Protein AF-0000000066667435 (afdb_homodimer)

Solvent-accessible surface area (backbone atoms only — not comparable to full-atom values): 45424 Å² total; per-residue (Å²): 124,89,50,69,45,33,56,93,35,79,38,41,65,44,63,30,67,62,35,50,52,50,30,34,50,51,42,49,50,28,46,39,47,31,32,25,76,55,35,44,41,63,62,64,32,43,56,47,47,51,54,35,55,75,74,51,80,84,57,57,66,60,32,55,62,52,9,65,81,71,71,43,47,47,63,47,44,50,53,50,50,30,52,51,19,33,76,79,35,57,75,37,24,70,54,56,68,62,40,56,30,57,63,27,41,51,50,25,18,51,33,52,38,46,41,55,37,46,54,56,28,45,53,24,45,50,49,19,41,55,32,36,50,53,52,19,61,74,23,25,78,40,55,26,60,32,67,57,87,52,27,69,37,46,37,34,19,51,9,29,56,44,33,55,38,39,53,38,42,50,56,28,44,53,49,46,47,50,37,60,74,64,42,32,43,44,37,66,15,30,90,62,48,72,34,56,46,44,46,50,42,24,42,69,43,69,31,84,46,29,81,50,51,65,68,54,50,50,53,53,48,40,46,43,30,11,60,64,68,75,38,29,58,51,97,56,47,45,74,37,56,40,57,55,56,32,51,52,28,51,38,48,33,48,32,24,47,26,53,18,52,45,17,52,50,49,48,57,32,42,12,62,78,52,41,33,37,43,67,57,85,47,94,84,54,29,60,40,96,66,37,80,84,42,74,46,55,54,58,34,49,40,26,35,55,36,37,71,45,33,52,62,37,27,50,47,35,53,61,33,42,76,32,50,74,55,64,30,84,60,30,64,64,59,34,52,63,35,51,48,48,41,50,31,36,40,25,17,28,24,48,43,42,25,56,41,37,65,37,51,40,76,35,65,68,42,26,45,55,58,44,54,70,48,40,42,56,44,28,46,49,56,46,44,64,64,31,21,85,75,58,34,60,70,53,27,52,51,52,50,48,51,33,51,51,48,14,67,74,68,69,47,41,38,48,58,46,40,43,66,32,64,86,44,34,75,76,40,51,58,66,56,45,45,55,53,32,35,56,85,73,51,37,84,60,28,62,51,42,48,58,64,58,58,69,72,100,126,91,50,68,42,33,57,94,34,80,38,41,66,43,63,30,67,62,34,51,52,51,30,34,50,50,42,48,50,28,45,38,47,30,32,24,76,54,34,43,41,64,64,65,33,42,56,48,47,53,53,34,55,73,74,52,84,86,55,58,66,60,32,54,62,52,9,67,80,72,72,42,47,47,61,47,45,50,52,50,51,30,51,50,18,33,74,79,35,57,75,36,25,70,53,54,68,63,41,57,32,55,62,26,39,51,50,25,16,50,32,54,38,47,41,56,35,46,53,54,27,45,52,24,45,50,48,19,42,54,34,35,49,52,51,17,61,75,23,26,79,40,58,28,60,33,69,55,86,51,26,69,38,47,38,33,18,51,9,29,56,43,32,55,38,39,54,38,44,52,56,27,42,53,49,46,48,49,37,60,73,63,43,33,43,44,34,68,15,30,91,61,47,71,36,57,45,44,46,52,43,24,43,68,43,69,31,84,46,29,83,49,52,63,68,54,50,49,54,53,49,40,45,42,29,11,60,65,68,75,37,29,58,50,97,57,47,44,75,38,57,41,58,55,56,32,51,52,28,50,41,48,33,49,33,24,47,29,53,20,54,45,17,52,50,49,47,59,31,41,12,62,77,52,40,33,38,43,66,57,85,44,95,83,54,30,58,40,96,67,36,80,86,43,73,46,55,54,60,35,49,40,27,35,56,36,36,71,45,32,52,62,35,28,49,47,34,53,60,32,43,75,33,50,76,55,64,30,83,58,30,64,63,57,34,53,61,36,51,48,48,40,50,32,35,40,25,16,27,24,50,42,42,26,54,42,37,64,38,52,40,78,34,66,69,42,26,44,54,59,43,55,72,49,41,41,57,43,28,45,48,56,48,43,65,64,33,21,86,75,59,35,61,68,52,27,52,50,53,50,47,51,34,50,51,49,14,67,73,69,68,48,42,37,48,58,46,41,45,67,32,63,87,43,34,76,76,41,52,58,67,56,46,44,54,54,34,36,55,84,75,53,38,84,60,29,63,50,42,47,58,64,57,56,70,73,99

Organism: Nocardia brasiliensis (strain ATCC 700358 / HUJEG-1) (NCBI:txid1133849)

pLDDT: mean 93.32, std 7.27, range [55.09, 98.81]

Structure (mmCIF, N/CA/C/O backbone):
data_AF-0000000066667435-model_v1
#
loop_
_entity.id
_entity.type
_entity.pdbx_description
1 polymer 'Putative intramolecular lyase'
#
loop_
_atom_site.group_PDB
_atom_site.id
_atom_site.type_symbol
_atom_site.label_atom_id
_atom_site.label_alt_id
_atom_site.label_comp_id
_atom_site.label_asym_id
_atom_site.label_entity_id
_atom_site.label_seq_id
_atom_site.pdbx_PDB_ins_code
_atom_site.Cartn_x
_atom_site.Cartn_y
_atom_site.Cartn_z
_atom_site.occupancy
_atom_site.B_iso_or_equiv
_atom_site.auth_seq_id
_atom_site.auth_comp_id
_atom_site.auth_asym_id
_atom_site.auth_atom_id
_atom_site.pdbx_PDB_model_num
ATOM 1 N N . MET A 1 1 ? -11.297 2.51 -15.125 1 57.19 1 MET A N 1
ATOM 2 C CA . MET A 1 1 ? -10.906 2.416 -16.531 1 57.19 1 MET A CA 1
ATOM 3 C C . MET A 1 1 ? -11.023 0.981 -17.031 1 57.19 1 MET A C 1
ATOM 5 O O . MET A 1 1 ? -10.133 0.16 -16.781 1 57.19 1 MET A O 1
ATOM 9 N N . LEU A 1 2 ? -11.977 0.636 -17.672 1 74.25 2 LEU A N 1
ATOM 10 C CA . LEU A 1 2 ? -12.328 -0.672 -18.219 1 74.25 2 LEU A CA 1
ATOM 11 C C . LEU A 1 2 ? -11.789 -1.79 -17.328 1 74.25 2 LEU A C 1
ATOM 13 O O . LEU A 1 2 ? -11.219 -2.766 -17.828 1 74.25 2 LEU A O 1
ATOM 17 N N . ALA A 1 3 ? -11.836 -1.724 -16.047 1 75.81 3 ALA A N 1
ATOM 18 C CA . ALA A 1 3 ? -11.258 -2.615 -15.047 1 75.81 3 ALA A CA 1
ATOM 19 C C . ALA A 1 3 ? -11.836 -4.02 -15.156 1 75.81 3 ALA A C 1
ATOM 21 O O . ALA A 1 3 ? -12.969 -4.27 -14.727 1 75.81 3 ALA A O 1
ATOM 22 N N . PRO A 1 4 ? -11 -4.922 -15.633 1 80.12 4 PRO A N 1
ATOM 23 C CA . PRO A 1 4 ? -11.516 -6.27 -15.891 1 80.12 4 PRO A CA 1
ATOM 24 C C . PRO A 1 4 ? -11.867 -7.02 -14.609 1 80.12 4 PRO A C 1
ATOM 26 O O . PRO A 1 4 ? -12.742 -7.891 -14.625 1 80.12 4 PRO A O 1
ATOM 29 N N . VAL A 1 5 ? -11.352 -6.66 -13.547 1 85.5 5 VAL A N 1
ATOM 30 C CA . VAL A 1 5 ? -11.578 -7.383 -12.305 1 85.5 5 VAL A CA 1
ATOM 31 C C . VAL A 1 5 ? -13.031 -7.219 -11.867 1 85.5 5 VAL A C 1
ATOM 33 O O . VAL A 1 5 ? -13.594 -8.102 -11.219 1 85.5 5 VAL A O 1
ATOM 36 N N . ARG A 1 6 ? -13.633 -6.152 -12.297 1 83.75 6 ARG A N 1
ATOM 37 C CA . ARG A 1 6 ? -14.969 -5.848 -11.781 1 83.75 6 ARG A CA 1
ATOM 38 C C . ARG A 1 6 ? -16.016 -5.938 -12.883 1 83.75 6 ARG A C 1
ATOM 40 O O . ARG A 1 6 ? -17.219 -5.953 -12.609 1 83.75 6 ARG A O 1
ATOM 47 N N . ALA A 1 7 ? -15.586 -6.047 -14.102 1 82.06 7 ALA A N 1
ATOM 48 C CA . ALA A 1 7 ? -16.5 -5.969 -15.234 1 82.06 7 ALA A CA 1
ATOM 49 C C . ALA A 1 7 ? -17.219 -7.293 -15.453 1 82.06 7 ALA A C 1
ATOM 51 O O . ALA A 1 7 ? -16.578 -8.352 -15.5 1 82.06 7 ALA A O 1
ATOM 52 N N . GLY A 1 8 ? -18.484 -7.23 -15.547 1 87.19 8 GLY A N 1
ATOM 53 C CA . GLY A 1 8 ? -19.297 -8.375 -15.93 1 87.19 8 GLY A CA 1
ATOM 54 C C . GLY A 1 8 ? -19.469 -9.383 -14.812 1 87.19 8 GLY A C 1
ATOM 55 O O . GLY A 1 8 ? -19.984 -10.484 -15.039 1 87.19 8 GLY A O 1
ATOM 56 N N . VAL A 1 9 ? -19.047 -9.047 -13.633 1 91.62 9 VAL A N 1
ATOM 57 C CA . VAL A 1 9 ? -19.188 -9.969 -12.508 1 91.62 9 VAL A CA 1
ATOM 58 C C . VAL A 1 9 ? -20.453 -9.625 -11.719 1 91.62 9 VAL A C 1
ATOM 60 O O . VAL A 1 9 ? -20.984 -8.523 -11.836 1 91.62 9 VAL A O 1
ATOM 63 N N . PRO A 1 10 ? -20.938 -10.547 -10.891 1 92.75 10 PRO A N 1
ATOM 64 C CA . PRO A 1 10 ? -22.234 -10.383 -10.227 1 92.75 10 PRO A CA 1
ATOM 65 C C . PRO A 1 10 ? -22.312 -9.117 -9.383 1 92.75 10 PRO A C 1
ATOM 67 O O . PRO A 1 10 ? -23.344 -8.445 -9.359 1 92.75 10 PRO A O 1
ATOM 70 N N . VAL A 1 11 ? -21.281 -8.742 -8.711 1 95.25 11 VAL A N 1
ATOM 71 C CA . VAL A 1 11 ? -21.328 -7.633 -7.77 1 95.25 11 VAL A CA 1
ATOM 72 C C . VAL A 1 11 ? -21.516 -6.32 -8.523 1 95.25 11 VAL A C 1
ATOM 74 O O . VAL A 1 11 ? -21.984 -5.332 -7.957 1 95.25 11 VAL A O 1
ATOM 77 N N . GLU A 1 12 ? -21.172 -6.277 -9.742 1 94.19 12 GLU A N 1
ATOM 78 C CA . GLU A 1 12 ? -21.203 -5.047 -10.531 1 94.19 12 GLU A CA 1
ATOM 79 C C . GLU A 1 12 ? -22.609 -4.434 -10.523 1 94.19 12 GLU A C 1
ATOM 81 O O . GLU A 1 12 ? -22.75 -3.229 -10.297 1 94.19 12 GLU A O 1
ATOM 86 N N . SER A 1 13 ? -23.609 -5.277 -10.719 1 94.5 13 SER A N 1
ATOM 87 C CA . SER A 1 13 ? -24.969 -4.777 -10.789 1 94.5 13 SER A CA 1
ATOM 88 C C . SER A 1 13 ? -25.5 -4.406 -9.398 1 94.5 13 SER A C 1
ATOM 90 O O . SER A 1 13 ? -26.406 -3.58 -9.273 1 94.5 13 SER A O 1
ATOM 92 N N . VAL A 1 14 ? -24.859 -4.941 -8.391 1 96.06 14 VAL A N 1
ATOM 93 C CA . VAL A 1 14 ? -25.344 -4.766 -7.023 1 96.06 14 VAL A CA 1
ATOM 94 C C . VAL A 1 14 ? -24.812 -3.445 -6.461 1 96.06 14 VAL A C 1
ATOM 96 O O . VAL A 1 14 ? -25.406 -2.887 -5.527 1 96.06 14 VAL A O 1
ATOM 99 N N . VAL A 1 15 ? -23.75 -2.934 -7.082 1 96.19 15 VAL A N 1
ATOM 100 C CA . VAL A 1 15 ? -23.172 -1.721 -6.508 1 96.19 15 VAL A CA 1
ATOM 101 C C . VAL A 1 15 ? -23.141 -0.616 -7.562 1 96.19 15 VAL A C 1
ATOM 103 O O . VAL A 1 15 ? -22.344 0.319 -7.465 1 96.19 15 VAL A O 1
ATOM 106 N N . SER A 1 16 ? -23.953 -0.719 -8.586 1 94.88 16 SER A N 1
ATOM 107 C CA . SER A 1 16 ? -24.031 0.309 -9.617 1 94.88 16 SER A CA 1
ATOM 108 C C . SER A 1 16 ? -24.75 1.556 -9.094 1 94.88 16 SER A C 1
ATOM 110 O O . SER A 1 16 ? -25.297 1.545 -8 1 94.88 16 SER A O 1
ATOM 112 N N . ASP A 1 17 ? -24.703 2.625 -9.875 1 94.5 17 ASP A N 1
ATOM 113 C CA . ASP A 1 17 ? -25.438 3.832 -9.523 1 94.5 17 ASP A CA 1
ATOM 114 C C . ASP A 1 17 ? -26.938 3.549 -9.43 1 94.5 17 ASP A C 1
ATOM 116 O O . ASP A 1 17 ? -27.609 4.023 -8.508 1 94.5 17 ASP A O 1
ATOM 120 N N . ASP A 1 18 ? -27.391 2.775 -10.344 1 94.75 18 ASP A N 1
ATOM 121 C CA . ASP A 1 18 ? -28.812 2.404 -10.328 1 94.75 18 ASP A CA 1
ATOM 122 C C . ASP A 1 18 ? -29.141 1.588 -9.078 1 94.75 18 ASP A C 1
ATOM 124 O O . ASP A 1 18 ? -30.219 1.743 -8.508 1 94.75 18 ASP A O 1
ATOM 128 N N . ALA A 1 19 ? -28.203 0.759 -8.711 1 95.69 19 ALA A N 1
ATOM 129 C CA . ALA A 1 19 ? -28.422 -0.051 -7.516 1 95.69 19 ALA A CA 1
ATOM 130 C C . ALA A 1 19 ? -28.562 0.827 -6.273 1 95.69 19 ALA A C 1
ATOM 132 O O . ALA A 1 19 ? -29.375 0.553 -5.398 1 95.69 19 ALA A O 1
ATOM 133 N N . TRP A 1 20 ? -27.781 1.853 -6.191 1 96 20 TRP A N 1
ATOM 134 C CA . TRP A 1 20 ? -27.875 2.76 -5.055 1 96 20 TRP A CA 1
ATOM 135 C C . TRP A 1 20 ? -29.188 3.533 -5.074 1 96 20 TRP A C 1
ATOM 137 O O . TRP A 1 20 ? -29.797 3.764 -4.027 1 96 20 TRP A O 1
ATOM 147 N N . LEU A 1 21 ? -29.656 3.922 -6.25 1 96 21 LEU A N 1
ATOM 148 C CA . LEU A 1 21 ? -30.938 4.605 -6.375 1 96 21 LEU A CA 1
ATOM 149 C C . LEU A 1 21 ? -32.094 3.689 -5.953 1 96 21 LEU A C 1
ATOM 151 O O . LEU A 1 21 ? -33 4.109 -5.223 1 96 21 LEU A O 1
ATOM 155 N N . GLU A 1 22 ? -32 2.494 -6.434 1 95.94 22 GLU A N 1
ATOM 156 C CA . GLU A 1 22 ? -33 1.513 -6.051 1 95.94 22 GLU A CA 1
ATOM 157 C C . GLU A 1 22 ? -33 1.278 -4.543 1 95.94 22 GLU A C 1
ATOM 159 O O . GLU A 1 22 ? -34.062 1.141 -3.93 1 95.94 22 GLU A O 1
ATOM 164 N N . ALA A 1 23 ? -31.812 1.237 -3.98 1 97.56 23 ALA 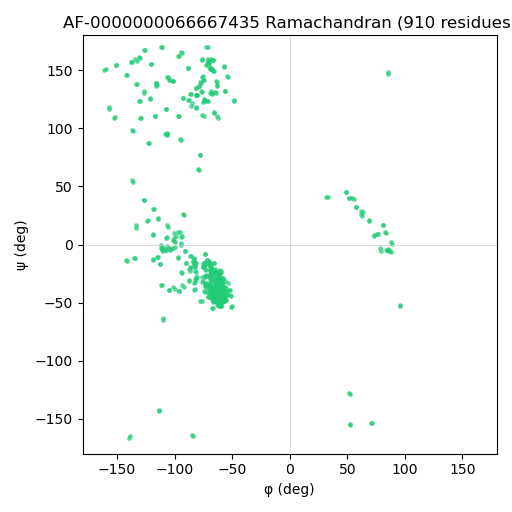A N 1
ATOM 165 C CA . ALA A 1 23 ? -31.703 1.064 -2.533 1 97.56 23 ALA A CA 1
ATOM 166 C C . ALA A 1 23 ? -32.312 2.254 -1.794 1 97.56 23 ALA A C 1
ATOM 168 O O . ALA A 1 23 ? -33 2.08 -0.793 1 97.56 23 ALA A O 1
ATOM 169 N N . MET A 1 24 ? -32.094 3.416 -2.248 1 97.44 24 MET A N 1
ATOM 170 C CA . MET A 1 24 ? -32.688 4.598 -1.619 1 97.44 24 MET A CA 1
ATOM 171 C C . MET A 1 24 ? -34.219 4.559 -1.706 1 97.44 24 MET A C 1
ATOM 173 O O . MET A 1 24 ? -34.906 4.941 -0.758 1 97.44 24 MET A O 1
ATOM 177 N N . LEU A 1 25 ? -34.719 4.117 -2.828 1 96.69 25 LEU A N 1
ATOM 178 C CA . LEU A 1 25 ? -36.156 3.965 -2.986 1 96.69 25 LEU A CA 1
ATOM 179 C C . LEU A 1 25 ? -36.719 2.941 -1.999 1 96.69 25 LEU A C 1
ATOM 181 O O . LEU A 1 25 ? -37.75 3.184 -1.354 1 96.69 25 LEU A O 1
ATOM 185 N N . GLU A 1 26 ? -36.031 1.855 -1.93 1 97.12 26 GLU A N 1
ATOM 186 C CA . GLU A 1 26 ? -36.438 0.812 -0.994 1 97.12 26 GLU A CA 1
ATOM 187 C C . GLU A 1 26 ? -36.406 1.325 0.443 1 97.12 26 GLU A C 1
ATOM 189 O O . GLU A 1 26 ? -37.312 0.986 1.233 1 97.12 26 GLU A O 1
ATOM 194 N N . VAL A 1 27 ? -35.438 2.104 0.765 1 98 27 VAL A N 1
ATOM 195 C CA . VAL A 1 27 ? -35.312 2.67 2.104 1 98 27 VAL A CA 1
ATOM 196 C C . VAL A 1 27 ? -36.469 3.621 2.379 1 98 27 VAL A C 1
ATOM 198 O O . VAL A 1 27 ? -37.094 3.555 3.439 1 98 27 VAL A O 1
ATOM 201 N N . GLU A 1 28 ? -36.812 4.473 1.419 1 97.69 28 GLU A N 1
ATOM 202 C CA . GLU A 1 28 ? -37.938 5.398 1.561 1 97.69 28 GLU A CA 1
ATOM 203 C C . GLU A 1 28 ? -39.25 4.645 1.756 1 97.69 28 GLU A C 1
ATOM 205 O O . GLU A 1 28 ? -40.062 5.008 2.613 1 97.69 28 GLU A O 1
ATOM 210 N N . LEU A 1 29 ? -39.406 3.65 1.01 1 97.25 29 LEU A N 1
ATOM 211 C CA . LEU A 1 29 ? -40.625 2.861 1.104 1 97.25 29 LEU A CA 1
ATOM 212 C C . LEU A 1 29 ? -40.719 2.123 2.436 1 97.25 29 LEU A C 1
ATOM 214 O O . LEU A 1 29 ? -41.781 2.064 3.064 1 97.25 29 LEU A O 1
ATOM 218 N N . ALA A 1 30 ? -39.562 1.578 2.816 1 98.19 30 ALA A N 1
ATOM 219 C CA . ALA A 1 30 ? -39.5 0.883 4.098 1 98.19 30 ALA A CA 1
ATOM 220 C C . ALA A 1 30 ? -39.812 1.83 5.254 1 98.19 30 ALA A C 1
ATOM 222 O O . ALA A 1 30 ? -40.531 1.456 6.199 1 98.19 30 ALA A O 1
ATOM 223 N N . LEU A 1 31 ? -39.281 3.012 5.156 1 98 31 LEU A N 1
ATOM 224 C CA . LEU A 1 31 ? -39.562 4.016 6.176 1 98 31 LEU A CA 1
ATOM 225 C C . LEU A 1 31 ? -41.062 4.34 6.223 1 98 31 LEU A C 1
ATOM 227 O O . LEU A 1 31 ? -41.656 4.363 7.297 1 98 31 LEU A O 1
ATOM 231 N N . ALA A 1 32 ? -41.688 4.539 5.086 1 97.62 32 ALA A N 1
ATOM 232 C CA . ALA A 1 32 ? -43.094 4.828 5.004 1 97.62 32 ALA A CA 1
ATOM 233 C C . ALA A 1 32 ? -43.938 3.688 5.59 1 97.62 32 ALA A C 1
ATOM 235 O O . ALA A 1 32 ? -44.875 3.92 6.344 1 97.62 32 ALA A O 1
ATOM 236 N N . ARG A 1 33 ? -43.562 2.477 5.273 1 98.06 33 ARG A N 1
ATOM 237 C CA . ARG A 1 33 ? -44.281 1.314 5.785 1 98.06 33 ARG A CA 1
ATOM 238 C C . ARG A 1 33 ? -44.156 1.223 7.305 1 98.06 33 ARG A C 1
ATOM 240 O O . ARG A 1 33 ? -45.156 0.966 7.996 1 98.06 33 ARG A O 1
ATOM 247 N N . ALA A 1 34 ? -42.969 1.408 7.785 1 97.88 34 ALA A N 1
ATOM 248 C CA . ALA A 1 34 ? -42.75 1.383 9.227 1 97.88 34 ALA A CA 1
ATOM 249 C C . ALA A 1 34 ? -43.562 2.471 9.922 1 97.88 34 ALA A C 1
ATOM 251 O O . ALA A 1 34 ? -44.188 2.217 10.953 1 97.88 34 ALA A O 1
ATOM 252 N N . GLN A 1 35 ? -43.594 3.629 9.328 1 97.81 35 GLN A N 1
ATOM 253 C CA . GLN A 1 35 ? -44.312 4.746 9.898 1 97.81 35 GLN A CA 1
ATOM 254 C C . GLN A 1 35 ? -45.812 4.484 9.852 1 97.81 35 GLN A C 1
ATOM 256 O O . GLN A 1 35 ? -46.562 4.812 10.797 1 97.81 35 GLN A O 1
ATOM 261 N N . ALA A 1 36 ? -46.281 3.914 8.828 1 97.25 36 ALA A N 1
ATOM 262 C CA . ALA A 1 36 ? -47.688 3.59 8.719 1 97.25 36 ALA A CA 1
ATOM 263 C C . ALA A 1 36 ? -48.094 2.551 9.758 1 97.25 36 ALA A C 1
ATOM 265 O O . ALA A 1 36 ? -49.156 2.68 10.398 1 97.25 36 ALA A O 1
ATOM 266 N N . ARG A 1 37 ? -47.312 1.563 9.938 1 96.31 37 ARG A N 1
ATOM 267 C CA . ARG A 1 37 ? -47.562 0.519 10.922 1 96.31 37 ARG A CA 1
ATOM 268 C C . ARG A 1 37 ? -47.656 1.099 12.328 1 96.31 37 ARG A C 1
ATOM 270 O O . ARG A 1 37 ? -48.438 0.608 13.156 1 96.31 37 ARG A O 1
ATOM 277 N N . LEU A 1 38 ? -46.906 2.131 12.531 1 96.56 38 LEU A N 1
ATOM 278 C CA . LEU A 1 38 ? -46.844 2.738 13.859 1 96.56 38 LEU A CA 1
ATOM 279 C C . LEU A 1 38 ? -47.844 3.889 13.969 1 96.56 38 LEU A C 1
ATOM 281 O O . LEU A 1 38 ? -47.906 4.578 14.984 1 96.56 38 LEU A O 1
ATOM 285 N N . GLY A 1 39 ? -48.562 4.137 12.883 1 95.25 39 GLY A N 1
ATOM 286 C CA . GLY A 1 39 ? -49.594 5.141 12.891 1 95.25 39 GLY A CA 1
ATOM 287 C C . GLY A 1 39 ? -49.094 6.555 12.711 1 95.25 39 GLY A C 1
ATOM 288 O O . GLY A 1 39 ? -49.75 7.523 13.07 1 95.25 39 GLY A O 1
ATOM 289 N N . LEU A 1 40 ? -47.875 6.723 12.234 1 95.75 40 LEU A N 1
ATOM 290 C CA . LEU A 1 40 ? -47.281 8.047 12.055 1 95.75 40 LEU A CA 1
ATOM 291 C C . LEU A 1 40 ? -47.75 8.68 10.758 1 95.75 40 LEU A C 1
ATOM 293 O O . LEU A 1 40 ? -47.781 9.906 10.633 1 95.75 40 LEU A O 1
ATOM 297 N N . ILE A 1 41 ? -48.062 7.852 9.75 1 95.75 41 ILE A N 1
ATOM 298 C CA . ILE A 1 41 ? -48.625 8.328 8.5 1 95.75 41 ILE A CA 1
ATOM 299 C C . ILE A 1 41 ? -49.812 7.422 8.109 1 95.75 41 ILE A C 1
ATOM 301 O O . ILE A 1 41 ? -49.938 6.297 8.594 1 95.75 41 ILE A O 1
ATOM 305 N N . PRO A 1 42 ? -50.719 7.957 7.223 1 94.62 42 PRO A N 1
ATOM 306 C CA . PRO A 1 42 ? -51.844 7.121 6.773 1 94.62 42 PRO A CA 1
ATOM 307 C C . PRO A 1 42 ? -51.375 5.91 5.965 1 94.62 42 PRO A C 1
ATOM 309 O O . PRO A 1 42 ? -50.438 6.016 5.168 1 94.62 42 PRO A O 1
ATOM 312 N N . VAL A 1 43 ? -52.062 4.793 6.219 1 95.12 43 VAL A N 1
ATOM 313 C CA . VAL A 1 43 ? -51.719 3.555 5.516 1 95.12 43 VAL A CA 1
ATOM 314 C C . VAL A 1 43 ? -51.875 3.764 4.008 1 95.12 43 VAL A C 1
ATOM 316 O O . VAL A 1 43 ? -51.094 3.24 3.223 1 95.12 43 VAL A O 1
ATOM 319 N N . ASP A 1 44 ? -52.781 4.543 3.623 1 94.88 44 ASP A N 1
ATOM 320 C CA . ASP A 1 44 ? -53.062 4.797 2.213 1 94.88 44 ASP A CA 1
ATOM 321 C C . ASP A 1 44 ? -51.875 5.508 1.539 1 94.88 44 ASP A C 1
ATOM 323 O O . ASP A 1 44 ? -51.656 5.336 0.342 1 94.88 44 ASP A O 1
ATOM 327 N N . ALA A 1 45 ? -51.219 6.289 2.275 1 95.31 45 ALA A N 1
ATOM 328 C CA . ALA A 1 45 ? -50.031 6.996 1.739 1 95.31 45 ALA A CA 1
ATOM 329 C C . ALA A 1 45 ? -49 6.012 1.234 1 95.31 45 ALA A C 1
ATOM 331 O O . ALA A 1 45 ? -48.375 6.242 0.196 1 95.31 45 ALA A O 1
ATOM 332 N N . VAL A 1 46 ? -48.844 4.898 1.89 1 96.38 46 VAL A N 1
ATOM 333 C CA . VAL A 1 46 ? -47.875 3.879 1.519 1 96.38 46 VAL A CA 1
ATOM 334 C C . VAL A 1 46 ? -48.219 3.311 0.144 1 96.38 46 VAL A C 1
ATOM 336 O O . VAL A 1 46 ? -47.344 3.141 -0.704 1 96.38 46 VAL A O 1
ATOM 339 N N . GLY A 1 47 ? -49.438 2.994 -0.025 1 95.94 47 GLY A N 1
ATOM 340 C CA . GLY A 1 47 ? -49.906 2.477 -1.308 1 95.94 47 GLY A CA 1
ATOM 341 C C . GLY A 1 47 ? -49.625 3.424 -2.461 1 95.94 47 GLY A C 1
ATOM 342 O O . GLY A 1 47 ? -49.188 3 -3.527 1 95.94 47 GLY A O 1
ATOM 343 N N . GLN A 1 48 ? -49.875 4.676 -2.223 1 94.62 48 GLN A N 1
ATOM 344 C CA . GLN A 1 48 ? -49.688 5.688 -3.256 1 94.62 48 GLN A CA 1
ATOM 345 C C . GLN A 1 48 ? -48.219 5.848 -3.596 1 94.62 48 GLN A C 1
ATOM 347 O O . GLN A 1 48 ? -47.844 5.949 -4.77 1 94.62 48 GLN A O 1
ATOM 352 N N . ILE A 1 49 ? -47.375 5.906 -2.578 1 95.06 49 ILE A N 1
ATOM 353 C CA . ILE A 1 49 ? -45.938 6.031 -2.781 1 95.06 49 ILE A CA 1
ATOM 354 C C . ILE A 1 49 ? -45.406 4.82 -3.551 1 95.06 49 ILE A C 1
ATOM 356 O O . ILE A 1 49 ? -44.656 4.965 -4.508 1 95.06 49 ILE A O 1
ATOM 360 N N . THR A 1 50 ? -45.906 3.641 -3.188 1 95.25 50 THR A N 1
ATOM 361 C CA . THR A 1 50 ? -45.5 2.398 -3.836 1 95.25 50 THR A CA 1
ATOM 362 C C . THR A 1 50 ? -45.875 2.404 -5.309 1 95.25 50 THR A C 1
ATOM 364 O O . THR A 1 50 ? -45.094 2.033 -6.176 1 95.25 50 THR A O 1
ATOM 367 N N . ALA A 1 51 ? -47 2.838 -5.578 1 92.88 51 ALA A N 1
ATOM 368 C CA . ALA A 1 51 ? -47.531 2.883 -6.945 1 92.88 51 ALA A CA 1
ATOM 369 C C . ALA A 1 51 ? -46.688 3.84 -7.805 1 92.88 51 ALA A C 1
ATOM 371 O O . ALA A 1 51 ? -46.375 3.535 -8.953 1 92.88 51 ALA A O 1
ATOM 372 N N . ALA A 1 52 ? -46.406 4.949 -7.234 1 88.44 52 ALA A N 1
ATOM 373 C CA . ALA A 1 52 ? -45.656 5.965 -7.957 1 88.44 52 ALA A CA 1
ATOM 374 C C . ALA A 1 52 ? -44.25 5.461 -8.289 1 88.44 52 ALA A C 1
ATOM 376 O O . ALA A 1 52 ? -43.75 5.672 -9.398 1 88.44 52 ALA A O 1
ATOM 377 N N . VAL A 1 53 ? -43.594 4.75 -7.418 1 87.69 53 VAL A N 1
ATOM 378 C CA . VAL A 1 53 ? -42.25 4.219 -7.574 1 87.69 53 VAL A CA 1
ATOM 379 C C . VAL A 1 53 ? -42.25 3.135 -8.648 1 87.69 53 VAL A C 1
ATOM 381 O O . VAL A 1 53 ? -41.281 3.021 -9.422 1 87.69 53 VAL A O 1
ATOM 384 N N . GLY A 1 54 ? -43.25 2.395 -8.742 1 86.81 54 GLY A N 1
ATOM 385 C CA . GLY A 1 54 ? -43.344 1.298 -9.695 1 86.81 54 GLY A CA 1
ATOM 386 C C . GLY A 1 54 ? -43.469 1.764 -11.133 1 86.81 54 GLY A C 1
ATOM 387 O O . GLY A 1 54 ? -43.156 1.01 -12.062 1 86.81 54 GLY A O 1
ATOM 388 N N . THR A 1 55 ? -43.812 2.971 -11.312 1 84.81 55 THR A N 1
ATOM 389 C CA . THR A 1 55 ? -44.094 3.438 -12.664 1 84.81 55 THR A CA 1
ATOM 390 C C . THR A 1 55 ? -43.031 4.426 -13.133 1 84.81 55 THR A C 1
ATOM 392 O O . THR A 1 55 ? -43.094 4.918 -14.258 1 84.81 55 THR A O 1
ATOM 395 N N . HIS A 1 56 ? -42.188 4.711 -12.234 1 87.69 56 HIS A N 1
ATOM 396 C CA . HIS A 1 56 ? -41.188 5.734 -12.578 1 87.69 56 HIS A CA 1
ATOM 397 C C . HIS A 1 56 ? -39.781 5.156 -12.586 1 87.69 56 HIS A C 1
ATOM 399 O O . HIS A 1 56 ? -39.438 4.352 -11.719 1 87.69 56 HIS A O 1
ATOM 405 N N . ARG A 1 57 ? -39.125 5.613 -13.648 1 89.81 57 ARG A N 1
ATOM 406 C CA . ARG A 1 57 ? -37.688 5.25 -13.711 1 89.81 57 ARG A CA 1
ATOM 407 C C . ARG A 1 57 ? -36.812 6.453 -13.414 1 89.81 57 ARG A C 1
ATOM 409 O O . ARG A 1 57 ? -36.844 7.441 -14.148 1 89.81 57 ARG A O 1
ATOM 416 N N . PHE A 1 58 ? -36.062 6.371 -12.352 1 93.62 58 PHE A N 1
ATOM 417 C CA . PHE A 1 58 ? -35.156 7.438 -11.977 1 93.62 58 PHE A CA 1
ATOM 418 C C . PHE A 1 58 ? -33.906 7.398 -12.844 1 93.62 58 PHE A C 1
ATOM 420 O O . PHE A 1 58 ? -33.375 6.32 -13.148 1 93.62 58 PHE A O 1
ATOM 427 N N . ASP A 1 59 ? -33.406 8.578 -13.266 1 94.31 59 ASP A N 1
ATOM 428 C CA . ASP A 1 59 ? -32.188 8.727 -14.047 1 94.31 59 ASP A CA 1
ATOM 429 C C . ASP A 1 59 ? -31 9.047 -13.156 1 94.31 59 ASP A C 1
ATOM 431 O O . ASP A 1 59 ? -30.859 10.172 -12.672 1 94.31 59 ASP A O 1
ATOM 435 N N . ALA A 1 60 ? -30.109 8.062 -13.062 1 94.44 60 ALA A N 1
ATOM 436 C CA . ALA A 1 60 ? -28.984 8.18 -12.148 1 94.44 60 ALA A CA 1
ATOM 437 C C . ALA A 1 60 ? -28.094 9.359 -12.539 1 94.44 60 ALA A C 1
ATOM 439 O O . ALA A 1 60 ? -27.609 10.086 -11.672 1 94.44 60 ALA A O 1
ATOM 440 N N . ARG A 1 61 ? -27.859 9.617 -13.773 1 93.62 61 ARG A N 1
ATOM 441 C CA . ARG A 1 61 ? -27.016 10.703 -14.25 1 93.62 61 ARG A CA 1
ATOM 442 C C . ARG A 1 61 ? -27.625 12.062 -13.93 1 93.62 61 ARG A C 1
ATOM 444 O O . ARG A 1 61 ? -26.922 12.984 -13.508 1 93.62 61 ARG A O 1
ATOM 451 N N . ALA A 1 62 ? -28.922 12.164 -14.141 1 94.25 62 ALA A N 1
ATOM 452 C CA . ALA A 1 62 ? -29.609 13.414 -13.836 1 94.25 62 ALA A CA 1
ATOM 453 C C . ALA A 1 62 ? -29.531 13.727 -12.344 1 94.25 62 ALA A C 1
ATOM 455 O O . ALA A 1 62 ? -29.281 14.867 -11.953 1 94.25 62 ALA A O 1
ATOM 456 N N . ILE A 1 63 ? -29.719 12.719 -11.594 1 95.31 63 ILE A N 1
ATOM 457 C CA . ILE A 1 63 ? -29.672 12.891 -10.141 1 95.31 63 ILE A CA 1
ATOM 458 C C . ILE A 1 63 ? -28.25 13.258 -9.711 1 95.31 63 ILE A C 1
ATOM 460 O O . ILE A 1 63 ? -28.062 14.156 -8.883 1 95.31 63 ILE A O 1
ATOM 464 N N . ALA A 1 64 ? -27.266 12.656 -10.281 1 94.44 64 ALA A N 1
ATOM 465 C CA . ALA A 1 64 ? -25.875 12.953 -9.961 1 94.44 64 ALA A CA 1
ATOM 466 C C . ALA A 1 64 ? -25.516 14.391 -10.32 1 94.44 64 ALA A C 1
ATOM 468 O O . ALA A 1 64 ? -24.859 15.086 -9.539 1 94.44 64 ALA A O 1
ATOM 469 N N . THR A 1 65 ? -25.984 14.797 -11.484 1 95.12 65 THR A N 1
ATOM 470 C CA . THR A 1 65 ? -25.719 16.156 -11.93 1 95.12 65 THR A CA 1
ATOM 471 C C . THR A 1 65 ? -26.375 17.172 -10.992 1 95.12 65 THR A C 1
ATOM 473 O O . THR A 1 65 ? -25.75 18.141 -10.57 1 95.12 65 THR A O 1
ATOM 476 N N . ALA A 1 66 ? -27.594 16.875 -10.594 1 93.69 66 ALA A N 1
ATOM 477 C CA . ALA A 1 66 ? -28.344 17.766 -9.703 1 93.69 66 ALA A CA 1
ATOM 478 C C . ALA A 1 66 ? -27.734 17.766 -8.305 1 93.69 66 ALA A C 1
ATOM 480 O O . ALA A 1 66 ? -27.844 18.766 -7.582 1 93.69 66 ALA A O 1
ATOM 481 N N . ALA A 1 67 ? -27.094 16.719 -7.957 1 93.31 67 ALA A N 1
ATOM 482 C CA . ALA A 1 67 ? -26.547 16.531 -6.617 1 93.31 67 ALA A CA 1
ATOM 483 C C . ALA A 1 67 ? -25.438 17.531 -6.332 1 93.31 67 ALA A C 1
ATOM 485 O O . ALA A 1 67 ? -25.109 17.797 -5.176 1 93.31 67 ALA A O 1
ATOM 486 N N . ARG A 1 68 ? -24.875 18.203 -7.367 1 92.94 68 ARG A N 1
ATOM 487 C CA . ARG A 1 68 ? -23.812 19.203 -7.199 1 92.94 68 ARG A CA 1
ATOM 488 C C . ARG A 1 68 ? -24.312 20.391 -6.391 1 92.94 68 ARG A C 1
ATOM 490 O O . ARG A 1 68 ? -23.547 21.016 -5.656 1 92.94 68 ARG A O 1
ATOM 497 N N . GLY A 1 69 ? -25.625 20.672 -6.469 1 92.06 69 GLY A N 1
ATOM 498 C CA . GLY A 1 69 ? -26.203 21.797 -5.754 1 92.06 69 GLY A CA 1
ATOM 499 C C . GLY A 1 69 ? -26.234 21.594 -4.25 1 92.06 69 GLY A C 1
ATOM 500 O O . GLY A 1 69 ? -25.984 22.531 -3.49 1 92.06 69 GLY A O 1
ATOM 501 N N . ALA A 1 70 ? -26.469 20.375 -3.82 1 91.69 70 ALA A N 1
ATOM 502 C CA . ALA A 1 70 ? -26.594 20.078 -2.398 1 91.69 70 ALA A CA 1
ATOM 503 C C . ALA A 1 70 ? -25.438 19.234 -1.897 1 91.69 70 ALA A C 1
ATOM 505 O O . ALA A 1 70 ? -25.328 18.938 -0.703 1 91.69 70 ALA A O 1
ATOM 506 N N . ALA A 1 71 ? -24.578 18.859 -2.73 1 91.19 71 ALA A N 1
ATOM 507 C CA . ALA A 1 71 ? -23.438 18 -2.461 1 91.19 71 ALA A CA 1
ATOM 508 C C . ALA A 1 71 ? -23.891 16.625 -1.98 1 91.19 71 ALA A C 1
ATOM 510 O O . ALA A 1 71 ? -23.219 15.992 -1.156 1 91.19 71 ALA A O 1
ATOM 511 N N . ASN A 1 72 ? -24.984 16.094 -2.25 1 91.56 72 ASN A N 1
ATOM 512 C CA . ASN A 1 72 ? -25.469 14.734 -2.016 1 91.56 72 ASN A CA 1
ATOM 513 C C . ASN A 1 72 ? -26.672 14.398 -2.906 1 91.56 72 ASN A C 1
ATOM 515 O O . ASN A 1 72 ? -27.469 15.281 -3.232 1 91.56 72 ASN A O 1
ATOM 519 N N . PRO A 1 73 ? -26.891 13.273 -3.268 1 94.62 73 PRO A N 1
ATOM 520 C CA . PRO A 1 73 ? -27.891 12.898 -4.266 1 94.62 73 PRO A CA 1
ATOM 521 C C . PRO A 1 73 ? -29.281 12.766 -3.674 1 94.62 73 PRO A C 1
ATOM 523 O O . PRO A 1 73 ? -30.266 12.719 -4.414 1 94.62 73 PRO A O 1
ATOM 526 N N . VAL A 1 74 ? -29.422 12.758 -2.396 1 96.12 74 VAL A N 1
ATOM 527 C CA . VAL A 1 74 ? -30.688 12.422 -1.77 1 96.12 74 VAL A CA 1
ATOM 528 C C . VAL A 1 74 ? -31.672 13.578 -1.938 1 96.12 74 VAL A C 1
ATOM 530 O O . VAL A 1 74 ? -32.875 13.359 -2.131 1 96.12 74 VAL A O 1
ATOM 533 N N . VAL A 1 75 ? -31.156 14.812 -1.901 1 95.44 75 VAL A N 1
ATOM 534 C CA . VAL A 1 75 ? -32 15.984 -2.01 1 95.44 75 VAL A CA 1
ATOM 535 C C . VAL A 1 75 ? -3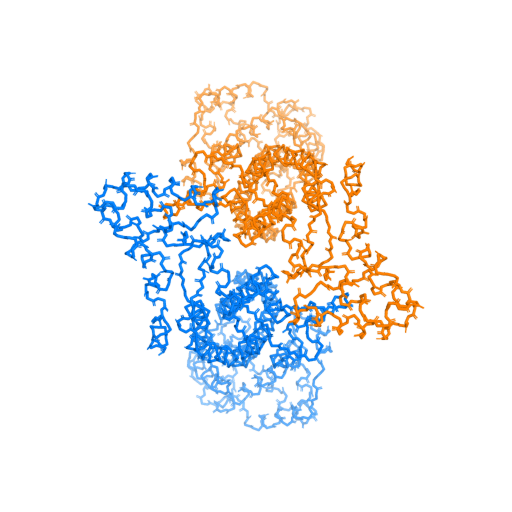2.75 15.969 -3.348 1 95.44 75 VAL A C 1
ATOM 537 O O . VAL A 1 75 ? -33.969 16.062 -3.387 1 95.44 75 VAL A O 1
ATOM 540 N N . SER A 1 76 ? -32 15.82 -4.395 1 95 76 SER A N 1
ATOM 541 C CA . SER A 1 76 ? -32.625 15.773 -5.723 1 95 76 SER A CA 1
ATOM 542 C C . SER A 1 76 ? -33.5 14.539 -5.891 1 95 76 SER A C 1
ATOM 544 O O . SER A 1 76 ? -34.531 14.602 -6.531 1 95 76 SER A O 1
ATOM 546 N N . PHE A 1 77 ? -33.125 13.477 -5.355 1 96 77 PHE A N 1
ATOM 547 C CA . PHE A 1 77 ? -33.844 12.219 -5.422 1 96 77 PHE A CA 1
ATOM 548 C C . PHE A 1 77 ? -35.219 12.359 -4.742 1 96 77 PHE A C 1
ATOM 550 O O . PHE A 1 77 ? -36.25 12.016 -5.328 1 96 77 PHE A O 1
ATOM 557 N N . VAL A 1 78 ? -35.219 12.844 -3.543 1 96.25 78 VAL A N 1
ATOM 558 C CA . VAL A 1 78 ? -36.438 12.984 -2.762 1 96.25 78 VAL A CA 1
ATOM 559 C C . VAL A 1 78 ? -37.375 13.969 -3.449 1 96.25 78 VAL A C 1
ATOM 561 O O . VAL A 1 78 ? -38.594 13.734 -3.508 1 96.25 78 VAL A O 1
ATOM 564 N N . GLN A 1 79 ? -36.812 15.047 -3.951 1 95.5 79 GLN A N 1
ATOM 565 C CA . GLN A 1 79 ? -37.625 16.016 -4.68 1 95.5 79 GLN A CA 1
ATOM 566 C C . GLN A 1 79 ? -38.344 15.367 -5.871 1 95.5 79 GLN A C 1
ATOM 568 O O . GLN A 1 79 ? -39.531 15.594 -6.105 1 95.5 79 GLN A O 1
ATOM 573 N N . GLN A 1 80 ? -37.594 14.609 -6.543 1 95 80 GLN A N 1
ATOM 574 C CA . GLN A 1 80 ? -38.188 13.914 -7.691 1 95 80 GLN A CA 1
ATOM 575 C C . GLN A 1 80 ? -39.219 12.898 -7.254 1 95 80 GLN A C 1
ATOM 577 O O . GLN A 1 80 ? -40.281 12.789 -7.879 1 95 80 GLN A O 1
ATOM 582 N N . LEU A 1 81 ? -38.938 12.148 -6.215 1 96 81 LEU A N 1
ATOM 583 C CA . LEU A 1 81 ? -39.875 11.172 -5.688 1 96 81 LEU A CA 1
ATOM 584 C C . LEU A 1 81 ? -41.188 11.859 -5.262 1 96 81 LEU A C 1
ATOM 586 O O . LEU A 1 81 ? -42.281 11.383 -5.586 1 96 81 LEU A O 1
ATOM 590 N N . GLN A 1 82 ? -41.031 12.969 -4.566 1 96.75 82 GLN A N 1
ATOM 591 C CA . GLN A 1 82 ? -42.219 13.734 -4.152 1 96.75 82 GLN A CA 1
ATOM 592 C C . GLN A 1 82 ? -43.031 14.18 -5.359 1 96.75 82 GLN A C 1
ATOM 594 O O . GLN A 1 82 ? -44.25 14.094 -5.344 1 96.75 82 GLN A O 1
ATOM 599 N N . ARG A 1 83 ? -42.344 14.625 -6.352 1 95.25 83 ARG A N 1
ATOM 600 C CA . ARG A 1 83 ? -43 15.078 -7.562 1 95.25 83 ARG A CA 1
ATOM 601 C C . ARG A 1 83 ? -43.781 13.938 -8.219 1 95.25 83 ARG A C 1
ATOM 603 O O . ARG A 1 83 ? -44.938 14.109 -8.609 1 95.25 83 ARG A O 1
ATOM 610 N N . VAL A 1 84 ? -43.156 12.852 -8.297 1 95.06 84 VAL A N 1
ATOM 611 C CA . VAL A 1 84 ? -43.781 11.695 -8.953 1 95.06 84 VAL A CA 1
ATOM 612 C C . VAL A 1 84 ? -45 11.227 -8.164 1 95.06 84 VAL A C 1
ATOM 614 O O . VAL A 1 84 ? -46.031 10.906 -8.75 1 95.06 84 VAL A O 1
ATOM 617 N N . VAL A 1 85 ? -44.906 11.18 -6.863 1 96.25 85 VAL A N 1
ATOM 618 C CA . VAL A 1 85 ? -46.031 10.781 -6.016 1 96.25 85 VAL A CA 1
ATOM 619 C C . VAL A 1 85 ? -47.156 11.812 -6.121 1 96.25 85 VAL A C 1
ATOM 621 O O . VAL A 1 85 ? -48.312 11.445 -6.188 1 96.25 85 VAL A O 1
ATOM 624 N N . ALA A 1 86 ? -46.781 13.055 -6.148 1 95.75 86 ALA A N 1
ATOM 625 C CA . ALA A 1 86 ? -47.75 14.133 -6.207 1 95.75 86 ALA A CA 1
ATOM 626 C C . ALA A 1 86 ? -48.562 14.062 -7.488 1 95.75 86 ALA A C 1
ATOM 628 O O . ALA A 1 86 ? -49.719 14.492 -7.52 1 95.75 86 ALA A O 1
ATOM 629 N N . GLU A 1 87 ? -48 13.555 -8.539 1 93.56 87 GLU A N 1
ATOM 630 C CA . GLU A 1 87 ? -48.688 13.406 -9.812 1 93.56 87 GLU A CA 1
ATOM 631 C C . GLU A 1 87 ? -49.906 12.484 -9.672 1 93.56 87 GLU A C 1
ATOM 633 O O . GLU A 1 87 ? -50.906 12.625 -10.391 1 93.56 87 GLU A O 1
ATOM 638 N N . THR A 1 88 ? -49.875 11.609 -8.766 1 90.75 88 THR A N 1
ATOM 639 C CA . THR A 1 88 ? -50.969 10.664 -8.562 1 90.75 88 THR A CA 1
ATOM 640 C C . THR A 1 88 ? -51.781 11.039 -7.336 1 90.75 88 THR A C 1
ATOM 642 O O . THR A 1 88 ? -53 10.914 -7.348 1 90.75 88 THR A O 1
ATOM 645 N N . ASP A 1 89 ? -51.062 11.492 -6.281 1 94.62 89 ASP A N 1
ATOM 646 C CA . ASP A 1 89 ? -51.719 11.852 -5.023 1 94.62 89 ASP A CA 1
ATOM 647 C C . ASP A 1 89 ? -50.906 12.922 -4.277 1 94.62 89 ASP A C 1
ATOM 649 O O . ASP A 1 89 ? -49.938 12.602 -3.602 1 94.62 89 ASP A O 1
ATOM 653 N N . SER A 1 90 ? -51.406 14.07 -4.242 1 95 90 SER A N 1
ATOM 654 C CA . SER A 1 90 ? -50.688 15.195 -3.645 1 95 90 SER A CA 1
ATOM 655 C C . SER A 1 90 ? -50.594 15.039 -2.131 1 95 90 SER A C 1
ATOM 657 O O . SER A 1 90 ? -49.594 15.422 -1.526 1 95 90 SER A O 1
ATOM 659 N N . ALA A 1 91 ? -51.594 14.547 -1.501 1 94.75 91 ALA A N 1
ATOM 660 C CA . ALA A 1 91 ? -51.594 14.359 -0.053 1 94.75 91 ALA A CA 1
ATOM 661 C C . ALA A 1 91 ? -50.531 13.328 0.361 1 94.75 91 ALA A C 1
ATOM 663 O O . ALA A 1 91 ? -49.844 13.508 1.363 1 94.75 91 ALA A O 1
ATOM 664 N N . ALA A 1 92 ? -50.438 12.266 -0.403 1 95.56 92 ALA A N 1
ATOM 665 C CA . ALA A 1 92 ? -49.469 11.227 -0.121 1 95.56 92 ALA A CA 1
ATOM 666 C C . ALA A 1 92 ? -48.031 11.758 -0.263 1 95.56 92 ALA A C 1
ATOM 668 O O . ALA A 1 92 ? -47.125 11.32 0.453 1 95.56 92 ALA A O 1
ATOM 669 N N . ALA A 1 93 ? -47.781 12.695 -1.171 1 96.69 93 ALA A N 1
ATOM 670 C CA . ALA A 1 93 ? -46.469 13.289 -1.419 1 96.69 93 ALA A CA 1
ATOM 671 C C . ALA A 1 93 ? -45.938 13.977 -0.167 1 96.69 93 ALA A C 1
ATOM 673 O O . ALA A 1 93 ? -44.719 14.008 0.056 1 96.69 93 ALA A O 1
ATOM 674 N N . ASP A 1 94 ? -46.844 14.469 0.674 1 95.12 94 ASP A N 1
ATOM 675 C CA . ASP A 1 94 ? -46.469 15.172 1.897 1 95.12 94 ASP A CA 1
ATOM 676 C C . ASP A 1 94 ? -45.844 14.211 2.902 1 95.12 94 ASP A C 1
ATOM 678 O O . ASP A 1 94 ? -45.156 14.633 3.846 1 95.12 94 ASP A O 1
ATOM 682 N N . HIS A 1 95 ? -46.062 12.906 2.701 1 95.56 95 HIS A N 1
ATOM 683 C CA . HIS A 1 95 ? -45.594 11.914 3.658 1 95.56 95 HIS A CA 1
ATOM 684 C C . HIS A 1 95 ? -44.312 11.25 3.162 1 95.56 95 HIS A C 1
ATOM 686 O O . HIS A 1 95 ? -43.719 10.43 3.867 1 95.56 95 HIS A O 1
ATOM 692 N N . VAL A 1 96 ? -43.875 11.617 1.939 1 96.38 96 VAL A N 1
ATOM 693 C CA . VAL A 1 96 ? -42.594 11.133 1.431 1 96.38 96 VAL A CA 1
ATOM 694 C C . VAL A 1 96 ? -41.438 11.734 2.25 1 96.38 96 VAL A C 1
ATOM 696 O O . VAL A 1 96 ? -41.406 12.945 2.484 1 96.38 96 VAL A O 1
ATOM 699 N N . HIS A 1 97 ? -40.469 10.828 2.717 1 97.06 97 HIS A N 1
ATOM 700 C CA . HIS A 1 97 ? -39.281 11.32 3.412 1 97.06 97 HIS A CA 1
ATOM 701 C C . HIS A 1 97 ? -39.656 12.016 4.719 1 97.06 97 HIS A C 1
ATOM 703 O O . HIS A 1 97 ? -38.938 12.906 5.176 1 97.06 97 HIS A O 1
ATOM 709 N N . TRP A 1 98 ? -40.812 11.57 5.285 1 95.69 98 TRP A N 1
ATOM 710 C CA . TRP A 1 98 ? -41.406 12.25 6.426 1 95.69 98 TRP A CA 1
ATOM 711 C C . TRP A 1 98 ? -40.5 12.148 7.652 1 95.69 98 TRP A C 1
ATOM 713 O O . TRP A 1 98 ? -40.281 11.055 8.18 1 95.69 98 TRP A O 1
ATOM 723 N N . GLY A 1 99 ? -39.969 13.258 8.07 1 95.81 99 GLY A N 1
ATOM 724 C CA . GLY A 1 99 ? -39.156 13.359 9.258 1 95.81 99 GLY A CA 1
ATOM 725 C C . GLY A 1 99 ? -37.688 13.031 9 1 95.81 99 GLY A C 1
ATOM 726 O O . GLY A 1 99 ? -36.844 13.195 9.883 1 95.81 99 GLY A O 1
ATOM 727 N N . SER A 1 100 ? -37.375 12.625 7.84 1 96.44 100 SER A N 1
ATOM 728 C CA . SER A 1 100 ? -36.062 12.062 7.551 1 96.44 100 SER A CA 1
ATOM 729 C C . SER A 1 100 ? -35.094 13.133 7.023 1 96.44 100 SER A C 1
ATOM 731 O O . SER A 1 100 ? -35.5 14.281 6.828 1 96.44 100 SER A O 1
ATOM 733 N N . THR A 1 101 ? -33.844 12.844 7.008 1 96.06 101 THR A N 1
ATOM 734 C CA . THR A 1 101 ? -32.812 13.648 6.383 1 96.06 101 THR A CA 1
ATOM 735 C C . THR A 1 101 ? -32 12.812 5.387 1 96.06 101 THR A C 1
ATOM 737 O O . THR A 1 101 ? -32.156 11.586 5.34 1 96.06 101 THR A O 1
ATOM 740 N N . SER A 1 102 ? -31.203 13.523 4.574 1 96 102 SER A N 1
ATOM 741 C CA . SER A 1 102 ? -30.453 12.883 3.494 1 96 102 SER A CA 1
ATOM 742 C C . SER A 1 102 ? -29.594 11.742 4.02 1 96 102 SER A C 1
ATOM 744 O O . SER A 1 102 ? -29.531 10.672 3.416 1 96 102 SER A O 1
ATOM 746 N N . GLN A 1 103 ? -28.953 11.922 5.105 1 95.25 103 GLN A N 1
ATOM 747 C CA . GLN A 1 103 ? -28 10.93 5.598 1 95.25 103 GLN A CA 1
ATOM 748 C C . GLN A 1 103 ? -28.719 9.703 6.152 1 95.25 103 GLN A C 1
ATOM 750 O O . GLN A 1 103 ? -28.172 8.602 6.156 1 95.25 103 GLN A O 1
ATOM 755 N N . ASP A 1 104 ? -30 9.836 6.656 1 97.88 104 ASP A N 1
ATOM 756 C CA . ASP A 1 104 ? -30.812 8.688 7.051 1 97.88 104 ASP A CA 1
ATOM 757 C C . ASP A 1 104 ? -31.016 7.734 5.875 1 97.88 104 ASP A C 1
ATOM 759 O O . ASP A 1 104 ? -30.844 6.523 6.016 1 97.88 104 ASP A O 1
ATOM 763 N N . ILE A 1 105 ? -31.312 8.328 4.816 1 97.94 105 ILE A N 1
ATOM 764 C CA . ILE A 1 105 ? -31.656 7.551 3.629 1 97.94 105 ILE A CA 1
ATOM 765 C C . ILE A 1 105 ? -30.391 6.973 3 1 97.94 105 ILE A C 1
ATOM 767 O O . ILE A 1 105 ? -30.312 5.773 2.727 1 97.94 105 ILE A O 1
ATOM 771 N N . PHE A 1 106 ? -29.375 7.781 2.811 1 97.69 106 PHE A N 1
ATOM 772 C CA . PHE A 1 106 ? -28.203 7.367 2.057 1 97.69 106 PHE A CA 1
ATOM 773 C C . PHE A 1 106 ? -27.391 6.352 2.844 1 97.69 106 PHE A C 1
ATOM 775 O O . PHE A 1 106 ? -26.906 5.359 2.283 1 97.69 106 PHE A O 1
ATOM 782 N N . ASP A 1 107 ? -27.172 6.594 4.121 1 97.88 107 ASP A N 1
ATOM 783 C CA . ASP A 1 107 ? -26.422 5.645 4.945 1 97.88 107 ASP A CA 1
ATOM 784 C C . ASP A 1 107 ? -27.141 4.297 5.008 1 97.88 107 ASP A C 1
ATOM 786 O O . ASP A 1 107 ? -26.5 3.248 4.887 1 97.88 107 ASP A O 1
ATOM 790 N N . THR A 1 108 ? -28.422 4.328 5.215 1 98.5 108 THR A N 1
ATOM 791 C CA . THR A 1 108 ? -29.172 3.082 5.25 1 98.5 108 THR A CA 1
ATOM 792 C C . THR A 1 108 ? -29.125 2.373 3.9 1 98.5 108 THR A C 1
ATOM 794 O O . THR A 1 108 ? -28.938 1.154 3.84 1 98.5 108 THR A O 1
ATOM 797 N N . ALA A 1 109 ? -29.266 3.127 2.844 1 98.38 109 ALA A N 1
ATOM 798 C CA . ALA A 1 109 ? -29.156 2.553 1.506 1 98.38 109 ALA A CA 1
ATOM 799 C C . ALA A 1 109 ? -27.781 1.911 1.302 1 98.38 109 ALA A C 1
ATOM 801 O O . ALA A 1 109 ? -27.672 0.842 0.697 1 98.38 109 ALA A O 1
ATOM 802 N N . SER A 1 110 ? -26.734 2.549 1.773 1 98.25 110 SER A N 1
ATOM 803 C CA . SER A 1 110 ? -25.391 2.006 1.67 1 98.25 110 SER A CA 1
ATOM 804 C C . SER A 1 110 ? -25.281 0.668 2.393 1 98.25 110 SER A C 1
ATOM 806 O O . SER A 1 110 ? -24.625 -0.254 1.904 1 98.25 110 SER A O 1
ATOM 808 N N . MET A 1 111 ? -25.906 0.566 3.574 1 98.56 111 MET A N 1
ATOM 809 C CA . MET A 1 111 ? -25.922 -0.694 4.309 1 98.56 111 MET A CA 1
ATOM 810 C C . MET A 1 111 ? -26.656 -1.775 3.529 1 98.56 111 MET A C 1
ATOM 812 O O . MET A 1 111 ? -26.234 -2.936 3.52 1 98.56 111 MET A O 1
ATOM 816 N N . LEU A 1 112 ? -27.734 -1.38 2.889 1 98.31 112 LEU A N 1
ATOM 817 C CA . LEU A 1 112 ? -28.5 -2.326 2.096 1 98.31 112 LEU A CA 1
ATOM 818 C C . LEU A 1 112 ? -27.688 -2.842 0.914 1 98.31 112 LEU A C 1
ATOM 820 O O . LEU A 1 112 ? -27.641 -4.047 0.669 1 98.31 112 LEU A O 1
ATOM 824 N N . VAL A 1 113 ? -27.062 -1.913 0.188 1 98.38 113 VAL A N 1
ATOM 825 C CA . VAL A 1 113 ? -26.203 -2.271 -0.941 1 98.38 113 VAL A CA 1
ATOM 826 C C . VAL A 1 113 ? -25.062 -3.158 -0.461 1 98.38 113 VAL A C 1
ATOM 828 O O . VAL A 1 113 ? -24.75 -4.172 -1.089 1 98.38 113 VAL A O 1
ATOM 831 N N . ALA A 1 114 ? -24.453 -2.799 0.663 1 98.69 114 ALA A N 1
ATOM 832 C CA . ALA A 1 114 ? -23.359 -3.59 1.231 1 98.69 114 ALA A CA 1
ATOM 833 C C . ALA A 1 114 ? -23.828 -4.996 1.583 1 98.69 114 ALA A C 1
ATOM 835 O O . ALA A 1 114 ? -23.125 -5.977 1.347 1 98.69 114 ALA A O 1
ATOM 836 N N . ALA A 1 115 ? -25 -5.078 2.154 1 98.62 115 ALA A N 1
ATOM 837 C CA . ALA A 1 115 ? -25.562 -6.383 2.512 1 98.62 115 ALA A CA 1
ATOM 838 C C . ALA A 1 115 ? -25.656 -7.289 1.289 1 98.62 115 ALA A C 1
ATOM 840 O O . ALA A 1 115 ? -25.266 -8.453 1.337 1 98.62 115 ALA A O 1
ATOM 841 N N . ARG A 1 116 ? -26.188 -6.781 0.25 1 98.38 116 ARG A N 1
ATOM 842 C CA . ARG A 1 116 ? -26.344 -7.539 -0.985 1 98.38 116 ARG A CA 1
ATOM 843 C C . ARG A 1 116 ? -25 -7.926 -1.573 1 98.38 116 ARG A C 1
ATOM 845 O O . ARG A 1 116 ? -24.797 -9.07 -1.994 1 98.38 116 ARG A O 1
ATOM 852 N N . ALA A 1 117 ? -24.094 -6.977 -1.594 1 98.5 117 ALA A N 1
ATOM 853 C CA . ALA A 1 117 ? -22.766 -7.234 -2.133 1 98.5 117 ALA A CA 1
ATOM 854 C C . ALA A 1 117 ? -22.031 -8.297 -1.314 1 98.5 117 ALA A C 1
ATOM 856 O O . ALA A 1 117 ? -21.406 -9.203 -1.874 1 98.5 117 ALA A O 1
ATOM 857 N N . LEU A 1 118 ? -22.125 -8.141 0.041 1 98.75 118 LEU A N 1
ATOM 858 C CA . LEU A 1 118 ? -21.453 -9.094 0.917 1 98.75 118 LEU A CA 1
ATOM 859 C C . LEU A 1 118 ? -22 -10.5 0.72 1 98.75 118 LEU A C 1
ATOM 861 O O . LEU A 1 118 ? -21.266 -11.477 0.801 1 98.75 118 LEU A O 1
ATOM 865 N N . THR A 1 119 ? -23.297 -10.594 0.498 1 98.44 119 THR A N 1
ATOM 866 C CA . THR A 1 119 ? -23.891 -11.898 0.235 1 98.44 119 THR A CA 1
ATOM 867 C C . THR A 1 119 ? -23.234 -12.562 -0.973 1 98.44 119 THR A C 1
ATOM 869 O O . THR A 1 119 ? -22.844 -13.727 -0.912 1 98.44 119 THR A O 1
ATOM 872 N N . ALA A 1 120 ? -23.078 -11.828 -2.023 1 98 120 ALA A N 1
ATOM 873 C CA . ALA A 1 120 ? -22.453 -12.344 -3.236 1 98 120 ALA A CA 1
ATOM 874 C C . ALA A 1 120 ? -20.984 -12.688 -2.992 1 98 120 ALA A C 1
ATOM 876 O O . ALA A 1 120 ? -20.5 -13.734 -3.438 1 98 120 ALA A O 1
ATOM 877 N N . ILE A 1 121 ? -20.281 -11.852 -2.305 1 98.69 121 ILE A N 1
ATOM 878 C CA . ILE A 1 121 ? -18.859 -12.031 -2.031 1 98.69 121 ILE A CA 1
ATOM 879 C C . ILE A 1 121 ? -18.656 -13.289 -1.188 1 98.69 121 ILE A C 1
ATOM 881 O O . ILE A 1 121 ? -17.797 -14.109 -1.497 1 98.69 121 ILE A O 1
ATOM 885 N N . ILE A 1 122 ? -19.438 -13.422 -0.085 1 98.75 122 ILE A N 1
ATOM 886 C CA . ILE A 1 122 ? -19.328 -14.562 0.822 1 98.75 122 ILE A CA 1
ATOM 887 C C . ILE A 1 122 ? -19.562 -15.859 0.053 1 98.75 122 ILE A C 1
ATOM 889 O O . ILE A 1 122 ? -18.812 -16.828 0.214 1 98.75 122 ILE A O 1
ATOM 893 N N . ALA A 1 123 ? -20.547 -15.875 -0.803 1 98.5 123 ALA A N 1
ATOM 894 C CA . ALA A 1 123 ? -20.844 -17.062 -1.593 1 98.5 123 ALA A CA 1
ATOM 895 C C . ALA A 1 123 ? -19.641 -17.469 -2.455 1 98.5 123 ALA A C 1
ATOM 897 O O . ALA A 1 123 ? -19.281 -18.641 -2.514 1 98.5 123 ALA A O 1
ATOM 898 N N . ASP A 1 124 ? -19.062 -16.516 -3.08 1 98.62 124 ASP A N 1
ATOM 899 C CA . ASP A 1 124 ? -17.922 -16.781 -3.949 1 98.62 124 ASP A CA 1
ATOM 900 C C . ASP A 1 124 ? -16.719 -17.25 -3.139 1 98.62 124 ASP A C 1
ATOM 902 O O . ASP A 1 124 ? -15.984 -18.141 -3.561 1 98.62 124 ASP A O 1
ATOM 906 N N . VAL A 1 125 ? -16.453 -16.625 -1.989 1 98.75 125 VAL A N 1
ATOM 907 C CA . VAL A 1 125 ? -15.352 -17.031 -1.13 1 98.75 125 VAL A CA 1
ATOM 908 C C . VAL A 1 125 ? -15.555 -18.453 -0.649 1 98.75 125 VAL A C 1
ATOM 910 O O . VAL A 1 125 ? -14.617 -19.266 -0.663 1 98.75 125 VAL A O 1
ATOM 913 N N . GLU A 1 126 ? -16.75 -18.781 -0.294 1 98.25 126 GLU A N 1
ATOM 914 C CA . GLU A 1 126 ? -17.062 -20.141 0.168 1 98.25 126 GLU A CA 1
ATOM 915 C C . GLU A 1 126 ? -16.922 -21.156 -0.962 1 98.25 126 GLU A C 1
ATOM 917 O O . GLU A 1 126 ? -16.438 -22.266 -0.747 1 98.25 126 GLU A O 1
ATOM 922 N N . ALA A 1 127 ? -17.328 -20.781 -2.127 1 98.62 127 ALA A N 1
ATOM 923 C CA . ALA A 1 127 ? -17.125 -21.656 -3.283 1 98.62 127 ALA A CA 1
ATOM 924 C C . ALA A 1 127 ? -15.648 -21.922 -3.531 1 98.62 127 ALA A C 1
ATOM 926 O O . ALA A 1 127 ? -15.258 -23.031 -3.867 1 98.62 127 ALA A O 1
ATOM 927 N N . SER A 1 128 ? -14.867 -20.891 -3.418 1 98.75 128 SER A N 1
ATOM 928 C CA . SER A 1 128 ? -13.422 -21.047 -3.541 1 98.75 128 SER A CA 1
ATOM 929 C C . SER A 1 128 ? -12.891 -22.031 -2.508 1 98.75 128 SER A C 1
ATOM 931 O O . SER A 1 128 ? -12.086 -22.922 -2.838 1 98.75 128 SER A O 1
ATOM 933 N N . VAL A 1 129 ? -13.344 -21.859 -1.241 1 98.31 129 VAL A N 1
ATOM 934 C CA . VAL A 1 129 ? -12.906 -22.734 -0.157 1 98.31 129 VAL A CA 1
ATOM 935 C C . VAL A 1 129 ? -13.25 -24.188 -0.49 1 98.31 129 VAL A C 1
ATOM 937 O O . VAL A 1 129 ? -12.422 -25.078 -0.335 1 98.31 129 VAL A O 1
ATOM 940 N N . ASP A 1 130 ? -14.422 -24.453 -1.003 1 98.25 130 ASP A N 1
ATOM 941 C CA . ASP A 1 130 ? -14.859 -25.797 -1.339 1 98.25 130 ASP A CA 1
ATOM 942 C C . ASP A 1 130 ? -13.977 -26.406 -2.428 1 98.25 130 ASP A C 1
ATOM 944 O O . ASP A 1 130 ? -13.531 -27.547 -2.307 1 98.25 130 ASP A O 1
ATOM 948 N N . SER A 1 131 ? -13.742 -25.672 -3.457 1 98.62 131 SER A N 1
ATOM 949 C CA . SER A 1 131 ? -12.898 -26.141 -4.555 1 98.62 131 SER A CA 1
ATOM 950 C C . SER A 1 131 ? -11.477 -26.406 -4.082 1 98.62 131 SER A C 1
ATOM 952 O O . SER A 1 131 ? -10.883 -27.438 -4.426 1 98.62 131 SER A O 1
ATOM 954 N N . LEU A 1 132 ? -10.945 -25.516 -3.287 1 98.69 132 LEU A N 1
ATOM 955 C CA . LEU A 1 132 ? -9.578 -25.641 -2.801 1 98.69 132 LEU A CA 1
ATOM 956 C C . LEU A 1 132 ? -9.453 -26.812 -1.828 1 98.69 132 LEU A C 1
ATOM 958 O O . LEU A 1 132 ? -8.414 -27.469 -1.774 1 98.69 132 LEU A O 1
ATOM 962 N N . ALA A 1 133 ? -10.508 -27.031 -1.047 1 98 133 ALA A N 1
ATOM 963 C CA . ALA A 1 133 ? -10.5 -28.172 -0.146 1 98 133 ALA A CA 1
ATOM 964 C C . ALA A 1 133 ? -10.383 -29.484 -0.925 1 98 133 ALA A C 1
ATOM 966 O O . ALA A 1 133 ? -9.633 -30.391 -0.526 1 98 133 ALA A O 1
ATOM 967 N N . ARG A 1 134 ? -11.055 -29.609 -2.01 1 98.31 134 ARG A N 1
ATOM 968 C CA . ARG A 1 134 ? -10.938 -30.797 -2.859 1 98.31 134 ARG A CA 1
ATOM 969 C C . ARG A 1 134 ? -9.523 -30.922 -3.426 1 98.31 134 ARG A C 1
ATOM 971 O O . ARG A 1 134 ? -8.953 -32 -3.428 1 98.31 134 ARG A O 1
ATOM 978 N N . LEU A 1 135 ? -9.008 -29.812 -3.863 1 98.5 135 LEU A N 1
ATOM 979 C CA . LEU A 1 135 ? -7.656 -29.812 -4.414 1 98.5 135 LEU A CA 1
ATOM 980 C C . LEU A 1 135 ? -6.637 -30.203 -3.354 1 98.5 135 LEU A C 1
ATOM 982 O O . LEU A 1 135 ? -5.738 -31.016 -3.623 1 98.5 135 LEU A O 1
ATOM 986 N N . ALA A 1 136 ? -6.77 -29.609 -2.158 1 98.38 136 ALA A N 1
ATOM 987 C CA . ALA A 1 136 ? -5.867 -29.938 -1.056 1 98.38 136 ALA A CA 1
ATOM 988 C C . ALA A 1 136 ? -5.934 -31.422 -0.704 1 98.38 136 ALA A C 1
ATOM 990 O O . ALA A 1 136 ? -4.906 -32.062 -0.463 1 98.38 136 ALA A O 1
ATOM 991 N N . ASP A 1 137 ? -7.113 -31.938 -0.682 1 97.88 137 ASP A N 1
ATOM 992 C CA . ASP A 1 137 ? -7.305 -33.344 -0.359 1 97.88 137 ASP A CA 1
ATOM 993 C C . ASP A 1 137 ? -6.66 -34.25 -1.414 1 97.88 137 ASP A C 1
ATOM 995 O O . ASP A 1 137 ? -5.992 -35.219 -1.079 1 97.88 137 ASP A O 1
ATOM 999 N N . GLN A 1 138 ? -6.805 -33.906 -2.605 1 98.12 138 GLN A N 1
ATOM 1000 C CA . GLN A 1 138 ? -6.227 -34.625 -3.719 1 98.12 138 GLN A CA 1
ATOM 1001 C C . GLN A 1 138 ? -4.703 -34.688 -3.623 1 98.12 138 GLN A C 1
ATOM 1003 O O . GLN A 1 138 ? -4.074 -35.656 -4.016 1 98.12 138 GLN A O 1
ATOM 1008 N N . HIS A 1 139 ? -4.109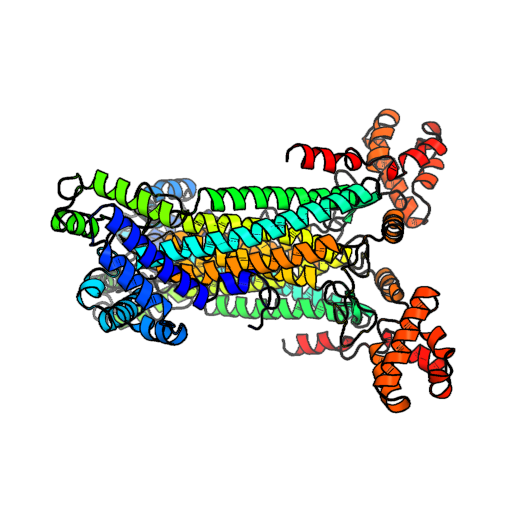 -33.688 -3.066 1 98.31 139 HIS A N 1
ATOM 1009 C CA . HIS A 1 139 ? -2.658 -33.562 -3.072 1 98.31 139 HIS A CA 1
ATOM 1010 C C . HIS A 1 139 ? -2.098 -33.562 -1.654 1 98.31 139 HIS A C 1
ATOM 1012 O O . HIS A 1 139 ? -1.097 -32.906 -1.373 1 98.31 139 HIS A O 1
ATOM 1018 N N . ARG A 1 140 ? -2.744 -34.219 -0.804 1 96.75 140 ARG A N 1
ATOM 1019 C CA . ARG A 1 140 ? -2.359 -34.312 0.602 1 96.75 140 ARG A CA 1
ATOM 1020 C C . ARG A 1 140 ? -0.918 -34.781 0.75 1 96.75 140 ARG A C 1
ATOM 1022 O O . ARG A 1 140 ? -0.201 -34.344 1.647 1 96.75 140 ARG A O 1
ATOM 1029 N N . ASP A 1 141 ? -0.526 -35.625 -0.197 1 96.69 141 ASP A N 1
ATOM 1030 C CA . ASP A 1 141 ? 0.773 -36.281 -0.043 1 96.69 141 ASP A CA 1
ATOM 1031 C C . ASP A 1 141 ? 1.709 -35.906 -1.192 1 96.69 141 ASP A C 1
ATOM 1033 O O . ASP A 1 141 ? 2.768 -36.531 -1.355 1 96.69 141 ASP A O 1
ATOM 1037 N N . THR A 1 142 ? 1.3 -34.969 -2.006 1 98.19 142 THR A N 1
ATOM 1038 C CA . THR A 1 142 ? 2.174 -34.5 -3.084 1 98.19 142 THR A CA 1
ATOM 1039 C C . THR A 1 142 ? 3.281 -33.625 -2.541 1 98.19 142 THR A C 1
ATOM 1041 O O . THR A 1 142 ? 3.027 -32.469 -2.148 1 98.19 142 THR A O 1
ATOM 1044 N N . VAL A 1 143 ? 4.508 -34.094 -2.564 1 97.44 143 VAL A N 1
ATOM 1045 C CA . VAL A 1 143 ? 5.625 -33.438 -1.911 1 97.44 143 VAL A CA 1
ATOM 1046 C C . VAL A 1 143 ? 6.148 -32.312 -2.809 1 97.44 143 VAL A C 1
ATOM 1048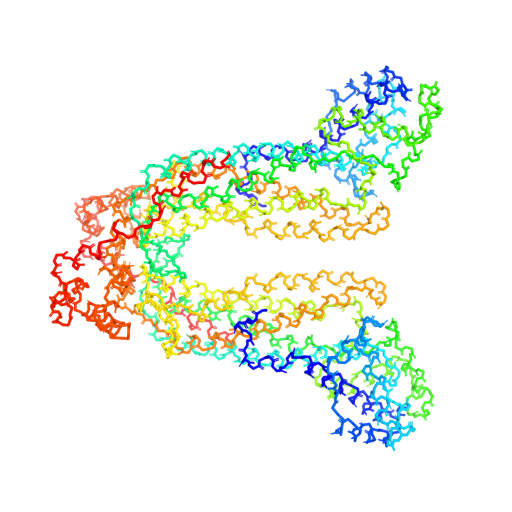 O O . VAL A 1 143 ? 6.34 -32.5 -4.012 1 97.44 143 VAL A O 1
ATOM 1051 N N . ILE A 1 144 ? 6.27 -31.141 -2.217 1 97.19 144 ILE A N 1
ATOM 1052 C CA . ILE A 1 144 ? 6.902 -30 -2.887 1 97.19 144 ILE A CA 1
ATOM 1053 C C . ILE A 1 144 ? 7.938 -29.375 -1.963 1 97.19 144 ILE A C 1
ATOM 1055 O O . ILE A 1 144 ? 7.98 -29.672 -0.768 1 97.19 144 ILE A O 1
ATOM 1059 N N . ALA A 1 145 ? 8.844 -28.594 -2.562 1 94.62 145 ALA A N 1
ATOM 1060 C CA . ALA A 1 145 ? 9.742 -27.781 -1.759 1 94.62 145 ALA A CA 1
ATOM 1061 C C . ALA A 1 145 ? 9.008 -26.578 -1.174 1 94.62 145 ALA A C 1
ATOM 1063 O O . ALA A 1 145 ? 8.312 -25.844 -1.895 1 94.62 145 ALA A O 1
ATOM 1064 N N . ALA A 1 146 ? 9.047 -26.406 0.146 1 94.5 146 ALA A N 1
ATOM 1065 C CA . ALA A 1 146 ? 8.641 -25.125 0.699 1 94.5 146 ALA A CA 1
ATOM 1066 C C . ALA A 1 146 ? 9.617 -24.016 0.289 1 94.5 146 ALA A C 1
ATOM 1068 O O . ALA A 1 146 ? 10.734 -24.297 -0.156 1 94.5 146 ALA A O 1
ATOM 1069 N N . ARG A 1 147 ? 9.172 -22.797 0.334 1 93.81 147 ARG A N 1
ATOM 1070 C CA . ARG A 1 147 ? 10.023 -21.656 -0.009 1 93.81 147 ARG A CA 1
ATOM 1071 C C . ARG A 1 147 ? 9.961 -20.578 1.069 1 93.81 147 ARG A C 1
ATOM 1073 O O . ARG A 1 147 ? 8.875 -20.141 1.445 1 93.81 147 ARG A O 1
ATOM 1080 N N . THR A 1 148 ? 11.086 -20.234 1.592 1 91.81 148 THR A N 1
ATOM 1081 C CA . THR A 1 148 ? 11.242 -19.109 2.51 1 91.81 148 THR A CA 1
ATOM 1082 C C . THR A 1 148 ? 12.242 -18.094 1.958 1 91.81 148 THR A C 1
ATOM 1084 O O . THR A 1 148 ? 13.336 -18.469 1.533 1 91.81 148 THR A O 1
ATOM 1087 N N . LEU A 1 149 ? 11.812 -16.859 1.856 1 90.25 149 LEU A N 1
ATOM 1088 C CA . LEU A 1 149 ? 12.594 -15.766 1.294 1 90.25 149 LEU A CA 1
ATOM 1089 C C . LEU A 1 149 ? 13.023 -16.094 -0.132 1 90.25 149 LEU A C 1
ATOM 1091 O O . LEU A 1 149 ? 14.141 -15.742 -0.537 1 90.25 149 LEU A O 1
ATOM 1095 N N . GLY A 1 150 ? 12.156 -16.859 -0.84 1 89 150 GLY A N 1
ATOM 1096 C CA . GLY A 1 150 ? 12.398 -17.188 -2.236 1 89 150 GLY A CA 1
ATOM 1097 C C . GLY A 1 150 ? 13.281 -18.406 -2.424 1 89 150 GLY A C 1
ATOM 1098 O O . GLY A 1 150 ? 13.445 -18.891 -3.545 1 89 150 GLY A O 1
ATOM 1099 N N . MET A 1 151 ? 13.797 -18.938 -1.338 1 90.12 151 MET A N 1
ATOM 1100 C CA . MET A 1 151 ? 14.719 -20.062 -1.397 1 90.12 151 MET A CA 1
ATOM 1101 C C . MET A 1 151 ? 14.031 -21.359 -0.965 1 90.12 151 MET A C 1
ATOM 1103 O O . MET A 1 151 ? 13.172 -21.344 -0.084 1 90.12 151 MET A O 1
ATOM 1107 N N . HIS A 1 152 ? 14.422 -22.469 -1.636 1 91.31 152 HIS A N 1
ATOM 1108 C CA . HIS A 1 152 ? 13.938 -23.75 -1.165 1 91.31 152 HIS A CA 1
ATOM 1109 C C . HIS A 1 152 ? 14.289 -23.969 0.302 1 91.31 152 HIS A C 1
ATOM 1111 O O . HIS A 1 152 ? 15.406 -23.672 0.729 1 91.31 152 HIS A O 1
ATOM 1117 N N . ALA A 1 153 ? 13.289 -24.375 1.036 1 91.31 153 ALA A N 1
ATOM 1118 C CA . ALA A 1 153 ? 13.461 -24.75 2.439 1 91.31 153 ALA A CA 1
ATOM 1119 C C . ALA A 1 153 ? 13.211 -26.234 2.652 1 91.31 153 ALA A C 1
ATOM 1121 O O . ALA A 1 153 ? 13.688 -27.062 1.873 1 91.31 153 ALA A O 1
ATOM 1122 N N . VAL A 1 154 ? 12.617 -26.609 3.715 1 92 154 VAL A N 1
ATOM 1123 C CA . VAL A 1 154 ? 12.297 -28.016 3.971 1 92 154 VAL A CA 1
ATOM 1124 C C . VAL A 1 154 ? 11.094 -28.422 3.127 1 92 154 VAL A C 1
ATOM 1126 O O . VAL A 1 154 ? 10.352 -27.578 2.635 1 92 154 VAL A O 1
ATOM 1129 N N . PRO A 1 155 ? 10.969 -29.766 2.93 1 95 155 PRO A N 1
ATOM 1130 C CA . PRO A 1 155 ? 9.828 -30.219 2.131 1 95 155 PRO A CA 1
ATOM 1131 C C . PRO A 1 155 ? 8.492 -30 2.834 1 95 155 PRO A C 1
ATOM 1133 O O . PRO A 1 155 ? 8.445 -29.906 4.062 1 95 155 PRO A O 1
ATOM 1136 N N . THR A 1 156 ? 7.48 -29.812 2.066 1 97.19 156 THR A N 1
ATOM 1137 C CA . THR A 1 156 ? 6.074 -29.797 2.451 1 97.19 156 THR A CA 1
ATOM 1138 C C . THR A 1 156 ? 5.223 -30.516 1.412 1 97.19 156 THR A C 1
ATOM 1140 O O . THR A 1 156 ? 5.723 -31.375 0.669 1 97.19 156 THR A O 1
ATOM 1143 N N . THR A 1 157 ? 3.908 -30.359 1.456 1 98.12 157 THR A N 1
ATOM 1144 C CA . THR A 1 157 ? 3.055 -30.906 0.413 1 98.12 157 THR A CA 1
ATOM 1145 C C . THR A 1 157 ? 2.26 -29.812 -0.281 1 98.12 157 THR A C 1
ATOM 1147 O O . THR A 1 157 ? 2.051 -28.734 0.288 1 98.12 157 THR A O 1
ATOM 1150 N N . PHE A 1 158 ? 1.867 -30.078 -1.509 1 98.56 158 PHE A N 1
ATOM 1151 C CA . PHE A 1 158 ? 1.011 -29.125 -2.199 1 98.56 158 PHE A CA 1
ATOM 1152 C C . PHE A 1 158 ? -0.318 -28.953 -1.471 1 98.56 158 PHE A C 1
ATOM 1154 O O . PHE A 1 158 ? -0.856 -27.859 -1.39 1 98.56 158 PHE A O 1
ATOM 1161 N N . GLY A 1 159 ? -0.786 -30.047 -0.936 1 98.44 159 GLY A N 1
ATOM 1162 C CA . GLY A 1 159 ? -1.996 -29.969 -0.133 1 98.44 159 GLY A CA 1
ATOM 1163 C C . GLY A 1 159 ? -1.871 -29.016 1.036 1 98.44 159 GLY A C 1
ATOM 1164 O O . GLY A 1 159 ? -2.807 -28.266 1.338 1 98.44 159 GLY A O 1
ATOM 1165 N N . ALA A 1 160 ? -0.753 -29.016 1.729 1 98.25 160 ALA A N 1
ATOM 1166 C CA . ALA A 1 160 ? -0.515 -28.109 2.852 1 98.25 160 ALA A CA 1
ATOM 1167 C C . ALA A 1 160 ? -0.492 -26.656 2.389 1 98.25 160 ALA A C 1
ATOM 1169 O O . ALA A 1 160 ? -1 -25.781 3.08 1 98.25 160 ALA A O 1
ATOM 1170 N N . ARG A 1 161 ? 0.146 -26.438 1.299 1 98.06 161 ARG A N 1
ATOM 1171 C CA . ARG A 1 161 ? 0.145 -25.094 0.75 1 98.06 161 ARG A CA 1
ATOM 1172 C C . ARG A 1 161 ? -1.277 -24.609 0.47 1 98.06 161 ARG A C 1
ATOM 1174 O O . ARG A 1 161 ? -1.65 -23.5 0.847 1 98.06 161 ARG A O 1
ATOM 1181 N N . VAL A 1 162 ? -2.039 -25.406 -0.201 1 98.62 162 VAL A N 1
ATOM 1182 C CA . VAL A 1 162 ? -3.424 -25.062 -0.509 1 98.62 162 VAL A CA 1
ATOM 1183 C C . VAL A 1 162 ? -4.195 -24.812 0.785 1 98.62 162 VAL A C 1
ATOM 1185 O O . VAL A 1 162 ? -5.039 -23.922 0.848 1 98.62 162 VAL A O 1
ATOM 1188 N N . THR A 1 163 ? -3.889 -25.562 1.784 1 98.12 163 THR A N 1
ATOM 1189 C CA . THR A 1 163 ? -4.555 -25.422 3.074 1 98.12 163 THR A CA 1
ATOM 1190 C C . THR A 1 163 ? -4.309 -24.047 3.664 1 98.12 163 THR A C 1
ATOM 1192 O O . THR A 1 163 ? -5.191 -23.469 4.309 1 98.12 163 THR A O 1
ATOM 1195 N N . THR A 1 164 ? -3.121 -23.516 3.467 1 97.56 164 THR A N 1
ATOM 1196 C CA . THR A 1 164 ? -2.838 -22.172 3.955 1 97.56 164 THR A CA 1
ATOM 1197 C C . THR A 1 164 ? -3.756 -21.141 3.289 1 97.56 164 THR A C 1
ATOM 1199 O O . THR A 1 164 ? -4.191 -20.188 3.928 1 97.56 164 THR A O 1
ATOM 1202 N N . TRP A 1 165 ? -4.051 -21.328 1.949 1 98.38 165 TRP A N 1
ATOM 1203 C CA . TRP A 1 165 ? -5.008 -20.469 1.267 1 98.38 165 TRP A CA 1
ATOM 1204 C C . TRP A 1 165 ? -6.391 -20.578 1.896 1 98.38 165 TRP A C 1
ATOM 1206 O O . TRP A 1 165 ? -7.051 -19.562 2.152 1 98.38 165 TRP A O 1
ATOM 1216 N N . ILE A 1 166 ? -6.781 -21.781 2.186 1 98.31 166 ILE A N 1
ATOM 1217 C CA . ILE A 1 166 ? -8.086 -22.062 2.775 1 98.31 166 ILE A CA 1
ATOM 1218 C C . ILE A 1 166 ? -8.203 -21.375 4.129 1 98.31 166 ILE A C 1
ATOM 1220 O O . ILE A 1 166 ? -9.219 -20.734 4.426 1 98.31 166 ILE A O 1
ATOM 1224 N N . GLN A 1 167 ? -7.195 -21.469 4.941 1 96.94 167 GLN A N 1
ATOM 1225 C CA . GLN A 1 167 ? -7.199 -20.844 6.266 1 96.94 167 GLN A CA 1
ATOM 1226 C C . GLN A 1 167 ? -7.492 -19.359 6.176 1 96.94 167 GLN A C 1
ATOM 1228 O O . GLN A 1 167 ? -8.312 -18.828 6.93 1 96.94 167 GLN A O 1
ATOM 1233 N N . GLY A 1 168 ? -6.77 -18.703 5.25 1 97.75 168 GLY A N 1
ATOM 1234 C CA . GLY A 1 168 ? -7.004 -17.281 5.062 1 97.75 168 GLY A CA 1
ATOM 1235 C C . GLY A 1 168 ? -8.406 -16.969 4.594 1 97.75 168 GLY A C 1
ATOM 1236 O O . GLY A 1 168 ? -9.039 -16.031 5.09 1 97.75 168 GLY A O 1
ATOM 1237 N N . LEU A 1 169 ? -8.898 -17.719 3.654 1 98.44 169 LEU A N 1
ATOM 1238 C CA . LEU A 1 169 ? -10.219 -17.484 3.084 1 98.44 169 LEU A CA 1
ATOM 1239 C C . LEU A 1 169 ? -11.312 -17.766 4.105 1 98.44 169 LEU A C 1
ATOM 1241 O O . LEU A 1 169 ? -12.328 -17.062 4.148 1 98.44 169 LEU A O 1
ATOM 1245 N N . LEU A 1 170 ? -11.125 -18.797 4.902 1 97.75 170 LEU A N 1
ATOM 1246 C CA . LEU A 1 170 ? -12.094 -19.094 5.957 1 97.75 170 LEU A CA 1
ATOM 1247 C C . LEU A 1 170 ? -12.156 -17.953 6.969 1 97.75 170 LEU A C 1
ATOM 1249 O O . LEU A 1 170 ? -13.25 -17.531 7.371 1 97.75 170 LEU A O 1
ATOM 1253 N N . ALA A 1 171 ? -11.023 -17.5 7.391 1 96.56 171 ALA A N 1
ATOM 1254 C CA . ALA A 1 171 ? -10.977 -16.375 8.328 1 96.56 171 ALA A CA 1
ATOM 1255 C C . ALA A 1 171 ? -11.68 -15.148 7.742 1 96.56 171 ALA A C 1
ATOM 1257 O O . ALA A 1 171 ? -12.398 -14.445 8.453 1 96.56 171 ALA A O 1
ATOM 1258 N N . ALA A 1 172 ? -11.422 -14.898 6.465 1 97.81 172 ALA A N 1
ATOM 1259 C CA . ALA A 1 172 ? -12.078 -13.773 5.789 1 97.81 172 ALA A CA 1
ATOM 1260 C C . ALA A 1 172 ? -13.586 -13.969 5.742 1 97.81 172 ALA A C 1
ATOM 1262 O O . ALA A 1 172 ? -14.344 -13.039 6.039 1 97.81 172 ALA A O 1
ATOM 1263 N N . ALA A 1 173 ? -14.023 -15.125 5.367 1 97.94 173 ALA A N 1
ATOM 1264 C CA . ALA A 1 173 ? -15.453 -15.422 5.273 1 97.94 173 ALA A CA 1
ATOM 1265 C C . ALA A 1 173 ? -16.156 -15.203 6.613 1 97.94 173 ALA A C 1
ATOM 1267 O O . ALA A 1 173 ? -17.234 -14.633 6.664 1 97.94 173 ALA A O 1
ATOM 1268 N N . ASP A 1 174 ? -15.523 -15.648 7.629 1 97.38 174 ASP A N 1
ATOM 1269 C CA . ASP A 1 174 ? -16.094 -15.492 8.969 1 97.38 174 ASP A CA 1
ATOM 1270 C C . ASP A 1 174 ? -16.312 -14.023 9.305 1 97.38 174 ASP A C 1
ATOM 1272 O O . ASP A 1 174 ? -17.375 -13.656 9.812 1 97.38 174 ASP A O 1
ATOM 1276 N N . ARG A 1 175 ? -15.391 -13.227 9.023 1 97.56 175 ARG A N 1
ATOM 1277 C CA . ARG A 1 175 ? -15.484 -11.797 9.312 1 97.56 175 ARG A CA 1
ATOM 1278 C C . ARG A 1 175 ? -16.531 -11.125 8.445 1 97.56 175 ARG A C 1
ATOM 1280 O O . ARG A 1 175 ? -17.297 -10.289 8.922 1 97.56 175 ARG A O 1
ATOM 1287 N N . LEU A 1 176 ? -16.531 -11.5 7.164 1 98.62 176 LEU A N 1
ATOM 1288 C CA . LEU A 1 176 ? -17.547 -10.969 6.258 1 98.62 176 LEU A CA 1
ATOM 1289 C C . LEU A 1 176 ? -18.953 -11.32 6.738 1 98.62 176 LEU A C 1
ATOM 1291 O O . LEU A 1 176 ? -19.844 -10.469 6.754 1 98.62 176 LEU A O 1
ATOM 1295 N N . ARG A 1 177 ? -19.141 -12.539 7.152 1 98.19 177 ARG A N 1
ATOM 1296 C CA . ARG A 1 177 ? -20.453 -13 7.617 1 98.19 177 ARG A CA 1
ATOM 1297 C C . ARG A 1 177 ? -20.891 -12.234 8.859 1 98.19 177 ARG A C 1
ATOM 1299 O O . ARG A 1 177 ? -22.047 -11.836 8.977 1 98.19 177 ARG A O 1
ATOM 1306 N N . ARG A 1 178 ? -19.984 -12.047 9.773 1 97.44 178 ARG A N 1
ATOM 1307 C CA . ARG A 1 178 ? -20.328 -11.336 11 1 97.44 178 ARG A CA 1
ATOM 1308 C C . ARG A 1 178 ? -20.812 -9.922 10.695 1 97.44 178 ARG A C 1
ATOM 1310 O O . ARG A 1 178 ? -21.797 -9.469 11.273 1 97.44 178 ARG A O 1
ATOM 1317 N N . VAL A 1 179 ? -20.094 -9.266 9.797 1 98.31 179 VAL A N 1
ATOM 1318 C CA . VAL A 1 179 ? -20.5 -7.914 9.43 1 98.31 179 VAL A CA 1
ATOM 1319 C C . VAL A 1 179 ? -21.828 -7.957 8.695 1 98.31 179 VAL A C 1
ATOM 1321 O O . VAL A 1 179 ? -22.719 -7.148 8.961 1 98.31 179 VAL A O 1
ATOM 1324 N N . ARG A 1 180 ? -22.016 -8.898 7.785 1 98.19 180 ARG A N 1
ATOM 1325 C CA . ARG A 1 180 ? -23.266 -9.031 7.027 1 98.19 180 ARG A CA 1
ATOM 1326 C C . ARG A 1 180 ? -24.453 -9.281 7.957 1 98.19 180 ARG A C 1
ATOM 1328 O O . ARG A 1 180 ? -25.531 -8.719 7.762 1 98.19 180 ARG A O 1
ATOM 1335 N N . GLU A 1 181 ? -24.25 -10.055 9.008 1 97 181 GLU A N 1
ATOM 1336 C CA . GLU A 1 181 ? -25.344 -10.492 9.859 1 97 181 GLU A CA 1
ATOM 1337 C C . GLU A 1 181 ? -25.641 -9.477 10.961 1 97 181 GLU A C 1
ATOM 1339 O O . GLU A 1 181 ? -26.797 -9.273 11.336 1 97 181 GLU A O 1
ATOM 1344 N N . HIS A 1 182 ? -24.578 -8.773 11.383 1 94.75 182 HIS A N 1
ATOM 1345 C CA . HIS A 1 182 ? -24.797 -8 12.602 1 94.75 182 HIS A CA 1
ATOM 1346 C C . HIS A 1 182 ? -24.234 -6.586 12.469 1 94.75 182 HIS A C 1
ATOM 1348 O O . HIS A 1 182 ? -24.5 -5.727 13.312 1 94.75 182 HIS A O 1
ATOM 1354 N N . GLY A 1 183 ? -23.469 -6.359 11.445 1 96.19 183 GLY A N 1
ATOM 1355 C CA . GLY A 1 183 ? -22.688 -5.137 11.438 1 96.19 183 GLY A CA 1
ATOM 1356 C C . GLY A 1 183 ? -23.219 -4.094 10.477 1 96.19 183 GLY A C 1
ATOM 1357 O O . GLY A 1 183 ? -22.5 -3.174 10.078 1 96.19 183 GLY A O 1
ATOM 1358 N N . LEU A 1 184 ? -24.484 -4.215 10 1 98.5 184 LEU A N 1
ATOM 1359 C CA . LEU A 1 184 ? -25.047 -3.281 9.031 1 98.5 184 LEU A CA 1
ATOM 1360 C C . LEU A 1 184 ? -26.328 -2.643 9.578 1 98.5 184 LEU A C 1
ATOM 1362 O O . LEU A 1 184 ? -27.422 -3.094 9.266 1 98.5 184 LEU A O 1
ATOM 1366 N N . PRO A 1 185 ? -26.203 -1.547 10.305 1 98.5 185 PRO A N 1
ATOM 1367 C CA . PRO A 1 185 ? -27.359 -0.935 10.961 1 98.5 185 PRO A CA 1
ATOM 1368 C C . PRO A 1 185 ? -28.078 0.073 10.07 1 98.5 185 PRO A C 1
ATOM 1370 O O . PRO A 1 185 ? -27.453 0.71 9.219 1 98.5 185 PRO A O 1
ATOM 1373 N N . VAL A 1 186 ? -29.391 0.212 10.328 1 98.62 186 VAL A N 1
ATOM 1374 C CA . VAL A 1 186 ? -30.109 1.332 9.75 1 98.62 186 VAL A CA 1
ATOM 1375 C C . VAL A 1 186 ? -29.672 2.637 10.406 1 98.62 186 VAL A C 1
ATOM 1377 O O . VAL A 1 186 ? -29.109 2.627 11.508 1 98.62 186 VAL A O 1
ATOM 1380 N N . GLN A 1 187 ? -29.828 3.756 9.734 1 98.12 187 GLN A N 1
ATOM 1381 C CA . GLN A 1 187 ? -29.547 5.105 10.227 1 98.12 187 GLN A CA 1
ATOM 1382 C C . GLN A 1 187 ? -30.828 5.941 10.266 1 98.12 187 GLN A C 1
ATOM 1384 O O . GLN A 1 187 ? -31.453 6.172 9.227 1 98.12 187 GLN A O 1
ATOM 1389 N N . LEU A 1 188 ? -31.312 6.254 11.383 1 97.38 188 LEU A N 1
ATOM 1390 C CA . LEU A 1 188 ? -32.375 7.227 11.617 1 97.38 188 LEU A CA 1
ATOM 1391 C C . LEU A 1 188 ? -31.969 8.219 12.695 1 97.38 188 LEU A C 1
ATOM 1393 O O . LEU A 1 188 ? -31.844 7.852 13.867 1 97.38 188 LEU A O 1
ATOM 1397 N N . GLY A 1 189 ? -31.719 9.453 12.273 1 96 189 GLY A N 1
ATOM 1398 C CA . GLY A 1 189 ? -31.297 10.43 13.258 1 96 189 GLY A CA 1
ATOM 1399 C C . GLY A 1 189 ? -31.875 11.805 13.031 1 96 189 GLY A C 1
ATOM 1400 O O . GLY A 1 189 ? -31.922 12.633 13.945 1 96 189 GLY A O 1
ATOM 1401 N N . GLY A 1 190 ? -32.438 12.008 11.828 1 95.69 190 GLY A N 1
ATOM 1402 C CA . GLY A 1 190 ? -32.844 13.359 11.469 1 95.69 190 GLY A CA 1
ATOM 1403 C C . GLY A 1 190 ? -31.672 14.289 11.188 1 95.69 190 GLY A C 1
ATOM 1404 O O . GLY A 1 190 ? -30.594 13.836 10.781 1 95.69 190 GLY A O 1
ATOM 1405 N N . ALA A 1 191 ? -31.875 15.586 11.391 1 93.19 191 ALA A N 1
ATOM 1406 C CA . ALA A 1 191 ? -30.969 16.609 10.891 1 93.19 191 ALA A CA 1
ATOM 1407 C C . ALA A 1 191 ? -29.641 16.578 11.641 1 93.19 191 ALA A C 1
ATOM 1409 O O . ALA A 1 191 ? -28.578 16.875 11.07 1 93.19 191 ALA A O 1
ATOM 1410 N N . ALA A 1 192 ? -29.75 16.281 12.961 1 94.38 192 ALA A N 1
ATOM 1411 C CA . ALA A 1 192 ? -28.547 16.406 13.773 1 94.38 192 ALA A CA 1
ATOM 1412 C C . ALA A 1 192 ? -28.344 15.195 14.664 1 94.38 192 ALA A C 1
ATOM 1414 O O . ALA A 1 192 ? -27.625 15.266 15.672 1 94.38 192 ALA A O 1
ATOM 1415 N N . GLY A 1 193 ? -29.031 14.125 14.352 1 94.56 193 GLY A N 1
ATOM 1416 C CA . GLY A 1 193 ? -28.844 12.906 15.117 1 94.56 193 GLY A CA 1
ATOM 1417 C C . GLY A 1 193 ? -29.656 12.875 16.391 1 94.56 193 GLY A C 1
ATOM 1418 O O . GLY A 1 193 ? -29.484 11.977 17.234 1 94.56 193 GLY A O 1
ATOM 1419 N N . THR A 1 194 ? -30.578 13.844 16.531 1 96.31 194 THR A N 1
ATOM 1420 C CA . THR A 1 194 ? -31.359 13.93 17.766 1 96.31 194 THR A CA 1
ATOM 1421 C C . THR A 1 194 ? -32.719 13.25 17.578 1 96.31 194 THR A C 1
ATOM 1423 O O . THR A 1 194 ? -33.469 13.062 18.547 1 96.31 194 THR A O 1
ATOM 1426 N N . PHE A 1 195 ? -33.062 12.938 16.422 1 97 195 PHE A N 1
ATOM 1427 C CA . PHE A 1 195 ? -34.312 12.258 16.109 1 97 195 PHE A CA 1
ATOM 1428 C C . PHE A 1 195 ? -35.5 13.172 16.359 1 97 195 PHE A C 1
ATOM 1430 O O . PHE A 1 195 ? -36.656 12.711 16.438 1 97 195 PHE A O 1
ATOM 1437 N N . ALA A 1 196 ? -35.25 14.508 16.375 1 97.38 196 ALA A N 1
ATOM 1438 C CA . ALA A 1 196 ? -36.281 15.492 16.766 1 97.38 196 ALA A CA 1
ATOM 1439 C C . ALA A 1 196 ? -37.438 15.523 15.766 1 97.38 196 ALA A C 1
ATOM 1441 O O . ALA A 1 196 ? -38.594 15.578 16.156 1 97.38 196 ALA A O 1
ATOM 1442 N N . SER A 1 197 ? -37.094 15.492 14.539 1 97.19 197 SER A N 1
ATOM 1443 C CA . SER A 1 197 ? -38.125 15.586 13.508 1 97.19 197 SER A CA 1
ATOM 1444 C C . SER A 1 197 ? -39.062 14.391 13.562 1 97.19 197 SER A C 1
ATOM 1446 O O . SER A 1 197 ? -40.281 14.547 13.438 1 97.19 197 SER A O 1
ATOM 1448 N N . TYR A 1 198 ? -38.562 13.234 13.805 1 96.94 198 TYR A N 1
ATOM 1449 C CA . TYR A 1 198 ? -39.406 12.031 13.898 1 96.94 198 TYR A CA 1
ATOM 1450 C C . TYR A 1 198 ? -40.312 12.086 15.125 1 96.94 198 TYR A C 1
ATOM 1452 O O . TYR A 1 198 ? -41.469 11.656 15.062 1 96.94 198 TYR A O 1
ATOM 1460 N N . VAL A 1 199 ? -39.781 12.547 16.188 1 97.44 199 VAL A N 1
ATOM 1461 C CA . VAL A 1 199 ? -40.562 12.703 17.406 1 97.44 199 VAL A CA 1
ATOM 1462 C C . VAL A 1 199 ? -41.75 13.648 17.141 1 97.44 199 VAL A C 1
ATOM 1464 O O . VAL A 1 199 ? -42.875 13.359 17.516 1 97.44 199 VAL A O 1
ATOM 1467 N N . GLU A 1 200 ? -41.406 14.734 16.484 1 97.38 200 GLU A N 1
ATOM 1468 C CA . GLU A 1 200 ? -42.469 15.711 16.172 1 97.38 200 GLU A CA 1
ATOM 1469 C C . GLU A 1 200 ? -43.5 15.117 15.234 1 97.38 200 GLU A C 1
ATOM 1471 O O . GLU A 1 200 ? -44.688 15.383 15.383 1 97.38 200 GLU A O 1
ATOM 1476 N N . CYS A 1 201 ? -43.062 14.352 14.266 1 96.06 201 CYS A N 1
ATOM 1477 C CA . CYS A 1 201 ? -43.969 13.672 13.359 1 96.06 201 CYS A CA 1
ATOM 1478 C C . CYS A 1 201 ? -44.906 12.742 14.125 1 96.06 201 CYS A C 1
ATOM 1480 O O . CYS A 1 201 ? -46.125 12.688 13.852 1 96.06 201 CYS A O 1
ATOM 1482 N N . ALA A 1 202 ? -44.406 12.07 15.094 1 96.25 202 ALA A N 1
ATOM 1483 C CA . ALA A 1 202 ? -45.188 11.156 15.906 1 96.25 202 ALA A CA 1
ATOM 1484 C C . ALA A 1 202 ? -46.219 11.922 16.719 1 96.25 202 ALA A C 1
ATOM 1486 O O . ALA A 1 202 ? -47.406 11.523 16.797 1 96.25 202 ALA A O 1
ATOM 1487 N N . ARG A 1 203 ? -45.844 13.008 17.234 1 96.06 203 ARG A N 1
ATOM 1488 C CA . ARG A 1 203 ? -46.75 13.812 18.047 1 96.06 203 ARG A CA 1
ATOM 1489 C C . ARG A 1 203 ? -47.906 14.383 17.234 1 96.06 203 ARG A C 1
ATOM 1491 O O . ARG A 1 203 ? -49.031 14.438 17.703 1 96.06 203 ARG A O 1
ATOM 1498 N N . ARG A 1 204 ? -47.531 14.719 16.109 1 94.06 204 ARG A N 1
ATOM 1499 C CA . ARG A 1 204 ? -48.5 15.344 15.219 1 94.06 204 ARG A CA 1
ATOM 1500 C C . ARG A 1 204 ? -49.5 14.312 14.672 1 94.06 204 ARG A C 1
ATOM 1502 O O . ARG A 1 204 ? -50.625 14.656 14.281 1 94.06 204 ARG A O 1
ATOM 1509 N N . SER A 1 205 ? -49.125 13.117 14.562 1 91.81 205 SER A N 1
ATOM 1510 C CA . SER A 1 205 ? -49.938 12.07 13.93 1 91.81 205 SER A CA 1
ATOM 1511 C C . SER A 1 205 ? -51.188 11.773 14.734 1 91.81 205 SER A C 1
ATOM 1513 O O . SER A 1 205 ? -52.188 11.297 14.18 1 91.81 205 SER A O 1
ATOM 1515 N N . GLY A 1 206 ? -51.188 11.953 16.016 1 87.62 206 GLY A N 1
ATOM 1516 C CA . GLY A 1 206 ? -52.312 11.633 16.875 1 87.62 206 GLY A CA 1
ATOM 1517 C C . GLY A 1 206 ? -52.5 10.141 17.078 1 87.62 206 GLY A C 1
ATOM 1518 O O . GLY A 1 206 ? -53.531 9.703 17.625 1 87.62 206 GLY A O 1
ATOM 1519 N N . GLY A 1 207 ? -51.562 9.422 16.594 1 87.88 207 GLY A N 1
ATOM 1520 C CA . GLY A 1 207 ? -51.656 7.977 16.703 1 87.88 207 GLY A CA 1
ATOM 1521 C C . GLY A 1 207 ? -51.125 7.449 18.031 1 87.88 207 GLY A C 1
ATOM 1522 O O . GLY A 1 207 ? -51.062 8.195 19.016 1 87.88 207 GLY A O 1
ATOM 1523 N N . ALA A 1 208 ? -50.875 6.199 18.109 1 88.19 208 ALA A N 1
ATOM 1524 C CA . ALA A 1 208 ? -50.562 5.48 19.344 1 88.19 208 ALA A CA 1
ATOM 1525 C C . ALA A 1 208 ? -49.25 5.996 19.969 1 88.19 208 ALA A C 1
ATOM 1527 O O . ALA A 1 208 ? -49.062 5.93 21.188 1 88.19 208 ALA A O 1
ATOM 1528 N N . LEU A 1 209 ? -48.406 6.586 19.094 1 93.62 209 LEU A N 1
ATOM 1529 C CA . LEU A 1 209 ? -47.094 7.004 19.594 1 93.62 209 LEU A CA 1
ATOM 1530 C C . LEU A 1 209 ? -47.062 8.5 19.891 1 93.62 209 LEU A C 1
ATOM 1532 O O . LEU A 1 209 ? -46.031 9.055 20.266 1 93.62 209 LEU A O 1
ATOM 1536 N N . ALA A 1 210 ? -48.125 9.086 19.734 1 94.25 210 ALA A N 1
ATOM 1537 C CA . ALA A 1 210 ? -48.219 10.539 19.891 1 94.25 210 ALA A CA 1
ATOM 1538 C C . ALA A 1 210 ? -47.75 10.961 21.281 1 94.25 210 ALA A C 1
ATOM 1540 O O . ALA A 1 210 ? -47.156 12.023 21.453 1 94.25 210 ALA A O 1
ATOM 1541 N N . ASP A 1 211 ? -48.062 10.117 22.312 1 95.06 211 ASP A N 1
ATOM 1542 C CA . ASP A 1 211 ? -47.75 10.484 23.688 1 95.06 211 ASP A CA 1
ATOM 1543 C C . ASP A 1 211 ? -46.562 9.664 24.219 1 95.06 211 ASP A C 1
ATOM 1545 O O . ASP A 1 211 ? -46.25 9.711 25.406 1 95.06 211 ASP A O 1
ATOM 1549 N N . ALA A 1 212 ? -46 8.93 23.344 1 96.25 212 ALA A N 1
ATOM 1550 C CA . ALA A 1 212 ? -44.875 8.102 23.75 1 96.25 212 ALA A CA 1
ATOM 1551 C C . ALA A 1 212 ? -43.625 8.961 24 1 96.25 212 ALA A C 1
ATOM 1553 O O . ALA A 1 212 ? -43.531 10.078 23.484 1 96.25 212 ALA A O 1
ATOM 1554 N N . SER A 1 213 ? -42.719 8.477 24.828 1 97.44 213 SER A N 1
ATOM 1555 C CA . SER A 1 213 ? -41.469 9.188 25.031 1 97.44 213 SER A CA 1
ATOM 1556 C C . SER A 1 213 ? -40.594 9.164 23.781 1 97.44 213 SER A C 1
ATOM 1558 O O . SER A 1 213 ? -40.688 8.242 22.953 1 97.44 213 SER A O 1
ATOM 1560 N N . PRO A 1 214 ? -39.781 10.141 23.609 1 96.81 214 PRO A N 1
ATOM 1561 C CA . PRO A 1 214 ? -38.875 10.148 22.453 1 96.81 214 PRO A CA 1
ATOM 1562 C C . PRO A 1 214 ? -38.062 8.859 22.328 1 96.81 214 PRO A C 1
A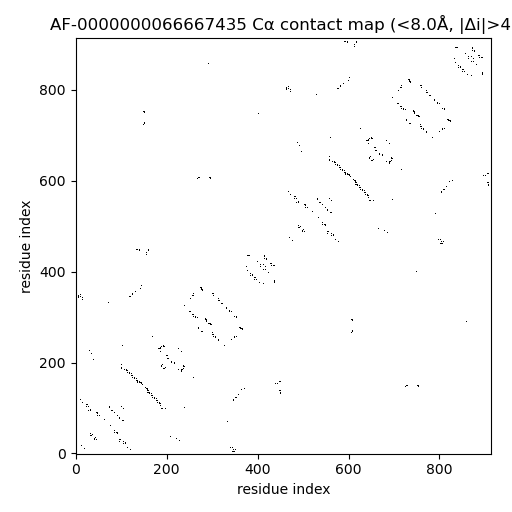TOM 1564 O O . PRO A 1 214 ? -37.875 8.352 21.219 1 96.81 214 PRO A O 1
ATOM 1567 N N . ALA A 1 215 ? -37.625 8.328 23.453 1 96.81 215 ALA A N 1
ATOM 1568 C CA . ALA A 1 215 ? -36.844 7.09 23.438 1 96.81 215 ALA A CA 1
ATOM 1569 C C . ALA A 1 215 ? -37.688 5.926 22.922 1 96.81 215 ALA A C 1
ATOM 1571 O O . ALA A 1 215 ? -37.188 5.09 22.156 1 96.81 215 ALA A O 1
ATOM 1572 N N . GLN A 1 216 ? -38.875 5.883 23.312 1 97.12 216 GLN A N 1
ATOM 1573 C CA . GLN A 1 216 ? -39.781 4.836 22.844 1 97.12 216 GLN A CA 1
ATOM 1574 C C . GLN A 1 216 ? -40.062 4.977 21.344 1 97.12 216 GLN A C 1
ATOM 1576 O O . GLN A 1 216 ? -40.125 3.98 20.625 1 97.12 216 GLN A O 1
ATOM 1581 N N . ILE A 1 217 ? -40.312 6.188 20.938 1 97.44 217 ILE A N 1
ATOM 1582 C CA . ILE A 1 217 ? -40.562 6.441 19.516 1 97.44 217 ILE A CA 1
ATOM 1583 C C . ILE A 1 217 ? -39.375 5.988 18.688 1 97.44 217 ILE A C 1
ATOM 1585 O O . ILE A 1 217 ? -39.531 5.305 17.672 1 97.44 217 ILE A O 1
ATOM 1589 N N . TYR A 1 218 ? -38.156 6.328 19.156 1 97.62 218 TYR A N 1
ATOM 1590 C CA . TYR A 1 218 ? -36.938 5.938 18.469 1 97.62 218 TYR A CA 1
ATOM 1591 C C . TYR A 1 218 ? -36.812 4.422 18.359 1 97.62 218 TYR A C 1
ATOM 1593 O O . TYR A 1 218 ? -36.594 3.879 17.281 1 97.62 218 TYR A O 1
ATOM 1601 N N . THR A 1 219 ? -36.938 3.762 19.5 1 97.69 219 THR A N 1
ATOM 1602 C CA . THR A 1 219 ? -36.781 2.312 19.562 1 97.69 219 THR A CA 1
ATOM 1603 C C . THR A 1 219 ? -37.781 1.62 18.641 1 97.69 219 THR A C 1
ATOM 1605 O O . THR A 1 219 ? -37.406 0.779 17.828 1 97.69 219 THR A O 1
ATOM 1608 N N . ARG A 1 220 ? -39 1.986 18.719 1 97.5 220 ARG A N 1
ATOM 1609 C CA . ARG A 1 220 ? -40.062 1.332 17.969 1 97.5 220 ARG A CA 1
ATOM 1610 C C . ARG A 1 220 ? -39.906 1.581 16.469 1 97.5 220 ARG A C 1
ATOM 1612 O O . ARG A 1 220 ? -40 0.654 15.664 1 97.5 220 ARG A O 1
ATOM 1619 N N . LEU A 1 221 ? -39.688 2.844 16.094 1 97.94 221 LEU A N 1
ATOM 1620 C CA . LEU A 1 221 ? -39.562 3.158 14.68 1 97.94 221 LEU A CA 1
ATOM 1621 C C . LEU A 1 221 ? -38.312 2.498 14.094 1 97.94 221 LEU A C 1
ATOM 1623 O O . LEU A 1 221 ? -38.344 1.941 13 1 97.94 221 LEU A O 1
ATOM 1627 N N . THR A 1 222 ? -37.188 2.551 14.836 1 98.12 222 THR A N 1
ATOM 1628 C CA . THR A 1 222 ? -35.938 1.975 14.352 1 98.12 222 THR A CA 1
ATOM 1629 C C . THR A 1 222 ? -36.062 0.462 14.195 1 98.12 222 THR A C 1
ATOM 1631 O O . THR A 1 222 ? -35.594 -0.105 13.211 1 98.12 222 THR A O 1
ATOM 1634 N N . GLU A 1 223 ? -36.719 -0.18 15.117 1 98.06 223 GLU A N 1
ATOM 1635 C CA . GLU A 1 223 ? -36.906 -1.625 15.055 1 98.06 223 GLU A CA 1
ATOM 1636 C C . GLU A 1 223 ? -37.781 -2.01 13.852 1 98.06 223 GLU A C 1
ATOM 1638 O O . GLU A 1 223 ? -37.438 -2.932 13.102 1 98.06 223 GLU A O 1
ATOM 1643 N N . GLU A 1 224 ? -38.906 -1.318 13.68 1 97.94 224 GLU A N 1
ATOM 1644 C CA . GLU A 1 224 ? -39.781 -1.596 12.555 1 97.94 224 GLU A CA 1
ATOM 1645 C C . GLU A 1 224 ? -39.062 -1.333 11.227 1 97.94 224 GLU A C 1
ATOM 1647 O O . GLU A 1 224 ? -39.219 -2.117 10.281 1 97.94 224 GLU A O 1
ATOM 1652 N N . PHE A 1 225 ? -38.375 -0.224 11.172 1 98.25 225 PHE A N 1
ATOM 1653 C CA . PHE A 1 225 ? -37.656 0.188 9.977 1 98.25 225 PHE A CA 1
ATOM 1654 C C . PHE A 1 225 ? -36.562 -0.83 9.625 1 98.25 225 PHE A C 1
ATOM 1656 O O . PHE A 1 225 ? -36.469 -1.256 8.477 1 98.25 225 PHE A O 1
ATOM 1663 N N . ALA A 1 226 ? -35.812 -1.236 10.633 1 98.69 226 ALA A N 1
ATOM 1664 C CA . ALA A 1 226 ? -34.75 -2.242 10.453 1 98.69 226 ALA A CA 1
ATOM 1665 C C . ALA A 1 226 ? -35.344 -3.568 9.977 1 98.69 226 ALA A C 1
ATOM 1667 O O . ALA A 1 226 ? -34.812 -4.219 9.086 1 98.69 226 ALA A O 1
ATOM 1668 N N . ALA A 1 227 ? -36.438 -3.973 10.539 1 98.12 227 ALA A N 1
ATOM 1669 C CA . ALA A 1 227 ? -37.125 -5.215 10.164 1 98.12 227 ALA A CA 1
ATOM 1670 C C . ALA A 1 227 ? -37.562 -5.184 8.703 1 98.12 227 ALA A C 1
ATOM 1672 O O . ALA A 1 227 ? -37.438 -6.18 7.984 1 98.12 227 ALA A O 1
ATOM 1673 N N . GLU A 1 228 ? -38.094 -4.004 8.305 1 97.88 228 GLU A N 1
ATOM 1674 C CA . GLU A 1 228 ? -38.531 -3.834 6.93 1 97.88 228 GLU A CA 1
ATOM 1675 C C . GLU A 1 228 ? -37.375 -4.09 5.945 1 97.88 228 GLU A C 1
ATOM 1677 O O . GLU A 1 228 ? -37.625 -4.559 4.832 1 97.88 228 GLU A O 1
ATOM 1682 N N . LEU A 1 229 ? -36.156 -3.82 6.375 1 98.38 229 LEU A N 1
ATOM 1683 C CA . LEU A 1 229 ? -35 -3.834 5.457 1 98.38 229 LEU A CA 1
ATOM 1684 C C . LEU A 1 229 ? -34.094 -5.023 5.742 1 98.38 229 LEU A C 1
ATOM 1686 O O . LEU A 1 229 ? -33.094 -5.234 5.035 1 98.38 229 LEU A O 1
ATOM 1690 N N . SER A 1 230 ? -34.375 -5.816 6.773 1 97.81 230 SER A N 1
ATOM 1691 C CA . SER A 1 230 ? -33.531 -6.91 7.227 1 97.81 230 SER A CA 1
ATOM 1692 C C . SER A 1 230 ? -32.125 -6.418 7.543 1 97.81 230 SER A C 1
ATOM 1694 O O . SER A 1 230 ? -31.141 -7.035 7.129 1 97.81 230 SER A O 1
ATOM 1696 N N . LEU A 1 231 ? -32.031 -5.242 8.133 1 98.56 231 LEU A N 1
ATOM 1697 C CA . LEU A 1 231 ? -30.812 -4.672 8.672 1 98.56 231 LEU A CA 1
ATOM 1698 C C . LEU A 1 231 ? -30.859 -4.602 10.195 1 98.56 231 LEU A C 1
ATOM 1700 O O . LEU A 1 231 ? -31.891 -4.906 10.797 1 98.56 231 LEU A O 1
ATOM 1704 N N . ALA A 1 232 ? -29.75 -4.293 10.836 1 97.75 232 ALA A N 1
ATOM 1705 C CA . ALA A 1 232 ? -29.703 -4.211 12.289 1 97.75 232 ALA A CA 1
ATOM 1706 C C . ALA A 1 232 ? -30.234 -2.871 12.789 1 97.75 232 ALA A C 1
ATOM 1708 O O . ALA A 1 232 ? -29.969 -1.828 12.18 1 97.75 232 ALA A O 1
ATOM 1709 N N . PRO A 1 233 ? -31.094 -2.947 13.836 1 97.44 233 PRO A N 1
ATOM 1710 C CA . PRO A 1 233 ? -31.406 -1.663 14.469 1 97.44 233 PRO A CA 1
ATOM 1711 C C . PRO A 1 233 ? -30.203 -1.032 15.148 1 97.44 233 PRO A C 1
ATOM 1713 O O . PRO A 1 233 ? -29.266 -1.738 15.523 1 97.44 233 PRO A O 1
ATOM 1716 N N . SER A 1 234 ? -30.141 0.225 15.195 1 95 234 SER A N 1
ATOM 1717 C CA . SER A 1 234 ? -29.062 0.923 15.891 1 95 234 SER A CA 1
ATOM 1718 C C . SER A 1 234 ? -29.547 1.488 17.219 1 95 234 SER A C 1
ATOM 1720 O O . SER A 1 234 ? -30.656 1.994 17.328 1 95 234 SER A O 1
ATOM 1722 N N . ALA A 1 235 ? -28.719 1.414 18.203 1 93.06 235 ALA A N 1
ATOM 1723 C CA . ALA A 1 235 ? -29.062 1.915 19.531 1 93.06 235 ALA A CA 1
ATOM 1724 C C . ALA A 1 235 ? -29.141 3.439 19.547 1 93.06 235 ALA A C 1
ATOM 1726 O O . ALA A 1 235 ? -29.844 4.027 20.375 1 93.06 235 ALA A O 1
ATOM 1727 N N . ALA A 1 236 ? -28.422 4.004 18.703 1 95.81 236 ALA A N 1
ATOM 1728 C CA . ALA A 1 236 ? -28.391 5.457 18.531 1 95.81 236 ALA A CA 1
ATOM 1729 C C . ALA A 1 236 ? -28.047 5.828 17.094 1 95.81 236 ALA A C 1
ATOM 1731 O O . ALA A 1 236 ? -27.484 5.016 16.359 1 95.81 236 ALA A O 1
ATOM 1732 N N . PRO A 1 237 ? -28.516 7.027 16.719 1 95.56 237 PRO A N 1
ATOM 1733 C CA . PRO A 1 237 ? -28.078 7.48 15.398 1 95.56 237 PRO A CA 1
ATOM 1734 C C . PRO A 1 237 ? -26.547 7.477 15.258 1 95.56 237 PRO A C 1
ATOM 1736 O O . PRO A 1 237 ? -25.844 7.777 16.219 1 95.56 237 PRO A O 1
ATOM 1739 N N . TRP A 1 238 ? -26.062 7.156 14.078 1 95.88 238 TRP A N 1
ATOM 1740 C CA . TRP A 1 238 ? -24.609 6.992 13.93 1 95.88 238 TRP A CA 1
ATOM 1741 C C . TRP A 1 238 ? -24.078 7.863 12.797 1 95.88 238 TRP A C 1
ATOM 1743 O O . TRP A 1 238 ? -23.141 7.484 12.102 1 95.88 238 TRP A O 1
ATOM 1753 N N . HIS A 1 239 ? -24.609 9.086 12.648 1 92.69 239 HIS A N 1
ATOM 1754 C CA . HIS A 1 239 ? -24.234 10.039 11.617 1 92.69 239 HIS A CA 1
ATOM 1755 C C . HIS A 1 239 ? -22.719 10.227 11.555 1 92.69 239 HIS A C 1
ATOM 1757 O O . HIS A 1 239 ? -22.125 10.156 10.477 1 92.69 239 HIS A O 1
ATOM 1763 N N . SER A 1 240 ? -22.156 10.547 12.742 1 93 240 SER A N 1
ATOM 1764 C CA . SER A 1 240 ? -20.75 10.922 12.781 1 93 240 SER A CA 1
ATOM 1765 C C . SER A 1 240 ? -19.891 9.828 13.414 1 93 240 SER A C 1
ATOM 1767 O O . SER A 1 240 ? -18.672 9.953 13.508 1 93 240 SER A O 1
ATOM 1769 N N . VAL A 1 241 ? -20.547 8.75 13.914 1 93.94 241 VAL A N 1
ATOM 1770 C CA . VAL A 1 241 ? -19.875 7.543 14.398 1 93.94 241 VAL A CA 1
ATOM 1771 C C . VAL A 1 241 ? -19.828 6.5 13.281 1 93.94 241 VAL A C 1
ATOM 1773 O O . VAL A 1 241 ? -20.719 5.668 13.156 1 93.94 241 VAL A O 1
ATOM 1776 N N . ARG A 1 242 ? -18.797 6.555 12.555 1 96.31 242 ARG A N 1
ATOM 1777 C CA . ARG A 1 242 ? -18.781 5.887 11.258 1 96.31 242 ARG A CA 1
ATOM 1778 C C . ARG A 1 242 ? -18.219 4.469 11.383 1 96.31 242 ARG A C 1
ATOM 1780 O O . ARG A 1 242 ? -17.688 3.924 10.414 1 96.31 242 ARG A O 1
ATOM 1787 N N . THR A 1 243 ? -18.359 3.883 12.57 1 95.5 243 THR A N 1
ATOM 1788 C CA . THR A 1 243 ? -17.844 2.549 12.852 1 95.5 243 THR A CA 1
ATOM 1789 C C . THR A 1 243 ? -18.391 1.531 11.859 1 95.5 243 THR A C 1
ATOM 1791 O O . THR A 1 243 ? -17.656 0.668 11.375 1 95.5 243 THR A O 1
ATOM 1794 N N . PRO A 1 244 ? -19.703 1.568 11.438 1 96.94 244 PRO A N 1
ATOM 1795 C CA . PRO A 1 244 ? -20.203 0.598 10.461 1 96.94 244 PRO A CA 1
ATOM 1796 C C . PRO A 1 244 ? -19.438 0.654 9.133 1 96.94 244 PRO A C 1
ATOM 1798 O O . PRO A 1 244 ? -19.156 -0.387 8.531 1 96.94 244 PRO A O 1
ATOM 1801 N N . ILE A 1 245 ? -19.125 1.848 8.703 1 97.88 245 ILE A N 1
ATOM 1802 C CA . ILE A 1 245 ? -18.391 2.033 7.465 1 97.88 245 ILE A CA 1
ATOM 1803 C C . ILE A 1 245 ? -16.953 1.526 7.637 1 97.88 245 ILE A C 1
ATOM 1805 O O . ILE A 1 245 ? -16.422 0.842 6.762 1 97.88 245 ILE A O 1
ATOM 1809 N N . ALA A 1 246 ? -16.359 1.841 8.773 1 97.19 246 ALA A N 1
ATOM 1810 C CA . ALA A 1 246 ? -15 1.381 9.078 1 97.19 246 ALA A CA 1
ATOM 1811 C C . ALA A 1 246 ? -14.938 -0.143 9.133 1 97.19 246 ALA A C 1
ATOM 1813 O O . ALA A 1 246 ? -13.984 -0.751 8.648 1 97.19 246 ALA A O 1
ATOM 1814 N N . ASP A 1 247 ? -15.969 -0.759 9.75 1 97.44 247 ASP A N 1
ATOM 1815 C CA . ASP A 1 247 ? -16.047 -2.215 9.82 1 97.44 247 ASP A CA 1
ATOM 1816 C C . ASP A 1 247 ? -16.078 -2.828 8.422 1 97.44 247 ASP A C 1
ATOM 1818 O O . ASP A 1 247 ? -15.406 -3.822 8.156 1 97.44 247 ASP A O 1
ATOM 1822 N N . LEU A 1 248 ? -16.891 -2.225 7.559 1 98.31 248 LEU A N 1
ATOM 1823 C CA . LEU A 1 248 ? -16.953 -2.68 6.176 1 98.31 248 LEU A CA 1
ATOM 1824 C C . LEU A 1 248 ? -15.578 -2.57 5.512 1 98.31 248 LEU A C 1
ATOM 1826 O O . LEU A 1 248 ? -15.117 -3.516 4.871 1 98.31 248 LEU A O 1
ATOM 1830 N N . GLY A 1 249 ? -14.914 -1.432 5.664 1 98.38 249 GLY A N 1
ATOM 1831 C CA . GLY A 1 249 ? -13.578 -1.258 5.109 1 98.38 249 GLY A CA 1
ATOM 1832 C C . GLY A 1 249 ? -12.594 -2.299 5.594 1 98.38 249 GLY A C 1
ATOM 1833 O O . GLY A 1 249 ? -11.82 -2.852 4.805 1 98.38 249 GLY A O 1
ATOM 1834 N N . ALA A 1 250 ? -12.633 -2.611 6.867 1 97.94 250 ALA A N 1
ATOM 1835 C CA . ALA A 1 250 ? -11.695 -3.543 7.492 1 97.94 250 ALA A CA 1
ATOM 1836 C C . ALA A 1 250 ? -11.883 -4.957 6.953 1 97.94 250 ALA A C 1
ATOM 1838 O O . ALA A 1 250 ? -10.914 -5.613 6.566 1 97.94 250 ALA A O 1
ATOM 1839 N N . VAL A 1 251 ? -13.094 -5.434 6.902 1 98.44 251 VAL A N 1
ATOM 1840 C CA . VAL A 1 251 ? -13.328 -6.816 6.508 1 98.44 251 VAL A CA 1
ATOM 1841 C C . VAL A 1 251 ? -13.078 -6.977 5.012 1 98.44 251 VAL A C 1
ATOM 1843 O O . VAL A 1 251 ? -12.602 -8.023 4.562 1 98.44 251 VAL A O 1
ATOM 1846 N N . LEU A 1 252 ? -13.406 -5.926 4.219 1 98.75 252 LEU A N 1
ATOM 1847 C CA . LEU A 1 252 ? -13.133 -5.984 2.785 1 98.75 252 LEU A CA 1
ATOM 1848 C C . LEU A 1 252 ? -11.633 -5.984 2.516 1 98.75 252 LEU A C 1
ATOM 1850 O O . LEU A 1 252 ? -11.156 -6.711 1.642 1 98.75 252 LEU A O 1
ATOM 1854 N N . ALA A 1 253 ? -10.883 -5.191 3.258 1 98.56 253 ALA A N 1
ATOM 1855 C CA . ALA A 1 253 ? -9.43 -5.18 3.121 1 98.56 253 ALA A CA 1
ATOM 1856 C C . ALA A 1 253 ? -8.836 -6.535 3.496 1 98.56 253 ALA A C 1
ATOM 1858 O O . ALA A 1 253 ? -7.961 -7.051 2.793 1 98.56 253 ALA A O 1
ATOM 1859 N N . THR A 1 254 ? -9.305 -7.113 4.578 1 98.38 254 THR A N 1
ATOM 1860 C CA . THR A 1 254 ? -8.82 -8.422 5.02 1 98.38 254 THR A CA 1
ATOM 1861 C C . THR A 1 254 ? -9.125 -9.484 3.971 1 98.38 254 THR A C 1
ATOM 1863 O O . THR A 1 254 ? -8.258 -10.297 3.633 1 98.38 254 THR A O 1
ATOM 1866 N N . ALA A 1 255 ? -10.359 -9.438 3.469 1 98.81 255 ALA A N 1
ATOM 1867 C CA . ALA A 1 255 ? -10.734 -10.391 2.426 1 98.81 255 ALA A CA 1
ATOM 1868 C C . ALA A 1 255 ? -9.859 -10.227 1.189 1 98.81 255 ALA A C 1
ATOM 1870 O O . ALA A 1 255 ? -9.422 -11.211 0.592 1 98.81 255 ALA A O 1
ATOM 1871 N N . SER A 1 256 ? -9.633 -8.977 0.836 1 98.69 256 SER A N 1
ATOM 1872 C CA . SER A 1 256 ? -8.758 -8.711 -0.301 1 98.69 256 SER A CA 1
ATOM 1873 C C . SER A 1 256 ? -7.367 -9.289 -0.079 1 98.69 256 SER A C 1
ATOM 1875 O O . SER A 1 256 ? -6.75 -9.812 -1.011 1 98.69 256 SER A O 1
ATOM 1877 N N . GLY A 1 257 ? -6.848 -9.242 1.12 1 98.44 257 GLY A N 1
ATOM 1878 C CA . GLY A 1 257 ? -5.559 -9.82 1.461 1 98.44 257 GLY A CA 1
ATOM 1879 C C . GLY A 1 257 ? -5.531 -11.328 1.344 1 98.44 257 GLY A C 1
ATOM 1880 O O . GLY A 1 257 ? -4.586 -11.898 0.795 1 98.44 257 GLY A O 1
ATOM 1881 N N . ALA A 1 258 ? -6.559 -11.961 1.864 1 98.62 258 ALA A N 1
ATOM 1882 C CA . ALA A 1 258 ? -6.648 -13.414 1.779 1 98.62 258 ALA A CA 1
ATOM 1883 C C . ALA A 1 258 ? -6.711 -13.875 0.326 1 98.62 258 ALA A C 1
ATOM 1885 O O . ALA A 1 258 ? -6.012 -14.812 -0.064 1 98.62 258 ALA A O 1
ATOM 1886 N N . LEU A 1 259 ? -7.582 -13.227 -0.461 1 98.81 259 LEU A N 1
ATOM 1887 C CA . LEU A 1 259 ? -7.664 -13.523 -1.887 1 98.81 259 LEU A CA 1
ATOM 1888 C C . LEU A 1 259 ? -6.328 -13.258 -2.576 1 98.81 259 LEU A C 1
ATOM 1890 O O . LEU A 1 259 ? -5.887 -14.047 -3.412 1 98.81 259 LEU A O 1
ATOM 1894 N N . GLY A 1 260 ? -5.711 -12.203 -2.201 1 98.56 260 GLY A N 1
ATOM 1895 C CA . GLY A 1 260 ? -4.422 -11.828 -2.756 1 98.56 260 GLY A CA 1
ATOM 1896 C C . GLY A 1 260 ? -3.326 -12.836 -2.455 1 98.56 260 GLY A C 1
ATOM 1897 O O . GLY A 1 260 ? -2.475 -13.109 -3.303 1 98.56 260 GLY A O 1
ATOM 1898 N N . LYS A 1 261 ? -3.291 -13.359 -1.273 1 98.25 261 LYS A N 1
ATOM 1899 C CA . LYS A 1 261 ? -2.316 -14.383 -0.898 1 98.25 261 LYS A CA 1
ATOM 1900 C C . LYS A 1 261 ? -2.438 -15.617 -1.791 1 98.25 261 LYS A C 1
ATOM 1902 O O . LYS A 1 261 ? -1.432 -16.141 -2.264 1 98.25 261 LYS A O 1
ATOM 1907 N N . PHE A 1 262 ? -3.662 -16.062 -2.035 1 98.5 262 PHE A N 1
ATOM 1908 C CA . PHE A 1 262 ? -3.934 -17.141 -2.973 1 98.5 262 PHE A CA 1
ATOM 1909 C C . PHE A 1 262 ? -3.377 -16.812 -4.355 1 98.5 262 PHE A C 1
ATOM 1911 O O . PHE A 1 262 ? -2.621 -17.609 -4.926 1 98.5 262 PHE A O 1
ATOM 1918 N N . ALA A 1 263 ? -3.609 -15.617 -4.832 1 98.19 263 ALA A N 1
ATOM 1919 C CA . ALA A 1 263 ? -3.213 -15.195 -6.172 1 98.19 263 ALA A CA 1
ATOM 1920 C C . ALA A 1 263 ? -1.695 -15.094 -6.289 1 98.19 263 ALA A C 1
ATOM 1922 O O . ALA A 1 263 ? -1.111 -15.531 -7.281 1 98.19 263 ALA A O 1
ATOM 1923 N N . VAL A 1 264 ? -1.001 -14.547 -5.281 1 97.5 264 VAL A N 1
ATOM 1924 C CA . VAL A 1 264 ? 0.438 -14.32 -5.352 1 97.5 264 VAL A CA 1
ATOM 1925 C C . VAL A 1 264 ? 1.174 -15.656 -5.379 1 97.5 264 VAL A C 1
ATOM 1927 O O . VAL A 1 264 ? 2.186 -15.805 -6.066 1 97.5 264 VAL A O 1
ATOM 1930 N N . ASP A 1 265 ? 0.684 -16.609 -4.668 1 97.88 265 ASP A N 1
ATOM 1931 C CA . ASP A 1 265 ? 1.295 -17.938 -4.707 1 97.88 265 ASP A CA 1
ATOM 1932 C C . ASP A 1 265 ? 1.104 -18.594 -6.074 1 97.88 265 ASP A C 1
ATOM 1934 O O . ASP A 1 265 ? 2.027 -19.219 -6.602 1 97.88 265 ASP A O 1
ATOM 1938 N N . VAL A 1 266 ? -0.092 -18.438 -6.609 1 97.81 266 VAL A N 1
ATOM 1939 C CA . VAL A 1 266 ? -0.35 -19 -7.934 1 97.81 266 VAL A CA 1
ATOM 1940 C C . VAL A 1 266 ? 0.565 -18.344 -8.961 1 97.81 266 VAL A C 1
ATOM 1942 O O . VAL A 1 266 ? 1.154 -19.016 -9.805 1 97.81 266 VAL A O 1
ATOM 1945 N N . LEU A 1 267 ? 0.705 -17.031 -8.883 1 96.94 267 LEU A N 1
ATOM 1946 C CA . LEU A 1 267 ? 1.589 -16.312 -9.789 1 96.94 267 LEU A CA 1
ATOM 1947 C C . LEU A 1 267 ? 3.021 -16.812 -9.672 1 96.94 267 LEU A C 1
ATOM 1949 O O . LEU A 1 267 ? 3.697 -17.031 -10.688 1 96.94 267 LEU A O 1
ATOM 1953 N N . SER A 1 268 ? 3.449 -17.031 -8.453 1 96.25 268 SER A N 1
ATOM 1954 C CA . SER A 1 268 ? 4.805 -17.516 -8.203 1 96.25 268 SER A CA 1
ATOM 1955 C C . SER A 1 268 ? 5 -18.922 -8.734 1 96.25 268 SER A C 1
ATOM 1957 O O . SER A 1 268 ? 6.012 -19.219 -9.375 1 96.25 268 SER A O 1
ATOM 1959 N N . GLN A 1 269 ? 4.016 -19.766 -8.547 1 96.81 269 GLN A N 1
ATOM 1960 C CA . GLN A 1 269 ? 4.133 -21.172 -8.898 1 96.81 269 GLN A CA 1
ATOM 1961 C C . GLN A 1 269 ? 3.879 -21.391 -10.383 1 96.81 269 GLN A C 1
ATOM 1963 O O . GLN A 1 269 ? 4.191 -22.469 -10.914 1 96.81 269 GLN A O 1
ATOM 1968 N N . ALA A 1 270 ? 3.299 -20.406 -11.047 1 95.06 270 ALA A N 1
ATOM 1969 C CA . ALA A 1 270 ? 3 -20.516 -12.469 1 95.06 270 ALA A CA 1
ATOM 1970 C C . ALA A 1 270 ? 4.16 -20 -13.32 1 95.06 270 ALA A C 1
ATOM 1972 O O . ALA A 1 270 ? 4.133 -20.109 -14.547 1 95.06 270 ALA A O 1
ATOM 1973 N N . ARG A 1 271 ? 5.203 -19.422 -12.672 1 94.19 271 ARG A N 1
ATOM 1974 C CA . ARG A 1 271 ? 6.355 -18.906 -13.406 1 94.19 271 ARG A CA 1
ATOM 1975 C C . ARG A 1 271 ? 7 -20 -14.258 1 94.19 271 ARG A C 1
ATOM 1977 O O . ARG A 1 271 ? 6.992 -21.172 -13.875 1 94.19 271 ARG A O 1
ATOM 1984 N N . THR A 1 272 ? 7.652 -19.578 -15.328 1 91.12 272 THR A N 1
ATOM 1985 C CA . THR A 1 272 ? 8.234 -20.516 -16.281 1 91.12 272 THR A CA 1
ATOM 1986 C C . THR A 1 272 ? 9.219 -21.453 -15.602 1 91.12 272 THR A C 1
ATOM 1988 O O . THR A 1 272 ? 9.211 -22.672 -15.844 1 91.12 272 THR A O 1
ATOM 1991 N N . GLU A 1 273 ? 10.023 -20.875 -14.656 1 92.94 273 GLU A N 1
ATOM 1992 C CA . GLU A 1 273 ? 11.055 -21.672 -14.008 1 92.94 273 GLU A CA 1
ATOM 1993 C C . GLU A 1 273 ? 10.453 -22.656 -13.016 1 92.94 273 GLU A C 1
ATOM 1995 O O . GLU A 1 273 ? 11.117 -23.625 -12.602 1 92.94 273 GLU A O 1
ATOM 2000 N N . VAL A 1 274 ? 9.195 -22.438 -12.594 1 94 274 VAL A N 1
ATOM 2001 C CA . VAL A 1 274 ? 8.547 -23.234 -11.562 1 94 274 VAL A CA 1
ATOM 2002 C C . VAL A 1 274 ? 7.445 -24.094 -12.188 1 94 274 VAL A C 1
ATOM 2004 O O . VAL A 1 274 ? 7.574 -25.312 -12.281 1 94 274 VAL A O 1
ATOM 2007 N N . MET A 1 275 ? 6.445 -23.578 -12.742 1 93.31 275 MET A N 1
ATOM 2008 C CA . MET A 1 275 ? 5.355 -24.188 -13.492 1 93.31 275 MET A CA 1
ATOM 2009 C C . MET A 1 275 ? 4.773 -25.375 -12.742 1 93.31 275 MET A C 1
ATOM 2011 O O . MET A 1 275 ? 4.59 -26.453 -13.32 1 93.31 275 MET A O 1
ATOM 2015 N N . GLU A 1 276 ? 4.555 -25.188 -11.477 1 96.81 276 GLU A N 1
ATOM 2016 C CA . GLU A 1 276 ? 3.961 -26.219 -10.633 1 96.81 276 GLU A CA 1
ATOM 2017 C C . GLU A 1 276 ? 2.439 -26.234 -10.758 1 96.81 276 GLU A C 1
ATOM 2019 O O . GLU A 1 276 ? 1.791 -27.234 -10.445 1 96.81 276 GLU A O 1
ATOM 2024 N N . VAL A 1 277 ? 1.882 -25.094 -11.18 1 96.69 277 VAL A N 1
ATOM 2025 C CA . VAL A 1 277 ? 0.432 -25 -11.312 1 96.69 277 VAL A CA 1
ATOM 2026 C C . VAL A 1 277 ? 0.081 -24.266 -12.617 1 96.69 277 VAL A C 1
ATOM 2028 O O . VAL A 1 277 ? 0.905 -23.547 -13.172 1 96.69 277 VAL A O 1
ATOM 2031 N N . TYR A 1 278 ? -1.175 -24.547 -13.07 1 93.88 278 TYR A N 1
ATOM 2032 C CA . TYR A 1 278 ? -1.738 -23.906 -14.258 1 93.88 278 TYR A CA 1
ATOM 2033 C C . TYR A 1 278 ? -3.16 -23.422 -13.992 1 93.88 278 TYR A C 1
ATOM 2035 O O . TYR A 1 278 ? -3.941 -24.109 -13.328 1 93.88 278 TYR A O 1
ATOM 2043 N N . GLU A 1 279 ? -3.396 -22.234 -14.492 1 93.81 279 GLU A N 1
ATOM 2044 C CA . GLU A 1 279 ? -4.789 -21.781 -14.492 1 93.81 279 GLU A CA 1
ATOM 2045 C C . GLU A 1 279 ? -5.621 -22.578 -15.5 1 93.81 279 GLU A C 1
ATOM 2047 O O . GLU A 1 279 ? -5.074 -23.188 -16.422 1 93.81 279 GLU A O 1
ATOM 2052 N N . PRO A 1 280 ? -6.914 -22.594 -15.281 1 89.12 280 PRO A N 1
ATOM 2053 C CA . PRO A 1 280 ? -7.754 -23.312 -16.25 1 89.12 280 PRO A CA 1
ATOM 2054 C C . PRO A 1 280 ? -7.691 -22.703 -17.641 1 89.12 280 PRO A C 1
ATOM 2056 O O . PRO A 1 280 ? -7.621 -21.484 -17.781 1 89.12 280 PRO A O 1
ATOM 2059 N N . ALA A 1 281 ? -7.578 -23.625 -18.641 1 80.25 281 ALA A N 1
ATOM 2060 C CA . ALA A 1 281 ? -7.5 -23.188 -20.031 1 80.25 281 ALA A CA 1
ATOM 2061 C C . ALA A 1 281 ? -8.875 -22.766 -20.547 1 80.25 281 ALA A C 1
ATOM 2063 O O . ALA A 1 281 ? -9.898 -23.297 -20.125 1 80.25 281 ALA A O 1
ATOM 2064 N N . ALA A 1 282 ? -8.977 -21.75 -21.094 1 72.19 282 ALA A N 1
ATOM 2065 C CA . ALA A 1 282 ? -10.164 -21.328 -21.844 1 72.19 282 ALA A CA 1
ATOM 2066 C C . ALA A 1 282 ? -9.773 -20.578 -23.109 1 72.19 282 ALA A C 1
ATOM 2068 O O . ALA A 1 282 ? -8.672 -20.016 -23.203 1 72.19 282 ALA A O 1
ATOM 2069 N N . VAL A 1 283 ? -10.633 -20.797 -24.156 1 68.75 283 VAL A N 1
ATOM 2070 C CA . VAL A 1 283 ? -10.383 -20.094 -25.406 1 68.75 283 VAL A CA 1
ATOM 2071 C C . VAL A 1 283 ? -10.141 -18.609 -25.125 1 68.75 283 VAL A C 1
ATOM 2073 O O . VAL A 1 283 ? -10.906 -17.969 -24.406 1 68.75 283 VAL A O 1
ATOM 2076 N N . GLY A 1 284 ? -9 -18.141 -25.578 1 64.25 284 GLY A N 1
ATOM 2077 C CA . GLY A 1 284 ? -8.711 -16.719 -25.484 1 64.25 284 GLY A CA 1
ATOM 2078 C C . GLY A 1 284 ? -8.07 -16.328 -24.156 1 64.25 284 GLY A C 1
ATOM 2079 O O . GLY A 1 284 ? -7.637 -15.188 -23.984 1 64.25 284 GLY A O 1
ATOM 2080 N N . ARG A 1 285 ? -8 -17.266 -23.312 1 69.19 285 ARG A N 1
ATOM 2081 C CA . ARG A 1 285 ? -7.516 -16.891 -21.984 1 69.19 285 ARG A CA 1
ATOM 2082 C C . ARG A 1 285 ? -6.008 -17.094 -21.875 1 69.19 285 ARG A C 1
ATOM 2084 O O . ARG A 1 285 ? -5.504 -18.188 -22.125 1 69.19 285 ARG A O 1
ATOM 2091 N N . GLY A 1 286 ? -5.379 -16.094 -21.5 1 69.25 286 GLY A N 1
ATOM 2092 C CA . GLY A 1 286 ? -3.961 -16.141 -21.188 1 69.25 286 GLY A CA 1
ATOM 2093 C C . GLY A 1 286 ? -3.074 -16.141 -22.422 1 69.25 286 GLY A C 1
ATOM 2094 O O . GLY A 1 286 ? -1.861 -16.328 -22.312 1 69.25 286 GLY A O 1
ATOM 2095 N N . GLU A 1 287 ? -3.725 -16.156 -23.562 1 67.62 287 GLU A N 1
ATOM 2096 C CA . GLU A 1 287 ? -2.926 -16.188 -24.781 1 67.62 287 GLU A CA 1
ATOM 2097 C C . GLU A 1 287 ? -2.188 -14.867 -24.984 1 67.62 287 GLU A C 1
ATOM 2099 O O . GLU A 1 287 ? -2.719 -13.797 -24.688 1 67.62 287 GLU A O 1
ATOM 2104 N N . SER A 1 288 ? -0.871 -15.047 -25.234 1 67.06 288 SER A N 1
ATOM 2105 C CA . SER A 1 288 ? -0.085 -13.867 -25.594 1 67.06 288 SER A CA 1
ATOM 2106 C C . SER A 1 288 ? -0.295 -13.492 -27.062 1 67.06 288 SER A C 1
ATOM 2108 O O . SER A 1 288 ? -0.449 -14.367 -27.906 1 67.06 288 SER A O 1
ATOM 2110 N N . SER A 1 289 ? -0.454 -12.242 -27.297 1 58.56 289 SER A N 1
ATOM 2111 C CA . SER A 1 289 ? -0.569 -11.758 -28.672 1 58.56 289 SER A CA 1
ATOM 2112 C C . SER A 1 289 ? 0.693 -12.055 -29.469 1 58.56 289 SER A C 1
ATOM 2114 O O . SER A 1 289 ? 0.625 -12.312 -30.672 1 58.56 289 SER A O 1
ATOM 2116 N N . ALA A 1 290 ? 1.839 -12.203 -28.688 1 56.06 290 ALA A N 1
ATOM 2117 C CA . ALA A 1 290 ? 3.121 -12.273 -29.391 1 56.06 290 ALA A CA 1
ATOM 2118 C C . ALA A 1 290 ? 3.746 -13.656 -29.25 1 56.06 290 ALA A C 1
ATOM 2120 O O . ALA A 1 290 ? 4.613 -14.039 -30.047 1 56.06 290 ALA A O 1
ATOM 2121 N N . MET A 1 291 ? 3.203 -14.391 -28.25 1 64.5 291 MET A N 1
ATOM 2122 C CA . MET A 1 291 ? 3.885 -15.648 -27.953 1 64.5 291 MET A CA 1
ATOM 2123 C C . MET A 1 291 ? 2.879 -16.781 -27.75 1 64.5 291 MET A C 1
ATOM 2125 O O . MET A 1 291 ? 2.387 -16.984 -26.641 1 64.5 291 MET A O 1
ATOM 2129 N N . PRO A 1 292 ? 2.65 -17.547 -28.734 1 57.59 292 PRO A N 1
ATOM 2130 C CA . PRO A 1 292 ? 1.585 -18.547 -28.688 1 57.59 292 PRO A CA 1
ATOM 2131 C C . PRO A 1 292 ? 1.776 -19.562 -27.562 1 57.59 292 PRO A C 1
ATOM 2133 O O . PRO A 1 292 ? 0.807 -20.172 -27.109 1 57.59 292 PRO A O 1
ATOM 2136 N N . GLN A 1 293 ? 3.012 -19.734 -27.109 1 60.91 293 GLN A N 1
ATOM 2137 C CA . GLN A 1 293 ? 3.268 -20.781 -26.125 1 60.91 293 GLN A CA 1
ATOM 2138 C C . GLN A 1 293 ? 3.01 -20.281 -24.719 1 60.91 293 GLN A C 1
ATOM 2140 O O . GLN A 1 293 ? 2.916 -21.078 -23.766 1 60.91 293 GLN A O 1
ATOM 2145 N N . LYS A 1 294 ? 2.811 -19.031 -24.609 1 71.19 294 LYS A N 1
ATOM 2146 C CA . LYS A 1 294 ? 2.742 -18.406 -23.281 1 71.19 294 LYS A CA 1
ATOM 2147 C C . LYS A 1 294 ? 1.331 -18.5 -22.719 1 71.19 294 LYS A C 1
ATOM 2149 O O . LYS A 1 294 ? 0.359 -18.156 -23.391 1 71.19 294 LYS A O 1
ATOM 2154 N N . ARG A 1 295 ? 1.156 -19.172 -21.562 1 77.19 295 ARG A N 1
ATOM 2155 C CA . ARG A 1 295 ? -0.104 -19.188 -20.828 1 77.19 295 ARG A CA 1
ATOM 2156 C C . ARG A 1 295 ? -0.015 -18.328 -19.578 1 77.19 295 ARG A C 1
ATOM 2158 O O . ARG A 1 295 ? 0.411 -18.797 -18.516 1 77.19 295 ARG A O 1
ATOM 2165 N N . ASN A 1 296 ? -0.48 -17.109 -19.734 1 87.25 296 ASN A N 1
ATOM 2166 C CA . ASN A 1 296 ? -0.372 -16.156 -18.641 1 87.25 296 ASN A CA 1
ATOM 2167 C C . ASN A 1 296 ? -1.392 -16.438 -17.531 1 87.25 296 ASN A C 1
ATOM 2169 O O . ASN A 1 296 ? -2.533 -16.797 -17.828 1 87.25 296 ASN A O 1
ATOM 2173 N N . PRO A 1 297 ? -1.023 -16.281 -16.312 1 92.25 297 PRO A N 1
ATOM 2174 C CA . PRO A 1 297 ? -1.956 -16.422 -15.188 1 92.25 297 PRO A CA 1
ATOM 2175 C C . PRO A 1 297 ? -2.844 -15.188 -15.008 1 92.25 297 PRO A C 1
ATOM 2177 O O . PRO A 1 297 ? -2.682 -14.445 -14.039 1 92.25 297 PRO A O 1
ATOM 2180 N N . VAL A 1 298 ? -3.826 -15.086 -15.852 1 93.19 298 VAL A N 1
ATOM 2181 C CA . VAL A 1 298 ? -4.617 -13.867 -15.984 1 93.19 298 VAL A CA 1
ATOM 2182 C C . VAL A 1 298 ? -5.559 -13.727 -14.789 1 93.19 298 VAL A C 1
ATOM 2184 O O . VAL A 1 298 ? -5.793 -12.625 -14.305 1 93.19 298 VAL A O 1
ATOM 2187 N N . LEU A 1 299 ? -6.172 -14.844 -14.328 1 95.69 299 LEU A N 1
ATOM 2188 C CA . LEU A 1 299 ? -7.098 -14.773 -13.203 1 95.69 299 LEU A CA 1
ATOM 2189 C C . LEU A 1 299 ? -6.383 -14.297 -11.945 1 95.69 299 LEU A C 1
ATOM 2191 O O . LEU A 1 299 ? -6.848 -13.375 -11.266 1 95.69 299 LEU A O 1
ATOM 2195 N N . ALA A 1 300 ? -5.223 -14.898 -11.68 1 97.06 300 ALA A N 1
ATOM 2196 C CA . ALA A 1 300 ? -4.434 -14.5 -10.516 1 97.06 300 ALA A CA 1
ATOM 2197 C C . ALA A 1 300 ? -3.979 -13.047 -10.633 1 97.06 300 ALA A C 1
ATOM 2199 O O . ALA A 1 300 ? -3.922 -12.328 -9.633 1 97.06 300 ALA A O 1
ATOM 2200 N N . THR A 1 301 ? -3.66 -12.633 -11.82 1 96.31 301 THR A N 1
ATOM 2201 C CA . THR A 1 301 ? -3.242 -11.25 -12.055 1 96.31 301 THR A CA 1
ATOM 2202 C C . THR A 1 301 ? -4.359 -10.281 -11.695 1 96.31 301 THR A C 1
ATOM 2204 O O . THR A 1 301 ? -4.113 -9.242 -11.078 1 96.31 301 THR A O 1
ATOM 2207 N N . MET A 1 302 ? -5.574 -10.602 -12.078 1 95.75 302 MET A N 1
ATOM 2208 C CA . MET A 1 302 ? -6.711 -9.742 -11.758 1 95.75 302 MET A CA 1
ATOM 2209 C C . MET A 1 302 ? -6.91 -9.633 -10.25 1 95.75 302 MET A C 1
ATOM 2211 O O . MET A 1 302 ? -7.098 -8.539 -9.719 1 95.75 302 MET A O 1
ATOM 2215 N N . ILE A 1 303 ? -6.855 -10.742 -9.578 1 97.75 303 ILE A N 1
ATOM 2216 C CA . ILE A 1 303 ? -7.047 -10.766 -8.133 1 97.75 303 ILE A CA 1
ATOM 2217 C C . ILE A 1 303 ? -5.949 -9.953 -7.457 1 97.75 303 ILE A C 1
ATOM 2219 O O . ILE A 1 303 ? -6.223 -9.156 -6.555 1 97.75 303 ILE A O 1
ATOM 2223 N N . ARG A 1 304 ? -4.727 -10.148 -7.875 1 96.94 304 ARG A N 1
ATOM 2224 C CA . ARG A 1 304 ? -3.592 -9.43 -7.301 1 96.94 304 ARG A CA 1
ATOM 2225 C C . ARG A 1 304 ? -3.744 -7.926 -7.484 1 96.94 304 ARG A C 1
ATOM 2227 O O . ARG A 1 304 ? -3.461 -7.152 -6.566 1 96.94 304 ARG A O 1
ATOM 2234 N N . SER A 1 305 ? -4.141 -7.516 -8.641 1 96.25 305 SER A N 1
ATOM 2235 C CA . SER A 1 305 ? -4.32 -6.094 -8.914 1 96.25 305 SER A CA 1
ATOM 2236 C C . SER A 1 305 ? -5.301 -5.461 -7.934 1 96.25 305 SER A C 1
ATOM 2238 O O . SER A 1 305 ? -5.059 -4.367 -7.422 1 96.25 305 SER A O 1
ATOM 2240 N N . ALA A 1 306 ? -6.359 -6.137 -7.66 1 97 306 ALA A N 1
ATOM 2241 C CA . ALA A 1 306 ? -7.348 -5.641 -6.707 1 97 306 ALA A CA 1
ATOM 2242 C C . ALA A 1 306 ? -6.766 -5.57 -5.297 1 97 306 ALA A C 1
ATOM 2244 O O . ALA A 1 306 ? -7.02 -4.613 -4.562 1 97 306 ALA A O 1
ATOM 2245 N N . SER A 1 307 ? -6.02 -6.613 -4.949 1 97.38 307 SER A N 1
ATOM 2246 C CA . SER A 1 307 ? -5.488 -6.695 -3.596 1 97.38 307 SER A CA 1
ATOM 2247 C C . SER A 1 307 ? -4.504 -5.562 -3.318 1 97.38 307 SER A C 1
ATOM 2249 O O . SER A 1 307 ? -4.281 -5.195 -2.162 1 97.38 307 SER A O 1
ATOM 2251 N N . LEU A 1 308 ? -3.873 -4.961 -4.34 1 96.06 308 LEU A N 1
ATOM 2252 C CA . LEU A 1 308 ? -2.941 -3.848 -4.191 1 96.06 308 LEU A CA 1
ATOM 2253 C C . LEU A 1 308 ? -3.691 -2.527 -4.062 1 96.06 308 LEU A C 1
ATOM 2255 O O . LEU A 1 308 ? -3.15 -1.55 -3.539 1 96.06 308 LEU A O 1
ATOM 2259 N N . GLN A 1 309 ? -4.91 -2.484 -4.457 1 96.94 309 GLN A N 1
ATOM 2260 C CA . GLN A 1 309 ? -5.672 -1.24 -4.492 1 96.94 309 GLN A CA 1
ATOM 2261 C C . GLN A 1 309 ? -6.52 -1.08 -3.232 1 96.94 309 GLN A C 1
ATOM 2263 O O . GLN A 1 309 ? -6.621 0.017 -2.68 1 96.94 309 GLN A O 1
ATOM 2268 N N . VAL A 1 310 ? -7.109 -2.148 -2.756 1 97.88 310 VAL A N 1
ATOM 2269 C CA . VAL A 1 310 ? -8.195 -2.129 -1.783 1 97.88 310 VAL A CA 1
ATOM 2270 C C . VAL A 1 310 ? -7.711 -1.507 -0.477 1 97.88 310 VAL A C 1
ATOM 2272 O O . VAL A 1 310 ? -8.406 -0.688 0.126 1 97.88 310 VAL A O 1
ATOM 2275 N N . PRO A 1 311 ? -6.457 -1.848 -0.04 1 96.75 311 PRO A N 1
ATOM 2276 C CA . PRO A 1 311 ? -6.039 -1.257 1.232 1 96.75 311 PRO A CA 1
ATOM 2277 C C . PRO A 1 311 ? -5.992 0.269 1.188 1 96.75 311 PRO A C 1
ATOM 2279 O O . PRO A 1 311 ? -6.355 0.93 2.166 1 96.75 311 PRO A O 1
ATOM 2282 N N . ALA A 1 312 ? -5.586 0.86 0.104 1 96.5 312 ALA A N 1
ATOM 2283 C CA . ALA A 1 312 ? -5.555 2.314 -0.024 1 96.5 312 ALA A CA 1
ATOM 2284 C C . ALA A 1 312 ? -6.965 2.9 0.01 1 96.5 312 ALA A C 1
ATOM 2286 O O . ALA A 1 312 ? -7.207 3.914 0.668 1 96.5 312 ALA A O 1
ATOM 2287 N N . LEU A 1 313 ? -7.879 2.273 -0.681 1 97.38 313 LEU A N 1
ATOM 2288 C CA . LEU A 1 313 ? -9.273 2.695 -0.679 1 97.38 313 LEU A CA 1
ATOM 2289 C C . LEU A 1 313 ? -9.875 2.576 0.717 1 97.38 313 LEU A C 1
ATOM 2291 O O . LEU A 1 313 ? -10.547 3.5 1.191 1 97.38 313 LEU A O 1
ATOM 2295 N N . ALA A 1 314 ? -9.625 1.451 1.405 1 97.62 314 ALA A N 1
ATOM 2296 C CA . ALA A 1 314 ? -10.117 1.229 2.762 1 97.62 314 ALA A CA 1
ATOM 2297 C C . ALA A 1 314 ? -9.562 2.273 3.727 1 97.62 314 ALA A C 1
ATOM 2299 O O . ALA A 1 314 ? -10.25 2.691 4.66 1 97.62 314 ALA A O 1
ATOM 2300 N N . SER A 1 315 ? -8.297 2.717 3.496 1 96.94 315 SER A N 1
ATOM 2301 C CA . SER A 1 315 ? -7.695 3.723 4.363 1 96.94 315 SER A CA 1
ATOM 2302 C C . SER A 1 315 ? -8.492 5.023 4.336 1 96.94 315 SER A C 1
ATOM 2304 O O . SER A 1 315 ? -8.578 5.727 5.348 1 96.94 315 SER A O 1
ATOM 2306 N N . THR A 1 316 ? -9.109 5.363 3.205 1 96.81 316 THR A N 1
ATOM 2307 C CA . THR A 1 316 ? -9.961 6.543 3.107 1 96.81 316 THR A CA 1
ATOM 2308 C C . THR A 1 316 ? -11.172 6.41 4.027 1 96.81 316 THR A C 1
ATOM 2310 O O . THR A 1 316 ? -11.578 7.379 4.68 1 96.81 316 THR A O 1
ATOM 2313 N N . LEU A 1 317 ? -11.719 5.219 4.145 1 97.56 317 LEU A N 1
ATOM 2314 C CA . LEU A 1 317 ? -12.875 4.984 5 1 97.56 317 LEU A CA 1
ATOM 2315 C C . LEU A 1 317 ? -12.516 5.168 6.469 1 97.56 317 LEU A C 1
ATOM 2317 O O . LEU A 1 317 ? -13.312 5.711 7.242 1 97.56 317 LEU A O 1
ATOM 2321 N N . PHE A 1 318 ? -11.336 4.754 6.836 1 95.69 318 PHE A N 1
ATOM 2322 C CA . PHE A 1 318 ? -10.875 4.969 8.203 1 95.69 318 PHE A CA 1
ATOM 2323 C C . PHE A 1 318 ? -10.617 6.445 8.461 1 95.69 318 PHE A C 1
ATOM 2325 O O . PHE A 1 318 ? -10.961 6.965 9.531 1 95.69 318 PHE A O 1
ATOM 2332 N N . THR A 1 319 ? -10 7.141 7.508 1 94.12 319 THR A N 1
ATOM 2333 C CA . THR A 1 319 ? -9.711 8.562 7.664 1 94.12 319 THR A CA 1
ATOM 2334 C C . THR A 1 319 ? -11 9.367 7.801 1 94.12 319 THR A C 1
ATOM 2336 O O . THR A 1 319 ? -11.055 10.328 8.57 1 94.12 319 THR A O 1
ATOM 2339 N N . ALA A 1 320 ? -12.055 8.93 7.148 1 94.12 320 ALA A N 1
ATOM 2340 C CA . ALA A 1 320 ? -13.336 9.633 7.133 1 94.12 320 ALA A CA 1
ATOM 2341 C C . ALA A 1 320 ? -14.055 9.492 8.477 1 94.12 320 ALA A C 1
ATOM 2343 O O . ALA A 1 320 ? -15.023 10.203 8.742 1 94.12 320 ALA A O 1
ATOM 2344 N N . MET A 1 321 ? -13.531 8.625 9.406 1 94.31 321 MET A N 1
ATOM 2345 C CA . MET A 1 321 ? -14.109 8.508 10.734 1 94.31 321 MET A CA 1
ATOM 2346 C C . MET A 1 321 ? -13.977 9.812 11.508 1 94.31 321 MET A C 1
ATOM 2348 O O . MET A 1 321 ? -14.719 10.055 12.469 1 94.31 321 MET A O 1
ATOM 2352 N N . LEU A 1 322 ? -12.977 10.617 11.094 1 90.12 322 LEU A N 1
ATOM 2353 C CA . LEU A 1 322 ? -12.758 11.891 11.766 1 90.12 322 LEU A CA 1
ATOM 2354 C C . LEU A 1 322 ? -13.758 12.938 11.289 1 90.12 322 LEU A C 1
ATOM 2356 O O . LEU A 1 322 ? -13.367 13.969 10.734 1 90.12 322 LEU A O 1
ATOM 2360 N N . ALA A 1 323 ? -15.078 12.719 11.547 1 89.81 323 ALA A N 1
ATOM 2361 C CA . ALA A 1 323 ? -16.203 13.555 11.133 1 89.81 323 ALA A CA 1
ATOM 2362 C C . ALA A 1 323 ? -16.469 14.656 12.148 1 89.81 323 ALA A C 1
ATOM 2364 O O . ALA A 1 323 ? -16.672 14.383 13.336 1 89.81 323 ALA A O 1
ATOM 2365 N N . GLU A 1 324 ? -16.453 15.859 11.68 1 88.38 324 GLU A N 1
ATOM 2366 C CA . GLU A 1 324 ? -16.703 17.016 12.555 1 88.38 324 GLU A CA 1
ATOM 2367 C C . GLU A 1 324 ? -18.203 17.125 12.875 1 88.38 324 GLU A C 1
ATOM 2369 O O . GLU A 1 324 ? -19.047 16.812 12.047 1 88.38 324 GLU A O 1
ATOM 2374 N N . ASP A 1 325 ? -18.484 17.562 14.086 1 92.88 325 ASP A N 1
ATOM 2375 C CA . ASP A 1 325 ? -19.828 17.938 14.516 1 92.88 325 ASP A CA 1
ATOM 2376 C C . ASP A 1 325 ? -20.828 16.812 14.219 1 92.88 325 ASP A C 1
ATOM 2378 O O . ASP A 1 325 ? -20.484 15.641 14.273 1 92.88 325 ASP A O 1
ATOM 2382 N N . GLU A 1 326 ? -22.047 17.109 14.07 1 93.69 326 GLU A N 1
ATOM 2383 C CA . GLU A 1 326 ? -23.125 16.125 13.961 1 93.69 326 GLU A CA 1
ATOM 2384 C C . GLU A 1 326 ? -23.266 15.602 12.531 1 93.69 326 GLU A C 1
ATOM 2386 O O . GLU A 1 326 ? -23.828 14.523 12.312 1 93.69 326 GLU A O 1
ATOM 2391 N N . ARG A 1 327 ? -22.688 16.25 11.594 1 89.44 327 ARG A N 1
ATOM 2392 C CA . ARG A 1 327 ? -22.594 15.859 10.188 1 89.44 327 ARG A CA 1
ATOM 2393 C C . ARG A 1 327 ? -21.406 16.531 9.516 1 89.44 327 ARG A C 1
ATOM 2395 O O . ARG A 1 327 ? -21.406 17.75 9.32 1 89.44 327 ARG A O 1
ATOM 2402 N N . SER A 1 328 ? -20.578 15.789 9.133 1 87.88 328 SER A N 1
ATOM 2403 C CA . SER A 1 328 ? -19.297 16.344 8.695 1 87.88 328 SER A CA 1
ATOM 2404 C C . SER A 1 328 ? -19.359 16.766 7.23 1 87.88 328 SER A C 1
ATOM 2406 O O . SER A 1 328 ? -19.812 16 6.375 1 87.88 328 SER A O 1
ATOM 2408 N N . PRO A 1 329 ? -18.938 18 6.938 1 89.44 329 PRO A N 1
ATOM 2409 C CA . PRO A 1 329 ? -18.75 18.359 5.527 1 89.44 329 PRO A CA 1
ATOM 2410 C C . PRO A 1 329 ? -17.531 17.672 4.918 1 89.44 329 PRO A C 1
ATOM 2412 O O . PRO A 1 329 ? -16.422 17.766 5.477 1 89.44 329 PRO A O 1
ATOM 2415 N N . GLY A 1 330 ? -17.766 16.938 3.848 1 92 330 GLY A N 1
ATOM 2416 C CA . GLY A 1 330 ? -16.641 16.375 3.119 1 92 330 GLY A CA 1
ATOM 2417 C C . GLY A 1 330 ? -16.328 14.945 3.525 1 92 330 GLY A C 1
ATOM 2418 O O . GLY A 1 330 ? -16.141 14.078 2.67 1 92 330 GLY A O 1
ATOM 2419 N N . ALA A 1 331 ? -16.156 14.734 4.863 1 93.19 331 ALA A N 1
ATOM 2420 C CA . ALA A 1 331 ? -15.781 13.398 5.316 1 93.19 331 ALA A CA 1
ATOM 2421 C C . ALA A 1 331 ? -16.828 12.367 4.918 1 93.19 331 ALA A C 1
ATOM 2423 O O . ALA A 1 331 ? -16.5 11.297 4.406 1 93.19 331 ALA A O 1
ATOM 2424 N N . TRP A 1 332 ? -18.094 12.688 5.121 1 94.31 332 TRP A N 1
ATOM 2425 C CA . TRP A 1 332 ? -19.188 11.797 4.738 1 94.31 332 TRP A CA 1
ATOM 2426 C C . TRP A 1 332 ? -19.156 11.523 3.238 1 94.31 332 TRP A C 1
ATOM 2428 O O . TRP A 1 332 ? -19.266 10.375 2.811 1 94.31 332 TRP A O 1
ATOM 2438 N N . HIS A 1 333 ? -18.891 12.508 2.445 1 94.44 333 HIS A N 1
ATOM 2439 C CA . HIS A 1 333 ? -18.875 12.422 0.99 1 94.44 333 HIS A CA 1
ATOM 2440 C C . HIS A 1 333 ? -17.703 11.578 0.499 1 94.44 333 HIS A C 1
ATOM 2442 O O . HIS A 1 333 ? -17.812 10.891 -0.516 1 94.44 333 HIS A O 1
ATOM 2448 N N . ALA A 1 334 ? -16.672 11.648 1.258 1 95.25 334 ALA A N 1
ATOM 2449 C CA . ALA A 1 334 ? -15.438 11 0.847 1 95.25 334 ALA A CA 1
ATOM 2450 C C . ALA A 1 334 ? -15.555 9.477 0.942 1 95.25 334 ALA A C 1
ATOM 2452 O O . ALA A 1 334 ? -14.75 8.75 0.351 1 95.25 334 ALA A O 1
ATOM 2453 N N . GLU A 1 335 ? -16.562 8.945 1.584 1 96 335 GLU A N 1
ATOM 2454 C CA . GLU A 1 335 ? -16.719 7.52 1.844 1 96 335 GLU A CA 1
ATOM 2455 C C . GLU A 1 335 ? -17.281 6.797 0.626 1 96 335 GLU A C 1
ATOM 2457 O O . GLU A 1 335 ? -17.016 5.605 0.43 1 96 335 GLU A O 1
ATOM 2462 N N . TRP A 1 336 ? -18.031 7.547 -0.149 1 95.81 336 TRP A N 1
ATOM 2463 C CA . TRP A 1 336 ? -18.969 6.906 -1.054 1 95.81 336 TRP A CA 1
ATOM 2464 C C . TRP A 1 336 ? -18.25 6.117 -2.139 1 95.81 336 TRP A C 1
ATOM 2466 O O . TRP A 1 336 ? -18.422 4.906 -2.26 1 95.81 336 TRP A O 1
ATOM 2476 N N . GLN A 1 337 ? -17.391 6.809 -2.822 1 95.25 337 GLN A N 1
ATOM 2477 C CA . GLN A 1 337 ? -16.734 6.18 -3.961 1 95.25 337 GLN A CA 1
ATOM 2478 C C . GLN A 1 337 ? -15.758 5.098 -3.502 1 95.25 337 GLN A C 1
ATOM 2480 O O . GLN A 1 337 ? -15.727 4 -4.066 1 95.25 337 GLN A O 1
ATOM 2485 N N . PRO A 1 338 ? -14.969 5.344 -2.451 1 97.19 338 PRO A N 1
ATOM 2486 C CA . PRO A 1 338 ? -14.062 4.293 -1.988 1 97.19 338 PRO A CA 1
ATOM 2487 C C . PRO A 1 338 ? -14.805 3.053 -1.49 1 97.19 338 PRO A C 1
ATOM 2489 O O . PRO A 1 338 ? -14.359 1.928 -1.727 1 97.19 338 PRO A O 1
ATOM 2492 N N . LEU A 1 339 ? -15.906 3.242 -0.79 1 97.81 339 LEU A N 1
ATOM 2493 C CA . LEU A 1 339 ? -16.688 2.09 -0.356 1 97.81 339 LEU A CA 1
ATOM 2494 C C . LEU A 1 339 ? -17.172 1.28 -1.554 1 97.81 339 LEU A C 1
ATOM 2496 O O . LEU A 1 339 ? -17.016 0.058 -1.59 1 97.81 339 LEU A O 1
ATOM 2500 N N . ARG A 1 340 ? -17.734 1.955 -2.502 1 97.12 340 ARG A N 1
ATOM 2501 C CA . ARG A 1 340 ? -18.219 1.293 -3.711 1 97.12 340 ARG A CA 1
ATOM 2502 C C . ARG A 1 340 ? -17.094 0.538 -4.406 1 97.12 340 ARG A C 1
ATOM 2504 O O . ARG A 1 340 ? -17.25 -0.617 -4.801 1 97.12 340 ARG A O 1
ATOM 2511 N N . GLU A 1 341 ? -15.977 1.185 -4.508 1 96.75 341 GLU A N 1
ATOM 2512 C CA . GLU A 1 341 ? -14.844 0.576 -5.199 1 96.75 341 GLU A CA 1
ATOM 2513 C C . GLU A 1 341 ? -14.328 -0.649 -4.449 1 96.75 341 GLU A C 1
ATOM 2515 O O . GLU A 1 341 ? -13.953 -1.648 -5.062 1 96.75 341 GLU A O 1
ATOM 2520 N N . CYS A 1 342 ? -14.266 -0.557 -3.117 1 98.25 342 CYS A N 1
ATOM 2521 C CA . CYS A 1 342 ? -13.883 -1.722 -2.328 1 98.25 342 CYS A CA 1
ATOM 2522 C C . CYS A 1 342 ? -14.82 -2.893 -2.59 1 98.25 342 CYS A C 1
ATOM 2524 O O . CYS A 1 342 ? -14.367 -4.02 -2.812 1 98.25 342 CYS A O 1
ATOM 2526 N N . LEU A 1 343 ? -16.109 -2.605 -2.584 1 98.38 343 LEU A N 1
ATOM 2527 C CA . LEU A 1 343 ? -17.094 -3.658 -2.82 1 98.38 343 LEU A CA 1
ATOM 2528 C C . LEU A 1 343 ? -16.922 -4.254 -4.215 1 98.38 343 LEU A C 1
ATOM 2530 O O . LEU A 1 343 ? -16.953 -5.477 -4.379 1 98.38 343 LEU A O 1
ATOM 2534 N N . LEU A 1 344 ? -16.703 -3.42 -5.148 1 97.31 344 LEU A N 1
ATOM 2535 C CA . LEU A 1 344 ? -16.562 -3.842 -6.539 1 97.31 344 LEU A CA 1
ATOM 2536 C C . LEU A 1 344 ? -15.312 -4.688 -6.723 1 97.31 344 LEU A C 1
ATOM 2538 O O . LEU A 1 344 ? -15.367 -5.77 -7.312 1 97.31 344 LEU A O 1
ATOM 2542 N N . LEU A 1 345 ? -14.219 -4.242 -6.211 1 97.94 345 LEU A N 1
ATOM 2543 C CA . LEU A 1 345 ? -12.938 -4.914 -6.402 1 97.94 345 LEU A CA 1
ATOM 2544 C C . LEU A 1 345 ? -12.906 -6.242 -5.652 1 97.94 345 LEU A C 1
ATOM 2546 O O . LEU A 1 345 ? -12.461 -7.254 -6.195 1 97.94 345 LEU A O 1
ATOM 2550 N N . VAL A 1 346 ? -13.367 -6.242 -4.414 1 98.56 346 VAL A N 1
ATOM 2551 C CA . VAL A 1 346 ? -13.359 -7.473 -3.633 1 98.56 346 VAL A CA 1
ATOM 2552 C C . VAL A 1 346 ? -14.367 -8.461 -4.219 1 98.56 346 VAL A C 1
ATOM 2554 O O . VAL A 1 346 ? -14.094 -9.664 -4.297 1 98.56 346 VAL A O 1
ATOM 2557 N N . GLY A 1 347 ? -15.547 -7.938 -4.605 1 98.44 347 GLY A N 1
ATOM 2558 C CA . GLY A 1 347 ? -16.516 -8.805 -5.258 1 98.44 347 GLY A CA 1
ATOM 2559 C C . GLY A 1 347 ? -15.992 -9.414 -6.547 1 98.44 347 GLY A C 1
ATOM 2560 O O . GLY A 1 347 ? -16.172 -10.609 -6.789 1 98.44 347 GLY A O 1
ATOM 2561 N N . GLY A 1 348 ? -15.391 -8.586 -7.375 1 97.81 348 GLY A N 1
ATOM 2562 C CA . GLY A 1 348 ? -14.789 -9.102 -8.602 1 97.81 348 GLY A CA 1
ATOM 2563 C C . GLY A 1 348 ? -13.688 -10.109 -8.344 1 97.81 348 GLY A C 1
ATOM 2564 O O . GLY A 1 348 ? -13.594 -11.125 -9.031 1 97.81 348 GLY A O 1
ATOM 2565 N N . SER A 1 349 ? -12.867 -9.844 -7.387 1 98.44 349 SER A N 1
ATOM 2566 C CA . SER A 1 349 ? -11.781 -10.75 -7.016 1 98.44 349 SER A CA 1
ATOM 2567 C C . SER A 1 349 ? -12.32 -12.086 -6.516 1 98.44 349 SER A C 1
ATOM 2569 O O . SER A 1 349 ? -11.797 -13.141 -6.871 1 98.44 349 SER A O 1
ATOM 2571 N N . ALA A 1 350 ? -13.312 -11.992 -5.641 1 98.75 350 ALA A N 1
ATOM 2572 C CA . ALA A 1 350 ? -13.898 -13.211 -5.086 1 98.75 350 ALA A CA 1
ATOM 2573 C C . ALA A 1 350 ? -14.492 -14.086 -6.188 1 98.75 350 ALA A C 1
ATOM 2575 O O . ALA A 1 350 ? -14.289 -15.297 -6.199 1 98.75 350 ALA A O 1
ATOM 2576 N N . HIS A 1 351 ? -15.164 -13.461 -7.086 1 98.38 351 HIS A N 1
ATOM 2577 C CA . HIS A 1 351 ? -15.75 -14.188 -8.211 1 98.38 351 HIS A CA 1
ATOM 2578 C C . HIS A 1 351 ? -14.664 -14.836 -9.062 1 98.38 351 HIS A C 1
ATOM 2580 O O . HIS A 1 351 ? -14.773 -16.016 -9.43 1 98.38 351 HIS A O 1
ATOM 2586 N N . THR A 1 352 ? -13.664 -14.117 -9.352 1 97.81 352 THR A N 1
ATOM 2587 C CA . THR A 1 352 ? -12.539 -14.609 -10.141 1 97.81 352 THR A CA 1
ATOM 2588 C C . THR A 1 352 ? -11.812 -15.727 -9.406 1 97.81 352 THR A C 1
ATOM 2590 O O . THR A 1 352 ? -11.391 -16.703 -10.016 1 97.81 352 THR A O 1
ATOM 2593 N N . ALA A 1 353 ? -11.688 -15.586 -8.094 1 98.56 353 ALA A N 1
ATOM 2594 C CA . ALA A 1 353 ? -11.016 -16.594 -7.281 1 98.56 353 ALA A CA 1
ATOM 2595 C C . ALA A 1 353 ? -11.773 -17.922 -7.316 1 98.56 353 ALA A C 1
ATOM 2597 O O . ALA A 1 353 ? -11.164 -19 -7.309 1 98.56 353 ALA A O 1
ATOM 2598 N N . ALA A 1 354 ? -13.07 -17.875 -7.305 1 98.44 354 ALA A N 1
ATOM 2599 C CA . ALA A 1 354 ? -13.867 -19.094 -7.398 1 98.44 354 ALA A CA 1
ATOM 2600 C C . ALA A 1 354 ? -13.578 -19.828 -8.695 1 98.44 354 ALA A C 1
ATOM 2602 O O . ALA A 1 354 ? -13.406 -21.062 -8.695 1 98.44 354 ALA A O 1
ATOM 2603 N N . GLU A 1 355 ? -13.5 -19.094 -9.766 1 97.19 355 GLU A N 1
ATOM 2604 C CA . GLU A 1 355 ? -13.156 -19.703 -11.055 1 97.19 355 GLU A CA 1
ATOM 2605 C C . GLU A 1 355 ? -11.742 -20.281 -11.031 1 97.19 355 GLU A C 1
ATOM 2607 O O . GLU A 1 355 ? -11.516 -21.406 -11.477 1 97.19 355 GLU A O 1
ATOM 2612 N N . LEU A 1 356 ? -10.812 -19.531 -10.516 1 97.88 356 LEU A N 1
ATOM 2613 C CA . LEU A 1 356 ? -9.422 -19.969 -10.43 1 97.88 356 LEU A CA 1
ATOM 2614 C C . LEU A 1 356 ? -9.289 -21.234 -9.594 1 97.88 356 LEU A C 1
ATOM 2616 O O . LEU A 1 356 ? -8.641 -22.188 -10.008 1 97.88 356 LEU A O 1
ATOM 2620 N N . ALA A 1 357 ? -9.938 -21.234 -8.445 1 98.56 357 ALA A N 1
ATOM 2621 C CA . ALA A 1 357 ? -9.867 -22.359 -7.52 1 98.56 357 ALA A CA 1
ATOM 2622 C C . ALA A 1 357 ? -10.445 -23.625 -8.148 1 98.56 357 ALA A C 1
ATOM 2624 O O . ALA A 1 357 ? -9.891 -24.703 -8 1 98.56 357 ALA A O 1
ATOM 2625 N N . ASP A 1 358 ? -11.539 -23.484 -8.82 1 97.69 358 ASP A N 1
ATOM 2626 C CA . ASP A 1 358 ? -12.242 -24.625 -9.406 1 97.69 358 ASP A CA 1
ATOM 2627 C C . ASP A 1 358 ? -11.43 -25.234 -10.547 1 97.69 358 ASP A C 1
ATOM 2629 O O . ASP A 1 358 ? -11.508 -26.453 -10.781 1 97.69 358 ASP A O 1
ATOM 2633 N N . GLY A 1 359 ? -10.656 -24.453 -11.18 1 97.06 359 GLY A N 1
ATOM 2634 C CA . GLY A 1 359 ? -9.992 -24.938 -12.383 1 97.06 359 GLY A CA 1
ATOM 2635 C C . GLY A 1 359 ? -8.492 -25.078 -12.211 1 97.06 359 GLY A C 1
ATOM 2636 O O . GLY A 1 359 ? -7.805 -25.547 -13.125 1 97.06 359 GLY A O 1
ATOM 2637 N N . LEU A 1 360 ? -7.973 -24.766 -11.086 1 97.38 360 LEU A N 1
ATOM 2638 C CA . LEU A 1 360 ? -6.531 -24.812 -10.867 1 97.38 360 LEU A CA 1
ATOM 2639 C C . LEU A 1 360 ? -6.008 -26.234 -10.977 1 97.38 360 LEU A C 1
ATOM 2641 O O . LEU A 1 360 ? -6.578 -27.156 -10.383 1 97.38 360 LEU A O 1
ATOM 2645 N N . ARG A 1 361 ? -4.934 -26.391 -11.75 1 95.75 361 ARG A N 1
ATOM 2646 C CA . ARG A 1 361 ? -4.344 -27.703 -11.953 1 95.75 361 ARG A CA 1
ATOM 2647 C C . ARG A 1 361 ? -2.922 -27.766 -11.398 1 95.75 361 ARG A C 1
ATOM 2649 O O . ARG A 1 361 ? -2.148 -26.812 -11.57 1 95.75 361 ARG A O 1
ATOM 2656 N N . ALA A 1 362 ? -2.664 -28.844 -10.797 1 97.19 362 ALA A N 1
ATOM 2657 C CA . ALA A 1 362 ? -1.326 -29.094 -10.273 1 97.19 362 ALA A CA 1
ATOM 2658 C C . ALA A 1 362 ? -0.545 -30.031 -11.188 1 97.19 362 ALA A C 1
ATOM 2660 O O . ALA A 1 362 ? -1.109 -30.969 -11.758 1 97.19 362 ALA A O 1
ATOM 2661 N N . ASP A 1 363 ? 0.732 -29.766 -11.375 1 96.62 363 ASP A N 1
ATOM 2662 C CA . ASP A 1 363 ? 1.632 -30.641 -12.133 1 96.62 363 ASP A CA 1
ATOM 2663 C C . ASP A 1 363 ? 2.576 -31.391 -11.203 1 96.62 363 ASP A C 1
ATOM 2665 O O . ASP A 1 363 ? 3.688 -30.938 -10.93 1 96.62 363 ASP A O 1
ATOM 2669 N N . GLU A 1 364 ? 2.219 -32.594 -10.844 1 97 364 GLU A N 1
ATOM 2670 C CA . GLU A 1 364 ? 2.969 -33.375 -9.875 1 97 364 GLU A CA 1
ATOM 2671 C C . GLU A 1 364 ? 4.352 -33.75 -10.414 1 97 364 GLU A C 1
ATOM 2673 O O . GLU A 1 364 ? 5.32 -33.812 -9.656 1 97 364 GLU A O 1
ATOM 2678 N N . ALA A 1 365 ? 4.391 -34.031 -11.664 1 95.81 365 ALA A N 1
ATOM 2679 C CA . ALA A 1 365 ? 5.676 -34.375 -12.266 1 95.81 365 ALA A CA 1
ATOM 2680 C C . ALA A 1 365 ? 6.652 -33.188 -12.164 1 95.81 365 ALA A C 1
ATOM 2682 O O . ALA A 1 365 ? 7.812 -33.375 -11.789 1 95.81 365 ALA A O 1
ATOM 2683 N N . ARG A 1 366 ? 6.094 -32.062 -12.461 1 95.12 366 ARG A N 1
ATOM 2684 C CA . ARG A 1 366 ? 6.926 -30.875 -12.367 1 95.12 366 ARG A CA 1
ATOM 2685 C C . ARG A 1 366 ? 7.348 -30.609 -10.922 1 95.12 366 ARG A C 1
ATOM 2687 O O . ARG A 1 366 ? 8.492 -30.234 -10.664 1 95.12 366 ARG A O 1
ATOM 2694 N N . MET A 1 367 ? 6.438 -30.812 -10.023 1 96.81 367 MET A N 1
ATOM 2695 C CA . MET A 1 367 ? 6.742 -30.641 -8.609 1 96.81 367 MET A CA 1
ATOM 2696 C C . MET A 1 367 ? 7.871 -31.562 -8.18 1 96.81 367 MET A C 1
ATOM 2698 O O . MET A 1 367 ? 8.773 -31.156 -7.441 1 96.81 367 MET A O 1
ATOM 2702 N N . SER A 1 368 ? 7.863 -32.688 -8.688 1 95.19 368 SER A N 1
ATOM 2703 C CA . SER A 1 368 ? 8.906 -33.688 -8.391 1 95.19 368 SER A CA 1
ATOM 2704 C C . SER A 1 368 ? 10.242 -33.25 -8.984 1 95.19 368 SER A C 1
ATOM 2706 O O . SER A 1 368 ? 11.289 -33.406 -8.336 1 95.19 368 SER A O 1
ATOM 2708 N N . GLU A 1 369 ? 10.18 -32.75 -10.141 1 94.06 369 GLU A N 1
ATOM 2709 C CA . GLU A 1 369 ? 11.391 -32.281 -10.797 1 94.06 369 GLU A CA 1
ATOM 2710 C C . GLU A 1 369 ? 12.031 -31.156 -10 1 94.06 369 GLU A C 1
ATOM 2712 O O . GLU A 1 369 ? 13.25 -31.125 -9.812 1 94.06 369 GLU A O 1
ATOM 2717 N N . ILE A 1 370 ? 11.211 -30.25 -9.578 1 94.25 370 ILE A N 1
ATOM 2718 C CA . ILE A 1 370 ? 11.695 -29.109 -8.812 1 94.25 370 ILE A CA 1
ATOM 2719 C C . ILE A 1 370 ? 12.281 -29.578 -7.484 1 94.25 370 ILE A C 1
ATOM 2721 O O . ILE A 1 370 ? 13.336 -29.109 -7.059 1 94.25 370 ILE A O 1
ATOM 2725 N N . LEU A 1 371 ? 11.633 -30.469 -6.883 1 91.88 371 LEU A N 1
ATOM 2726 C CA . LEU A 1 371 ? 12.094 -31.031 -5.617 1 91.88 371 LEU A CA 1
ATOM 2727 C C . LEU A 1 371 ? 13.477 -31.656 -5.773 1 91.88 371 LEU A C 1
ATOM 2729 O O . LEU A 1 371 ? 14.32 -31.562 -4.875 1 91.88 371 LEU A O 1
ATOM 2733 N N . ALA A 1 372 ? 13.719 -32.219 -6.824 1 88.31 372 ALA A N 1
ATOM 2734 C CA . ALA A 1 372 ? 14.953 -32.938 -7.078 1 88.31 372 ALA A CA 1
ATOM 2735 C C . ALA A 1 372 ? 16.125 -31.984 -7.289 1 88.31 372 ALA A C 1
ATOM 2737 O O . ALA A 1 372 ? 17.281 -32.375 -7.172 1 88.31 372 ALA A O 1
ATOM 2738 N N . MET A 1 373 ? 15.789 -30.734 -7.539 1 85.25 373 MET A N 1
ATOM 2739 C CA . MET A 1 373 ? 16.828 -29.75 -7.77 1 85.25 373 MET A CA 1
ATOM 2740 C C . MET A 1 373 ? 17.734 -29.609 -6.547 1 85.25 373 MET A C 1
ATOM 2742 O O . MET A 1 373 ? 18.891 -29.188 -6.664 1 85.25 373 MET A O 1
ATOM 2746 N N . SER A 1 374 ? 17.297 -29.953 -5.453 1 79.38 374 SER A N 1
ATOM 2747 C CA . SER A 1 374 ? 18.031 -29.734 -4.215 1 79.38 374 SER A CA 1
ATOM 2748 C C . SER A 1 374 ? 19.047 -30.859 -3.973 1 79.38 374 SER A C 1
ATOM 2750 O O . SER A 1 374 ? 19.938 -30.719 -3.135 1 79.38 374 SER A O 1
ATOM 2752 N N . HIS A 1 375 ? 18.953 -31.875 -4.621 1 77.69 375 HIS A N 1
ATOM 2753 C CA . HIS A 1 375 ? 19.812 -33.031 -4.465 1 77.69 375 HIS A CA 1
ATOM 2754 C C . HIS A 1 375 ? 19.891 -33.469 -3.004 1 77.69 375 HIS A C 1
ATOM 2756 O O . HIS A 1 375 ? 20.984 -33.75 -2.492 1 77.69 375 HIS A O 1
ATOM 2762 N N . GLY A 1 376 ? 18.781 -33.406 -2.365 1 77 376 GLY A N 1
ATOM 2763 C CA . GLY A 1 376 ? 18.656 -33.906 -1.004 1 77 376 GLY A CA 1
ATOM 2764 C C . GLY A 1 376 ? 19 -32.875 0.044 1 77 376 GLY A C 1
ATOM 2765 O O . GLY A 1 376 ? 18.828 -33.094 1.242 1 77 376 GLY A O 1
ATOM 2766 N N . GLN A 1 377 ? 19.312 -31.703 -0.359 1 78.38 377 GLN A N 1
ATOM 2767 C CA . GLN A 1 377 ? 19.766 -30.672 0.573 1 78.38 377 GLN A CA 1
ATOM 2768 C C . GLN A 1 377 ? 18.594 -30.125 1.385 1 78.38 377 GLN A C 1
ATOM 2770 O O . GLN A 1 377 ? 18.781 -29.578 2.475 1 78.38 377 GLN A O 1
ATOM 2775 N N . LEU A 1 378 ? 17.422 -30.375 0.945 1 85.88 378 LEU A N 1
ATOM 2776 C CA . LEU A 1 378 ? 16.219 -29.844 1.583 1 85.88 378 LEU A CA 1
ATOM 2777 C C . LEU A 1 378 ? 16.016 -30.469 2.959 1 85.88 378 LEU A C 1
ATOM 2779 O O . LEU A 1 378 ? 15.305 -29.906 3.801 1 85.88 378 LEU A O 1
ATOM 2783 N N . VAL A 1 379 ? 16.594 -31.641 3.213 1 86.38 379 VAL A N 1
ATOM 2784 C CA . VAL A 1 379 ? 16.312 -32.344 4.457 1 86.38 379 VAL A CA 1
ATOM 2785 C C . VAL A 1 379 ? 17.578 -32.406 5.316 1 86.38 379 VAL A C 1
ATOM 2787 O O . VAL A 1 379 ? 17.703 -33.25 6.199 1 86.38 379 VAL A O 1
ATOM 2790 N N . SER A 1 380 ? 18.438 -31.5 5.055 1 81.06 380 SER A N 1
ATOM 2791 C CA . SER A 1 380 ? 19.672 -31.453 5.816 1 81.06 380 SER A CA 1
ATOM 2792 C C . SER A 1 380 ? 19.406 -31.234 7.301 1 81.06 380 SER A C 1
ATOM 2794 O O . SER A 1 380 ? 20.156 -31.719 8.156 1 81.06 380 SER A O 1
ATOM 2796 N N . GLU A 1 381 ? 18.328 -30.5 7.535 1 85.31 381 GLU A N 1
ATOM 2797 C CA . GLU A 1 381 ? 17.922 -30.266 8.922 1 85.31 381 GLU A CA 1
ATOM 2798 C C . GLU A 1 381 ? 17.672 -31.594 9.648 1 85.31 381 GLU A C 1
ATOM 2800 O O . GLU A 1 381 ? 18.078 -31.75 10.797 1 85.31 381 GLU A O 1
ATOM 2805 N N . ARG A 1 382 ? 17.016 -32.5 9.031 1 88.94 382 ARG A N 1
ATOM 2806 C CA . ARG A 1 382 ? 16.75 -33.812 9.609 1 88.94 382 ARG A CA 1
ATOM 2807 C C . ARG A 1 382 ? 18.031 -34.562 9.914 1 88.94 382 ARG A C 1
ATOM 2809 O O . ARG A 1 382 ? 18.172 -35.156 10.984 1 88.94 382 ARG A O 1
ATOM 2816 N N . LEU A 1 383 ? 18.906 -34.531 8.984 1 86.56 383 LEU A N 1
ATOM 2817 C CA . LEU A 1 383 ? 20.188 -35.219 9.164 1 86.56 383 LEU A CA 1
ATOM 2818 C C . LEU A 1 383 ? 20.969 -34.594 10.305 1 86.56 383 LEU A C 1
ATOM 2820 O O . LEU A 1 383 ? 21.625 -35.281 11.078 1 86.56 383 LEU A O 1
ATOM 2824 N N . SER A 1 384 ? 20.922 -33.281 10.398 1 86.69 384 SER A N 1
ATOM 2825 C CA . SER A 1 384 ? 21.594 -32.594 11.492 1 86.69 384 SER A CA 1
ATOM 2826 C C . SER A 1 384 ? 21.062 -33.062 12.844 1 86.69 384 SER A C 1
ATOM 2828 O O . SER A 1 384 ? 21.828 -33.281 13.773 1 86.69 384 SER A O 1
ATOM 2830 N N . ILE A 1 385 ? 19.812 -33.188 12.953 1 90.38 385 ILE A N 1
ATOM 2831 C CA . ILE A 1 385 ? 19.156 -33.594 14.195 1 90.38 385 ILE A CA 1
ATOM 2832 C C . ILE A 1 385 ? 19.578 -35.031 14.531 1 90.38 385 ILE A C 1
ATOM 2834 O O . ILE A 1 385 ? 19.859 -35.344 15.695 1 90.38 385 ILE A O 1
ATOM 2838 N N . ARG A 1 386 ? 19.734 -35.875 13.5 1 91.62 386 ARG A N 1
ATOM 2839 C CA . ARG A 1 386 ? 20.094 -37.25 13.695 1 91.62 386 ARG A CA 1
ATOM 2840 C C . ARG A 1 386 ? 21.562 -37.406 14.039 1 91.62 386 ARG A C 1
ATOM 2842 O O . ARG A 1 386 ? 21.953 -38.312 14.805 1 91.62 386 ARG A O 1
ATOM 2849 N N . LEU A 1 387 ? 22.391 -36.531 13.531 1 91.31 387 LEU A N 1
ATOM 2850 C CA . LEU A 1 387 ? 23.844 -36.656 13.672 1 91.31 387 LEU A CA 1
ATOM 2851 C C . LEU A 1 387 ? 24.328 -36 14.953 1 91.31 387 LEU A C 1
ATOM 2853 O O . LEU A 1 387 ? 25.391 -36.344 15.477 1 91.31 387 LEU A O 1
ATOM 2857 N N . THR A 1 388 ? 23.547 -35.125 15.445 1 92 388 THR A N 1
ATOM 2858 C CA . THR A 1 388 ? 23.984 -34.312 16.578 1 92 388 THR A CA 1
ATOM 2859 C C . THR A 1 388 ? 24.297 -35.219 17.781 1 92 388 THR A C 1
ATOM 2861 O O . THR A 1 388 ? 25.359 -35.094 18.406 1 92 388 THR A O 1
ATOM 2864 N N . PRO A 1 389 ? 23.438 -36.156 18.094 1 93.25 389 PRO A N 1
ATOM 2865 C CA . PRO A 1 389 ? 23.75 -37.031 19.234 1 93.25 389 PRO A CA 1
ATOM 2866 C C . PRO A 1 389 ? 24.922 -37.938 18.953 1 93.25 389 PRO A C 1
ATOM 2868 O O . PRO A 1 389 ? 25.562 -38.438 19.875 1 93.25 389 PRO A O 1
ATOM 2871 N N . LEU A 1 390 ? 25.297 -38.156 17.703 1 92.62 390 LEU A N 1
ATOM 2872 C CA . LEU A 1 390 ? 26.344 -39.094 17.312 1 92.62 390 LEU A CA 1
ATOM 2873 C C . LEU A 1 390 ? 27.688 -38.406 17.234 1 92.62 390 LEU A C 1
ATOM 2875 O O . LEU A 1 390 ? 28.719 -38.969 17.578 1 92.62 390 LEU A O 1
ATOM 2879 N N . LEU A 1 391 ? 27.688 -37.188 16.797 1 92.75 391 LEU A N 1
ATOM 2880 C CA . LEU A 1 391 ? 28.938 -36.531 16.484 1 92.75 391 LEU A CA 1
ATOM 2881 C C . LEU A 1 391 ? 29.141 -35.281 17.359 1 92.75 391 LEU A C 1
ATOM 2883 O O . LEU A 1 391 ? 30.25 -34.781 17.484 1 92.75 391 LEU A O 1
ATOM 2887 N N . GLY A 1 392 ? 28.062 -34.875 18.047 1 91.94 392 GLY A N 1
ATOM 2888 C CA . GLY A 1 392 ? 28.047 -33.531 18.625 1 91.94 392 GLY A CA 1
ATOM 2889 C C . GLY A 1 392 ? 27.594 -32.469 17.656 1 91.94 392 GLY A C 1
ATOM 2890 O O . GLY A 1 392 ? 27.828 -32.594 16.453 1 91.94 392 GLY A O 1
ATOM 2891 N N . ARG A 1 393 ? 26.938 -31.406 18.141 1 87.69 393 ARG A N 1
ATOM 2892 C CA . ARG A 1 393 ? 26.297 -30.359 17.344 1 87.69 393 ARG A CA 1
ATOM 2893 C C . ARG A 1 393 ? 27.312 -29.672 16.422 1 87.69 393 ARG A C 1
ATOM 2895 O O . ARG A 1 393 ? 27.062 -29.516 15.227 1 87.69 393 ARG A O 1
ATOM 2902 N N . VAL A 1 394 ? 28.422 -29.266 16.984 1 87.19 394 VAL A N 1
ATOM 2903 C CA . VAL A 1 394 ? 29.422 -28.5 16.25 1 87.19 394 VAL A CA 1
ATOM 2904 C C . VAL A 1 394 ? 30.016 -29.344 15.133 1 87.19 394 VAL A C 1
ATOM 2906 O O . VAL A 1 394 ? 30.109 -28.906 13.992 1 87.19 394 VAL A O 1
ATOM 2909 N N . ARG A 1 395 ? 30.391 -30.594 15.469 1 88.25 395 ARG A N 1
ATOM 2910 C CA . ARG A 1 395 ? 30.984 -31.5 14.492 1 88.25 395 ARG A CA 1
ATOM 2911 C C . ARG A 1 395 ? 29.969 -31.891 13.422 1 88.25 395 ARG A C 1
ATOM 2913 O O . ARG A 1 395 ? 30.312 -31.984 12.242 1 88.25 395 ARG A O 1
ATOM 2920 N N . ALA A 1 396 ? 28.766 -32.125 13.781 1 89.38 396 ALA A N 1
ATOM 2921 C CA . ALA A 1 396 ? 27.703 -32.438 12.836 1 89.38 396 ALA A CA 1
ATOM 2922 C C . ALA A 1 396 ? 27.484 -31.312 11.836 1 89.38 396 ALA A C 1
ATOM 2924 O O . ALA A 1 396 ? 27.391 -31.562 10.633 1 89.38 396 ALA A O 1
ATOM 2925 N N . LYS A 1 397 ? 27.391 -30.109 12.344 1 86.19 397 LYS A N 1
ATOM 2926 C CA . LYS A 1 397 ? 27.219 -28.953 11.484 1 86.19 397 LYS A CA 1
ATOM 2927 C C . LYS A 1 397 ? 28.359 -28.828 10.477 1 86.19 397 LYS A C 1
ATOM 2929 O O . LYS A 1 397 ? 28.125 -28.594 9.297 1 86.19 397 LYS A O 1
ATOM 2934 N N . LYS A 1 398 ? 29.516 -29.016 10.93 1 85.88 398 LYS A N 1
ATOM 2935 C CA . LYS A 1 398 ? 30.703 -28.906 10.07 1 85.88 398 LYS A CA 1
ATOM 2936 C C . LYS A 1 398 ? 30.688 -29.984 8.984 1 85.88 398 LYS A C 1
ATOM 2938 O O . LYS A 1 398 ? 30.984 -29.703 7.82 1 85.88 398 LYS A O 1
ATOM 2943 N N . VAL A 1 399 ? 30.453 -31.188 9.406 1 88.62 399 VAL A N 1
ATOM 2944 C CA . VAL A 1 399 ? 30.422 -32.312 8.469 1 88.62 399 VAL A CA 1
ATOM 2945 C C . VAL A 1 399 ? 29.359 -32.062 7.402 1 88.62 399 VAL A C 1
ATOM 2947 O O . VAL A 1 399 ? 29.594 -32.312 6.215 1 88.62 399 VAL A O 1
ATOM 2950 N N . LEU A 1 400 ? 28.203 -31.609 7.84 1 87 400 LEU A N 1
ATOM 2951 C CA . LEU A 1 400 ? 27.109 -31.375 6.91 1 87 400 LEU A CA 1
ATOM 2952 C C . LEU A 1 400 ? 27.422 -30.219 5.973 1 87 400 LEU A C 1
ATOM 2954 O O . LEU A 1 400 ? 27.109 -30.281 4.781 1 87 400 LEU A O 1
ATOM 2958 N N . GLN A 1 401 ? 27.984 -29.203 6.434 1 82.06 401 GLN A N 1
ATOM 2959 C CA . GLN A 1 401 ? 28.375 -28.078 5.605 1 82.06 401 GLN A CA 1
ATOM 2960 C C . GLN A 1 401 ? 29.375 -28.5 4.539 1 82.06 401 GLN A C 1
ATOM 2962 O O . GLN A 1 401 ? 29.234 -28.141 3.367 1 82.06 401 GLN A O 1
ATOM 2967 N N . THR A 1 402 ? 30.344 -29.234 5.02 1 85.31 402 THR A N 1
ATOM 2968 C CA . THR A 1 402 ? 31.375 -29.719 4.102 1 85.31 402 THR A CA 1
ATOM 2969 C C . THR A 1 402 ? 30.75 -30.625 3.041 1 85.31 402 THR A C 1
ATOM 2971 O O . THR A 1 402 ? 31.062 -30.516 1.854 1 85.31 402 THR A O 1
ATOM 2974 N N . ALA A 1 403 ? 29.938 -31.484 3.527 1 87.19 403 ALA A N 1
ATOM 2975 C CA . ALA A 1 403 ? 29.281 -32.406 2.609 1 87.19 403 ALA A CA 1
ATOM 2976 C C . ALA A 1 403 ? 28.422 -31.672 1.595 1 87.19 403 ALA A C 1
ATOM 2978 O O . ALA A 1 403 ? 28.375 -32.031 0.422 1 87.19 403 ALA A O 1
ATOM 2979 N N . ALA A 1 404 ? 27.656 -30.641 2.031 1 80.25 404 ALA A N 1
ATOM 2980 C CA . ALA A 1 404 ? 26.828 -29.844 1.14 1 80.25 404 ALA A CA 1
ATOM 2981 C C . ALA A 1 404 ? 27.672 -29.172 0.065 1 80.25 404 ALA A C 1
ATOM 2983 O O . ALA A 1 404 ? 27.297 -29.141 -1.108 1 80.25 404 ALA A O 1
ATOM 2984 N N . PHE A 1 405 ? 28.734 -28.641 0.473 1 76.62 405 PHE A N 1
ATOM 2985 C CA . PHE A 1 405 ? 29.656 -28 -0.463 1 76.62 405 PHE A CA 1
ATOM 2986 C C . PHE A 1 405 ? 30.203 -29 -1.465 1 76.62 405 PHE A C 1
ATOM 2988 O O . PHE A 1 405 ? 30.266 -28.719 -2.664 1 76.62 405 PHE A O 1
ATOM 2995 N N . ASP A 1 406 ? 30.609 -30.141 -0.923 1 83.69 406 ASP A N 1
ATOM 2996 C CA . ASP A 1 406 ? 31.156 -31.188 -1.771 1 83.69 406 ASP A CA 1
ATOM 2997 C C . ASP A 1 406 ? 30.125 -31.688 -2.777 1 83.69 406 ASP A C 1
ATOM 2999 O O . ASP A 1 406 ? 30.453 -31.938 -3.938 1 83.69 406 ASP A O 1
ATOM 3003 N N . ALA A 1 407 ? 29 -31.844 -2.287 1 83.19 407 ALA A N 1
ATOM 3004 C CA . ALA A 1 407 ? 27.906 -32.281 -3.164 1 83.19 407 ALA A CA 1
ATOM 3005 C C . ALA A 1 407 ? 27.672 -31.25 -4.273 1 83.19 407 ALA A C 1
ATOM 3007 O O . ALA A 1 407 ? 27.516 -31.625 -5.441 1 83.19 407 ALA A O 1
ATOM 3008 N N . ALA A 1 408 ? 27.625 -30.031 -3.996 1 73.81 408 ALA A N 1
ATOM 3009 C CA . ALA A 1 408 ? 27.406 -28.953 -4.969 1 73.81 408 ALA A CA 1
ATOM 3010 C C . ALA A 1 408 ? 28.547 -28.906 -5.984 1 73.81 408 ALA A C 1
ATOM 3012 O O . ALA A 1 408 ? 28.312 -28.734 -7.184 1 73.81 408 ALA A O 1
ATOM 3013 N N . ALA A 1 409 ? 29.703 -29.094 -5.52 1 76.88 409 ALA A N 1
ATOM 3014 C CA . ALA A 1 409 ? 30.891 -29 -6.363 1 76.88 409 ALA A CA 1
ATOM 3015 C C . ALA A 1 409 ? 31 -30.219 -7.285 1 76.88 409 ALA A C 1
ATOM 3017 O O . ALA A 1 409 ? 31.406 -30.094 -8.438 1 76.88 409 ALA A O 1
ATOM 3018 N N . SER A 1 410 ? 30.609 -31.359 -6.777 1 81.62 410 SER A N 1
ATOM 3019 C CA . SER A 1 410 ? 30.812 -32.594 -7.512 1 81.62 410 SER A CA 1
ATOM 3020 C C . SER A 1 410 ? 29.562 -32.969 -8.328 1 81.62 410 SER A C 1
ATOM 3022 O O . SER A 1 410 ? 29.641 -33.781 -9.242 1 81.62 410 SER A O 1
ATOM 3024 N N . GLY A 1 411 ? 28.438 -32.438 -7.855 1 78.12 411 GLY A N 1
ATOM 3025 C CA . GLY A 1 411 ? 27.188 -32.781 -8.492 1 78.12 411 GLY A CA 1
ATOM 3026 C C . GLY A 1 411 ? 26.594 -34.094 -7.941 1 78.12 411 GLY A C 1
ATOM 3027 O O . GLY A 1 411 ? 25.516 -34.5 -8.352 1 78.12 411 GLY A O 1
ATOM 3028 N N . ALA A 1 412 ? 27.375 -34.719 -7.047 1 84.56 412 ALA A N 1
ATOM 3029 C CA . ALA A 1 412 ? 26.859 -35.906 -6.391 1 84.56 412 ALA A CA 1
ATOM 3030 C C . ALA A 1 412 ? 25.766 -35.562 -5.391 1 84.56 412 ALA A C 1
ATOM 3032 O O . ALA A 1 412 ? 25.625 -34.438 -4.98 1 84.56 412 ALA A O 1
ATOM 3033 N N . SER A 1 413 ? 24.938 -36.594 -5.16 1 86.81 413 SER A N 1
ATOM 3034 C CA . SER A 1 413 ? 23.906 -36.344 -4.156 1 86.81 413 SER A CA 1
ATOM 3035 C C . SER A 1 413 ? 24.516 -36.219 -2.762 1 86.81 413 SER A C 1
ATOM 3037 O O . SER A 1 413 ? 25.562 -36.812 -2.479 1 86.81 413 SER A O 1
ATOM 3039 N N . LEU A 1 414 ? 23.891 -35.469 -1.914 1 88.38 414 LEU A N 1
ATOM 3040 C CA . LEU A 1 414 ? 24.312 -35.312 -0.529 1 88.38 414 LEU A CA 1
ATOM 3041 C C . LEU A 1 414 ? 24.406 -36.688 0.161 1 88.38 414 LEU A C 1
ATOM 3043 O O . LEU A 1 414 ? 25.344 -36.938 0.934 1 88.38 414 LEU A O 1
ATOM 3047 N N . ALA A 1 415 ? 23.531 -37.562 -0.135 1 89.88 415 ALA A N 1
ATOM 3048 C CA . ALA A 1 415 ? 23.5 -38.875 0.452 1 89.88 415 ALA A CA 1
ATOM 3049 C C . ALA A 1 415 ? 24.766 -39.656 0.093 1 89.88 415 ALA A C 1
ATOM 3051 O O . ALA A 1 415 ? 25.375 -40.312 0.955 1 89.88 415 ALA A O 1
ATOM 3052 N N . ASP A 1 416 ? 25.188 -39.531 -1.104 1 91.69 416 ASP A N 1
ATOM 3053 C CA . ASP A 1 416 ? 26.359 -40.281 -1.562 1 91.69 416 ASP A CA 1
ATOM 3054 C C . ASP A 1 416 ? 27.641 -39.719 -0.921 1 91.69 416 ASP A C 1
ATOM 3056 O O . ASP A 1 416 ? 28.516 -40.469 -0.521 1 91.69 416 ASP A O 1
ATOM 3060 N N . VAL A 1 417 ? 27.625 -38.438 -0.865 1 92.38 417 VAL A N 1
ATOM 3061 C CA . VAL A 1 417 ? 28.781 -37.781 -0.268 1 92.38 417 VAL A CA 1
ATOM 3062 C C . VAL A 1 417 ? 28.906 -38.188 1.201 1 92.38 417 VAL A C 1
ATOM 3064 O O . VAL A 1 417 ? 30 -38.5 1.679 1 92.38 417 VAL A O 1
ATOM 3067 N N . LEU A 1 418 ? 27.828 -38.219 1.889 1 92.5 418 LEU A N 1
ATOM 3068 C CA . LEU A 1 418 ? 27.828 -38.531 3.314 1 92.5 418 LEU A CA 1
ATOM 3069 C C . LEU A 1 418 ? 28.109 -40 3.547 1 92.5 418 LEU A C 1
ATOM 3071 O O . LEU A 1 418 ? 28.781 -40.375 4.516 1 92.5 418 LEU A O 1
ATOM 3075 N N . ALA A 1 419 ? 27.672 -40.812 2.662 1 92.94 419 ALA A N 1
ATOM 3076 C CA . ALA A 1 419 ? 27.906 -42.25 2.771 1 92.94 419 ALA A CA 1
ATOM 3077 C C . ALA A 1 419 ? 29.375 -42.594 2.574 1 92.94 419 ALA A C 1
ATOM 3079 O O . ALA A 1 419 ? 29.859 -43.594 3.086 1 92.94 419 ALA A O 1
ATOM 3080 N N . ALA A 1 420 ? 30.062 -41.719 1.911 1 93.19 420 ALA A N 1
ATOM 3081 C CA . ALA A 1 420 ? 31.469 -41.906 1.636 1 93.19 420 ALA A CA 1
ATOM 3082 C C . ALA A 1 420 ? 32.344 -41.312 2.727 1 93.19 420 ALA A C 1
ATOM 3084 O O . ALA A 1 420 ? 33.531 -41.562 2.791 1 93.19 420 ALA A O 1
ATOM 3085 N N . ASP A 1 421 ? 31.781 -40.531 3.473 1 93 421 ASP A N 1
ATOM 3086 C CA . ASP A 1 421 ? 32.5 -39.875 4.551 1 93 421 ASP A CA 1
ATOM 3087 C C . ASP A 1 421 ? 32.625 -40.781 5.77 1 93 421 ASP A C 1
ATOM 3089 O O . ASP A 1 421 ? 31.625 -41.062 6.422 1 93 421 ASP A O 1
ATOM 3093 N N . PRO A 1 422 ? 33.75 -41.125 6.16 1 92 422 PRO A N 1
ATOM 3094 C CA . PRO A 1 422 ? 33.938 -42.062 7.27 1 92 422 PRO A CA 1
ATOM 3095 C C . PRO A 1 422 ? 33.375 -41.562 8.586 1 92 422 PRO A C 1
ATOM 3097 O O . PRO A 1 422 ? 32.938 -42.344 9.43 1 92 422 PRO A O 1
ATOM 3100 N N . THR A 1 423 ? 33.406 -40.281 8.742 1 92.19 423 THR A N 1
ATOM 3101 C CA . THR A 1 423 ? 32.875 -39.688 9.961 1 92.19 423 THR A CA 1
ATOM 3102 C C . THR A 1 423 ? 31.406 -40.031 10.117 1 92.19 423 THR A C 1
ATOM 3104 O O . THR A 1 423 ? 30.906 -40.188 11.234 1 92.19 423 THR A O 1
ATOM 3107 N N . VAL A 1 424 ? 30.688 -40.156 9.055 1 94.06 424 VAL A N 1
ATOM 3108 C CA . VAL A 1 424 ? 29.25 -40.406 9.062 1 94.06 424 VAL A CA 1
ATOM 3109 C C . VAL A 1 424 ? 28.984 -41.875 8.828 1 94.06 424 VAL A C 1
ATOM 3111 O O . VAL A 1 424 ? 28.188 -42.5 9.547 1 94.06 424 VAL A O 1
ATOM 3114 N N . SER A 1 425 ? 29.75 -42.5 7.961 1 91.38 425 SER A N 1
ATOM 3115 C CA . SER A 1 425 ? 29.469 -43.844 7.52 1 91.38 425 SER A CA 1
ATOM 3116 C C . SER A 1 425 ? 29.766 -44.875 8.625 1 91.38 425 SER A C 1
ATOM 3118 O O . SER A 1 425 ? 29.25 -46 8.602 1 91.38 425 SER A O 1
ATOM 3120 N N . GLU A 1 426 ? 30.562 -44.469 9.492 1 92.06 426 GLU A N 1
ATOM 3121 C CA . GLU A 1 426 ? 30.859 -45.344 10.625 1 92.06 426 GLU A CA 1
ATOM 3122 C C . GLU A 1 426 ? 29.688 -45.375 11.602 1 92.06 426 GLU A C 1
ATOM 3124 O O . GLU A 1 426 ? 29.578 -46.281 12.422 1 92.06 426 GLU A O 1
ATOM 3129 N N . ARG A 1 427 ? 28.906 -44.469 11.5 1 92.38 427 ARG A N 1
ATOM 3130 C CA . ARG A 1 427 ? 27.828 -44.312 12.469 1 92.38 427 ARG A CA 1
ATOM 3131 C C . ARG A 1 427 ? 26.469 -44.594 11.828 1 92.38 427 ARG A C 1
ATOM 3133 O O . ARG A 1 427 ? 25.531 -45.062 12.5 1 92.38 427 ARG A O 1
ATOM 3140 N N . LEU A 1 428 ? 26.328 -44.25 10.602 1 93.12 428 LEU A N 1
ATOM 3141 C CA . LEU A 1 428 ? 25.078 -44.438 9.867 1 93.12 428 LEU A CA 1
ATOM 3142 C C . LEU A 1 428 ? 25.344 -45.219 8.57 1 93.12 428 LEU A C 1
ATOM 3144 O O . LEU A 1 428 ? 26.234 -44.875 7.809 1 93.12 428 LEU A O 1
ATOM 3148 N N . GLY A 1 429 ? 24.578 -46.219 8.344 1 92.5 429 GLY A N 1
ATOM 3149 C CA . GLY A 1 429 ? 24.672 -46.969 7.094 1 92.5 429 GLY A CA 1
ATOM 3150 C C . GLY A 1 429 ? 24.203 -46.156 5.891 1 92.5 429 GLY A C 1
ATOM 3151 O O . GLY A 1 429 ? 23.438 -45.188 6.039 1 92.5 429 GLY A O 1
ATOM 3152 N N . ALA A 1 430 ? 24.656 -46.594 4.699 1 92.88 430 ALA A N 1
ATOM 3153 C CA . ALA A 1 430 ? 24.328 -45.906 3.457 1 92.88 430 ALA A CA 1
ATOM 3154 C C . ALA A 1 430 ? 22.812 -45.844 3.238 1 92.88 430 ALA A C 1
ATOM 3156 O O . ALA A 1 430 ? 22.266 -44.844 2.826 1 92.88 430 ALA A O 1
ATOM 3157 N N . GLU A 1 431 ? 22.219 -46.938 3.551 1 93.44 431 GLU A N 1
ATOM 3158 C CA . GLU A 1 431 ? 20.766 -47 3.369 1 93.44 431 GLU A CA 1
ATOM 3159 C C . GLU A 1 431 ? 20.031 -46.062 4.316 1 93.44 431 GLU A C 1
ATOM 3161 O O . GLU A 1 431 ? 19.062 -45.406 3.926 1 93.44 431 GLU A O 1
ATOM 3166 N N . GLU A 1 432 ? 20.469 -46.031 5.5 1 93.06 432 GLU A N 1
ATOM 3167 C CA . GLU A 1 432 ? 19.875 -45.125 6.48 1 93.06 432 GLU A CA 1
ATOM 3168 C C . GLU A 1 432 ? 20.047 -43.688 6.074 1 93.06 432 GLU A C 1
ATOM 3170 O O . GLU A 1 432 ? 19.125 -42.875 6.203 1 93.06 432 GLU A O 1
ATOM 3175 N N . ILE A 1 433 ? 21.172 -43.312 5.566 1 92.19 433 ILE A N 1
ATOM 3176 C CA . ILE A 1 433 ? 21.453 -41.969 5.129 1 92.19 433 ILE A CA 1
ATOM 3177 C C . ILE A 1 433 ? 20.516 -41.562 3.992 1 92.19 433 ILE A C 1
ATOM 3179 O O . ILE A 1 433 ? 19.922 -40.5 4.012 1 92.19 433 ILE A O 1
ATOM 3183 N N . HIS A 1 434 ? 20.312 -42.5 3.064 1 91 434 HIS A N 1
ATOM 3184 C CA . HIS A 1 434 ? 19.422 -42.219 1.937 1 91 434 HIS A CA 1
ATOM 3185 C C . HIS A 1 434 ? 17.984 -42.031 2.4 1 91 434 HIS A C 1
ATOM 3187 O O . HIS A 1 434 ? 17.281 -41.156 1.901 1 91 434 HIS A O 1
ATOM 3193 N N . GLU A 1 435 ? 17.609 -42.875 3.307 1 91.56 435 GLU A N 1
ATOM 3194 C CA . GLU A 1 435 ? 16.25 -42.75 3.834 1 91.56 435 GLU A CA 1
ATOM 3195 C C . GLU A 1 435 ? 16.047 -41.438 4.57 1 91.56 435 GLU A C 1
ATOM 3197 O O . GLU A 1 435 ? 14.984 -40.844 4.488 1 91.56 435 GLU A O 1
ATOM 3202 N N . LEU A 1 436 ? 17.031 -41 5.289 1 91.38 436 LEU A N 1
ATOM 3203 C CA . LEU A 1 436 ? 16.969 -39.75 6.043 1 91.38 436 LEU A CA 1
ATOM 3204 C C . LEU A 1 436 ? 16.891 -38.562 5.102 1 91.38 436 LEU A C 1
ATOM 3206 O O . LEU A 1 436 ? 16.312 -37.531 5.449 1 91.38 436 LEU A O 1
ATOM 3210 N N . LEU A 1 437 ? 17.375 -38.719 3.924 1 90.94 437 LEU A N 1
ATOM 3211 C CA . LEU A 1 437 ? 17.469 -37.562 3.014 1 90.94 437 LEU A CA 1
ATOM 3212 C C . LEU A 1 437 ? 16.328 -37.594 1.999 1 90.94 437 LEU A C 1
ATOM 3214 O O . LEU A 1 437 ? 16.266 -36.719 1.121 1 90.94 437 LEU A O 1
ATOM 3218 N N . ARG A 1 438 ? 15.453 -38.562 2.172 1 91.56 438 ARG A N 1
ATOM 3219 C CA . ARG A 1 438 ? 14.258 -38.562 1.336 1 91.56 438 ARG A CA 1
ATOM 3220 C C . ARG A 1 438 ? 13.266 -37.5 1.79 1 91.56 438 ARG A C 1
ATOM 3222 O O . ARG A 1 438 ? 12.766 -37.562 2.916 1 91.56 438 ARG A O 1
ATOM 3229 N N . PRO A 1 439 ? 12.891 -36.562 0.889 1 93.06 439 PRO A N 1
ATOM 3230 C CA . PRO A 1 439 ? 11.992 -35.469 1.286 1 93.06 439 PRO A CA 1
ATOM 3231 C C . PRO A 1 439 ? 10.641 -35.969 1.786 1 93.06 439 PRO A C 1
ATOM 3233 O O . PRO A 1 439 ? 10.047 -35.375 2.68 1 93.06 439 PRO A O 1
ATOM 3236 N N . GLN A 1 440 ? 10.18 -37.125 1.308 1 93.44 440 GLN A N 1
ATOM 3237 C CA . GLN A 1 440 ? 8.883 -37.688 1.663 1 93.44 440 GLN A CA 1
ATOM 3238 C C . GLN A 1 440 ? 8.836 -38.062 3.139 1 93.44 440 GLN A C 1
ATOM 3240 O O . GLN A 1 440 ? 7.758 -38.156 3.727 1 93.44 440 GLN A O 1
ATOM 3245 N N . ASN A 1 441 ? 9.977 -38.25 3.715 1 93.62 441 ASN A N 1
ATOM 3246 C CA . ASN A 1 441 ? 10.055 -38.719 5.09 1 93.62 441 ASN A CA 1
ATOM 3247 C C . ASN A 1 441 ? 10.172 -37.562 6.082 1 93.62 441 ASN A C 1
ATOM 3249 O O . ASN A 1 441 ? 10.32 -37.781 7.285 1 93.62 441 ASN A O 1
ATOM 3253 N N . TYR A 1 442 ? 10.062 -36.375 5.695 1 94.88 442 TYR A N 1
ATOM 3254 C CA . TYR A 1 442 ? 10.242 -35.25 6.57 1 94.88 442 TYR A CA 1
ATOM 3255 C C . TYR A 1 442 ? 9.172 -34.188 6.316 1 94.88 442 TYR A C 1
ATOM 3257 O O . TYR A 1 442 ? 9.484 -33 6.094 1 94.88 442 TYR A O 1
ATOM 3265 N N . LEU A 1 443 ? 7.957 -34.562 6.395 1 96.62 443 LEU A N 1
ATOM 3266 C CA . LEU A 1 443 ? 6.84 -33.719 6.031 1 96.62 443 LEU A CA 1
ATOM 3267 C C . LEU A 1 443 ? 6.145 -33.188 7.277 1 96.62 443 LEU A C 1
ATOM 3269 O O . LEU A 1 443 ? 5.266 -32.312 7.176 1 96.62 443 LEU A O 1
ATOM 3273 N N . GLY A 1 444 ? 6.562 -33.625 8.508 1 95.81 444 GLY A N 1
ATOM 3274 C CA . GLY A 1 444 ? 5.879 -33.188 9.719 1 95.81 444 GLY A CA 1
ATOM 3275 C C . GLY A 1 444 ? 4.375 -33.406 9.656 1 95.81 444 GLY A C 1
ATOM 3276 O O . GLY A 1 444 ? 3.906 -34.5 9.344 1 95.81 444 GLY A O 1
ATOM 3277 N N . ILE A 1 445 ? 3.592 -32.406 9.93 1 96.62 445 ILE A N 1
ATOM 3278 C CA . ILE A 1 445 ? 2.143 -32.531 9.992 1 96.62 445 ILE A CA 1
ATOM 3279 C C . ILE A 1 445 ? 1.517 -32.062 8.688 1 96.62 445 ILE A C 1
ATOM 3281 O O . ILE A 1 445 ? 0.298 -31.891 8.602 1 96.62 445 ILE A O 1
ATOM 3285 N N . ALA A 1 446 ? 2.289 -31.766 7.645 1 97.12 446 ALA A N 1
ATOM 3286 C CA . ALA A 1 446 ? 1.818 -31.188 6.391 1 97.12 446 ALA A CA 1
ATOM 3287 C C . ALA A 1 446 ? 0.65 -31.984 5.82 1 97.12 446 ALA A C 1
ATOM 3289 O O . ALA A 1 446 ? -0.388 -31.422 5.473 1 97.12 446 ALA A O 1
ATOM 3290 N N . PRO A 1 447 ? 0.729 -33.344 5.824 1 96.81 447 PRO A N 1
ATOM 3291 C CA . PRO A 1 447 ? -0.367 -34.125 5.219 1 96.81 447 PRO A CA 1
ATOM 3292 C C . PRO A 1 447 ? -1.658 -34.031 6.031 1 96.81 447 PRO A C 1
ATOM 3294 O O . PRO A 1 447 ? -2.734 -34.344 5.52 1 96.81 447 PRO A O 1
ATOM 3297 N N . THR A 1 448 ? -1.586 -33.562 7.32 1 96.31 448 THR A N 1
ATOM 3298 C CA . THR A 1 448 ? -2.76 -33.562 8.188 1 96.31 448 THR A CA 1
ATOM 3299 C C . THR A 1 448 ? -3.342 -32.188 8.352 1 96.31 448 THR A C 1
ATOM 3301 O O . THR A 1 448 ? -4.359 -32 9.023 1 96.31 448 THR A O 1
ATOM 3304 N N . LEU A 1 449 ? -2.721 -31.203 7.773 1 95.62 449 LEU A N 1
ATOM 3305 C CA . LEU A 1 449 ? -3.07 -29.812 8.039 1 95.62 449 LEU A CA 1
ATOM 3306 C C . LEU A 1 449 ? -4.496 -29.516 7.578 1 95.62 449 LEU A C 1
ATOM 3308 O O . LEU A 1 449 ? -5.227 -28.781 8.25 1 95.62 449 LEU A O 1
ATOM 3312 N N . LEU A 1 450 ? -4.883 -30.094 6.449 1 95.75 450 LEU A N 1
ATOM 3313 C CA . LEU A 1 450 ? -6.223 -29.828 5.941 1 95.75 450 LEU A CA 1
ATOM 3314 C C . LEU A 1 450 ? -7.281 -30.234 6.961 1 95.75 450 LEU A C 1
ATOM 3316 O O . LEU A 1 450 ? -8.219 -29.484 7.227 1 95.75 450 LEU A O 1
ATOM 3320 N N . ASP A 1 451 ? -7.109 -31.391 7.551 1 96.44 451 ASP A N 1
ATOM 3321 C CA . ASP A 1 451 ? -8.062 -31.891 8.539 1 96.44 451 ASP A CA 1
ATOM 3322 C C . ASP A 1 451 ? -8.148 -30.953 9.742 1 96.44 451 ASP A C 1
ATOM 3324 O O . ASP A 1 451 ? -9.234 -30.688 10.258 1 96.44 451 ASP A O 1
ATOM 3328 N N . GLN A 1 452 ? -7.039 -30.453 10.164 1 93.75 452 GLN A N 1
ATOM 3329 C CA . GLN A 1 452 ? -6.996 -29.547 11.305 1 93.75 452 GLN A CA 1
ATOM 3330 C C . GLN A 1 452 ? -7.762 -28.266 11.016 1 93.75 452 GLN A C 1
ATOM 3332 O O . GLN A 1 452 ? -8.422 -27.719 11.906 1 93.75 452 GLN A O 1
ATOM 3337 N N . VAL A 1 453 ? -7.703 -27.828 9.75 1 93.5 453 VAL A N 1
ATOM 3338 C CA . VAL A 1 453 ? -8.273 -26.531 9.383 1 93.5 453 VAL A CA 1
ATOM 3339 C C . VAL A 1 453 ? -9.781 -26.688 9.148 1 93.5 453 VAL A C 1
ATOM 3341 O O . VAL A 1 453 ? -10.57 -25.828 9.539 1 93.5 453 VAL A O 1
ATOM 3344 N N . ILE A 1 454 ? -10.219 -27.812 8.516 1 90.56 454 ILE A N 1
ATOM 3345 C CA . ILE A 1 454 ? -11.625 -27.984 8.141 1 90.56 454 ILE A CA 1
ATOM 3346 C C . ILE A 1 454 ? -12.43 -28.469 9.336 1 90.56 454 ILE A C 1
ATOM 3348 O O . ILE A 1 454 ? -13.617 -28.172 9.461 1 90.56 454 ILE A O 1
ATOM 3352 N N . GLU A 1 455 ? -11.844 -29.25 10.211 1 84.56 455 GLU A N 1
ATOM 3353 C CA . GLU A 1 455 ? -12.555 -29.719 11.398 1 84.56 455 GLU A CA 1
ATOM 3354 C C . GLU A 1 455 ? -12.922 -28.547 12.305 1 84.56 455 GLU A C 1
ATOM 3356 O O . GLU A 1 455 ? -13.883 -28.641 13.07 1 84.56 455 GLU A O 1
ATOM 3361 N N . HIS A 1 456 ? -12.328 -27.516 12.273 1 66.12 456 HIS A N 1
ATOM 3362 C CA . HIS A 1 456 ? -12.617 -26.344 13.102 1 66.12 456 HIS A CA 1
ATOM 3363 C C . HIS A 1 456 ? -13.484 -25.344 12.352 1 66.12 456 HIS A C 1
ATOM 3365 O O . HIS A 1 456 ? -13.68 -24.219 12.812 1 66.12 456 HIS A O 1
ATOM 3371 N N . ARG A 1 457 ? -13.914 -25.875 11.297 1 66.44 457 ARG A N 1
ATOM 3372 C CA . ARG A 1 457 ? -14.828 -25.016 10.547 1 66.44 457 ARG A CA 1
ATOM 3373 C C . ARG A 1 457 ? -16.188 -24.938 11.234 1 66.44 457 ARG A C 1
ATOM 3375 O O . ARG A 1 457 ? -16.641 -25.906 11.836 1 66.44 457 ARG A O 1
ATOM 3382 N N . MET B 1 1 ? 10.578 -1.245 15.953 1 57.41 1 MET B N 1
ATOM 3383 C CA . MET B 1 1 ? 10.977 -2.426 16.719 1 57.41 1 MET B CA 1
ATOM 3384 C C . MET B 1 1 ? 12.258 -3.035 16.156 1 57.41 1 MET B C 1
ATOM 3386 O O . MET B 1 1 ? 12.219 -3.76 15.156 1 57.41 1 MET B O 1
ATOM 3390 N N . LEU B 1 2 ? 13.312 -2.838 16.688 1 73.81 2 LEU B N 1
ATOM 3391 C CA . LEU B 1 2 ? 14.656 -3.266 16.312 1 73.81 2 LEU B CA 1
ATOM 3392 C C . LEU B 1 2 ? 14.812 -3.336 14.797 1 73.81 2 LEU B C 1
ATOM 3394 O O . LEU B 1 2 ? 15.367 -4.301 14.273 1 73.81 2 LEU B O 1
ATOM 3398 N N . ALA B 1 3 ? 14.305 -2.434 14.031 1 75.69 3 ALA B N 1
ATOM 3399 C CA . ALA B 1 3 ? 14.234 -2.416 12.57 1 75.69 3 ALA B CA 1
ATOM 3400 C C . ALA B 1 3 ? 15.625 -2.381 11.953 1 75.69 3 ALA B C 1
ATOM 3402 O O . ALA B 1 3 ? 16.297 -1.339 11.953 1 75.69 3 ALA B O 1
ATOM 3403 N N . PRO B 1 4 ? 15.977 -3.492 11.32 1 79.88 4 PRO B N 1
ATOM 3404 C CA . PRO B 1 4 ? 17.344 -3.586 10.805 1 79.88 4 PRO B CA 1
ATOM 3405 C C . PRO B 1 4 ? 17.609 -2.646 9.633 1 79.88 4 PRO B C 1
ATOM 3407 O O . PRO B 1 4 ? 18.734 -2.211 9.422 1 79.88 4 PRO B O 1
ATOM 3410 N N . VAL B 1 5 ? 16.641 -2.248 8.977 1 84.88 5 VAL B N 1
ATOM 3411 C CA . VAL B 1 5 ? 16.812 -1.43 7.781 1 84.88 5 VAL B CA 1
ATOM 3412 C C . VAL B 1 5 ? 17.344 -0.05 8.172 1 84.88 5 VAL B C 1
ATOM 3414 O O . VAL B 1 5 ? 18.031 0.604 7.395 1 84.88 5 VAL B O 1
ATOM 3417 N N . ARG B 1 6 ? 17.094 0.337 9.398 1 83.5 6 ARG B N 1
ATOM 3418 C CA . ARG B 1 6 ? 17.422 1.703 9.789 1 83.5 6 ARG B CA 1
ATOM 3419 C C . ARG B 1 6 ? 18.516 1.72 10.852 1 83.5 6 ARG B C 1
ATOM 3421 O O . ARG B 1 6 ? 19.094 2.77 11.141 1 83.5 6 ARG B O 1
ATOM 3428 N N . ALA B 1 7 ? 18.828 0.584 11.398 1 81.88 7 ALA B N 1
ATOM 3429 C CA . ALA B 1 7 ? 19.734 0.518 12.547 1 81.88 7 ALA B CA 1
ATOM 3430 C C . ALA B 1 7 ? 21.188 0.605 12.094 1 81.88 7 ALA B C 1
ATOM 3432 O O . ALA B 1 7 ? 21.609 -0.109 11.18 1 81.88 7 ALA B O 1
ATOM 3433 N N . GLY B 1 8 ? 21.906 1.47 12.688 1 86.88 8 GLY B N 1
ATOM 3434 C CA . GLY B 1 8 ? 23.344 1.55 12.5 1 86.88 8 GLY B CA 1
ATOM 3435 C C . GLY B 1 8 ? 23.734 2.188 11.18 1 86.88 8 GLY B C 1
ATOM 3436 O O . GLY B 1 8 ? 24.906 2.15 10.789 1 86.88 8 GLY B O 1
ATOM 3437 N N . VAL B 1 9 ? 22.781 2.74 10.484 1 91.5 9 VAL B N 1
ATOM 3438 C CA . VAL B 1 9 ? 23.094 3.377 9.203 1 91.5 9 VAL B CA 1
ATOM 3439 C C . VAL B 1 9 ? 23.25 4.883 9.406 1 91.5 9 VAL B C 1
ATOM 3441 O O . VAL B 1 9 ? 22.797 5.434 10.414 1 91.5 9 VAL B O 1
ATOM 3444 N N . PRO B 1 10 ? 23.875 5.57 8.453 1 92.62 10 PRO B N 1
ATOM 3445 C CA . PRO B 1 10 ? 24.25 6.977 8.625 1 92.62 10 PRO B CA 1
ATOM 3446 C C . PRO B 1 10 ? 23.047 7.863 8.938 1 92.62 10 PRO B C 1
ATOM 3448 O O . PRO B 1 10 ? 23.141 8.766 9.773 1 92.62 10 PRO B O 1
ATOM 3451 N N . VAL B 1 11 ? 21.922 7.637 8.359 1 95.19 11 VAL B N 1
ATOM 3452 C CA . VAL B 1 11 ? 20.766 8.523 8.492 1 95.19 11 VAL B CA 1
ATOM 3453 C C . VAL B 1 11 ? 20.234 8.453 9.922 1 95.19 11 VAL B C 1
ATOM 3455 O O . VAL B 1 11 ? 19.562 9.383 10.391 1 95.19 11 VAL B O 1
ATOM 3458 N N . GLU B 1 12 ? 20.469 7.418 10.594 1 94.12 12 GLU B N 1
ATOM 3459 C CA . GLU B 1 12 ? 19.906 7.199 11.93 1 94.12 12 GLU B CA 1
ATOM 3460 C C . GLU B 1 12 ? 20.266 8.344 12.867 1 94.12 12 GLU B C 1
ATOM 3462 O O . GLU B 1 12 ? 19.406 8.859 13.578 1 94.12 12 GLU B O 1
ATOM 3467 N N . SER B 1 13 ? 21.531 8.766 12.82 1 94.44 13 SER B N 1
ATOM 3468 C CA . SER B 1 13 ? 21.984 9.82 13.719 1 94.44 13 SER B CA 1
ATOM 3469 C C . SER B 1 13 ? 21.469 11.18 13.273 1 94.44 13 SER B C 1
ATOM 3471 O O . SER B 1 13 ? 21.359 12.102 14.086 1 94.44 13 SER B O 1
ATOM 3473 N N . VAL B 1 14 ? 21.078 11.266 12.023 1 96 14 VAL B N 1
ATOM 3474 C CA . VAL B 1 14 ? 20.703 12.547 11.445 1 96 14 VAL B CA 1
ATOM 3475 C C . VAL B 1 14 ? 19.219 12.82 11.742 1 96 14 VAL B C 1
ATOM 3477 O O . VAL B 1 14 ? 18.781 13.977 11.734 1 96 14 VAL B O 1
ATOM 3480 N N . VAL B 1 15 ? 18.5 11.758 12.07 1 96.12 15 VAL B N 1
ATOM 3481 C CA . VAL B 1 15 ? 17.062 11.984 12.273 1 96.12 15 VAL B CA 1
ATOM 3482 C C . VAL B 1 15 ? 16.656 11.516 13.664 1 96.12 15 VAL B C 1
ATOM 3484 O O . VAL B 1 15 ? 15.484 11.219 13.914 1 96.12 15 VAL B O 1
ATOM 3487 N N . SER B 1 16 ? 17.594 11.391 14.57 1 94.88 16 SER B N 1
ATOM 3488 C CA . SER B 1 16 ? 17.312 11 15.953 1 94.88 16 SER B CA 1
ATOM 3489 C C . SER B 1 16 ? 16.609 12.133 16.703 1 94.88 16 SER B C 1
ATOM 3491 O O . SER B 1 16 ? 16.516 13.25 16.203 1 94.88 16 SER B O 1
ATOM 3493 N N . ASP B 1 17 ? 16.125 11.836 17.891 1 94.56 17 ASP B N 1
ATOM 3494 C CA . ASP B 1 17 ? 15.547 12.867 18.75 1 94.56 17 ASP B CA 1
ATOM 3495 C C . ASP B 1 17 ? 16.578 13.945 19.078 1 94.56 17 ASP B C 1
ATOM 3497 O O . ASP B 1 17 ? 16.25 15.141 19.062 1 94.56 17 ASP B O 1
ATOM 3501 N N . ASP B 1 18 ? 17.75 13.516 19.328 1 94.81 18 ASP B N 1
ATOM 3502 C CA . ASP B 1 18 ? 18.812 14.461 19.625 1 94.81 18 ASP B CA 1
ATOM 3503 C C . ASP B 1 18 ? 19.109 15.344 18.406 1 94.81 18 ASP B C 1
ATOM 3505 O O . ASP B 1 18 ? 19.406 16.531 18.562 1 94.81 18 ASP B O 1
ATOM 3509 N N . ALA B 1 19 ? 19.016 14.711 17.266 1 95.75 19 ALA B N 1
ATOM 3510 C CA . ALA B 1 19 ? 19.266 15.477 16.047 1 95.75 19 ALA B CA 1
ATOM 3511 C C . ALA B 1 19 ? 18.219 16.578 15.867 1 95.75 19 ALA B C 1
ATOM 3513 O O . ALA B 1 19 ? 18.547 17.688 15.438 1 95.75 19 ALA B O 1
ATOM 3514 N N . TRP B 1 20 ? 17 16.297 16.203 1 96 20 TRP B N 1
ATOM 3515 C CA . TRP B 1 20 ? 15.961 17.312 16.094 1 96 20 TRP B CA 1
ATOM 3516 C C . TRP B 1 20 ? 16.156 18.422 17.125 1 96 20 TRP B C 1
ATOM 3518 O O . TRP B 1 20 ? 15.938 19.594 16.828 1 96 20 TRP B O 1
ATOM 3528 N N . LEU B 1 21 ? 16.609 18.078 18.312 1 96.06 21 LEU B N 1
ATOM 3529 C CA . LEU B 1 21 ? 16.906 19.062 19.328 1 96.06 21 LEU B CA 1
ATOM 3530 C C . LEU B 1 21 ? 18.047 19.969 18.906 1 96.06 21 LEU B C 1
ATOM 3532 O O . LEU B 1 21 ? 17.984 21.188 19.062 1 96.06 21 LEU B O 1
ATOM 3536 N N . GLU B 1 22 ? 19.062 19.328 18.406 1 96 22 GLU B N 1
ATOM 3537 C CA . GLU B 1 22 ? 20.188 20.094 17.906 1 96 22 GLU B CA 1
ATOM 3538 C C . GLU B 1 22 ? 19.766 21.031 16.766 1 96 22 GLU B C 1
ATOM 3540 O O . GLU B 1 22 ? 20.25 22.172 16.688 1 96 22 GLU B O 1
ATOM 3545 N N . ALA B 1 23 ? 18.891 20.531 15.922 1 97.56 23 ALA B N 1
ATOM 3546 C CA . ALA B 1 23 ? 18.391 21.359 14.828 1 97.56 23 ALA B CA 1
ATOM 3547 C C . ALA B 1 23 ? 17.594 22.547 15.367 1 97.56 23 ALA B C 1
ATOM 3549 O O . ALA B 1 23 ? 17.719 23.672 14.875 1 97.56 23 ALA B O 1
ATOM 3550 N N . MET B 1 24 ? 16.812 22.359 16.344 1 97.5 24 MET B N 1
ATOM 3551 C CA . MET B 1 24 ? 16.062 23.453 16.938 1 97.5 24 MET B CA 1
ATOM 3552 C C . MET B 1 24 ? 16.984 24.484 17.562 1 97.5 24 MET B C 1
ATOM 3554 O O . MET B 1 24 ? 16.734 25.688 17.469 1 97.5 24 MET B O 1
ATOM 3558 N N . LEU B 1 25 ? 18.031 24.016 18.188 1 96.75 25 LEU B N 1
ATOM 3559 C CA . LEU B 1 25 ? 19.031 24.922 18.766 1 96.75 25 LEU B CA 1
ATOM 3560 C C . LEU B 1 25 ? 19.703 25.734 17.672 1 96.75 25 LEU B C 1
ATOM 3562 O O . LEU B 1 25 ? 19.875 26.953 17.812 1 96.75 25 LEU B O 1
ATOM 3566 N N . GLU B 1 26 ? 20.062 25.047 16.641 1 97.12 26 GLU B N 1
ATOM 3567 C CA . GLU B 1 26 ? 20.688 25.734 15.508 1 97.12 26 GLU B CA 1
ATOM 3568 C C . GLU B 1 26 ? 19.75 26.781 14.914 1 97.12 26 GLU B C 1
ATOM 3570 O O . GLU B 1 26 ? 20.203 27.859 14.516 1 97.12 26 GLU B O 1
ATOM 3575 N N . VAL B 1 27 ? 18.516 26.469 14.836 1 98.06 27 VAL B N 1
ATOM 3576 C CA . VAL B 1 27 ? 17.5 27.375 14.289 1 98.06 27 VAL B CA 1
ATOM 3577 C C . VAL B 1 27 ? 17.375 28.594 15.188 1 98.06 27 VAL B C 1
ATOM 3579 O O . VAL B 1 27 ? 17.359 29.734 14.703 1 98.06 27 VAL B O 1
ATOM 3582 N N . GLU B 1 28 ? 17.328 28.406 16.484 1 97.75 28 GLU B N 1
ATOM 3583 C CA . GLU B 1 28 ? 17.25 29.516 17.438 1 97.75 28 GLU B CA 1
ATOM 3584 C C . GLU B 1 28 ? 18.469 30.422 17.328 1 97.75 28 GLU B C 1
ATOM 3586 O O . GLU B 1 28 ? 18.344 31.641 17.344 1 97.75 28 GLU B O 1
ATOM 3591 N N . LEU B 1 29 ? 19.562 29.828 17.234 1 97.31 29 LEU B N 1
ATOM 3592 C CA . LEU B 1 29 ? 20.797 30.609 17.125 1 97.31 29 LEU B CA 1
ATOM 3593 C C . LEU B 1 29 ? 20.859 31.359 15.805 1 97.31 29 LEU B C 1
ATOM 3595 O O . LEU B 1 29 ? 21.281 32.531 15.773 1 97.31 29 LEU B O 1
ATOM 3599 N N . ALA B 1 30 ? 20.453 30.672 14.758 1 98.19 30 ALA B N 1
ATOM 3600 C CA . ALA B 1 30 ? 20.406 31.312 13.445 1 98.19 30 ALA B CA 1
ATOM 3601 C C . ALA B 1 30 ? 19.469 32.5 13.445 1 98.19 30 ALA B C 1
ATOM 3603 O O . ALA B 1 30 ? 19.766 33.562 12.852 1 98.19 30 ALA B O 1
ATOM 3604 N N . LEU B 1 31 ? 18.344 32.312 14.078 1 98.06 31 LEU B N 1
ATOM 3605 C CA . LEU B 1 31 ? 17.391 33.406 14.188 1 98.06 31 LEU B CA 1
ATOM 3606 C C . LEU B 1 31 ? 17.984 34.594 14.953 1 98.06 31 LEU B C 1
ATOM 3608 O O . LEU B 1 31 ? 17.891 35.75 14.516 1 98.06 31 LEU B O 1
ATOM 3612 N N . ALA B 1 32 ? 18.656 34.344 16.047 1 97.69 32 ALA B N 1
ATOM 3613 C CA . ALA B 1 32 ? 19.297 35.375 16.844 1 97.69 32 ALA B CA 1
ATOM 3614 C C . ALA B 1 32 ? 20.359 36.125 16.047 1 97.69 32 ALA B C 1
ATOM 3616 O O . ALA B 1 32 ? 20.453 37.344 16.078 1 97.69 32 ALA B O 1
ATOM 3617 N N . ARG B 1 33 ? 21.141 35.375 15.312 1 98.06 33 ARG B N 1
ATOM 3618 C CA . ARG B 1 33 ? 22.188 35.969 14.492 1 98.06 33 ARG B CA 1
ATOM 3619 C C . ARG B 1 33 ? 21.594 36.875 13.406 1 98.06 33 ARG B C 1
ATOM 3621 O O . ARG B 1 33 ? 22.078 37.969 13.164 1 98.06 33 ARG B O 1
ATOM 3628 N N . ALA B 1 34 ? 20.578 36.344 12.75 1 97.88 34 ALA B N 1
ATOM 3629 C CA . ALA B 1 34 ? 19.906 37.125 11.719 1 97.88 34 ALA B CA 1
ATOM 3630 C C . ALA B 1 34 ? 19.312 38.406 12.297 1 97.88 34 ALA B C 1
ATOM 3632 O O . ALA B 1 34 ? 19.453 39.5 11.711 1 97.88 34 ALA B O 1
ATOM 3633 N N . GLN B 1 35 ? 18.734 38.312 13.453 1 97.81 35 GLN B N 1
ATOM 3634 C CA . GLN B 1 35 ? 18.141 39.469 14.102 1 97.81 35 GLN B CA 1
ATOM 3635 C C . GLN B 1 35 ? 19.203 40.469 14.539 1 97.81 35 GLN B C 1
ATOM 3637 O O . GLN B 1 35 ? 19.016 41.688 14.43 1 97.81 35 GLN B O 1
ATOM 3642 N N . ALA B 1 36 ? 20.266 40 15.008 1 97.25 36 ALA B N 1
ATOM 3643 C CA . ALA B 1 36 ? 21.359 40.875 15.414 1 97.25 36 ALA B CA 1
ATOM 3644 C C . ALA B 1 36 ? 21.938 41.625 14.211 1 97.25 36 ALA B C 1
ATOM 3646 O O . ALA B 1 36 ? 22.203 42.812 14.297 1 97.25 36 ALA B O 1
ATOM 3647 N N . ARG B 1 37 ? 22.109 40.938 13.148 1 96.31 37 ARG B N 1
ATOM 3648 C CA . ARG B 1 37 ? 22.641 41.562 11.93 1 96.31 37 ARG B CA 1
ATOM 3649 C C . ARG B 1 37 ? 21.734 42.656 11.438 1 96.31 37 ARG B C 1
ATOM 3651 O O . ARG B 1 37 ? 22.203 43.656 10.875 1 96.31 37 ARG B O 1
ATOM 3658 N N . LEU B 1 38 ? 20.469 42.469 11.688 1 96.62 38 LEU B N 1
ATOM 3659 C CA . LEU B 1 38 ? 19.484 43.438 11.203 1 96.62 38 LEU B CA 1
ATOM 3660 C C . LEU B 1 38 ? 19.172 44.469 12.281 1 96.62 38 LEU B C 1
ATOM 3662 O O . LEU B 1 38 ? 18.312 45.344 12.086 1 96.62 38 LEU B O 1
ATOM 3666 N N . GLY B 1 39 ? 19.828 44.344 13.414 1 95.31 39 GLY B N 1
ATOM 3667 C CA . GLY B 1 39 ? 19.703 45.344 14.477 1 95.31 39 GLY B CA 1
ATOM 3668 C C . GLY B 1 39 ? 18.453 45.156 15.32 1 95.31 39 GLY B C 1
ATOM 3669 O O . GLY B 1 39 ? 18.016 46.094 15.992 1 95.31 39 GLY B O 1
ATOM 3670 N N . LEU B 1 40 ? 17.828 44 15.266 1 95.69 40 LEU B N 1
ATOM 3671 C CA . LEU B 1 40 ? 16.609 43.75 16.031 1 95.69 40 LEU B CA 1
ATOM 3672 C C . LEU B 1 40 ? 16.938 43.375 17.469 1 95.69 40 LEU B C 1
ATOM 3674 O O . LEU B 1 40 ? 16.109 43.594 18.375 1 95.69 40 LEU B O 1
ATOM 3678 N N . ILE B 1 41 ? 18.094 42.75 17.672 1 95.81 41 ILE B N 1
ATOM 3679 C CA . ILE B 1 41 ? 18.578 42.438 19.016 1 95.81 41 ILE B CA 1
ATOM 3680 C C . ILE B 1 41 ? 20.047 42.844 19.141 1 95.81 41 ILE B C 1
ATOM 3682 O O . ILE B 1 41 ? 20.734 43 18.125 1 95.81 41 ILE B O 1
ATOM 3686 N N . PRO B 1 42 ? 20.547 43.062 20.422 1 94.62 42 PRO B N 1
ATOM 3687 C CA . PRO B 1 42 ? 21.953 43.375 20.594 1 94.62 42 PRO B CA 1
ATOM 3688 C C . PRO B 1 42 ? 22.875 42.25 20.141 1 94.62 42 PRO B C 1
ATOM 3690 O O . PRO B 1 42 ? 22.578 41.062 20.375 1 94.62 42 PRO B O 1
ATOM 3693 N N . VAL B 1 43 ? 23.969 42.656 19.5 1 95.12 43 VAL B N 1
ATOM 3694 C CA . VAL B 1 43 ? 24.953 41.688 19.016 1 95.12 43 VAL B CA 1
ATOM 3695 C C . VAL B 1 43 ? 25.469 40.844 20.188 1 95.12 43 VAL B C 1
ATOM 3697 O O . VAL B 1 43 ? 25.703 39.656 20.047 1 95.12 43 VAL B O 1
ATOM 3700 N N . ASP B 1 44 ? 25.562 41.406 21.312 1 94.94 44 ASP B N 1
ATOM 3701 C CA . ASP B 1 44 ? 26.094 40.75 22.5 1 94.94 44 ASP B CA 1
ATOM 3702 C C . ASP B 1 44 ? 25.172 39.625 22.953 1 94.94 44 ASP B C 1
ATOM 3704 O O . ASP B 1 44 ? 25.625 38.625 23.516 1 94.94 44 ASP B O 1
ATOM 3708 N N . ALA B 1 45 ? 23.922 39.781 22.719 1 95.31 45 ALA B N 1
ATOM 3709 C CA . ALA B 1 45 ? 22.969 38.75 23.078 1 95.31 45 ALA B CA 1
ATOM 3710 C C . ALA B 1 45 ? 23.266 37.438 22.359 1 95.31 45 ALA B C 1
ATOM 3712 O O . ALA B 1 45 ? 23.125 36.344 22.922 1 95.31 45 ALA B O 1
ATOM 3713 N N . VAL B 1 46 ? 23.719 37.5 21.141 1 96.38 46 VAL B N 1
ATOM 3714 C CA . VAL B 1 46 ? 24.047 36.344 20.328 1 96.38 46 VAL B CA 1
ATOM 3715 C C . VAL B 1 46 ? 25.188 35.562 20.984 1 96.38 46 VAL B C 1
ATOM 3717 O O . VAL B 1 46 ? 25.141 34.344 21.078 1 96.38 46 VAL B O 1
ATOM 3720 N N . GLY B 1 47 ? 26.188 36.281 21.375 1 95.94 47 GLY B N 1
ATOM 3721 C CA . GLY B 1 47 ? 27.312 35.625 22.047 1 95.94 47 GLY B CA 1
ATOM 3722 C C . GLY B 1 47 ? 26.922 34.906 23.312 1 95.94 47 GLY B C 1
ATOM 3723 O O . GLY B 1 47 ? 27.391 33.781 23.547 1 95.94 47 GLY B O 1
ATOM 3724 N N . GLN B 1 48 ? 26.078 35.531 24.078 1 94.75 48 GLN B N 1
ATOM 3725 C CA . GLN B 1 48 ? 25.641 34.938 25.328 1 94.75 48 GLN B CA 1
ATOM 3726 C C . GLN B 1 48 ? 24.812 33.688 25.078 1 94.75 48 GLN B C 1
ATOM 3728 O O . GLN B 1 48 ? 24.984 32.656 25.766 1 94.75 48 GLN B O 1
ATOM 3733 N N . ILE B 1 49 ? 23.891 33.75 24.141 1 95.19 49 ILE B N 1
ATOM 3734 C CA . ILE B 1 49 ? 23.062 32.594 23.797 1 95.19 49 ILE B CA 1
ATOM 3735 C C . ILE B 1 49 ? 23.938 31.453 23.297 1 95.19 49 ILE B C 1
ATOM 3737 O O . ILE B 1 49 ? 23.766 30.297 23.719 1 95.19 49 ILE B O 1
ATOM 3741 N N . THR B 1 50 ? 24.922 31.766 22.469 1 95.31 50 THR B N 1
ATOM 3742 C CA . THR B 1 50 ? 25.844 30.781 21.922 1 95.31 50 THR B CA 1
ATOM 3743 C C . THR B 1 50 ? 26.641 30.109 23.031 1 95.31 50 THR B C 1
ATOM 3745 O O . THR B 1 50 ? 26.797 28.875 23.047 1 95.31 50 THR B O 1
ATOM 3748 N N . ALA B 1 51 ? 27.078 30.844 23.922 1 93.12 51 ALA B N 1
ATOM 3749 C CA . ALA B 1 51 ? 27.859 30.328 25.031 1 93.12 51 ALA B CA 1
ATOM 3750 C C . ALA B 1 51 ? 27.047 29.391 25.906 1 93.12 51 ALA B C 1
ATOM 3752 O O . ALA B 1 51 ? 27.531 28.344 26.328 1 93.12 51 ALA B O 1
ATOM 3753 N N . ALA B 1 52 ? 25.844 29.797 26.156 1 89 52 ALA B N 1
ATOM 3754 C CA . ALA B 1 52 ? 24.953 29 27 1 89 52 ALA B CA 1
ATOM 3755 C C . ALA B 1 52 ? 24.656 27.656 26.359 1 89 52 ALA B C 1
ATOM 3757 O O . ALA B 1 52 ? 24.641 26.625 27.031 1 89 52 ALA B O 1
ATOM 3758 N N . VAL B 1 53 ? 24.453 27.594 25.078 1 88.31 53 VAL B N 1
ATOM 3759 C CA . VAL B 1 53 ? 24.125 26.391 24.312 1 88.31 53 VAL B CA 1
ATOM 3760 C C . VAL B 1 53 ? 25.312 25.453 24.297 1 88.31 53 VAL B C 1
ATOM 3762 O O . VAL B 1 53 ? 25.156 24.234 24.328 1 88.31 53 VAL B O 1
ATOM 3765 N N . GLY B 1 54 ? 26.469 25.969 24.25 1 87.25 54 GLY B N 1
ATOM 3766 C CA . GLY B 1 54 ? 27.688 25.172 24.188 1 87.25 54 GLY B CA 1
ATOM 3767 C C . GLY B 1 54 ? 27.969 24.406 25.469 1 87.25 54 GLY B C 1
ATOM 3768 O O . GLY B 1 54 ? 28.688 23.406 25.453 1 87.25 54 GLY B O 1
ATOM 3769 N N . THR B 1 55 ? 27.375 24.812 26.516 1 85.25 55 THR B N 1
ATOM 3770 C CA . THR B 1 55 ? 27.719 24.234 27.797 1 85.25 55 THR B CA 1
ATOM 3771 C C . THR B 1 55 ? 26.578 23.375 28.328 1 85.25 55 THR B C 1
ATOM 3773 O O . THR B 1 55 ? 26.688 22.781 29.406 1 85.25 55 THR B O 1
ATOM 3776 N N . HIS B 1 56 ? 25.516 23.406 27.625 1 88.12 56 HIS B N 1
ATOM 3777 C CA . HIS B 1 56 ? 24.344 22.703 28.125 1 88.12 56 HIS B CA 1
ATOM 3778 C C . HIS B 1 56 ? 23.969 21.547 27.203 1 88.12 56 HIS B C 1
ATOM 3780 O O . HIS B 1 56 ? 24.016 21.672 25.984 1 88.12 56 HIS B O 1
ATOM 3786 N N . ARG B 1 57 ? 23.656 20.453 27.938 1 90.12 57 ARG B N 1
ATOM 3787 C CA . ARG B 1 57 ? 23.141 19.312 27.188 1 90.12 57 ARG B CA 1
ATOM 3788 C C . ARG B 1 57 ? 21.641 19.125 27.422 1 90.12 57 ARG B C 1
ATOM 3790 O O . ARG B 1 57 ? 21.219 18.859 28.547 1 90.12 57 ARG B O 1
ATOM 3797 N N . PHE B 1 58 ? 20.875 19.266 26.391 1 93.75 58 PHE B N 1
ATOM 3798 C CA . PHE B 1 58 ? 19.438 19.078 26.484 1 93.75 58 PHE B CA 1
ATOM 3799 C C . PHE B 1 58 ? 19.078 17.594 26.531 1 93.75 58 PHE B C 1
ATOM 3801 O O . PHE B 1 58 ? 19.703 16.781 25.844 1 93.75 58 PHE B O 1
ATOM 3808 N N . ASP B 1 59 ? 18.109 17.234 27.375 1 94.38 59 ASP B N 1
ATOM 3809 C CA . ASP B 1 59 ? 17.609 15.867 27.5 1 94.38 59 ASP B CA 1
ATOM 3810 C C . ASP B 1 59 ? 16.344 15.664 26.672 1 94.38 59 ASP B C 1
ATOM 3812 O O . ASP B 1 59 ? 15.258 16.109 27.047 1 94.38 59 ASP B O 1
ATOM 3816 N N . ALA B 1 60 ? 16.516 14.867 25.625 1 94.44 60 ALA B N 1
ATOM 3817 C CA . ALA B 1 60 ? 15.43 14.68 24.672 1 94.44 60 ALA B CA 1
ATOM 3818 C C . ALA B 1 60 ? 14.219 14.039 25.344 1 94.44 60 ALA B C 1
ATOM 3820 O O . ALA B 1 60 ? 13.078 14.422 25.062 1 94.44 60 ALA B O 1
ATOM 3821 N N . ARG B 1 61 ? 14.383 13.109 26.219 1 93.62 61 ARG B N 1
ATOM 3822 C CA . ARG B 1 61 ? 13.289 12.422 26.906 1 93.62 61 ARG B CA 1
ATOM 3823 C C . ARG B 1 61 ? 12.539 13.375 27.828 1 93.62 61 ARG B C 1
ATOM 3825 O O . ARG B 1 61 ? 11.312 13.344 27.891 1 93.62 61 ARG B O 1
ATOM 3832 N N . ALA B 1 62 ? 13.289 14.188 28.547 1 94.19 62 ALA B N 1
ATOM 3833 C CA . ALA B 1 62 ? 12.664 15.164 29.438 1 94.19 62 ALA B CA 1
ATOM 3834 C C . ALA B 1 62 ? 11.82 16.156 28.641 1 94.19 62 ALA B C 1
ATOM 3836 O O . ALA B 1 62 ? 10.695 16.484 29.031 1 94.19 62 ALA B O 1
ATOM 3837 N N . ILE B 1 63 ? 12.359 16.562 27.562 1 95.31 63 ILE B N 1
ATOM 3838 C CA . ILE B 1 63 ? 11.648 17.531 26.734 1 95.31 63 ILE B CA 1
ATOM 3839 C C . ILE B 1 63 ? 10.406 16.875 26.141 1 95.31 63 ILE B C 1
ATOM 3841 O O . ILE B 1 63 ? 9.328 17.469 26.109 1 95.31 63 ILE B O 1
ATOM 3845 N N . ALA B 1 64 ? 10.484 15.656 25.719 1 94.31 64 ALA B N 1
ATOM 3846 C CA . ALA B 1 64 ? 9.352 14.922 25.172 1 94.31 64 ALA B CA 1
ATOM 3847 C C . ALA B 1 64 ? 8.25 14.75 26.203 1 94.31 64 ALA B C 1
ATOM 3849 O O . ALA B 1 64 ? 7.066 14.93 25.906 1 94.31 64 ALA B O 1
ATOM 3850 N N . THR B 1 65 ? 8.688 14.398 27.406 1 95 65 THR B N 1
ATOM 3851 C CA . THR B 1 65 ? 7.723 14.219 28.484 1 95 65 THR B CA 1
ATOM 3852 C C . THR B 1 65 ? 7.016 15.539 28.797 1 95 65 THR B C 1
ATOM 3854 O O . THR B 1 65 ? 5.793 15.578 28.922 1 95 65 THR B O 1
ATOM 3857 N N . ALA B 1 66 ? 7.77 16.609 28.828 1 93.62 66 ALA B N 1
ATOM 3858 C CA . ALA B 1 66 ? 7.211 17.922 29.125 1 93.62 66 ALA B CA 1
ATOM 3859 C C . ALA B 1 66 ? 6.316 18.406 27.984 1 93.62 66 ALA B C 1
ATOM 3861 O O . ALA B 1 66 ? 5.379 19.172 28.203 1 93.62 66 ALA B O 1
ATOM 3862 N N . ALA B 1 67 ? 6.566 17.953 26.828 1 93.31 67 ALA B N 1
ATOM 3863 C CA . ALA B 1 67 ? 5.867 18.391 25.609 1 93.31 67 ALA B CA 1
ATOM 3864 C C . ALA B 1 67 ? 4.395 17.984 25.656 1 93.31 67 ALA B C 1
ATOM 3866 O O . ALA B 1 67 ? 3.566 18.562 24.953 1 93.31 67 ALA B O 1
ATOM 3867 N N . ARG B 1 68 ? 3.992 17.047 26.547 1 92.81 68 ARG B N 1
ATOM 3868 C CA . ARG B 1 68 ? 2.605 16.625 26.672 1 92.81 68 ARG B CA 1
ATOM 3869 C C . ARG B 1 68 ? 1.712 17.766 27.141 1 92.81 68 ARG B C 1
ATOM 3871 O O . ARG B 1 68 ? 0.538 17.828 26.766 1 92.81 68 ARG B O 1
ATOM 3878 N N . GLY B 1 69 ? 2.295 18.719 27.875 1 91.94 69 GLY B N 1
ATOM 3879 C CA . GLY B 1 69 ? 1.538 19.859 28.375 1 91.94 69 GLY B CA 1
ATOM 3880 C C . GLY B 1 69 ? 1.114 20.812 27.281 1 91.94 69 GLY B C 1
ATOM 3881 O O . GLY B 1 69 ? 0.003 21.344 27.312 1 91.94 69 GLY B O 1
ATOM 3882 N N . ALA B 1 70 ? 1.961 21 26.297 1 91.62 70 ALA B N 1
ATOM 3883 C CA . ALA B 1 70 ? 1.702 21.969 25.219 1 91.62 70 ALA B CA 1
ATOM 3884 C C . ALA B 1 70 ? 1.447 21.266 23.891 1 91.62 70 ALA B C 1
ATOM 3886 O O . ALA B 1 70 ? 1.129 21.906 22.891 1 91.62 70 ALA B O 1
ATOM 3887 N N . ALA B 1 71 ? 1.558 20.016 23.859 1 91.12 71 ALA B N 1
ATOM 3888 C CA . ALA B 1 71 ? 1.424 19.188 22.672 1 91.12 71 ALA B CA 1
ATOM 3889 C C . ALA B 1 71 ? 2.49 19.516 21.625 1 91.12 71 ALA B C 1
ATOM 3891 O O . ALA B 1 71 ? 2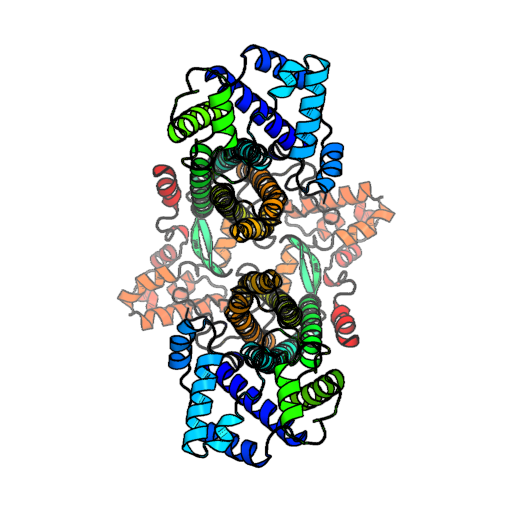.242 19.438 20.422 1 91.12 71 ALA B O 1
ATOM 3892 N N . ASN B 1 72 ? 3.602 20.031 21.875 1 91.56 72 ASN B N 1
ATOM 3893 C CA . ASN B 1 72 ? 4.77 20.234 21.031 1 91.56 72 ASN B CA 1
ATOM 3894 C C . ASN B 1 72 ? 6.035 20.438 21.859 1 91.56 72 ASN B C 1
ATOM 3896 O O . ASN B 1 72 ? 5.984 21 22.953 1 91.56 72 ASN B O 1
ATOM 3900 N N . PRO B 1 73 ? 7.117 20.109 21.438 1 94.69 73 PRO B N 1
ATOM 3901 C CA . PRO B 1 73 ? 8.352 20.094 22.219 1 94.69 73 PRO B CA 1
ATOM 3902 C C . PRO B 1 73 ? 9.016 21.469 22.297 1 94.69 73 PRO B C 1
ATOM 3904 O O . PRO B 1 73 ? 9.906 21.688 23.125 1 94.69 73 PRO B O 1
ATOM 3907 N N . VAL B 1 74 ? 8.602 22.391 21.516 1 96.12 74 VAL B N 1
ATOM 3908 C CA . VAL B 1 74 ? 9.328 23.641 21.375 1 96.12 74 VAL B CA 1
ATOM 3909 C C . VAL B 1 74 ? 9.117 24.5 22.625 1 96.12 74 VAL B C 1
ATOM 3911 O O . VAL B 1 74 ? 10.031 25.188 23.078 1 96.12 74 VAL B O 1
ATOM 3914 N N . VAL B 1 75 ? 7.918 24.406 23.219 1 95.44 75 VAL B N 1
ATOM 3915 C CA . VAL B 1 75 ? 7.602 25.219 24.391 1 95.44 75 VAL B CA 1
ATOM 3916 C C . VAL B 1 75 ? 8.555 24.875 25.531 1 95.44 75 VAL B C 1
ATOM 3918 O O . VAL B 1 75 ? 9.195 25.75 26.094 1 95.44 75 VAL B O 1
ATOM 3921 N N . SER B 1 76 ? 8.641 23.625 25.828 1 95 76 SER B N 1
ATOM 3922 C CA . SER B 1 76 ? 9.539 23.188 26.891 1 95 76 SER B CA 1
ATOM 3923 C C . SER B 1 76 ? 10.992 23.438 26.531 1 95 76 SER B C 1
ATOM 3925 O O . SER B 1 76 ? 11.805 23.781 27.391 1 95 76 SER B O 1
ATOM 3927 N N . PHE B 1 77 ? 11.344 23.266 25.328 1 96.06 77 PHE B N 1
ATOM 3928 C CA . PHE B 1 77 ? 12.695 23.484 24.844 1 96.06 77 PHE B CA 1
ATOM 3929 C C . PHE B 1 77 ? 13.109 24.938 25.016 1 96.06 77 PHE B C 1
ATOM 3931 O O . PHE B 1 77 ? 14.172 25.234 25.578 1 96.06 77 PHE B O 1
ATOM 3938 N N . VAL B 1 78 ? 12.305 25.844 24.562 1 96.31 78 VAL B N 1
ATOM 3939 C CA . VAL B 1 78 ? 12.594 27.266 24.625 1 96.31 78 VAL B CA 1
ATOM 3940 C C . VAL B 1 78 ? 12.688 27.719 26.078 1 96.31 78 VAL B C 1
ATOM 3942 O O . VAL B 1 78 ? 13.562 28.516 26.438 1 96.31 78 VAL B O 1
ATOM 3945 N N . GLN B 1 79 ? 11.781 27.234 26.891 1 95.56 79 GLN B N 1
ATOM 3946 C CA . GLN B 1 79 ? 11.828 27.562 28.312 1 95.56 79 GLN B CA 1
ATOM 3947 C C . GLN B 1 79 ? 13.164 27.141 28.938 1 95.56 79 GLN B C 1
ATOM 3949 O O . GLN B 1 79 ? 13.758 27.891 29.703 1 95.56 79 GLN B O 1
ATOM 3954 N N . GLN B 1 80 ? 13.555 26 28.594 1 95.12 80 GLN B N 1
ATOM 3955 C CA . GLN B 1 80 ? 14.828 25.5 29.094 1 95.12 80 GLN B CA 1
ATOM 3956 C C . GLN B 1 80 ? 15.992 26.328 28.562 1 95.12 80 GLN B C 1
ATOM 3958 O O . GLN B 1 80 ? 16.922 26.641 29.297 1 95.12 80 GLN B O 1
ATOM 3963 N N . LEU B 1 81 ? 15.961 26.625 27.281 1 96.12 81 LEU B N 1
ATOM 3964 C CA . LEU B 1 81 ? 17 27.453 26.672 1 96.12 81 LEU B CA 1
ATOM 3965 C C . LEU B 1 81 ? 17.078 28.812 27.344 1 96.12 81 LEU B C 1
ATOM 3967 O O . LEU B 1 81 ? 18.172 29.297 27.656 1 96.12 81 LEU B O 1
ATOM 3971 N N . GLN B 1 82 ? 15.93 29.422 27.578 1 96.81 82 GLN B N 1
ATOM 3972 C CA . GLN B 1 82 ? 15.883 30.703 28.266 1 96.81 82 GLN B CA 1
ATOM 3973 C C . GLN B 1 82 ? 16.5 30.594 29.656 1 96.81 82 GLN B C 1
ATOM 3975 O O . GLN B 1 82 ? 17.25 31.484 30.062 1 96.81 82 GLN B O 1
ATOM 3980 N N . ARG B 1 83 ? 16.156 29.547 30.312 1 95.38 83 ARG B N 1
ATOM 3981 C CA . ARG B 1 83 ? 16.688 29.344 31.656 1 95.38 83 ARG B CA 1
ATOM 3982 C C . ARG B 1 83 ? 18.203 29.219 31.641 1 95.38 83 ARG B C 1
ATOM 3984 O O . ARG B 1 83 ? 18.891 29.828 32.469 1 95.38 83 ARG B O 1
ATOM 3991 N N . VAL B 1 84 ? 18.672 28.484 30.734 1 95.19 84 VAL B N 1
ATOM 3992 C CA . VAL B 1 84 ? 20.109 28.234 30.641 1 95.19 84 VAL B CA 1
ATOM 3993 C C . VAL B 1 84 ? 20.844 29.531 30.297 1 95.19 84 VAL B C 1
ATOM 3995 O O . VAL B 1 84 ? 21.891 29.828 30.859 1 95.19 84 VAL B O 1
ATOM 3998 N N . VAL B 1 85 ? 20.312 30.312 29.391 1 96.38 85 VAL B N 1
ATOM 3999 C CA . VAL B 1 85 ? 20.922 31.594 29.016 1 96.38 85 VAL B CA 1
ATOM 4000 C C . VAL B 1 85 ? 20.859 32.562 30.203 1 96.38 85 VAL B C 1
ATOM 4002 O O . VAL B 1 85 ? 21.812 33.281 30.453 1 96.38 85 VAL B O 1
ATOM 4005 N N . ALA B 1 86 ? 19.75 32.531 30.891 1 95.88 86 ALA B N 1
ATOM 4006 C CA . ALA B 1 86 ? 19.547 33.438 32 1 95.88 86 ALA B CA 1
ATOM 4007 C C . ALA B 1 86 ? 20.578 33.188 33.125 1 95.88 86 ALA B C 1
ATOM 4009 O O . ALA B 1 86 ? 20.938 34.094 33.875 1 95.88 86 ALA B O 1
ATOM 4010 N N . GLU B 1 87 ? 21.016 31.969 33.25 1 93.88 87 GLU B N 1
ATOM 4011 C CA . GLU B 1 87 ? 22.016 31.609 34.25 1 93.88 87 GLU B CA 1
ATOM 4012 C C . GLU B 1 87 ? 23.328 32.375 34 1 93.88 87 GLU B C 1
ATOM 4014 O O . GLU B 1 87 ? 24.078 32.625 34.938 1 93.88 87 GLU B O 1
ATOM 4019 N N . THR B 1 88 ? 23.578 32.75 32.812 1 90.94 88 THR B N 1
ATOM 4020 C CA . THR B 1 88 ? 24.812 33.438 32.5 1 90.94 88 THR B CA 1
ATOM 4021 C C . THR B 1 88 ? 24.547 34.938 32.281 1 90.94 88 THR B C 1
ATOM 4023 O O . THR B 1 88 ? 25.344 35.781 32.688 1 90.94 88 THR B O 1
ATOM 4026 N N . ASP B 1 89 ? 23.391 35.219 31.609 1 94.69 89 ASP B N 1
ATOM 4027 C CA . ASP B 1 89 ? 23.016 36.594 31.281 1 94.69 89 ASP B CA 1
ATOM 4028 C C . ASP B 1 89 ? 21.5 36.719 31.188 1 94.69 89 ASP B C 1
ATOM 4030 O O . ASP B 1 89 ? 20.906 36.406 30.156 1 94.69 89 ASP B O 1
ATOM 4034 N N . SER B 1 90 ? 20.938 37.375 32.125 1 95.06 90 SER B N 1
ATOM 4035 C CA . SER B 1 90 ? 19.484 37.5 32.188 1 95.06 90 SER B CA 1
ATOM 4036 C C . SER B 1 90 ? 18.953 38.375 31.062 1 95.06 90 SER B C 1
ATOM 4038 O O . SER B 1 90 ? 17.875 38.125 30.531 1 95.06 90 SER B O 1
ATOM 4040 N N . ALA B 1 91 ? 19.656 39.406 30.719 1 94.81 91 ALA B N 1
ATOM 4041 C CA . ALA B 1 91 ? 19.234 40.312 29.656 1 94.81 91 ALA B CA 1
ATOM 4042 C C . ALA B 1 91 ? 19.219 39.594 28.312 1 94.81 91 ALA B C 1
ATOM 4044 O O . ALA B 1 91 ? 18.297 39.812 27.5 1 94.81 91 ALA B O 1
ATOM 4045 N N . ALA B 1 92 ? 20.219 38.781 28.078 1 95.62 92 ALA B N 1
ATOM 4046 C CA . ALA B 1 92 ? 20.297 38.031 26.828 1 95.62 92 ALA B CA 1
ATOM 4047 C C . ALA B 1 92 ? 19.156 37.031 26.719 1 95.62 92 ALA B C 1
ATOM 4049 O O . ALA B 1 92 ? 18.672 36.75 25.625 1 95.62 92 ALA B O 1
ATOM 4050 N N . ALA B 1 93 ? 18.688 36.469 27.828 1 96.75 93 ALA B N 1
ATOM 4051 C CA . ALA B 1 93 ? 17.609 35.469 27.859 1 96.75 93 ALA B CA 1
ATOM 4052 C C . ALA B 1 93 ? 16.312 36.062 27.297 1 96.75 93 ALA B C 1
ATOM 4054 O O . ALA B 1 93 ? 15.508 35.344 26.688 1 96.75 93 ALA B O 1
ATOM 4055 N N . ASP B 1 94 ? 16.156 37.375 27.422 1 95.19 94 ASP B N 1
ATOM 4056 C CA . ASP B 1 94 ? 14.953 38.062 26.938 1 95.19 94 ASP B CA 1
ATOM 4057 C C . ASP B 1 94 ? 14.898 38.062 25.422 1 95.19 94 ASP B C 1
ATOM 4059 O O . ASP B 1 94 ? 13.836 38.281 24.828 1 95.19 94 ASP B O 1
ATOM 4063 N N . HIS B 1 95 ? 16.047 37.812 24.766 1 95.62 95 HIS B N 1
ATOM 4064 C CA . HIS B 1 95 ? 16.109 37.844 23.312 1 95.62 95 HIS B CA 1
ATOM 4065 C C . HIS B 1 95 ? 16.047 36.438 22.703 1 95.62 95 HIS B C 1
ATOM 4067 O O . HIS B 1 95 ? 16.031 36.312 21.484 1 95.62 95 HIS B O 1
ATOM 4073 N N . VAL B 1 96 ? 16 35.406 23.578 1 96.38 96 VAL B N 1
ATOM 4074 C CA . VAL B 1 96 ? 15.812 34.062 23.094 1 96.38 96 VAL B CA 1
ATOM 4075 C C . VAL B 1 96 ? 14.406 33.906 22.516 1 96.38 96 VAL B C 1
ATOM 4077 O O . VAL B 1 96 ? 13.422 34.281 23.141 1 96.38 96 VAL B O 1
ATOM 4080 N N . HIS B 1 97 ? 14.328 33.281 21.234 1 97.06 97 HIS B N 1
ATOM 4081 C CA . HIS B 1 97 ? 13.031 33 20.641 1 97.06 97 HIS B CA 1
ATOM 4082 C C . HIS B 1 97 ? 12.234 34.281 20.406 1 97.06 97 HIS B C 1
ATOM 4084 O O . HIS B 1 97 ? 11 34.25 20.375 1 97.06 97 HIS B O 1
ATOM 4090 N N . TRP B 1 98 ? 12.992 35.375 20.188 1 95.69 98 TRP B N 1
ATOM 4091 C CA . TRP B 1 98 ? 12.398 36.719 20.125 1 95.69 98 TRP B CA 1
ATOM 4092 C C . TRP B 1 98 ? 11.477 36.844 18.922 1 95.69 98 TRP B C 1
ATOM 4094 O O . TRP B 1 98 ? 11.938 36.781 17.781 1 95.69 98 TRP B O 1
ATOM 4104 N N . GLY B 1 99 ? 10.211 37 19.172 1 95.88 99 GLY B N 1
ATOM 4105 C CA . GLY B 1 99 ? 9.203 37.188 18.141 1 95.88 99 GLY B CA 1
ATOM 4106 C C . GLY B 1 99 ? 8.703 35.906 17.531 1 95.88 99 GLY B C 1
ATOM 4107 O O . GLY B 1 99 ? 7.754 35.906 16.75 1 95.88 99 GLY B O 1
ATOM 4108 N N . SER B 1 100 ? 9.25 34.812 17.891 1 96.5 100 SER B N 1
ATOM 4109 C CA . SER B 1 100 ? 9.016 33.531 17.203 1 96.5 100 SER B CA 1
ATOM 4110 C C . SER B 1 100 ? 7.902 32.75 17.875 1 96.5 100 SER B C 1
ATOM 4112 O O . SER B 1 100 ? 7.391 33.125 18.922 1 96.5 100 SER B O 1
ATOM 4114 N N . THR B 1 101 ? 7.402 31.75 17.203 1 96.12 101 THR B N 1
ATOM 4115 C CA . THR B 1 101 ? 6.469 30.766 17.734 1 96.12 101 THR B CA 1
ATOM 4116 C C . THR B 1 101 ? 7.004 29.359 17.5 1 96.12 101 THR B C 1
ATOM 4118 O O . THR B 1 101 ? 7.988 29.156 16.797 1 96.12 101 THR B O 1
ATOM 4121 N N . SER B 1 102 ? 6.348 28.391 18.188 1 96.06 102 SER B N 1
ATOM 4122 C CA . SER B 1 102 ? 6.801 27 18.172 1 96.06 102 SER B CA 1
ATOM 4123 C C . SER B 1 102 ? 6.934 26.484 16.734 1 96.06 102 SER B C 1
ATOM 4125 O O . SER B 1 102 ? 7.914 25.812 16.406 1 96.06 102 SER B O 1
ATOM 4127 N N . GLN B 1 103 ? 6.016 26.766 15.906 1 95.31 103 GLN B N 1
ATOM 4128 C CA . GLN B 1 103 ? 6 26.188 14.57 1 95.31 103 GLN B CA 1
ATOM 4129 C C . GLN B 1 103 ? 7.082 26.797 13.688 1 95.31 103 GLN B C 1
ATOM 4131 O O . GLN B 1 103 ? 7.559 26.172 12.742 1 95.31 103 GLN B O 1
ATOM 4136 N N . ASP B 1 104 ? 7.535 28.109 13.969 1 97.94 104 ASP B N 1
ATOM 4137 C CA . ASP B 1 104 ? 8.68 28.703 13.281 1 97.94 104 ASP B CA 1
ATOM 4138 C C . ASP B 1 104 ? 9.938 27.859 13.492 1 97.94 104 ASP B C 1
ATOM 4140 O O . ASP B 1 104 ? 10.664 27.578 12.539 1 97.94 104 ASP B O 1
ATOM 4144 N N . ILE B 1 105 ? 10.086 27.484 14.68 1 97.94 105 ILE B N 1
ATOM 4145 C CA . ILE B 1 105 ? 11.305 26.797 15.078 1 97.94 105 ILE B CA 1
ATOM 4146 C C . ILE B 1 105 ? 11.242 25.344 14.609 1 97.94 105 ILE B C 1
ATOM 4148 O O . ILE B 1 105 ? 12.172 24.844 13.969 1 97.94 105 ILE B O 1
ATOM 4152 N N . PHE B 1 106 ? 10.148 24.656 14.867 1 97.69 106 PHE B N 1
ATOM 4153 C CA . PHE B 1 106 ? 10.07 23.234 14.633 1 97.69 106 PHE B CA 1
ATOM 4154 C C . PHE B 1 106 ? 10.031 22.922 13.133 1 97.69 106 PHE B C 1
ATOM 4156 O O . PHE B 1 106 ? 10.695 22 12.664 1 97.69 106 PHE B O 1
ATOM 4163 N N . ASP B 1 107 ? 9.234 23.672 12.391 1 97.88 107 ASP B N 1
ATOM 4164 C CA . ASP B 1 107 ? 9.172 23.469 10.945 1 97.88 107 ASP B CA 1
ATOM 4165 C C . ASP B 1 107 ? 10.523 23.719 10.289 1 97.88 107 ASP B C 1
ATOM 4167 O O . ASP B 1 107 ? 10.969 22.953 9.438 1 97.88 107 ASP B O 1
ATOM 4171 N N . THR B 1 108 ? 11.164 24.797 10.68 1 98.5 108 THR B N 1
ATOM 4172 C CA . THR B 1 108 ? 12.484 25.094 10.133 1 98.5 108 THR B CA 1
ATOM 4173 C C . THR B 1 108 ? 13.484 24 10.516 1 98.5 108 THR B C 1
ATOM 4175 O O . THR B 1 108 ? 14.289 23.578 9.688 1 98.5 108 THR B O 1
ATOM 4178 N N . ALA B 1 109 ? 13.438 23.578 11.758 1 98.38 109 ALA B N 1
ATOM 4179 C CA . ALA B 1 109 ? 14.305 22.5 12.195 1 98.38 109 ALA B CA 1
ATOM 4180 C C . ALA B 1 109 ? 14.062 21.234 11.375 1 98.38 109 ALA B C 1
ATOM 4182 O O . ALA B 1 109 ? 15.008 20.516 11.023 1 98.38 109 ALA B O 1
ATOM 4183 N N . SER B 1 110 ? 12.812 20.922 11.086 1 98.31 110 SER B N 1
ATOM 4184 C CA . SER B 1 110 ? 12.477 19.766 10.266 1 98.31 110 SER B CA 1
ATOM 4185 C C . SER B 1 110 ? 13.094 19.875 8.875 1 98.31 110 SER B C 1
ATOM 4187 O O . SER B 1 110 ? 13.57 18.875 8.336 1 98.31 110 SER B O 1
ATOM 4189 N N . MET B 1 111 ? 13.078 21.078 8.297 1 98.56 111 MET B N 1
ATOM 4190 C CA . MET B 1 111 ? 13.711 21.297 7 1 98.56 111 MET B CA 1
ATOM 4191 C C . MET B 1 111 ? 15.211 21.078 7.082 1 98.56 111 MET B C 1
ATOM 4193 O O . MET B 1 111 ? 15.812 20.516 6.164 1 98.56 111 MET B O 1
ATOM 4197 N N . LEU B 1 112 ? 15.789 21.516 8.18 1 98.31 112 LEU B N 1
ATOM 4198 C CA . LEU B 1 112 ? 17.219 21.344 8.375 1 98.31 112 LEU B CA 1
ATOM 4199 C C . LEU B 1 112 ? 17.578 19.859 8.477 1 98.31 112 LEU B C 1
ATOM 4201 O O . LEU B 1 112 ? 18.516 19.391 7.82 1 98.31 112 LEU B O 1
ATOM 4205 N N . VAL B 1 113 ? 16.828 19.141 9.305 1 98.38 113 VAL B N 1
ATOM 4206 C CA . VAL B 1 113 ? 17.031 17.703 9.469 1 98.38 113 VAL B CA 1
ATOM 4207 C C . VAL B 1 113 ? 16.828 16.984 8.133 1 98.38 113 VAL B C 1
ATOM 4209 O O . VAL B 1 113 ? 17.625 16.125 7.75 1 98.38 113 VAL B O 1
ATOM 4212 N N . ALA B 1 114 ? 15.789 17.375 7.406 1 98.69 114 ALA B N 1
ATOM 4213 C CA . ALA B 1 114 ? 15.516 16.781 6.098 1 98.69 114 ALA B CA 1
ATOM 4214 C C . ALA B 1 114 ? 16.672 17.047 5.129 1 98.69 114 ALA B C 1
ATOM 4216 O O . ALA B 1 114 ? 17.062 16.156 4.367 1 98.69 114 ALA B O 1
ATOM 4217 N N . ALA B 1 115 ? 17.188 18.25 5.164 1 98.62 115 ALA B N 1
ATOM 4218 C CA . ALA B 1 115 ? 18.312 18.609 4.293 1 98.62 115 ALA B CA 1
ATOM 4219 C C . ALA B 1 115 ? 19.5 17.672 4.531 1 98.62 115 ALA B C 1
ATOM 4221 O O . ALA B 1 115 ? 20.094 17.156 3.58 1 98.62 115 ALA B O 1
ATOM 4222 N N . ARG B 1 116 ? 19.828 17.484 5.738 1 98.38 116 ARG B N 1
ATOM 4223 C CA . ARG B 1 116 ? 20.953 16.625 6.105 1 98.38 116 ARG B CA 1
ATOM 4224 C C . ARG B 1 116 ? 20.688 15.172 5.707 1 98.38 116 ARG B C 1
ATOM 4226 O O . ARG B 1 116 ? 21.562 14.5 5.152 1 98.38 116 ARG B O 1
ATOM 4233 N N . ALA B 1 117 ? 19.484 14.711 5.988 1 98.5 117 ALA B N 1
ATOM 4234 C CA . ALA B 1 117 ? 19.109 13.336 5.648 1 98.5 117 ALA B CA 1
ATOM 4235 C C . ALA B 1 117 ? 19.156 13.117 4.141 1 98.5 117 ALA B C 1
ATOM 4237 O O . ALA B 1 117 ? 19.656 12.102 3.664 1 98.5 117 ALA B O 1
ATOM 4238 N N . LEU B 1 118 ? 18.547 14.109 3.404 1 98.75 118 LEU B N 1
ATOM 4239 C CA . LEU B 1 118 ? 18.516 13.984 1.951 1 98.75 118 LEU B CA 1
ATOM 4240 C C . LEU B 1 118 ? 19.922 13.953 1.373 1 98.75 118 LEU B C 1
ATOM 4242 O O . LEU B 1 118 ? 20.188 13.258 0.388 1 98.75 118 LEU B O 1
ATOM 4246 N N . THR B 1 119 ? 20.828 14.719 1.954 1 98.44 119 THR B N 1
ATOM 4247 C CA . THR B 1 119 ? 22.203 14.695 1.5 1 98.44 119 THR B CA 1
ATOM 4248 C C . THR B 1 119 ? 22.781 13.281 1.59 1 98.44 119 THR B C 1
ATOM 4250 O O . THR B 1 119 ? 23.375 12.781 0.633 1 98.44 119 THR B O 1
ATOM 4253 N N . ALA B 1 120 ? 22.562 12.633 2.691 1 97.94 120 ALA B N 1
ATOM 4254 C CA . ALA B 1 120 ? 23.047 11.273 2.893 1 97.94 120 ALA B CA 1
ATOM 4255 C C . ALA B 1 120 ? 22.375 10.297 1.938 1 97.94 120 ALA B C 1
ATOM 4257 O O . ALA B 1 120 ? 23.016 9.43 1.353 1 97.94 120 ALA B O 1
ATOM 4258 N N . ILE B 1 121 ? 21.094 10.43 1.77 1 98.69 121 ILE B N 1
ATOM 4259 C CA . ILE B 1 121 ? 20.312 9.547 0.92 1 98.69 121 ILE B CA 1
ATOM 4260 C C . ILE B 1 121 ? 20.781 9.672 -0.529 1 98.69 121 ILE B C 1
ATOM 4262 O O . ILE B 1 121 ? 21 8.664 -1.207 1 98.69 121 ILE B O 1
ATOM 4266 N N . ILE B 1 122 ? 20.891 10.945 -1.021 1 98.75 122 ILE B N 1
ATOM 4267 C CA . ILE B 1 122 ? 21.297 11.211 -2.396 1 98.75 122 ILE B CA 1
ATOM 4268 C C . ILE B 1 122 ? 22.672 10.586 -2.66 1 98.75 122 ILE B C 1
ATOM 4270 O O . ILE B 1 122 ? 22.875 9.938 -3.688 1 98.75 122 ILE B O 1
ATOM 4274 N N . ALA B 1 123 ? 23.578 10.719 -1.743 1 98.5 123 ALA B N 1
ATOM 4275 C CA . ALA B 1 123 ? 24.906 10.156 -1.896 1 98.5 123 ALA B CA 1
ATOM 4276 C C . ALA B 1 123 ? 24.844 8.641 -2.062 1 98.5 123 ALA B C 1
ATOM 4278 O O . ALA B 1 123 ? 25.516 8.078 -2.939 1 98.5 123 ALA B O 1
ATOM 4279 N N . ASP B 1 124 ? 24.078 8.016 -1.259 1 98.62 124 ASP B N 1
ATOM 4280 C CA . ASP B 1 124 ? 23.953 6.562 -1.315 1 98.62 124 ASP B CA 1
ATOM 4281 C C . ASP B 1 124 ? 23.281 6.117 -2.611 1 98.62 124 ASP B C 1
ATOM 4283 O O . ASP B 1 124 ? 23.672 5.117 -3.211 1 98.62 124 ASP B O 1
ATOM 4287 N N . VAL B 1 125 ? 22.234 6.82 -3.051 1 98.75 125 VAL B N 1
ATOM 4288 C CA . VAL B 1 125 ? 21.547 6.492 -4.297 1 98.75 125 VAL B CA 1
ATOM 4289 C C . VAL B 1 125 ? 22.516 6.641 -5.469 1 98.75 125 VAL B C 1
ATOM 4291 O O . VAL B 1 125 ? 22.578 5.781 -6.352 1 98.75 125 VAL B O 1
ATOM 4294 N N . GLU B 1 126 ? 23.312 7.676 -5.445 1 98.25 126 GLU B N 1
ATOM 4295 C CA . GLU B 1 126 ? 24.281 7.906 -6.512 1 98.25 126 GLU B CA 1
ATOM 4296 C C . GLU B 1 126 ? 25.375 6.84 -6.504 1 98.25 126 GLU B C 1
ATOM 4298 O O . GLU B 1 126 ? 25.812 6.383 -7.562 1 98.25 126 GLU B O 1
ATOM 4303 N N . ALA B 1 127 ? 25.797 6.434 -5.352 1 98.62 127 ALA B N 1
ATOM 4304 C CA . ALA B 1 127 ? 26.75 5.344 -5.254 1 98.62 127 ALA B CA 1
ATOM 4305 C C . ALA B 1 127 ? 26.188 4.055 -5.84 1 98.62 127 ALA B C 1
ATOM 4307 O O . ALA B 1 127 ? 26.906 3.303 -6.508 1 98.62 127 ALA B O 1
ATOM 4308 N N . SER B 1 128 ? 24.969 3.785 -5.543 1 98.75 128 SER B N 1
ATOM 4309 C CA . SER B 1 128 ? 24.297 2.625 -6.129 1 98.75 128 SER B CA 1
ATOM 4310 C C . SER B 1 128 ? 24.297 2.697 -7.652 1 98.75 128 SER B C 1
ATOM 4312 O O . SER B 1 128 ? 24.594 1.709 -8.328 1 98.75 128 SER B O 1
ATOM 4314 N N . VAL B 1 129 ? 23.938 3.904 -8.18 1 98.38 129 VAL B N 1
ATOM 4315 C CA . VAL B 1 129 ? 23.891 4.109 -9.625 1 98.38 129 VAL B CA 1
ATOM 4316 C C . VAL B 1 129 ? 25.266 3.818 -10.227 1 98.38 129 VAL B C 1
ATOM 4318 O O . VAL B 1 129 ? 25.375 3.123 -11.242 1 98.38 129 VAL B O 1
ATOM 4321 N N . ASP B 1 130 ? 26.328 4.273 -9.617 1 98.19 130 ASP B N 1
ATOM 4322 C CA . ASP B 1 130 ? 27.688 4.066 -10.117 1 98.19 130 ASP B CA 1
ATOM 4323 C C . ASP B 1 130 ? 28.031 2.58 -10.156 1 98.19 130 ASP B C 1
ATOM 4325 O O . ASP B 1 130 ? 28.562 2.086 -11.156 1 98.19 130 ASP B O 1
ATOM 4329 N N . SER B 1 131 ? 27.781 1.886 -9.102 1 98.62 131 SER B N 1
ATOM 4330 C CA . SER B 1 131 ? 28.062 0.455 -9.023 1 98.62 131 SER B CA 1
ATOM 4331 C C . SER B 1 131 ? 27.25 -0.322 -10.055 1 98.62 131 SER B C 1
ATOM 4333 O O . SER B 1 131 ? 27.781 -1.202 -10.734 1 98.62 131 SER B O 1
ATOM 4335 N N . LEU B 1 132 ? 25.984 0.014 -10.195 1 98.69 132 LEU B N 1
ATOM 4336 C CA . LEU B 1 132 ? 25.109 -0.683 -11.125 1 98.69 132 LEU B CA 1
ATOM 4337 C C . LEU B 1 132 ? 25.5 -0.39 -12.57 1 98.69 132 LEU B C 1
ATOM 4339 O O . LEU B 1 132 ? 25.375 -1.25 -13.438 1 98.69 132 LEU B O 1
ATOM 4343 N N . ALA B 1 133 ? 25.953 0.84 -12.797 1 98 133 ALA B N 1
ATOM 4344 C CA . ALA B 1 133 ? 26.438 1.173 -14.141 1 98 133 ALA B CA 1
ATOM 4345 C C . ALA B 1 133 ? 27.609 0.284 -14.539 1 98 133 ALA B C 1
ATOM 4347 O O . ALA B 1 133 ? 27.672 -0.187 -15.68 1 98 133 ALA B O 1
ATOM 4348 N N . ARG B 1 134 ? 28.516 0.029 -13.672 1 98.31 134 ARG B N 1
ATOM 4349 C CA . ARG B 1 134 ? 29.625 -0.873 -13.938 1 98.31 134 ARG B CA 1
ATOM 4350 C C . ARG B 1 134 ? 29.141 -2.291 -14.211 1 98.31 134 ARG B C 1
ATOM 4352 O O . ARG B 1 134 ? 29.594 -2.947 -15.148 1 98.31 134 ARG B O 1
ATOM 4359 N N . LEU B 1 135 ? 28.203 -2.719 -13.398 1 98.44 135 LEU B N 1
ATOM 4360 C CA . LEU B 1 135 ? 27.641 -4.051 -13.562 1 98.44 135 LEU B CA 1
ATOM 4361 C C . LEU B 1 135 ? 26.938 -4.18 -14.906 1 98.44 135 LEU B C 1
ATOM 4363 O O . LEU B 1 135 ? 27.094 -5.184 -15.602 1 98.44 135 LEU B O 1
ATOM 4367 N N . ALA B 1 136 ? 26.125 -3.164 -15.227 1 98.38 136 ALA B N 1
ATOM 4368 C CA . ALA B 1 136 ? 25.406 -3.16 -16.5 1 98.38 136 ALA B CA 1
ATOM 4369 C C . ALA B 1 136 ? 26.375 -3.207 -17.672 1 98.38 136 ALA B C 1
ATOM 4371 O O . ALA B 1 136 ? 26.141 -3.934 -18.656 1 98.38 136 ALA B O 1
ATOM 4372 N N . ASP B 1 137 ? 27.406 -2.449 -17.578 1 97.94 137 ASP B N 1
ATOM 4373 C CA . ASP B 1 137 ? 28.406 -2.41 -18.641 1 97.94 137 ASP B CA 1
ATOM 4374 C C . ASP B 1 137 ? 29.094 -3.764 -18.797 1 97.94 137 ASP B C 1
ATOM 4376 O O . ASP B 1 137 ? 29.312 -4.234 -19.922 1 97.94 137 ASP B O 1
ATOM 4380 N N . GLN B 1 138 ? 29.391 -4.371 -17.75 1 98.12 138 GLN B N 1
ATOM 4381 C CA . GLN B 1 138 ? 30.031 -5.684 -17.75 1 98.12 138 GLN B CA 1
ATOM 4382 C C . GLN B 1 138 ? 29.141 -6.727 -18.422 1 98.12 138 GLN B C 1
ATOM 4384 O O . GLN B 1 138 ? 29.641 -7.66 -19.062 1 98.12 138 GLN B O 1
ATOM 4389 N N . HIS B 1 139 ? 27.891 -6.578 -18.359 1 98.31 139 HIS B N 1
ATOM 4390 C CA . HIS B 1 139 ? 26.953 -7.602 -18.828 1 98.31 139 HIS B CA 1
ATOM 4391 C C . HIS B 1 139 ? 26.094 -7.078 -19.969 1 98.31 139 HIS B C 1
ATOM 4393 O O . HIS B 1 139 ? 24.922 -7.469 -20.109 1 98.31 139 HIS B O 1
ATOM 4399 N N . ARG B 1 140 ? 26.609 -6.207 -20.719 1 96.75 140 ARG B N 1
ATOM 4400 C CA . ARG B 1 140 ? 25.891 -5.582 -21.828 1 96.75 140 ARG B CA 1
ATOM 4401 C C . ARG B 1 140 ? 25.359 -6.633 -22.797 1 96.75 140 ARG B C 1
ATOM 4403 O O . ARG B 1 140 ? 24.281 -6.461 -23.359 1 96.75 140 ARG B O 1
ATOM 4410 N N . ASP B 1 141 ? 26.109 -7.715 -22.875 1 96.62 141 ASP B N 1
ATOM 4411 C CA . ASP B 1 141 ? 25.781 -8.695 -23.906 1 96.62 141 ASP B CA 1
ATOM 4412 C C . ASP B 1 141 ? 25.422 -10.047 -23.281 1 96.62 141 ASP B C 1
ATOM 4414 O O . ASP B 1 141 ? 25.312 -11.055 -23.969 1 96.62 141 ASP B O 1
ATOM 4418 N N . THR B 1 142 ? 25.281 -10.07 -21.969 1 98.19 142 THR B N 1
ATOM 4419 C CA . THR B 1 142 ? 24.875 -11.305 -21.312 1 98.19 142 THR B CA 1
ATOM 4420 C C . THR B 1 142 ? 23.391 -11.547 -21.5 1 98.19 142 THR B C 1
ATOM 4422 O O . THR B 1 142 ? 22.562 -10.859 -20.906 1 98.19 142 THR B O 1
ATOM 4425 N N . VAL B 1 143 ? 23.047 -12.57 -22.281 1 97.44 143 VAL B N 1
ATOM 4426 C CA . VAL B 1 143 ? 21.672 -12.797 -22.688 1 97.44 143 VAL B CA 1
ATOM 4427 C C . VAL B 1 143 ? 20.906 -13.516 -21.578 1 97.44 143 VAL B C 1
ATOM 4429 O O . VAL B 1 143 ? 21.406 -14.484 -21 1 97.44 143 VAL B O 1
ATOM 4432 N N . ILE B 1 144 ? 19.75 -12.953 -21.219 1 97.19 144 ILE B N 1
ATOM 4433 C CA . ILE B 1 144 ? 18.844 -13.594 -20.297 1 97.19 144 ILE B CA 1
ATOM 4434 C C . ILE B 1 144 ? 17.422 -13.602 -20.875 1 97.19 144 ILE B C 1
ATOM 4436 O O . ILE B 1 144 ? 17.156 -12.914 -21.859 1 97.19 144 ILE B O 1
ATOM 4440 N N . ALA B 1 145 ? 16.594 -14.484 -20.344 1 94.69 145 ALA B N 1
ATOM 4441 C CA . ALA B 1 145 ? 15.172 -14.422 -20.672 1 94.69 145 ALA B CA 1
ATOM 4442 C C . ALA B 1 145 ? 14.5 -13.242 -19.969 1 94.69 145 ALA B C 1
ATOM 4444 O O . ALA B 1 145 ? 14.648 -13.062 -18.766 1 94.69 145 ALA B O 1
ATOM 4445 N N . ALA B 1 146 ? 13.844 -12.367 -20.734 1 94.62 146 ALA B N 1
ATOM 4446 C CA . ALA B 1 146 ? 12.93 -11.43 -20.094 1 94.62 146 ALA B CA 1
ATOM 4447 C C . ALA B 1 146 ? 11.734 -12.156 -19.484 1 94.62 146 ALA B C 1
ATOM 4449 O O . ALA B 1 146 ? 11.461 -13.305 -19.828 1 94.62 146 ALA B O 1
ATOM 4450 N N . ARG B 1 147 ? 11.086 -11.539 -18.547 1 94 147 ARG B N 1
ATOM 4451 C CA . ARG B 1 147 ? 9.914 -12.125 -17.906 1 94 147 ARG B CA 1
ATOM 4452 C C . ARG B 1 147 ? 8.758 -11.133 -17.859 1 94 147 ARG B C 1
ATOM 4454 O O . ARG B 1 147 ? 8.914 -10.008 -17.391 1 94 147 ARG B O 1
ATOM 4461 N N . THR B 1 148 ? 7.652 -11.516 -18.406 1 91.94 148 THR B N 1
ATOM 4462 C CA . THR B 1 148 ? 6.398 -10.773 -18.312 1 91.94 148 THR B CA 1
ATOM 4463 C C . THR B 1 148 ? 5.305 -11.625 -17.688 1 91.94 148 THR B C 1
ATOM 4465 O O . THR B 1 148 ? 5.105 -12.773 -18.078 1 91.94 148 THR B O 1
ATOM 4468 N N . LEU B 1 149 ? 4.707 -11.102 -16.656 1 90.38 149 LEU B N 1
ATOM 4469 C CA . LEU B 1 149 ? 3.682 -11.797 -15.875 1 90.38 149 LEU B CA 1
ATOM 4470 C C . LEU B 1 149 ? 4.215 -13.117 -15.328 1 90.38 149 LEU B C 1
ATOM 4472 O O . LEU B 1 149 ? 3.482 -14.109 -15.273 1 90.38 149 LEU B O 1
ATOM 4476 N N . GLY B 1 150 ? 5.535 -13.125 -15.039 1 89.12 150 GLY B N 1
ATOM 4477 C CA . GLY B 1 150 ? 6.168 -14.289 -14.445 1 89.12 150 GLY B CA 1
ATOM 4478 C C . GLY B 1 150 ? 6.609 -15.32 -15.461 1 89.12 150 GLY B C 1
ATOM 4479 O O . GLY B 1 150 ? 7.297 -16.281 -15.117 1 89.12 150 GLY B O 1
ATOM 4480 N N . MET B 1 151 ? 6.297 -15.102 -16.719 1 90.06 151 MET B N 1
ATOM 4481 C CA . MET B 1 151 ? 6.602 -16.062 -17.781 1 90.06 151 MET B CA 1
ATOM 4482 C C . MET B 1 151 ? 7.758 -15.562 -18.641 1 90.06 151 MET B C 1
ATOM 4484 O O . MET B 1 151 ? 7.906 -14.359 -18.859 1 90.06 151 MET B O 1
ATOM 4488 N N . HIS B 1 152 ? 8.586 -16.531 -19.078 1 91.38 152 HIS B N 1
ATOM 4489 C CA . HIS B 1 152 ? 9.617 -16.156 -20.047 1 91.38 152 HIS B CA 1
ATOM 4490 C C . HIS B 1 152 ? 9 -15.5 -21.281 1 91.38 152 HIS B C 1
ATOM 4492 O O . HIS B 1 152 ? 7.977 -15.953 -21.781 1 91.38 152 HIS B O 1
ATOM 4498 N N . ALA B 1 153 ? 9.594 -14.391 -21.625 1 91.31 153 ALA B N 1
ATOM 4499 C CA . ALA B 1 153 ? 9.219 -13.664 -22.844 1 91.31 153 ALA B CA 1
ATOM 4500 C C . ALA B 1 153 ? 10.352 -13.688 -23.859 1 91.31 153 ALA B C 1
ATOM 4502 O O . ALA B 1 153 ? 10.977 -14.727 -24.094 1 91.31 153 ALA B O 1
ATOM 4503 N N . VAL B 1 154 ? 10.547 -12.641 -24.562 1 92 154 VAL B N 1
ATOM 4504 C CA . VAL B 1 154 ? 11.641 -12.547 -25.531 1 92 154 VAL B CA 1
ATOM 4505 C C . VAL B 1 154 ? 12.961 -12.328 -24.781 1 92 154 VAL B C 1
ATOM 4507 O O . VAL B 1 154 ? 12.969 -11.93 -23.625 1 92 154 VAL B O 1
ATOM 4510 N N . PRO B 1 155 ? 14.086 -12.672 -25.484 1 95 155 PRO B N 1
ATOM 4511 C CA . PRO B 1 155 ? 15.375 -12.469 -24.828 1 95 155 PRO B CA 1
ATOM 4512 C C . PRO B 1 155 ? 15.711 -10.992 -24.625 1 95 155 PRO B C 1
ATOM 4514 O O . PRO B 1 155 ? 15.195 -10.133 -25.344 1 95 155 PRO B O 1
ATOM 4517 N N . THR B 1 156 ? 16.453 -10.719 -23.609 1 97.19 156 THR B N 1
ATOM 4518 C CA . THR B 1 156 ? 17.094 -9.445 -23.312 1 97.19 156 THR B CA 1
ATOM 4519 C C . THR B 1 156 ? 18.516 -9.672 -22.781 1 97.19 156 THR B C 1
ATOM 4521 O O . THR B 1 156 ? 19.125 -10.703 -23.062 1 97.19 156 THR B O 1
ATOM 4524 N N . THR B 1 157 ? 19.125 -8.664 -22.188 1 98.19 157 THR B N 1
ATOM 4525 C CA . THR B 1 157 ? 20.422 -8.852 -21.547 1 98.19 157 THR B CA 1
ATOM 4526 C C . THR B 1 157 ? 20.344 -8.492 -20.062 1 98.19 157 THR B C 1
ATOM 4528 O O . THR B 1 157 ? 19.469 -7.73 -19.641 1 98.19 157 THR B O 1
ATOM 4531 N N . PHE B 1 158 ? 21.25 -9.07 -19.281 1 98.5 158 PHE B N 1
ATOM 4532 C CA . PHE B 1 158 ? 21.312 -8.688 -17.875 1 98.5 158 PHE B CA 1
ATOM 4533 C C . PHE B 1 158 ? 21.672 -7.215 -17.734 1 98.5 158 PHE B C 1
ATOM 4535 O O . PHE B 1 158 ? 21.156 -6.527 -16.859 1 98.5 158 PHE B O 1
ATOM 4542 N N . GLY B 1 159 ? 22.531 -6.773 -18.609 1 98.44 159 GLY B N 1
ATOM 4543 C CA . GLY B 1 159 ? 22.859 -5.355 -18.609 1 98.44 159 GLY B CA 1
ATOM 4544 C C . GLY B 1 159 ? 21.641 -4.465 -18.797 1 98.44 159 GLY B C 1
ATOM 4545 O O . GLY B 1 159 ? 21.516 -3.428 -18.141 1 98.44 159 GLY B O 1
ATOM 4546 N N . ALA B 1 160 ? 20.734 -4.828 -19.672 1 98.31 160 ALA B N 1
ATOM 4547 C CA . ALA B 1 160 ? 19.516 -4.062 -19.906 1 98.31 160 ALA B CA 1
ATOM 4548 C C . ALA B 1 160 ? 18.625 -4.059 -18.656 1 98.31 160 ALA B C 1
ATOM 4550 O O . ALA B 1 160 ? 18.016 -3.041 -18.328 1 98.31 160 ALA B O 1
ATOM 4551 N N . ARG B 1 161 ? 18.516 -5.184 -18.047 1 98.06 161 ARG B N 1
ATOM 4552 C CA . ARG B 1 161 ? 17.75 -5.242 -16.812 1 98.06 161 ARG B CA 1
ATOM 4553 C C . ARG B 1 161 ? 18.328 -4.293 -15.766 1 98.06 161 ARG B C 1
ATOM 4555 O O . ARG B 1 161 ? 17.594 -3.533 -15.133 1 98.06 161 ARG B O 1
ATOM 4562 N N . VAL B 1 162 ? 19.609 -4.359 -15.555 1 98.62 162 VAL B N 1
ATOM 4563 C CA . VAL B 1 162 ? 20.281 -3.486 -14.602 1 98.62 162 VAL B CA 1
ATOM 4564 C C . VAL B 1 162 ? 20.031 -2.027 -14.977 1 98.62 162 VAL B C 1
ATOM 4566 O O . VAL B 1 162 ? 19.844 -1.177 -14.102 1 98.62 162 VAL B O 1
ATOM 4569 N N . THR B 1 163 ? 20.016 -1.759 -16.234 1 98.12 163 THR B N 1
ATOM 4570 C CA . THR B 1 163 ? 19.797 -0.402 -16.734 1 98.12 163 THR B CA 1
ATOM 4571 C C . THR B 1 163 ? 18.438 0.116 -16.297 1 98.12 163 THR B C 1
ATOM 4573 O O . THR B 1 163 ? 18.281 1.302 -16 1 98.12 163 THR B O 1
ATOM 4576 N N . THR B 1 164 ? 17.438 -0.755 -16.281 1 97.62 164 THR B N 1
ATOM 4577 C CA . THR B 1 164 ? 16.125 -0.344 -15.82 1 97.62 164 THR B CA 1
ATOM 4578 C C . THR B 1 164 ? 16.172 0.109 -14.359 1 97.62 164 THR B C 1
ATOM 4580 O O . THR B 1 164 ? 15.477 1.058 -13.977 1 97.62 164 THR B O 1
ATOM 4583 N N . TRP B 1 165 ? 16.984 -0.595 -13.5 1 98.38 165 TRP B N 1
ATOM 4584 C CA . TRP B 1 165 ? 17.172 -0.162 -12.117 1 98.38 165 TRP B CA 1
ATOM 4585 C C . TRP B 1 165 ? 17.797 1.225 -12.062 1 98.38 165 TRP B C 1
ATOM 4587 O O . TRP B 1 165 ? 17.344 2.09 -11.312 1 98.38 165 TRP B O 1
ATOM 4597 N N . ILE B 1 166 ? 18.781 1.428 -12.891 1 98.31 166 ILE B N 1
ATOM 4598 C CA . ILE B 1 166 ? 19.516 2.693 -12.953 1 98.31 166 ILE B CA 1
ATOM 4599 C C . ILE B 1 166 ? 18.547 3.818 -13.328 1 98.31 166 ILE B C 1
ATOM 4601 O O . ILE B 1 166 ? 18.562 4.887 -12.711 1 98.31 166 ILE B O 1
ATOM 4605 N N . GLN B 1 167 ? 17.719 3.607 -14.305 1 96.94 167 GLN B N 1
ATOM 4606 C CA . GLN B 1 167 ? 16.766 4.617 -14.758 1 96.94 167 GLN B CA 1
ATOM 4607 C C . GLN B 1 167 ? 15.898 5.098 -13.609 1 96.94 167 GLN B C 1
ATOM 4609 O O . GLN B 1 167 ? 15.688 6.301 -13.438 1 96.94 167 GLN B O 1
ATOM 4614 N N . GLY B 1 168 ? 15.375 4.117 -12.852 1 97.75 168 GLY B N 1
ATOM 4615 C CA . GLY B 1 168 ? 14.555 4.473 -11.703 1 97.75 168 GLY B CA 1
ATOM 4616 C C . GLY B 1 168 ? 15.312 5.25 -10.648 1 97.75 168 GLY B C 1
ATOM 4617 O O . GLY B 1 168 ? 14.805 6.238 -10.109 1 97.75 168 GLY B O 1
ATOM 4618 N N . LEU B 1 169 ? 16.5 4.816 -10.359 1 98.44 169 LEU B N 1
ATOM 4619 C CA . LEU B 1 169 ? 17.312 5.449 -9.32 1 98.44 169 LEU B CA 1
ATOM 4620 C C . LEU B 1 169 ? 17.75 6.848 -9.742 1 98.44 169 LEU B C 1
ATOM 4622 O O . LEU B 1 169 ? 17.797 7.762 -8.914 1 98.44 169 LEU B O 1
ATOM 4626 N N . LEU B 1 170 ? 18.062 7.008 -11.008 1 97.69 170 LEU B N 1
ATOM 4627 C CA . LEU B 1 170 ? 18.422 8.328 -11.508 1 97.69 170 LEU B CA 1
ATOM 4628 C C . LEU B 1 170 ? 17.25 9.289 -11.391 1 97.69 170 LEU B C 1
ATOM 4630 O O . LEU B 1 170 ? 17.422 10.438 -10.953 1 97.69 170 LEU B O 1
ATOM 4634 N N . ALA B 1 171 ? 16.109 8.852 -11.805 1 96.5 171 ALA B N 1
ATOM 4635 C CA . ALA B 1 171 ? 14.906 9.68 -11.688 1 96.5 171 ALA B CA 1
ATOM 4636 C C . ALA B 1 171 ? 14.648 10.078 -10.234 1 96.5 171 ALA B C 1
ATOM 4638 O O . ALA B 1 171 ? 14.281 11.219 -9.953 1 96.5 171 ALA B O 1
ATOM 4639 N N . ALA B 1 172 ? 14.82 9.117 -9.336 1 97.81 172 ALA B N 1
ATOM 4640 C CA . ALA B 1 172 ? 14.648 9.391 -7.91 1 97.81 172 ALA B CA 1
ATOM 4641 C C . ALA B 1 172 ? 15.672 10.414 -7.422 1 97.81 172 ALA B C 1
ATOM 4643 O O . ALA B 1 172 ? 15.328 11.359 -6.711 1 97.81 172 ALA B O 1
ATOM 4644 N N . ALA B 1 173 ? 16.906 10.227 -7.77 1 97.88 173 ALA B N 1
ATOM 4645 C CA . ALA B 1 173 ? 17.969 11.125 -7.352 1 97.88 173 ALA B CA 1
ATOM 4646 C C . ALA B 1 173 ? 17.703 12.555 -7.805 1 97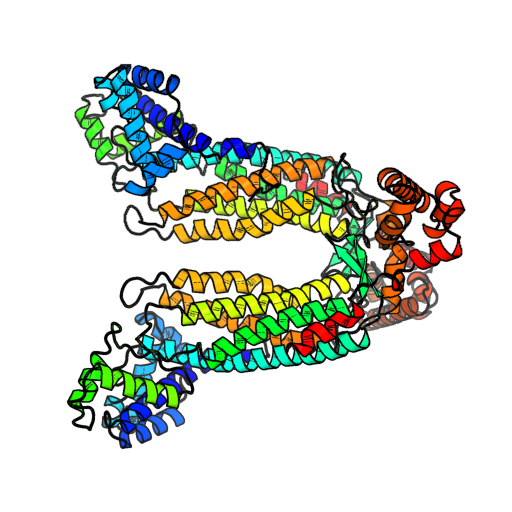.88 173 ALA B C 1
ATOM 4648 O O . ALA B 1 173 ? 17.891 13.5 -7.039 1 97.88 173 ALA B O 1
ATOM 4649 N N . ASP B 1 174 ? 17.266 12.672 -9 1 97.38 174 ASP B N 1
ATOM 4650 C CA . ASP B 1 174 ? 16.953 13.992 -9.547 1 97.38 174 ASP B CA 1
ATOM 4651 C C . ASP B 1 174 ? 15.898 14.703 -8.711 1 97.38 174 ASP B C 1
ATOM 4653 O O . ASP B 1 174 ? 16.047 15.883 -8.383 1 97.38 174 ASP B O 1
ATOM 4657 N N . ARG B 1 175 ? 14.906 14.031 -8.359 1 97.56 175 ARG B N 1
ATOM 4658 C CA . ARG B 1 175 ? 13.812 14.602 -7.578 1 97.56 175 ARG B CA 1
ATOM 4659 C C . ARG B 1 175 ? 14.266 14.938 -6.16 1 97.56 175 ARG B C 1
ATOM 4661 O O . ARG B 1 175 ? 13.914 15.984 -5.625 1 97.56 175 ARG B O 1
ATOM 4668 N N . LEU B 1 176 ? 15.039 14.023 -5.578 1 98.62 176 LEU B N 1
ATOM 4669 C CA . LEU B 1 176 ? 15.578 14.273 -4.25 1 98.62 176 LEU B CA 1
ATOM 4670 C C . LEU B 1 176 ? 16.453 15.523 -4.25 1 98.62 176 LEU B C 1
ATOM 4672 O O . LEU B 1 176 ? 16.344 16.359 -3.352 1 98.62 176 LEU B O 1
ATOM 4676 N N . ARG B 1 177 ? 17.281 15.664 -5.238 1 98.19 177 ARG B N 1
ATOM 4677 C CA . ARG B 1 177 ? 18.172 16.812 -5.34 1 98.19 177 ARG B CA 1
ATOM 4678 C C . ARG B 1 177 ? 17.391 18.109 -5.473 1 98.19 177 ARG B C 1
ATOM 4680 O O . ARG B 1 177 ? 17.719 19.109 -4.832 1 98.19 177 ARG B O 1
ATOM 4687 N N . ARG B 1 178 ? 16.391 18.094 -6.293 1 97.38 178 ARG B N 1
ATOM 4688 C CA . ARG B 1 178 ? 15.578 19.297 -6.492 1 97.38 178 ARG B CA 1
ATOM 4689 C C . ARG B 1 178 ? 14.961 19.766 -5.176 1 97.38 178 ARG B C 1
ATOM 4691 O O . ARG B 1 178 ? 14.969 20.953 -4.867 1 97.38 178 ARG B O 1
ATOM 4698 N N . VAL B 1 179 ? 14.43 18.797 -4.438 1 98.25 179 VAL B N 1
ATOM 4699 C CA . VAL B 1 179 ? 13.828 19.141 -3.156 1 98.25 179 VAL B CA 1
ATOM 4700 C C . VAL B 1 179 ? 14.906 19.625 -2.189 1 98.25 179 VAL B C 1
ATOM 4702 O O . VAL B 1 179 ? 14.727 20.625 -1.49 1 98.25 179 VAL B O 1
ATOM 4705 N N . ARG B 1 180 ? 16.047 18.953 -2.145 1 98.19 180 ARG B N 1
ATOM 4706 C CA . ARG B 1 180 ? 17.141 19.328 -1.256 1 98.19 180 ARG B CA 1
ATOM 4707 C C . ARG B 1 180 ? 17.641 20.734 -1.562 1 98.19 180 ARG B C 1
ATOM 4709 O O . ARG B 1 180 ? 17.938 21.516 -0.649 1 98.19 180 ARG B O 1
ATOM 4716 N N . GLU B 1 181 ? 17.672 21.109 -2.826 1 97.06 181 GLU B N 1
ATOM 4717 C CA . GLU B 1 181 ? 18.297 22.359 -3.246 1 97.06 181 GLU B CA 1
ATOM 4718 C C . GLU B 1 181 ? 17.297 23.516 -3.176 1 97.06 181 GLU B C 1
ATOM 4720 O O . GLU B 1 181 ? 17.672 24.641 -2.846 1 97.06 181 GLU B O 1
ATOM 4725 N N . HIS B 1 182 ? 16.016 23.172 -3.406 1 94.69 182 HIS B N 1
ATOM 4726 C CA . HIS B 1 182 ? 15.102 24.312 -3.6 1 94.69 182 HIS B CA 1
ATOM 4727 C C . HIS B 1 182 ? 13.82 24.125 -2.797 1 94.69 182 HIS B C 1
ATOM 4729 O O . HIS B 1 182 ? 13.023 25.062 -2.682 1 94.69 182 HIS B O 1
ATOM 4735 N N . GLY B 1 183 ? 13.617 22.969 -2.277 1 96.06 183 GLY B N 1
ATOM 4736 C CA . GLY B 1 183 ? 12.289 22.656 -1.77 1 96.06 183 GLY B CA 1
ATOM 4737 C C . GLY B 1 183 ? 12.219 22.656 -0.255 1 96.06 183 GLY B C 1
ATOM 4738 O O . GLY B 1 183 ? 11.289 22.078 0.324 1 96.06 183 GLY B O 1
ATOM 4739 N N . LEU B 1 184 ? 13.219 23.219 0.452 1 98.5 184 LEU B N 1
ATOM 4740 C CA . LEU B 1 184 ? 13.25 23.203 1.91 1 98.5 184 LEU B CA 1
ATOM 4741 C C . LEU B 1 184 ? 13.305 24.625 2.471 1 98.5 184 LEU B C 1
ATOM 4743 O O . LEU B 1 184 ? 14.383 25.125 2.797 1 98.5 184 LEU B O 1
ATOM 4747 N N . PRO B 1 185 ? 12.156 25.25 2.676 1 98.5 185 PRO B N 1
ATOM 4748 C CA . PRO B 1 185 ? 12.117 26.641 3.1 1 98.5 185 PRO B CA 1
ATOM 4749 C C . PRO B 1 185 ? 12.148 26.797 4.617 1 98.5 185 PRO B C 1
ATOM 4751 O O . PRO B 1 185 ? 11.664 25.938 5.344 1 98.5 185 PRO B O 1
ATOM 4754 N N . VAL B 1 186 ? 12.695 27.938 5.051 1 98.62 186 VAL B N 1
ATOM 4755 C CA . VAL B 1 186 ? 12.531 28.328 6.445 1 98.62 186 VAL B CA 1
ATOM 4756 C C . VAL B 1 186 ? 11.078 28.734 6.703 1 98.62 186 VAL B C 1
ATOM 4758 O O . VAL B 1 186 ? 10.336 29.047 5.766 1 98.62 186 VAL B O 1
ATOM 4761 N N . GLN B 1 187 ? 10.617 28.656 7.926 1 98.12 187 GLN B N 1
ATOM 4762 C CA . GLN B 1 187 ? 9.297 29.078 8.391 1 98.12 187 GLN B CA 1
ATOM 4763 C C . GLN B 1 187 ? 9.414 30.203 9.414 1 98.12 187 GLN B C 1
ATOM 4765 O O . GLN B 1 187 ? 10.008 30.016 10.477 1 98.12 187 GLN B O 1
ATOM 4770 N N . LEU B 1 188 ? 9.031 31.344 9.086 1 97.38 188 LEU B N 1
ATOM 4771 C CA . LEU B 1 188 ? 8.852 32.469 9.984 1 97.38 188 LEU B CA 1
ATOM 4772 C C . LEU B 1 188 ? 7.48 33.125 9.781 1 97.38 188 LEU B C 1
ATOM 4774 O O . LEU B 1 188 ? 7.227 33.719 8.734 1 97.38 188 LEU B O 1
ATOM 4778 N N . GLY B 1 189 ? 6.605 32.938 10.766 1 96 189 GLY B N 1
ATOM 4779 C CA . GLY B 1 189 ? 5.277 33.5 10.594 1 96 189 GLY B CA 1
ATOM 4780 C C . GLY B 1 189 ? 4.703 34.062 11.875 1 96 189 GLY B C 1
ATOM 4781 O O . GLY B 1 189 ? 3.779 34.875 11.844 1 96 189 GLY B O 1
ATOM 4782 N N . GLY B 1 190 ? 5.34 33.719 13 1 95.75 190 GLY B N 1
ATOM 4783 C CA . GLY B 1 190 ? 4.742 34.062 14.273 1 95.75 190 GLY B CA 1
ATOM 4784 C C . GLY B 1 190 ? 3.504 33.25 14.602 1 95.75 190 GLY B C 1
ATOM 4785 O O . GLY B 1 190 ? 3.359 32.125 14.141 1 95.75 190 GLY B O 1
ATOM 4786 N N . ALA B 1 191 ? 2.611 33.812 15.414 1 93.19 191 ALA B N 1
ATOM 4787 C CA . ALA B 1 191 ? 1.542 33.062 16.062 1 93.19 191 ALA B CA 1
ATOM 4788 C C . ALA B 1 191 ? 0.505 32.594 15.039 1 93.19 191 ALA B C 1
ATOM 4790 O O . ALA B 1 191 ? -0.097 31.547 15.195 1 93.19 191 ALA B O 1
ATOM 4791 N N . ALA B 1 192 ? 0.291 33.469 14.039 1 94.44 192 ALA B N 1
ATOM 4792 C CA . ALA B 1 192 ? -0.816 33.188 13.133 1 94.44 192 ALA B CA 1
ATOM 4793 C C . ALA B 1 192 ? -0.399 33.344 11.68 1 94.44 192 ALA B C 1
ATOM 4795 O O . ALA B 1 192 ? -1.248 33.5 10.797 1 94.44 192 ALA B O 1
ATOM 4796 N N . GLY B 1 193 ? 0.89 33.406 11.453 1 94.56 193 GLY B N 1
ATOM 4797 C CA . GLY B 1 193 ? 1.362 33.5 10.078 1 94.56 193 GLY B CA 1
ATOM 4798 C C . GLY B 1 193 ? 1.354 34.906 9.539 1 94.56 193 GLY B C 1
ATOM 4799 O O . GLY B 1 193 ? 1.579 35.125 8.344 1 94.56 193 GLY B O 1
ATOM 4800 N N . THR B 1 194 ? 1.127 35.906 10.445 1 96.31 194 THR B N 1
ATOM 4801 C CA . THR B 1 194 ? 1.039 37.281 10.008 1 96.31 194 THR B CA 1
ATOM 4802 C C . THR B 1 194 ? 2.373 38 10.203 1 96.31 194 THR B C 1
ATOM 4804 O O . THR B 1 194 ? 2.553 39.125 9.734 1 96.31 194 THR B O 1
ATOM 4807 N N . PHE B 1 195 ? 3.258 37.406 10.883 1 97 195 PHE B N 1
ATOM 4808 C CA . PHE B 1 195 ? 4.586 37.969 11.117 1 97 195 PHE B CA 1
ATOM 4809 C C . PHE B 1 195 ? 4.512 39.188 12.023 1 97 195 PHE B C 1
ATOM 4811 O O . PHE B 1 195 ? 5.469 39.969 12.117 1 97 195 PHE B O 1
ATOM 4818 N N . ALA B 1 196 ? 3.404 39.312 12.797 1 97.38 196 ALA B N 1
ATOM 4819 C CA . ALA B 1 196 ? 3.119 40.531 13.586 1 97.38 196 ALA B CA 1
ATOM 4820 C C . ALA B 1 196 ? 4.148 40.688 14.695 1 97.38 196 ALA B C 1
ATOM 4822 O O . ALA B 1 196 ? 4.613 41.812 14.938 1 97.38 196 ALA B O 1
ATOM 4823 N N . SER B 1 197 ? 4.453 39.625 15.336 1 97.12 197 SER B N 1
ATOM 4824 C CA . SER B 1 197 ? 5.375 39.719 16.453 1 97.12 197 SER B CA 1
ATOM 4825 C C . SER B 1 197 ? 6.758 40.188 16 1 97.12 197 SER B C 1
ATOM 4827 O O . SER B 1 197 ? 7.395 41 16.656 1 97.12 197 SER B O 1
ATOM 4829 N N . TYR B 1 198 ? 7.211 39.719 14.898 1 96.94 198 TYR B N 1
ATOM 4830 C CA . TYR B 1 198 ? 8.516 40.125 14.367 1 96.94 198 TYR B CA 1
ATOM 4831 C C . TYR B 1 198 ? 8.523 41.594 13.961 1 96.94 198 TYR B C 1
ATOM 4833 O O . TYR B 1 198 ? 9.516 42.281 14.164 1 96.94 198 TYR B O 1
ATOM 4841 N N . VAL B 1 199 ? 7.488 42 13.375 1 97.38 199 VAL B N 1
ATOM 4842 C CA . VAL B 1 199 ? 7.359 43.406 12.992 1 97.38 199 VAL B CA 1
ATOM 4843 C C . VAL B 1 199 ? 7.445 44.281 14.242 1 97.38 199 VAL B C 1
ATOM 4845 O O . VAL B 1 199 ? 8.148 45.312 14.242 1 97.38 199 VAL B O 1
ATOM 4848 N N . GLU B 1 200 ? 6.723 43.875 15.25 1 97.38 200 GLU B N 1
ATOM 4849 C CA . GLU B 1 200 ? 6.738 44.625 16.5 1 97.38 200 GLU B CA 1
ATOM 4850 C C . GLU B 1 200 ? 8.133 44.625 17.125 1 97.38 200 GLU B C 1
ATOM 4852 O O . GLU B 1 200 ? 8.562 45.656 17.672 1 97.38 200 GLU B O 1
ATOM 4857 N N . CYS B 1 201 ? 8.805 43.5 17.062 1 96.12 201 CYS B N 1
ATOM 4858 C CA . CYS B 1 201 ? 10.172 43.438 17.562 1 96.12 201 CYS B CA 1
ATOM 4859 C C . CYS B 1 201 ? 11.078 44.406 16.812 1 96.12 201 CYS B C 1
ATOM 4861 O O . CYS B 1 201 ? 11.914 45.062 17.422 1 96.12 201 CYS B O 1
ATOM 4863 N N . ALA B 1 202 ? 10.898 44.531 15.555 1 96.25 202 ALA B N 1
ATOM 4864 C CA . ALA B 1 202 ? 11.695 45.438 14.742 1 96.25 202 ALA B CA 1
ATOM 4865 C C . ALA B 1 202 ? 11.414 46.875 15.117 1 96.25 202 ALA B C 1
ATOM 4867 O O . ALA B 1 202 ? 12.344 47.688 15.25 1 96.25 202 ALA B O 1
ATOM 4868 N N . ARG B 1 203 ? 10.219 47.188 15.359 1 96 203 ARG B N 1
ATOM 4869 C CA . ARG B 1 203 ? 9.828 48.562 15.695 1 96 203 ARG B CA 1
ATOM 4870 C C . ARG B 1 203 ? 10.391 48.969 17.047 1 96 203 ARG B C 1
ATOM 4872 O O . ARG B 1 203 ? 10.773 50.125 17.25 1 96 203 ARG B O 1
ATOM 4879 N N . ARG B 1 204 ? 10.391 48.031 17.859 1 94.06 204 ARG B N 1
ATOM 4880 C CA . ARG B 1 204 ? 10.836 48.312 19.219 1 94.06 204 ARG B CA 1
ATOM 4881 C C . ARG B 1 204 ? 12.359 48.438 19.281 1 94.06 204 ARG B C 1
ATOM 4883 O O . ARG B 1 204 ? 12.898 49.062 20.172 1 94.06 204 ARG B O 1
ATOM 4890 N N . SER B 1 205 ? 13.055 47.812 18.438 1 91.62 205 SER B N 1
ATOM 4891 C CA . SER B 1 205 ? 14.508 47.75 18.469 1 91.62 205 SER B CA 1
ATOM 4892 C C . SER B 1 205 ? 15.133 49.125 18.25 1 91.62 205 SER B C 1
ATOM 4894 O O . SER B 1 205 ? 16.266 49.375 18.688 1 91.62 205 SER B O 1
ATOM 4896 N N . GLY B 1 206 ? 14.516 50.031 17.531 1 87.38 206 GLY B N 1
ATOM 4897 C CA . GLY B 1 206 ? 15.07 51.312 17.203 1 87.38 206 GLY B CA 1
ATOM 4898 C C . GLY B 1 206 ? 16.172 51.25 16.172 1 87.38 206 GLY B C 1
ATOM 4899 O O . GLY B 1 206 ? 16.875 52.25 15.922 1 87.38 206 GLY B O 1
ATOM 4900 N N . GLY B 1 207 ? 16.312 50.062 15.641 1 87.56 207 GLY B N 1
ATOM 4901 C CA . GLY B 1 207 ? 17.359 49.875 14.656 1 87.56 207 GLY B CA 1
ATOM 4902 C C . GLY B 1 207 ? 16.938 50.281 13.258 1 87.56 207 GLY B C 1
ATOM 4903 O O . GLY B 1 207 ? 15.984 51.031 13.07 1 87.56 207 GLY B O 1
ATOM 4904 N N . ALA B 1 208 ? 17.672 49.875 12.281 1 88.31 208 ALA B N 1
ATOM 4905 C CA . ALA B 1 208 ? 17.531 50.281 10.891 1 88.31 208 ALA B CA 1
ATOM 4906 C C . ALA B 1 208 ? 16.172 49.875 10.32 1 88.31 208 ALA B C 1
ATOM 4908 O O . ALA B 1 208 ? 15.656 50.531 9.414 1 88.31 208 ALA B O 1
ATOM 4909 N N . LEU B 1 209 ? 15.594 48.812 10.945 1 93.56 209 LEU B N 1
ATOM 4910 C CA . LEU B 1 209 ? 14.352 48.312 10.383 1 93.56 209 LEU B CA 1
ATOM 4911 C C . LEU B 1 209 ? 13.148 48.812 11.164 1 93.56 209 LEU B C 1
ATOM 4913 O O . LEU B 1 209 ? 12.008 48.469 10.875 1 93.56 209 LEU B O 1
ATOM 4917 N N . ALA B 1 210 ? 13.375 49.625 12.047 1 94.31 210 ALA B N 1
ATOM 4918 C CA . ALA B 1 210 ? 12.32 50.094 12.93 1 94.31 210 ALA B CA 1
ATOM 4919 C C . ALA B 1 210 ? 11.211 50.812 12.141 1 94.31 210 ALA B C 1
ATOM 4921 O O . ALA B 1 210 ? 10.031 50.719 12.5 1 94.31 210 ALA B O 1
ATOM 4922 N N . ASP B 1 211 ? 11.586 51.5 11.047 1 95.06 211 ASP B N 1
ATOM 4923 C CA . ASP B 1 211 ? 10.609 52.25 10.273 1 95.06 211 ASP B CA 1
ATOM 4924 C C . ASP B 1 211 ? 10.32 51.562 8.938 1 95.06 211 ASP B C 1
ATOM 4926 O O . ASP B 1 211 ? 9.641 52.156 8.078 1 95.06 211 ASP B O 1
ATOM 4930 N N . ALA B 1 212 ? 10.875 50.438 8.797 1 96.19 212 ALA B N 1
ATOM 4931 C CA . ALA B 1 212 ? 10.648 49.688 7.551 1 96.19 212 ALA B CA 1
ATOM 4932 C C . ALA B 1 212 ? 9.227 49.156 7.477 1 96.19 212 ALA B C 1
ATOM 4934 O O . ALA B 1 212 ? 8.562 49 8.5 1 96.19 212 ALA B O 1
ATOM 4935 N N . SER B 1 213 ? 8.727 48.906 6.262 1 97.38 213 SER B N 1
ATOM 4936 C CA . SER B 1 213 ? 7.41 48.312 6.105 1 97.38 213 SER B CA 1
ATOM 4937 C C . SER B 1 213 ? 7.422 46.844 6.57 1 97.38 213 SER B C 1
ATOM 4939 O O . SER B 1 213 ? 8.461 46.188 6.543 1 97.38 213 SER B O 1
ATOM 4941 N N . PRO B 1 214 ? 6.312 46.375 6.996 1 96.75 214 PRO B N 1
ATOM 4942 C CA . PRO B 1 214 ? 6.242 44.969 7.402 1 96.75 214 PRO B CA 1
ATOM 4943 C C . PRO B 1 214 ? 6.762 44 6.328 1 96.75 214 PRO B C 1
ATOM 4945 O O . PRO B 1 214 ? 7.457 43.031 6.641 1 96.75 214 PRO B O 1
ATOM 4948 N N . ALA B 1 215 ? 6.445 44.312 5.078 1 96.75 215 ALA B N 1
ATOM 4949 C CA . ALA B 1 215 ? 6.898 43.469 3.969 1 96.75 215 ALA B CA 1
ATOM 4950 C C . ALA B 1 215 ? 8.422 43.469 3.865 1 96.75 215 ALA B C 1
ATOM 4952 O O . ALA B 1 215 ? 9.039 42.438 3.604 1 96.75 215 ALA B O 1
ATOM 4953 N N . GLN B 1 216 ? 8.984 44.594 4.066 1 97.06 216 GLN B N 1
ATOM 4954 C CA . GLN B 1 216 ? 10.438 44.688 4.031 1 97.06 216 GLN B CA 1
ATOM 4955 C C . GLN B 1 216 ? 11.078 43.969 5.195 1 97.06 216 GLN B C 1
ATOM 4957 O O . GLN B 1 216 ? 12.109 43.312 5.031 1 97.06 216 GLN B O 1
ATOM 4962 N N . ILE B 1 217 ? 10.523 44.125 6.363 1 97.38 217 ILE B N 1
ATOM 4963 C CA . ILE B 1 217 ? 11.031 43.438 7.539 1 97.38 217 ILE B CA 1
ATOM 4964 C C . ILE B 1 217 ? 10.984 41.938 7.309 1 97.38 217 ILE B C 1
ATOM 4966 O O . ILE B 1 217 ? 11.961 41.219 7.578 1 97.38 217 ILE B O 1
ATOM 4970 N N . TYR B 1 218 ? 9.867 41.438 6.75 1 97.56 218 TYR B N 1
ATOM 4971 C CA . TYR B 1 218 ? 9.711 40 6.469 1 97.56 218 TYR B CA 1
ATOM 4972 C C . TYR B 1 218 ? 10.781 39.531 5.496 1 97.56 218 TYR B C 1
ATOM 4974 O O . TYR B 1 218 ? 11.461 38.531 5.75 1 97.56 218 TYR B O 1
ATOM 4982 N N . THR B 1 219 ? 10.891 40.219 4.375 1 97.69 219 THR B N 1
ATOM 4983 C CA . THR B 1 219 ? 11.82 39.812 3.328 1 97.69 219 THR B CA 1
ATOM 4984 C C . THR B 1 219 ? 13.25 39.781 3.855 1 97.69 219 THR B C 1
ATOM 4986 O O . THR B 1 219 ? 13.969 38.812 3.689 1 97.69 219 THR B O 1
ATOM 4989 N N . ARG B 1 220 ? 13.648 40.812 4.527 1 97.5 220 ARG B N 1
ATOM 4990 C CA . ARG B 1 220 ? 15.023 40.938 5 1 97.5 220 ARG B CA 1
ATOM 4991 C C . ARG B 1 220 ? 15.336 39.875 6.07 1 97.5 220 ARG B C 1
ATOM 4993 O O . ARG B 1 220 ? 16.391 39.25 6.027 1 97.5 220 ARG B O 1
ATOM 5000 N N . LEU B 1 221 ? 14.445 39.781 7.055 1 97.94 221 LEU B N 1
ATOM 5001 C CA . LEU B 1 221 ? 14.688 38.812 8.125 1 97.94 221 LEU B CA 1
ATOM 5002 C C . LEU B 1 221 ? 14.68 37.375 7.586 1 97.94 221 LEU B C 1
ATOM 5004 O O . LEU B 1 221 ? 15.531 36.562 7.949 1 97.94 221 LEU B O 1
ATOM 5008 N N . THR B 1 222 ? 13.711 37.062 6.711 1 98.12 222 THR B N 1
ATOM 5009 C CA . THR B 1 222 ? 13.602 35.719 6.16 1 98.12 222 THR B CA 1
ATOM 5010 C C . THR B 1 222 ? 14.828 35.375 5.32 1 98.12 222 THR B C 1
ATOM 5012 O O . THR B 1 222 ? 15.336 34.25 5.395 1 98.12 222 THR B O 1
ATOM 5015 N N . GLU B 1 223 ? 15.297 36.281 4.539 1 98.06 223 GLU B N 1
ATOM 5016 C CA . GLU B 1 223 ? 16.469 36.062 3.709 1 98.06 223 GLU B CA 1
ATOM 5017 C C . GLU B 1 223 ? 17.719 35.812 4.566 1 98.06 223 GLU B C 1
ATOM 5019 O O . GLU B 1 223 ? 18.469 34.906 4.309 1 98.06 223 GLU B O 1
ATOM 5024 N N . GLU B 1 224 ? 17.922 36.688 5.57 1 97.88 224 GLU B N 1
ATOM 5025 C CA . GLU B 1 224 ? 19.062 36.531 6.457 1 97.88 224 GLU B CA 1
ATOM 5026 C C . GLU B 1 224 ? 19 35.219 7.223 1 97.88 224 GLU B C 1
ATOM 5028 O O . GLU B 1 224 ? 20 34.531 7.375 1 97.88 224 GLU B O 1
ATOM 5033 N N . PHE B 1 225 ? 17.828 34.906 7.715 1 98.25 225 PHE B N 1
ATOM 5034 C CA . PHE B 1 225 ? 17.562 33.688 8.477 1 98.25 225 PHE B CA 1
ATOM 5035 C C . PHE B 1 225 ? 17.828 32.469 7.617 1 98.25 225 PHE B C 1
ATOM 5037 O O . PHE B 1 225 ? 18.516 31.531 8.039 1 98.25 225 PHE B O 1
ATOM 5044 N N . ALA B 1 226 ? 17.281 32.469 6.402 1 98.69 226 ALA B N 1
ATOM 5045 C CA . ALA B 1 226 ? 17.484 31.375 5.457 1 98.69 226 ALA B CA 1
ATOM 5046 C C . ALA B 1 226 ? 18.969 31.203 5.121 1 98.69 226 ALA B C 1
ATOM 5048 O O . ALA B 1 226 ? 19.469 30.078 5.062 1 98.69 226 ALA B O 1
ATOM 5049 N N . ALA B 1 227 ? 19.672 32.281 4.914 1 98.12 227 ALA B N 1
ATOM 5050 C CA . ALA B 1 227 ? 21.094 32.25 4.598 1 98.12 227 ALA B CA 1
ATOM 5051 C C . ALA B 1 227 ? 21.891 31.609 5.734 1 98.12 227 ALA B C 1
ATOM 5053 O O . ALA B 1 227 ? 22.828 30.828 5.492 1 98.12 227 ALA B O 1
ATOM 5054 N N . GLU B 1 228 ? 21.5 32 6.965 1 97.88 228 GLU B N 1
ATOM 5055 C CA . GLU B 1 228 ? 22.172 31.453 8.141 1 97.88 228 GLU B CA 1
ATOM 5056 C C . GLU B 1 228 ? 22.078 29.922 8.164 1 97.88 228 GLU B C 1
ATOM 5058 O O . GLU B 1 228 ? 22.984 29.25 8.672 1 97.88 228 GLU B O 1
ATOM 5063 N N . LEU B 1 229 ? 21.016 29.359 7.582 1 98.38 229 LEU B N 1
ATOM 5064 C CA . LEU B 1 229 ? 20.734 27.938 7.727 1 98.38 229 LEU B CA 1
ATOM 5065 C C . LEU B 1 229 ? 20.953 27.203 6.406 1 98.38 229 LEU B C 1
ATOM 5067 O O . LEU B 1 229 ? 20.812 25.969 6.34 1 98.38 229 LEU B O 1
ATOM 5071 N N . SER B 1 230 ? 21.297 27.906 5.336 1 97.81 230 SER B N 1
ATOM 5072 C CA . SER B 1 230 ? 21.422 27.359 3.99 1 97.81 230 SER B CA 1
ATOM 5073 C C . SER B 1 230 ? 20.141 26.641 3.561 1 97.81 230 SER B C 1
ATOM 5075 O O . SER B 1 230 ? 20.188 25.531 3.049 1 97.81 230 SER B O 1
ATOM 5077 N N . LEU B 1 231 ? 19 27.234 3.916 1 98.56 231 LEU B N 1
ATOM 5078 C CA . LEU B 1 231 ? 17.688 26.828 3.467 1 98.56 231 LEU B CA 1
ATOM 5079 C C . LEU B 1 231 ? 17.062 27.875 2.547 1 98.56 231 LEU B C 1
ATOM 5081 O O . LEU B 1 231 ? 17.641 28.953 2.357 1 98.56 231 LEU B O 1
ATOM 5085 N N . ALA B 1 232 ? 15.961 27.562 1.907 1 97.69 232 ALA B N 1
ATOM 5086 C CA . ALA B 1 232 ? 15.305 28.5 0.999 1 97.69 232 ALA B CA 1
ATOM 5087 C C . ALA B 1 232 ? 14.453 29.5 1.769 1 97.69 232 ALA B C 1
ATOM 5089 O O . ALA B 1 232 ? 13.781 29.141 2.742 1 97.69 232 ALA B O 1
ATOM 5090 N N . PRO B 1 233 ? 14.586 30.797 1.375 1 97.44 233 PRO B N 1
ATOM 5091 C CA . PRO B 1 233 ? 13.594 31.719 1.932 1 97.44 233 PRO B CA 1
ATOM 5092 C C . PRO B 1 233 ? 12.18 31.438 1.431 1 97.44 233 PRO B C 1
ATOM 5094 O O . PRO B 1 233 ? 12.008 30.844 0.363 1 97.44 233 PRO B O 1
ATOM 5097 N N . SER B 1 234 ? 11.227 31.703 2.207 1 94.94 234 SER B N 1
ATOM 5098 C CA . SER B 1 234 ? 9.836 31.531 1.797 1 94.94 234 SER B CA 1
ATOM 5099 C C . SER B 1 234 ? 9.18 32.875 1.493 1 94.94 234 SER B C 1
ATOM 5101 O O . SER B 1 234 ? 9.414 33.844 2.197 1 94.94 234 SER B O 1
ATOM 5103 N N . ALA B 1 235 ? 8.383 32.906 0.497 1 93 235 ALA B N 1
ATOM 5104 C CA . ALA B 1 235 ? 7.695 34.156 0.099 1 93 235 ALA B CA 1
ATOM 5105 C C . ALA B 1 235 ? 6.637 34.531 1.125 1 93 235 ALA B C 1
ATOM 5107 O O . ALA B 1 235 ? 6.301 35.719 1.26 1 93 235 ALA B O 1
ATOM 5108 N N . ALA B 1 236 ? 6.141 33.594 1.75 1 95.69 236 ALA B N 1
ATOM 5109 C CA . ALA B 1 236 ? 5.148 33.781 2.807 1 95.69 236 ALA B CA 1
ATOM 5110 C C . ALA B 1 236 ? 5.242 32.656 3.842 1 95.69 236 ALA B C 1
ATOM 5112 O O . ALA B 1 236 ? 5.789 31.578 3.564 1 95.69 236 ALA B O 1
ATOM 5113 N N . PRO B 1 237 ? 4.801 33 5.059 1 95.5 237 PRO B N 1
ATOM 5114 C CA . PRO B 1 237 ? 4.734 31.922 6.039 1 95.5 237 PRO B CA 1
ATOM 5115 C C . PRO B 1 237 ? 3.922 30.719 5.539 1 95.5 237 PRO B C 1
ATOM 5117 O O . PRO B 1 237 ? 2.916 30.906 4.848 1 95.5 237 PRO B O 1
ATOM 5120 N N . TRP B 1 238 ? 4.324 29.531 5.887 1 95.94 238 TRP B N 1
ATOM 5121 C CA . TRP B 1 238 ? 3.676 28.359 5.312 1 95.94 238 TRP B CA 1
ATOM 5122 C C . TRP B 1 238 ? 3.184 27.406 6.406 1 95.94 238 TRP B C 1
ATOM 5124 O O . TRP B 1 238 ? 3.184 26.188 6.234 1 95.94 238 TRP B O 1
ATOM 5134 N N . HIS B 1 239 ? 2.668 27.953 7.5 1 92.94 239 HIS B N 1
ATOM 5135 C CA . HIS B 1 239 ? 2.168 27.219 8.656 1 92.94 239 HIS B CA 1
ATOM 5136 C C . HIS B 1 239 ? 1.188 26.141 8.234 1 92.94 239 HIS B C 1
ATOM 5138 O O . HIS B 1 239 ? 1.317 24.984 8.648 1 92.94 239 HIS B O 1
ATOM 5144 N N . SER B 1 240 ? 0.161 26.578 7.461 1 93.25 240 SER B N 1
ATOM 5145 C CA . SER B 1 240 ? -0.934 25.672 7.133 1 93.25 240 SER B CA 1
ATOM 5146 C C . SER B 1 240 ? -0.873 25.234 5.676 1 93.25 240 SER B C 1
ATOM 5148 O O . SER B 1 240 ? -1.693 24.422 5.23 1 93.25 240 SER B O 1
ATOM 5150 N N . VAL B 1 241 ? 0.08 25.797 4.895 1 94.12 241 VAL B N 1
ATOM 5151 C CA . VAL B 1 241 ? 0.383 25.359 3.535 1 94.12 241 VAL B CA 1
ATOM 5152 C C . VAL B 1 241 ? 1.533 24.359 3.557 1 94.12 241 VAL B C 1
ATOM 5154 O O . VAL B 1 241 ? 2.701 24.734 3.438 1 94.12 241 VAL B O 1
ATOM 5157 N N . ARG B 1 242 ? 1.194 23.156 3.67 1 96.44 242 ARG B N 1
ATOM 5158 C CA . ARG B 1 242 ? 2.17 22.141 4.062 1 96.44 242 ARG B CA 1
ATOM 5159 C C . ARG B 1 242 ? 2.828 21.516 2.838 1 96.44 242 ARG B C 1
ATOM 5161 O O . ARG B 1 242 ? 3.287 20.375 2.891 1 96.44 242 ARG B O 1
ATOM 5168 N N . THR B 1 243 ? 2.861 22.25 1.735 1 95.62 243 THR B N 1
ATOM 5169 C CA . THR B 1 243 ? 3.418 21.766 0.476 1 95.62 243 THR B CA 1
ATOM 5170 C C . THR B 1 243 ? 4.855 21.297 0.664 1 95.62 243 THR B C 1
ATOM 5172 O O . THR B 1 243 ? 5.25 20.266 0.125 1 95.62 243 THR B O 1
ATOM 5175 N N . PRO B 1 244 ? 5.75 21.984 1.47 1 97 244 PRO B N 1
ATOM 5176 C CA . PRO B 1 244 ? 7.113 21.484 1.657 1 97 244 PRO B CA 1
ATOM 5177 C C . PRO B 1 244 ? 7.156 20.078 2.254 1 97 244 PRO B C 1
ATOM 5179 O O . PRO B 1 244 ? 7.977 19.25 1.846 1 97 244 PRO B O 1
ATOM 5182 N N . ILE B 1 245 ? 6.281 19.828 3.189 1 97.88 245 ILE B N 1
ATOM 5183 C CA . ILE B 1 245 ? 6.207 18.516 3.826 1 97.88 245 ILE B CA 1
ATOM 5184 C C . ILE B 1 245 ? 5.684 17.484 2.828 1 97.88 245 ILE B C 1
ATOM 5186 O O . ILE B 1 245 ? 6.211 16.375 2.738 1 97.88 245 ILE B O 1
ATOM 5190 N N . ALA B 1 246 ? 4.668 17.875 2.068 1 97.19 246 ALA B N 1
ATOM 5191 C CA . ALA B 1 246 ? 4.105 16.984 1.047 1 97.19 246 ALA B CA 1
ATOM 5192 C C . ALA B 1 246 ? 5.145 16.641 -0.016 1 97.19 246 ALA B C 1
ATOM 5194 O O . ALA B 1 246 ? 5.227 15.5 -0.471 1 97.19 246 ALA B O 1
ATOM 5195 N N . ASP B 1 247 ? 5.938 17.656 -0.425 1 97.44 247 ASP B N 1
ATOM 5196 C CA . ASP B 1 247 ? 7 17.438 -1.398 1 97.44 247 ASP B CA 1
ATOM 5197 C C . ASP B 1 247 ? 8.016 16.422 -0.882 1 97.44 247 ASP B C 1
ATOM 5199 O O . ASP B 1 247 ? 8.453 15.539 -1.626 1 97.44 247 ASP B O 1
ATOM 5203 N N . LEU B 1 248 ? 8.375 16.578 0.395 1 98.31 248 LEU B N 1
ATOM 5204 C CA . LEU B 1 248 ? 9.273 15.602 1.013 1 98.31 248 LEU B CA 1
ATOM 5205 C C . LEU B 1 248 ? 8.672 14.203 0.98 1 98.31 248 LEU B C 1
ATOM 5207 O O . LEU B 1 248 ? 9.336 13.242 0.59 1 98.31 248 LEU B O 1
ATOM 5211 N N . GLY B 1 249 ? 7.41 14.07 1.371 1 98.31 249 GLY B N 1
ATOM 5212 C CA . GLY B 1 249 ? 6.742 12.781 1.329 1 98.31 249 GLY B CA 1
ATOM 5213 C C . GLY B 1 249 ? 6.734 12.156 -0.054 1 98.31 249 GLY B C 1
ATOM 5214 O O . GLY B 1 249 ? 6.996 10.961 -0.203 1 98.31 249 GLY B O 1
ATOM 5215 N N . ALA B 1 250 ? 6.477 12.953 -1.062 1 97.88 250 ALA B N 1
ATOM 5216 C CA . ALA B 1 250 ? 6.367 12.484 -2.441 1 97.88 250 ALA B CA 1
ATOM 5217 C C . ALA B 1 250 ? 7.707 11.953 -2.945 1 97.88 250 ALA B C 1
ATOM 5219 O O . ALA B 1 250 ? 7.773 10.859 -3.506 1 97.88 250 ALA B O 1
ATOM 5220 N N . VAL B 1 251 ? 8.773 12.695 -2.764 1 98.44 251 VAL B N 1
ATOM 5221 C CA . VAL B 1 251 ? 10.055 12.297 -3.326 1 98.44 251 VAL B CA 1
ATOM 5222 C C . VAL B 1 251 ? 10.602 11.094 -2.562 1 98.44 251 VAL B C 1
ATOM 5224 O O . VAL B 1 251 ? 11.258 10.227 -3.145 1 98.44 251 VAL B O 1
ATOM 5227 N N . LEU B 1 252 ? 10.344 11.039 -1.228 1 98.75 252 LEU B N 1
ATOM 5228 C CA . LEU B 1 252 ? 10.789 9.891 -0.444 1 98.75 252 LEU B CA 1
ATOM 5229 C C . LEU B 1 252 ? 10.031 8.633 -0.85 1 98.75 252 LEU B C 1
ATOM 5231 O O . LEU B 1 252 ? 10.617 7.555 -0.95 1 98.75 252 LEU B O 1
ATOM 5235 N N . ALA B 1 253 ? 8.75 8.75 -1.102 1 98.56 253 ALA B N 1
ATOM 5236 C CA . ALA B 1 253 ? 7.961 7.617 -1.569 1 98.56 253 ALA B CA 1
ATOM 5237 C C . ALA B 1 253 ? 8.453 7.133 -2.932 1 98.56 253 ALA B C 1
ATOM 5239 O O . ALA B 1 253 ? 8.602 5.93 -3.154 1 98.56 253 ALA B O 1
ATOM 5240 N N . THR B 1 254 ? 8.711 8.055 -3.826 1 98.31 254 THR B N 1
ATOM 5241 C CA . THR B 1 254 ? 9.211 7.711 -5.152 1 98.31 254 THR B CA 1
ATOM 5242 C C . THR B 1 254 ? 10.555 7.008 -5.059 1 98.31 254 THR B C 1
ATOM 5244 O O . THR B 1 254 ? 10.773 5.98 -5.707 1 98.31 254 THR B O 1
ATOM 5247 N N . ALA B 1 255 ? 11.43 7.586 -4.23 1 98.81 255 ALA B N 1
ATOM 5248 C CA . ALA B 1 255 ? 12.734 6.965 -4.035 1 98.81 255 ALA B CA 1
ATOM 5249 C C . ALA B 1 255 ? 12.594 5.555 -3.467 1 98.81 255 ALA B C 1
ATOM 5251 O O . ALA B 1 255 ? 13.297 4.633 -3.895 1 98.81 255 ALA B O 1
ATOM 5252 N N . SER B 1 256 ? 11.711 5.426 -2.516 1 98.69 256 SER B N 1
ATOM 5253 C CA . SER B 1 256 ? 11.461 4.109 -1.939 1 98.69 256 SER B CA 1
ATOM 5254 C C . SER B 1 256 ? 11 3.119 -3.004 1 98.69 256 SER B C 1
ATOM 5256 O O . SER B 1 256 ? 11.383 1.949 -2.982 1 98.69 256 SER B O 1
ATOM 5258 N N . GLY B 1 257 ? 10.188 3.545 -3.939 1 98.38 257 GLY B N 1
ATOM 5259 C CA . GLY B 1 257 ? 9.734 2.709 -5.039 1 98.38 257 GLY B CA 1
ATOM 5260 C C . GLY B 1 257 ? 10.859 2.281 -5.965 1 98.38 257 GLY B C 1
ATOM 5261 O O . GLY B 1 257 ? 10.938 1.114 -6.352 1 98.38 257 GLY B O 1
ATOM 5262 N N . ALA B 1 258 ? 11.695 3.234 -6.32 1 98.62 258 ALA B N 1
ATOM 5263 C CA . ALA B 1 258 ? 12.828 2.924 -7.188 1 98.62 258 ALA B CA 1
ATOM 5264 C C . ALA B 1 258 ? 13.758 1.912 -6.527 1 98.62 258 ALA B C 1
ATOM 5266 O O . ALA B 1 258 ? 14.188 0.945 -7.164 1 98.62 258 ALA B O 1
ATOM 5267 N N . LEU B 1 259 ? 14.094 2.16 -5.25 1 98.81 259 LEU B N 1
ATOM 5268 C CA . LEU B 1 259 ? 14.914 1.221 -4.492 1 98.81 259 LEU B CA 1
ATOM 5269 C C . LEU B 1 259 ? 14.227 -0.136 -4.387 1 98.81 259 LEU B C 1
ATOM 5271 O O . LEU B 1 259 ? 14.867 -1.177 -4.535 1 98.81 259 LEU B O 1
ATOM 5275 N N . GLY B 1 260 ? 12.969 -0.11 -4.184 1 98.56 260 GLY B N 1
ATOM 5276 C CA . GLY B 1 260 ? 12.172 -1.325 -4.078 1 98.56 260 GLY B CA 1
ATOM 5277 C C . GLY B 1 260 ? 12.156 -2.137 -5.359 1 98.56 260 GLY B C 1
ATOM 5278 O O . GLY B 1 260 ? 12.188 -3.369 -5.32 1 98.56 260 GLY B O 1
ATOM 5279 N N . LYS B 1 261 ? 12.055 -1.497 -6.48 1 98.25 261 LYS B N 1
ATOM 5280 C CA . LYS B 1 261 ? 12.086 -2.178 -7.77 1 98.25 261 LYS B CA 1
ATOM 5281 C C . LYS B 1 261 ? 13.391 -2.949 -7.953 1 98.25 261 LYS B C 1
ATOM 5283 O O . LYS B 1 261 ? 13.375 -4.102 -8.391 1 98.25 261 LYS B O 1
ATOM 5288 N N . PHE B 1 262 ? 14.508 -2.328 -7.609 1 98.5 262 PHE B N 1
ATOM 5289 C CA . PHE B 1 262 ? 15.812 -2.988 -7.609 1 98.5 262 PHE B CA 1
ATOM 5290 C C . PHE B 1 262 ? 15.789 -4.223 -6.715 1 98.5 262 PHE B C 1
ATOM 5292 O O . PHE B 1 262 ? 16.141 -5.316 -7.152 1 98.5 262 PHE B O 1
ATOM 5299 N N . ALA B 1 263 ? 15.242 -4.102 -5.535 1 98.19 263 ALA B N 1
ATOM 5300 C CA . ALA B 1 263 ? 15.234 -5.172 -4.543 1 98.19 263 ALA B CA 1
ATOM 5301 C C . ALA B 1 263 ? 14.336 -6.324 -4.984 1 98.19 263 ALA B C 1
ATOM 5303 O O . ALA B 1 263 ? 14.703 -7.492 -4.852 1 98.19 263 ALA B O 1
ATOM 5304 N N . VAL B 1 264 ? 13.156 -6.051 -5.543 1 97.5 264 VAL B N 1
ATOM 5305 C CA . VAL B 1 264 ? 12.195 -7.09 -5.898 1 97.5 264 VAL B CA 1
ATOM 5306 C C . VAL B 1 264 ? 12.75 -7.934 -7.047 1 97.5 264 VAL B C 1
ATOM 5308 O O . VAL B 1 264 ? 12.539 -9.148 -7.09 1 97.5 264 VAL B O 1
ATOM 5311 N N . ASP B 1 265 ? 13.438 -7.309 -7.953 1 97.94 265 ASP B N 1
ATOM 5312 C CA . ASP B 1 265 ? 14.062 -8.07 -9.039 1 97.94 265 ASP B CA 1
ATOM 5313 C C . ASP B 1 265 ? 15.172 -8.977 -8.508 1 97.94 265 ASP B C 1
ATOM 5315 O O . ASP B 1 265 ? 15.289 -10.125 -8.93 1 97.94 265 ASP B O 1
ATOM 5319 N N . VAL B 1 266 ? 15.945 -8.43 -7.586 1 97.81 266 VAL B N 1
ATOM 5320 C CA . VAL B 1 266 ? 17.016 -9.234 -7 1 97.81 266 VAL B CA 1
ATOM 5321 C C . VAL B 1 266 ? 16.406 -10.43 -6.254 1 97.81 266 VAL B C 1
ATOM 5323 O O . VAL B 1 266 ? 16.891 -11.555 -6.387 1 97.81 266 VAL B O 1
ATOM 5326 N N . LEU B 1 267 ? 15.352 -10.188 -5.504 1 96.88 267 LEU B N 1
ATOM 5327 C CA . LEU B 1 267 ? 14.688 -11.266 -4.781 1 96.88 267 LEU B CA 1
ATOM 5328 C C . LEU B 1 267 ? 14.188 -12.336 -5.75 1 96.88 267 LEU B C 1
ATOM 5330 O O . LEU B 1 267 ? 14.344 -13.531 -5.492 1 96.88 267 LEU B O 1
ATOM 5334 N N . SER B 1 268 ? 13.617 -11.891 -6.84 1 96.25 268 SER B N 1
ATOM 5335 C CA . SER B 1 268 ? 13.086 -12.805 -7.844 1 96.25 268 SER B CA 1
ATOM 5336 C C . SER B 1 268 ? 14.203 -13.609 -8.5 1 96.25 268 SER B C 1
ATOM 5338 O O . SER B 1 268 ? 14.078 -14.828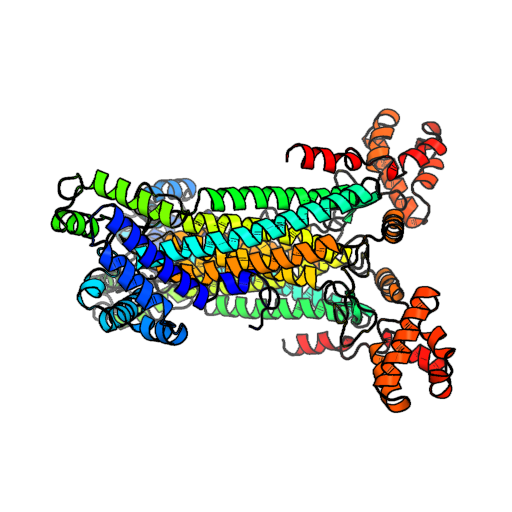 -8.68 1 96.25 268 SER B O 1
ATOM 5340 N N . GLN B 1 269 ? 15.297 -12.953 -8.789 1 96.88 269 GLN B N 1
ATOM 5341 C CA . GLN B 1 269 ? 16.375 -13.586 -9.539 1 96.88 269 GLN B CA 1
ATOM 5342 C C . GLN B 1 269 ? 17.266 -14.43 -8.625 1 96.88 269 GLN B C 1
ATOM 5344 O O . GLN B 1 269 ? 18.062 -15.242 -9.102 1 96.88 269 GLN B O 1
ATOM 5349 N N . ALA B 1 270 ? 17.141 -14.227 -7.324 1 95.06 270 ALA B N 1
ATOM 5350 C CA . ALA B 1 270 ? 17.953 -14.977 -6.363 1 95.06 270 ALA B CA 1
ATOM 5351 C C . ALA B 1 270 ? 17.234 -16.266 -5.93 1 95.06 270 ALA B C 1
ATOM 5353 O O . ALA B 1 270 ? 17.812 -17.078 -5.195 1 95.06 270 ALA B O 1
ATOM 5354 N N . ARG B 1 271 ? 15.977 -16.469 -6.367 1 94.12 271 ARG B N 1
ATOM 5355 C CA . ARG B 1 271 ? 15.219 -17.656 -6.004 1 94.12 271 ARG B CA 1
ATOM 5356 C C . ARG B 1 271 ? 15.969 -18.922 -6.422 1 94.12 271 ARG B C 1
ATOM 5358 O O . ARG B 1 271 ? 16.672 -18.922 -7.434 1 94.12 271 ARG B O 1
ATOM 5365 N N . THR B 1 272 ? 15.711 -20 -5.711 1 91.12 272 THR B N 1
ATOM 5366 C CA . THR B 1 272 ? 16.422 -21.25 -5.926 1 91.12 272 THR B CA 1
ATOM 5367 C C . THR B 1 272 ? 16.266 -21.719 -7.371 1 91.12 272 THR B C 1
ATOM 5369 O O . THR B 1 272 ? 17.234 -22.141 -8 1 91.12 272 THR B O 1
ATOM 5372 N N . GLU B 1 273 ? 15.023 -21.547 -7.91 1 92.94 273 GLU B N 1
ATOM 5373 C CA . GLU B 1 273 ? 14.758 -22.062 -9.258 1 92.94 273 GLU B CA 1
ATOM 5374 C C . GLU B 1 273 ? 15.43 -21.188 -10.312 1 92.94 273 GLU B C 1
ATOM 5376 O O . GLU B 1 273 ? 15.57 -21.594 -11.469 1 92.94 273 GLU B O 1
ATOM 5381 N N . VAL B 1 274 ? 15.828 -19.953 -9.938 1 94 274 VAL B N 1
ATOM 5382 C CA . VAL B 1 274 ? 16.375 -18.969 -10.875 1 94 274 VAL B CA 1
ATOM 5383 C C . VAL B 1 274 ? 17.859 -18.781 -10.609 1 94 274 VAL B C 1
ATOM 5385 O O . VAL B 1 274 ? 18.703 -19.203 -11.398 1 94 274 VAL B O 1
ATOM 5388 N N . MET B 1 275 ? 18.281 -18.297 -9.531 1 93.31 275 MET B N 1
ATOM 5389 C CA . MET B 1 275 ? 19.641 -18.141 -9.031 1 93.31 275 MET B CA 1
ATOM 5390 C C . MET B 1 275 ? 20.547 -17.5 -10.078 1 93.31 275 MET B C 1
ATOM 5392 O O . MET B 1 275 ? 21.641 -17.984 -10.352 1 93.31 275 MET B O 1
ATOM 5396 N N . GLU B 1 276 ? 20.031 -16.469 -10.688 1 96.81 276 GLU B N 1
ATOM 5397 C CA . GLU B 1 276 ? 20.781 -15.711 -11.68 1 96.81 276 GLU B CA 1
ATOM 5398 C C . GLU B 1 276 ? 21.719 -14.703 -11.016 1 96.81 276 GLU B C 1
ATOM 5400 O O . GLU B 1 276 ? 22.688 -14.25 -11.625 1 96.81 276 GLU B O 1
ATOM 5405 N N . VAL B 1 277 ? 21.375 -14.32 -9.773 1 96.69 277 VAL B N 1
ATOM 5406 C CA . VAL B 1 277 ? 22.188 -13.344 -9.062 1 96.69 277 VAL B CA 1
ATOM 5407 C C . VAL B 1 277 ? 22.375 -13.781 -7.613 1 96.69 277 VAL B C 1
ATOM 5409 O O . VAL B 1 277 ? 21.594 -14.57 -7.09 1 96.69 277 VAL B O 1
ATOM 5412 N N . TYR B 1 278 ? 23.484 -13.242 -7.016 1 93.88 278 TYR B N 1
ATOM 5413 C CA . TYR B 1 278 ? 23.812 -13.477 -5.613 1 93.88 278 TYR B CA 1
ATOM 5414 C C . TYR B 1 278 ? 24.172 -12.172 -4.914 1 93.88 278 TYR B C 1
ATOM 5416 O O . TYR B 1 278 ? 24.859 -11.328 -5.492 1 93.88 278 TYR B O 1
ATOM 5424 N N . GLU B 1 279 ? 23.656 -12.078 -3.721 1 93.81 279 GLU B N 1
ATOM 5425 C CA . GLU B 1 279 ? 24.141 -10.977 -2.893 1 93.81 279 GLU B CA 1
ATOM 5426 C C . GLU B 1 279 ? 25.578 -11.211 -2.439 1 93.81 279 GLU B C 1
ATOM 5428 O O . GLU B 1 279 ? 26.047 -12.344 -2.449 1 93.81 279 GLU B O 1
ATOM 5433 N N . PRO B 1 280 ? 26.234 -10.117 -2.092 1 89.25 280 PRO B N 1
ATOM 5434 C CA . PRO B 1 280 ? 27.609 -10.305 -1.615 1 89.25 280 PRO B CA 1
ATOM 5435 C C . PRO B 1 280 ? 27.688 -11.133 -0.334 1 89.25 280 PRO B C 1
ATOM 5437 O O . PRO B 1 280 ? 26.828 -11 0.54 1 89.25 280 PRO B O 1
ATOM 5440 N N . ALA B 1 281 ? 28.656 -12.039 -0.313 1 79.81 281 ALA B N 1
ATOM 5441 C CA . ALA B 1 281 ? 28.828 -12.906 0.847 1 79.81 281 ALA B CA 1
ATOM 5442 C C . ALA B 1 281 ? 29.5 -12.156 1.993 1 79.81 281 ALA B C 1
ATOM 5444 O O . ALA B 1 281 ? 30.312 -11.25 1.763 1 79.81 281 ALA B O 1
ATOM 5445 N N . ALA B 1 282 ? 29.016 -12.25 3.07 1 71.38 282 ALA B N 1
ATOM 5446 C CA . ALA B 1 282 ? 29.672 -11.781 4.293 1 71.38 282 ALA B CA 1
ATOM 5447 C C . ALA B 1 282 ? 29.406 -12.734 5.453 1 71.38 282 ALA B C 1
ATOM 5449 O O . ALA B 1 282 ? 28.406 -13.469 5.445 1 71.38 282 ALA B O 1
ATOM 5450 N N . VAL B 1 283 ? 30.5 -12.812 6.309 1 68.31 283 VAL B N 1
ATOM 5451 C CA . VAL B 1 283 ? 30.328 -13.664 7.488 1 68.31 283 VAL B CA 1
ATOM 5452 C C . VAL B 1 283 ? 29 -13.336 8.172 1 68.31 283 VAL B C 1
ATOM 5454 O O . VAL B 1 283 ? 28.688 -12.164 8.414 1 68.31 283 VAL B O 1
ATOM 5457 N N . GLY B 1 284 ? 28.188 -14.359 8.328 1 63.84 284 GLY B N 1
ATOM 5458 C CA . GLY B 1 284 ? 26.969 -14.188 9.078 1 63.84 284 GLY B CA 1
ATOM 5459 C C . GLY B 1 284 ? 25.797 -13.711 8.219 1 63.84 284 GLY B C 1
ATOM 5460 O O . GLY B 1 284 ? 24.656 -13.664 8.68 1 63.84 284 GLY B O 1
ATOM 5461 N N . ARG B 1 285 ? 26.109 -13.422 7.047 1 69.31 285 ARG B N 1
ATOM 5462 C CA . ARG B 1 285 ? 25.047 -12.828 6.234 1 69.31 285 ARG B CA 1
ATOM 5463 C C . ARG B 1 285 ? 24.297 -13.898 5.453 1 69.31 285 ARG B C 1
ATOM 5465 O O . ARG B 1 285 ? 24.906 -14.688 4.723 1 69.31 285 ARG B O 1
ATOM 5472 N N . GLY B 1 286 ? 23.062 -13.883 5.617 1 69 286 GLY B N 1
ATOM 5473 C CA . GLY B 1 286 ? 22.172 -14.719 4.828 1 69 286 GLY B CA 1
ATOM 5474 C C . GLY B 1 286 ? 22.125 -16.156 5.305 1 69 286 GLY B C 1
ATOM 5475 O O . GLY B 1 286 ? 21.531 -17.016 4.648 1 69 286 GLY B O 1
ATOM 5476 N N . GLU B 1 287 ? 22.984 -16.453 6.277 1 66.94 287 GLU B N 1
ATOM 5477 C CA . GLU B 1 287 ? 23.016 -17.828 6.75 1 66.94 287 GLU B CA 1
ATOM 5478 C C . GLU B 1 287 ? 21.719 -18.203 7.469 1 66.94 287 GLU B C 1
ATOM 5480 O O . GLU B 1 287 ? 21.141 -17.375 8.172 1 66.94 287 GLU B O 1
ATOM 5485 N N . SER B 1 288 ? 21.188 -19.344 7.008 1 66.62 288 SER B N 1
ATOM 5486 C CA . SER B 1 288 ? 20.016 -19.875 7.711 1 66.62 288 SER B CA 1
ATOM 5487 C C . SER B 1 288 ? 20.438 -20.594 8.984 1 66.62 288 SER B C 1
ATOM 5489 O O . SER B 1 288 ? 21.484 -21.25 9.023 1 66.62 288 SER B O 1
ATOM 5491 N N . SER B 1 289 ? 19.734 -20.344 10.016 1 57.94 289 SER B N 1
ATOM 5492 C CA . SER B 1 289 ? 19.984 -21.062 11.273 1 57.94 289 SER B CA 1
ATOM 5493 C C . SER B 1 289 ? 19.781 -22.562 11.102 1 57.94 289 SER B C 1
ATOM 5495 O O . SER B 1 289 ? 20.469 -23.359 11.742 1 57.94 289 SER B O 1
ATOM 5497 N N . ALA B 1 290 ? 18.922 -22.906 10.055 1 55.09 290 ALA B N 1
ATOM 5498 C CA . ALA B 1 290 ? 18.5 -24.297 9.961 1 55.09 290 ALA B CA 1
ATOM 5499 C C . ALA B 1 290 ? 19.078 -24.969 8.727 1 55.09 290 ALA B C 1
ATOM 5501 O O . ALA B 1 290 ? 19.156 -26.203 8.656 1 55.09 290 ALA B O 1
ATOM 5502 N N . MET B 1 291 ? 19.547 -24.078 7.801 1 63.81 291 MET B N 1
ATOM 5503 C CA . MET B 1 291 ? 19.953 -24.656 6.523 1 63.81 291 MET B CA 1
ATOM 5504 C C . MET B 1 291 ? 21.266 -24.047 6.035 1 63.81 291 MET B C 1
ATOM 5506 O O . MET B 1 291 ? 21.266 -23.016 5.367 1 63.81 291 MET B O 1
ATOM 5510 N N . PRO B 1 292 ? 22.328 -24.719 6.254 1 57.66 292 PRO B N 1
ATOM 5511 C CA . PRO B 1 292 ? 23.641 -24.156 5.977 1 57.66 292 PRO B CA 1
ATOM 5512 C C . PRO B 1 292 ? 23.828 -23.781 4.504 1 57.66 292 PRO B C 1
ATOM 5514 O O . PRO B 1 292 ? 24.641 -22.906 4.184 1 57.66 292 PRO B O 1
ATOM 5517 N N . GLN B 1 293 ? 23.062 -24.406 3.633 1 61.31 293 GLN B N 1
ATOM 5518 C CA . GLN B 1 293 ? 23.297 -24.188 2.207 1 61.31 293 GLN B CA 1
ATOM 5519 C C . GLN B 1 293 ? 22.531 -22.953 1.716 1 61.31 293 GLN B C 1
ATOM 5521 O O . GLN B 1 293 ? 22.797 -22.453 0.62 1 61.31 293 GLN B O 1
ATOM 5526 N N . LYS B 1 294 ? 21.688 -22.469 2.545 1 69.06 294 LYS B N 1
ATOM 5527 C CA . LYS B 1 294 ? 20.766 -21.422 2.121 1 69.06 294 LYS B CA 1
ATOM 5528 C C . LYS B 1 294 ? 21.422 -20.047 2.242 1 69.06 294 LYS B C 1
ATOM 5530 O O . LYS B 1 294 ? 22.031 -19.734 3.27 1 69.06 294 LYS B O 1
ATOM 5535 N N . ARG B 1 295 ? 21.516 -19.281 1.103 1 77.12 295 ARG B N 1
ATOM 5536 C CA . ARG B 1 295 ? 21.969 -17.906 1.108 1 77.12 295 ARG B CA 1
ATOM 5537 C C . ARG B 1 295 ? 20.812 -16.938 0.837 1 77.12 295 ARG B C 1
ATOM 5539 O O . ARG B 1 295 ? 20.5 -16.641 -0.318 1 77.12 295 ARG B O 1
ATOM 5546 N N . ASN B 1 296 ? 20.297 -16.484 1.919 1 86.75 296 ASN B N 1
ATOM 5547 C CA . ASN B 1 296 ? 19.109 -15.633 1.806 1 86.75 296 ASN B CA 1
ATOM 5548 C C . ASN B 1 296 ? 19.484 -14.234 1.306 1 86.75 296 ASN B C 1
ATOM 5550 O O . ASN B 1 296 ? 20.516 -13.688 1.696 1 86.75 296 ASN B O 1
ATOM 5554 N N . PRO B 1 297 ? 18.688 -13.656 0.472 1 92.06 297 PRO B N 1
ATOM 5555 C CA . PRO B 1 297 ? 18.891 -12.281 0.018 1 92.06 297 PRO B CA 1
ATOM 5556 C C . PRO B 1 297 ? 18.453 -11.242 1.049 1 92.06 297 PRO B C 1
ATOM 5558 O O . PRO B 1 297 ? 17.453 -10.555 0.846 1 92.06 297 PRO B O 1
ATOM 5561 N N . VAL B 1 298 ? 19.266 -11.062 2.041 1 93.06 298 VAL B N 1
ATOM 5562 C CA . VAL B 1 298 ? 18.906 -10.305 3.234 1 93.06 298 VAL B CA 1
ATOM 5563 C C . VAL B 1 298 ? 18.875 -8.812 2.916 1 93.06 298 VAL B C 1
ATOM 5565 O O . VAL B 1 298 ? 18.031 -8.078 3.42 1 93.06 298 VAL B O 1
ATOM 5568 N N . LEU B 1 299 ? 19.859 -8.312 2.119 1 95.62 299 LEU B N 1
ATOM 5569 C CA . LEU B 1 299 ? 19.891 -6.895 1.794 1 95.62 299 LEU B CA 1
ATOM 5570 C C . LEU B 1 299 ? 18.656 -6.477 1.015 1 95.62 299 LEU B C 1
ATOM 5572 O O . LEU B 1 299 ? 18 -5.492 1.366 1 95.62 299 LEU B O 1
ATOM 5576 N N . ALA B 1 300 ? 18.312 -7.277 0.001 1 97.06 300 ALA B N 1
ATOM 5577 C CA . ALA B 1 300 ? 17.125 -6.992 -0.797 1 97.06 300 ALA B CA 1
ATOM 5578 C C . ALA B 1 300 ? 15.867 -7.074 0.055 1 97.06 300 ALA B C 1
ATOM 5580 O O . ALA B 1 300 ? 14.93 -6.301 -0.142 1 97.06 300 ALA B O 1
ATOM 5581 N N . THR B 1 301 ? 15.844 -7.98 0.973 1 96.25 301 THR B N 1
ATOM 5582 C CA . THR B 1 301 ? 14.703 -8.133 1.867 1 96.25 301 THR B CA 1
ATOM 5583 C C . THR B 1 301 ? 14.508 -6.879 2.711 1 96.25 301 THR B C 1
ATOM 5585 O O . THR B 1 301 ? 13.383 -6.418 2.895 1 96.25 301 THR B O 1
ATOM 5588 N N . MET B 1 302 ? 15.578 -6.324 3.223 1 95.69 302 MET B N 1
ATOM 5589 C CA . MET B 1 302 ? 15.492 -5.105 4.023 1 95.69 302 MET B CA 1
ATOM 5590 C C . MET B 1 302 ? 14.945 -3.949 3.195 1 95.69 302 MET B C 1
ATOM 5592 O O . MET B 1 302 ? 14.055 -3.225 3.646 1 95.69 302 MET B O 1
ATOM 5596 N N . ILE B 1 303 ? 15.445 -3.797 2.008 1 97.69 303 ILE B N 1
ATOM 5597 C CA . ILE B 1 303 ? 15.008 -2.713 1.134 1 97.69 303 ILE B CA 1
ATOM 5598 C C . ILE B 1 303 ? 13.531 -2.881 0.802 1 97.69 303 ILE B C 1
ATOM 5600 O O . ILE B 1 303 ? 12.758 -1.917 0.85 1 97.69 303 ILE B O 1
ATOM 5604 N N . ARG B 1 304 ? 13.133 -4.078 0.474 1 96.88 304 ARG B N 1
ATOM 5605 C CA . ARG B 1 304 ? 11.742 -4.367 0.131 1 96.88 304 ARG B CA 1
ATOM 5606 C C . ARG B 1 304 ? 10.812 -4.043 1.297 1 96.88 304 ARG B C 1
ATOM 5608 O O . ARG B 1 304 ? 9.734 -3.48 1.101 1 96.88 304 ARG B O 1
ATOM 5615 N N . SER B 1 305 ? 11.195 -4.422 2.469 1 96.12 305 SER B N 1
ATOM 5616 C CA . SER B 1 305 ? 10.375 -4.156 3.648 1 96.12 305 SER B CA 1
ATOM 5617 C C . SER B 1 305 ? 10.094 -2.666 3.805 1 96.12 305 SER B C 1
ATOM 5619 O O . SER B 1 305 ? 8.969 -2.268 4.09 1 96.12 305 SER B O 1
ATOM 5621 N N . ALA B 1 306 ? 11.078 -1.868 3.602 1 96.94 306 ALA B N 1
ATOM 5622 C CA . ALA B 1 306 ? 10.914 -0.42 3.695 1 96.94 306 ALA B CA 1
ATOM 5623 C C . ALA B 1 306 ? 9.984 0.099 2.602 1 96.94 306 ALA B C 1
ATOM 5625 O O . ALA B 1 306 ? 9.156 0.978 2.85 1 96.94 306 ALA B O 1
ATOM 5626 N N . SER B 1 307 ? 10.18 -0.451 1.397 1 97.31 307 SER B N 1
ATOM 5627 C CA . SER B 1 307 ? 9.406 0.034 0.258 1 97.31 307 SER B CA 1
ATOM 5628 C C . SER B 1 307 ? 7.914 -0.243 0.441 1 97.31 307 SER B C 1
ATOM 5630 O O . SER B 1 307 ? 7.074 0.431 -0.159 1 97.31 307 SER B O 1
ATOM 5632 N N . LEU B 1 308 ? 7.52 -1.231 1.256 1 96 308 LEU B N 1
ATOM 5633 C CA . LEU B 1 308 ? 6.125 -1.558 1.527 1 96 308 LEU B CA 1
ATOM 5634 C C . LEU B 1 308 ? 5.551 -0.641 2.602 1 96 308 LEU B C 1
ATOM 5636 O O . LEU B 1 308 ? 4.336 -0.465 2.689 1 96 308 LEU B O 1
ATOM 5640 N N . GLN B 1 309 ? 6.367 -0.01 3.365 1 96.88 309 GLN B N 1
ATOM 5641 C CA . GLN B 1 309 ? 5.918 0.793 4.5 1 96.88 309 GLN B CA 1
ATOM 5642 C C . GLN B 1 309 ? 5.801 2.266 4.117 1 96.88 309 GLN B C 1
ATOM 5644 O O . GLN B 1 309 ? 4.855 2.943 4.52 1 96.88 309 GLN B O 1
ATOM 5649 N N . VAL B 1 310 ? 6.734 2.758 3.332 1 97.81 310 VAL B N 1
ATOM 5650 C CA . VAL B 1 310 ? 6.965 4.184 3.133 1 97.81 310 VAL B CA 1
ATOM 5651 C C . VAL B 1 310 ? 5.73 4.828 2.508 1 97.81 310 VAL B C 1
ATOM 5653 O O . VAL B 1 310 ? 5.309 5.91 2.924 1 97.81 310 VAL B O 1
ATOM 5656 N N . PRO B 1 311 ? 5.078 4.129 1.518 1 96.81 311 PRO B N 1
ATOM 5657 C CA . PRO B 1 311 ? 3.916 4.789 0.919 1 96.81 311 PRO B CA 1
ATOM 5658 C C . PRO B 1 311 ? 2.807 5.066 1.932 1 96.81 311 PRO B C 1
ATOM 5660 O O . PRO B 1 311 ? 2.158 6.113 1.873 1 96.81 311 PRO B O 1
ATOM 5663 N N . ALA B 1 312 ? 2.576 4.199 2.867 1 96.44 312 ALA B N 1
ATOM 5664 C CA . ALA B 1 312 ? 1.56 4.41 3.895 1 96.44 312 ALA B CA 1
ATOM 5665 C C . ALA B 1 312 ? 1.931 5.582 4.801 1 96.44 312 ALA B C 1
ATOM 5667 O O . ALA B 1 312 ? 1.08 6.41 5.133 1 96.44 312 ALA B O 1
ATOM 5668 N N . LEU B 1 313 ? 3.164 5.656 5.184 1 97.38 313 LEU B N 1
ATOM 5669 C CA . LEU B 1 313 ? 3.66 6.758 6 1 97.38 313 LEU B CA 1
ATOM 5670 C C . LEU B 1 313 ? 3.547 8.086 5.25 1 97.38 313 LEU B C 1
ATOM 5672 O O . LEU B 1 313 ? 3.076 9.078 5.809 1 97.38 313 LEU B O 1
ATOM 5676 N N . ALA B 1 314 ? 3.949 8.102 3.969 1 97.62 314 ALA B N 1
ATOM 5677 C CA . ALA B 1 314 ? 3.865 9.305 3.135 1 97.62 314 ALA B CA 1
ATOM 5678 C C . ALA B 1 314 ? 2.42 9.766 2.98 1 97.62 314 ALA B C 1
ATOM 5680 O O . ALA B 1 314 ? 2.148 10.961 2.914 1 97.62 314 ALA B O 1
ATOM 5681 N N . SER B 1 315 ? 1.468 8.797 2.93 1 96.94 315 SER B N 1
ATOM 5682 C CA . SER B 1 315 ? 0.059 9.148 2.793 1 96.94 315 SER B CA 1
ATOM 5683 C C . SER B 1 315 ? -0.414 9.992 3.969 1 96.94 315 SER B C 1
ATOM 5685 O O . SER B 1 315 ? -1.264 10.875 3.807 1 96.94 315 SER B O 1
ATOM 5687 N N . THR B 1 316 ? 0.13 9.773 5.168 1 96.88 316 THR B N 1
ATOM 5688 C CA . THR B 1 316 ? -0.194 10.594 6.332 1 96.88 316 THR B CA 1
ATOM 5689 C C . THR B 1 316 ? 0.238 12.039 6.117 1 96.88 316 THR B C 1
ATOM 5691 O O . THR B 1 316 ? -0.482 12.969 6.488 1 96.88 316 THR B O 1
ATOM 5694 N N . LEU B 1 317 ? 1.365 12.242 5.473 1 97.56 317 LEU B N 1
ATOM 5695 C CA . LEU B 1 317 ? 1.87 13.586 5.211 1 97.56 317 LEU B CA 1
ATOM 5696 C C . LEU B 1 317 ? 0.961 14.336 4.242 1 97.56 317 LEU B C 1
ATOM 5698 O O . LEU B 1 317 ? 0.726 15.531 4.402 1 97.56 317 LEU B O 1
ATOM 5702 N N . PHE B 1 318 ? 0.437 13.633 3.275 1 95.75 318 PHE B N 1
ATOM 5703 C CA . PHE B 1 318 ? -0.511 14.242 2.352 1 95.75 318 PHE B CA 1
ATOM 5704 C C . PHE B 1 318 ? -1.827 14.555 3.053 1 95.75 318 PHE B C 1
ATOM 5706 O O . PHE B 1 318 ? -2.416 15.617 2.836 1 95.75 318 PHE B O 1
ATOM 5713 N N . THR B 1 319 ? -2.312 13.641 3.891 1 94.19 319 THR B N 1
ATOM 5714 C CA . THR B 1 319 ? -3.566 13.852 4.605 1 94.19 319 THR B CA 1
ATOM 5715 C C . THR B 1 319 ? -3.459 15.047 5.547 1 94.19 319 THR B C 1
ATOM 5717 O O . THR B 1 319 ? -4.418 15.805 5.707 1 94.19 319 THR B O 1
ATOM 5720 N N . ALA B 1 320 ? -2.283 15.281 6.082 1 94.19 320 ALA B N 1
ATOM 5721 C CA . ALA B 1 320 ? -2.049 16.344 7.051 1 94.19 320 ALA B CA 1
ATOM 5722 C C . ALA B 1 320 ? -2.061 17.719 6.367 1 94.19 320 ALA B C 1
ATOM 5724 O O . ALA B 1 320 ? -2.113 18.75 7.039 1 94.19 320 ALA B O 1
ATOM 5725 N N . MET B 1 321 ? -2.1 17.75 5.008 1 94.25 321 MET B N 1
ATOM 5726 C CA . MET B 1 321 ? -2.197 19.016 4.285 1 94.25 321 MET B CA 1
ATOM 5727 C C . MET B 1 321 ? -3.52 19.719 4.59 1 94.25 321 MET B C 1
ATOM 5729 O O . MET B 1 321 ? -3.639 20.938 4.418 1 94.25 321 MET B O 1
ATOM 5733 N N . LEU B 1 322 ? -4.504 18.891 5 1 90.25 322 LEU B N 1
ATOM 5734 C CA . LEU B 1 322 ? -5.812 19.469 5.32 1 90.25 322 LEU B CA 1
ATOM 5735 C C . LEU B 1 322 ? -5.801 20.094 6.707 1 90.25 322 LEU B C 1
ATOM 5737 O O . LEU B 1 322 ? -6.543 19.672 7.594 1 90.25 322 LEU B O 1
ATOM 5741 N N . ALA B 1 323 ? -5 21.172 6.902 1 89.94 323 ALA B N 1
ATOM 5742 C CA . ALA B 1 323 ? -4.801 21.891 8.156 1 89.94 323 ALA B CA 1
ATOM 5743 C C . ALA B 1 323 ? -5.836 23 8.328 1 89.94 323 ALA B C 1
ATOM 5745 O O . ALA B 1 323 ? -5.973 23.875 7.465 1 89.94 323 ALA B O 1
ATOM 5746 N N . GLU B 1 324 ? -6.531 22.953 9.414 1 88.5 324 GLU B N 1
ATOM 5747 C CA . GLU B 1 324 ? -7.547 23.953 9.711 1 88.5 324 GLU B CA 1
ATOM 5748 C C . GLU B 1 324 ? -6.914 25.266 10.172 1 88.5 324 GLU B C 1
ATOM 5750 O O . GLU B 1 324 ? -5.871 25.25 10.828 1 88.5 324 GLU B O 1
ATOM 5755 N N . ASP B 1 325 ? -7.535 26.359 9.789 1 93.12 325 ASP B N 1
ATOM 5756 C CA . ASP B 1 325 ? -7.199 27.703 10.281 1 93.12 325 ASP B CA 1
ATOM 5757 C C . ASP B 1 325 ? -5.707 27.984 10.125 1 93.12 325 ASP B C 1
ATOM 5759 O O . ASP B 1 325 ? -5.074 27.5 9.18 1 93.12 325 ASP B O 1
ATOM 5763 N N . GLU B 1 326 ? -5.141 28.812 10.875 1 93.75 326 GLU B N 1
ATOM 5764 C CA . GLU B 1 326 ? -3.775 29.312 10.719 1 93.75 326 GLU B CA 1
ATOM 5765 C C . GLU B 1 326 ? -2.768 28.344 11.328 1 93.75 326 GLU B C 1
ATOM 5767 O O . GLU B 1 326 ? -1.581 28.375 10.992 1 93.75 326 GLU B O 1
ATOM 5772 N N . ARG B 1 327 ? -3.207 27.453 12.141 1 90.12 327 ARG B N 1
ATOM 5773 C CA . ARG B 1 327 ? -2.436 26.359 12.727 1 90.12 327 ARG B CA 1
ATOM 5774 C C . ARG B 1 327 ? -3.348 25.219 13.156 1 90.12 327 ARG B C 1
ATOM 5776 O O . ARG B 1 327 ? -4.141 25.359 14.086 1 90.12 327 ARG B O 1
ATOM 5783 N N . SER B 1 328 ? -3.156 24.203 12.609 1 88.25 328 SER B N 1
ATOM 5784 C CA . SER B 1 328 ? -4.121 23.125 12.773 1 88.25 328 SER B CA 1
ATOM 5785 C C . SER B 1 328 ? -3.818 22.297 14.023 1 88.25 328 SER B C 1
ATOM 5787 O O . SER B 1 328 ? -2.676 21.891 14.25 1 88.25 328 SER B O 1
ATOM 5789 N N . PRO B 1 329 ? -4.836 22.094 14.867 1 89.5 329 PRO B N 1
ATOM 5790 C CA . PRO B 1 329 ? -4.645 21.109 15.93 1 89.5 329 PRO B CA 1
ATOM 5791 C C . PRO B 1 329 ? -4.621 19.672 15.406 1 89.5 329 PRO B C 1
ATOM 5793 O O . PRO B 1 329 ? -5.523 19.266 14.664 1 89.5 329 PRO B O 1
ATOM 5796 N N . GLY B 1 330 ? -3.531 18.984 15.711 1 92 330 GLY B N 1
ATOM 5797 C CA . GLY B 1 330 ? -3.482 17.578 15.367 1 92 330 GLY B CA 1
ATOM 5798 C C . GLY B 1 330 ? -2.789 17.297 14.047 1 92 330 GLY B C 1
ATOM 5799 O O . GLY B 1 330 ? -1.931 16.422 13.961 1 92 330 GLY B O 1
ATOM 5800 N N . ALA B 1 331 ? -3.252 18.016 12.984 1 93.19 331 ALA B N 1
ATOM 5801 C CA . ALA B 1 331 ? -2.684 17.734 11.664 1 93.19 331 ALA B CA 1
ATOM 5802 C C . ALA B 1 331 ? -1.182 18.016 11.648 1 93.19 331 ALA B C 1
ATOM 5804 O O . ALA B 1 331 ? -0.403 17.188 11.148 1 93.19 331 ALA B O 1
ATOM 5805 N N . TRP B 1 332 ? -0.761 19.125 12.211 1 94.38 332 TRP B N 1
ATOM 5806 C CA . TRP B 1 332 ? 0.655 19.469 12.297 1 94.38 332 TRP B CA 1
ATOM 5807 C C . TRP B 1 332 ? 1.424 18.406 13.086 1 94.38 332 TRP B C 1
ATOM 5809 O O . TRP B 1 332 ? 2.484 17.953 12.648 1 94.38 332 TRP B O 1
ATOM 5819 N N . HIS B 1 333 ? 0.87 17.922 14.141 1 94.44 333 HIS B N 1
ATOM 5820 C CA . HIS B 1 333 ? 1.489 16.938 15.023 1 94.44 333 HIS B CA 1
ATOM 5821 C C . HIS B 1 333 ? 1.62 15.578 14.336 1 94.44 333 HIS B C 1
ATOM 5823 O O . HIS B 1 333 ? 2.574 14.844 14.586 1 94.44 333 HIS B O 1
ATOM 5829 N N . ALA B 1 334 ? 0.68 15.344 13.484 1 95.31 334 ALA B N 1
ATOM 5830 C CA . ALA B 1 334 ? 0.6 14.031 12.844 1 95.31 334 ALA B CA 1
ATOM 5831 C C . ALA B 1 334 ? 1.728 13.844 11.836 1 95.31 334 ALA B C 1
ATOM 5833 O O . ALA B 1 334 ? 2.025 12.719 11.422 1 95.31 334 ALA B O 1
ATOM 5834 N N . GLU B 1 335 ? 2.441 14.875 11.461 1 96.06 335 GLU B N 1
ATOM 5835 C CA . GLU B 1 335 ? 3.457 14.844 10.406 1 96.06 335 GLU B CA 1
ATOM 5836 C C . GLU B 1 335 ? 4.777 14.289 10.938 1 96.06 335 GLU B C 1
ATOM 5838 O O . GLU B 1 335 ? 5.559 13.711 10.18 1 96.06 335 GLU B O 1
ATOM 5843 N N . TRP B 1 336 ? 4.973 14.484 12.219 1 95.88 336 TRP B N 1
ATOM 5844 C CA . TRP B 1 336 ? 6.336 14.438 12.75 1 95.88 336 TRP B CA 1
ATOM 5845 C C . TRP B 1 336 ? 6.906 13.031 12.656 1 95.88 336 TRP B C 1
ATOM 5847 O O . TRP B 1 336 ? 7.934 12.805 12.008 1 95.88 336 TRP B O 1
ATOM 5857 N N . GLN B 1 337 ? 6.176 12.109 13.227 1 95.31 337 GLN B N 1
ATOM 5858 C CA . GLN B 1 337 ? 6.695 10.75 13.289 1 95.31 337 GLN B CA 1
ATOM 5859 C C . GLN B 1 337 ? 6.738 10.109 11.906 1 95.31 337 GLN B C 1
ATOM 5861 O O . GLN B 1 337 ? 7.73 9.469 11.547 1 95.31 337 GLN B O 1
ATOM 5866 N N . PRO B 1 338 ? 5.699 10.281 11.094 1 97.19 338 PRO B N 1
ATOM 5867 C CA . PRO B 1 338 ? 5.758 9.703 9.75 1 97.19 338 PRO B CA 1
ATOM 5868 C C . PRO B 1 338 ? 6.883 10.289 8.898 1 97.19 338 PRO B C 1
ATOM 5870 O O . PRO B 1 338 ? 7.531 9.562 8.141 1 97.19 338 PRO B O 1
ATOM 5873 N N . LEU B 1 339 ? 7.105 11.594 8.992 1 97.81 339 LEU B N 1
ATOM 5874 C CA . LEU B 1 339 ? 8.219 12.188 8.266 1 97.81 339 LEU B CA 1
ATOM 5875 C C . LEU B 1 339 ? 9.547 11.57 8.695 1 97.81 339 LEU B C 1
ATOM 5877 O O . LEU B 1 339 ? 10.352 11.164 7.855 1 97.81 339 LEU B O 1
ATOM 5881 N N . ARG B 1 340 ? 9.75 11.5 9.969 1 97.12 340 ARG B N 1
ATOM 5882 C CA . ARG B 1 340 ? 10.977 10.906 10.508 1 97.12 340 ARG B CA 1
ATOM 5883 C C . ARG B 1 340 ? 11.141 9.469 10.023 1 97.12 340 ARG B C 1
ATOM 5885 O O . ARG B 1 340 ? 12.227 9.078 9.578 1 97.12 340 ARG B O 1
ATOM 5892 N N . GLU B 1 341 ? 10.078 8.742 10.078 1 96.75 341 GLU B N 1
ATOM 5893 C CA . GLU B 1 341 ? 10.141 7.34 9.688 1 96.75 341 GLU B CA 1
ATOM 5894 C C . GLU B 1 341 ? 10.438 7.191 8.203 1 96.75 341 GLU B C 1
ATOM 5896 O O . GLU B 1 341 ? 11.18 6.297 7.793 1 96.75 341 GLU B O 1
ATOM 5901 N N . CYS B 1 342 ? 9.82 8.039 7.371 1 98.19 342 CYS B N 1
ATOM 5902 C CA . CYS B 1 342 ? 10.133 8.023 5.945 1 98.19 342 CYS B CA 1
ATOM 5903 C C . CYS B 1 342 ? 11.617 8.273 5.711 1 98.19 342 CYS B C 1
ATOM 5905 O O . CYS B 1 342 ? 12.258 7.551 4.941 1 98.19 342 CYS B O 1
ATOM 5907 N N . LEU B 1 343 ? 12.148 9.281 6.398 1 98.38 343 LEU B N 1
ATOM 5908 C CA . LEU B 1 343 ? 13.562 9.602 6.242 1 98.38 343 LEU B CA 1
ATOM 5909 C C . LEU B 1 343 ? 14.438 8.438 6.684 1 98.38 343 LEU B C 1
ATOM 5911 O O . LEU B 1 343 ? 15.406 8.086 6 1 98.38 343 LEU B O 1
ATOM 5915 N N . LEU B 1 344 ? 14.078 7.848 7.754 1 97.31 344 LEU B N 1
ATOM 5916 C CA . LEU B 1 344 ? 14.836 6.742 8.32 1 97.31 344 LEU B CA 1
ATOM 5917 C C . LEU B 1 344 ? 14.805 5.527 7.402 1 97.31 344 LEU B C 1
ATOM 5919 O O . LEU B 1 344 ? 15.844 4.941 7.098 1 97.31 344 LEU B O 1
ATOM 5923 N N . LEU B 1 345 ? 13.648 5.172 6.941 1 97.94 345 LEU B N 1
ATOM 5924 C CA . LEU B 1 345 ? 13.477 3.973 6.125 1 97.94 345 LEU B CA 1
ATOM 5925 C C . LEU B 1 345 ? 14.125 4.148 4.754 1 97.94 345 LEU B C 1
ATOM 5927 O O . LEU B 1 345 ? 14.812 3.248 4.27 1 97.94 345 LEU B O 1
ATOM 5931 N N . VAL B 1 346 ? 13.906 5.285 4.133 1 98.56 346 VAL B N 1
ATOM 5932 C CA . VAL B 1 346 ? 14.484 5.523 2.818 1 98.56 346 VAL B CA 1
ATOM 5933 C C . VAL B 1 346 ? 16 5.652 2.939 1 98.56 346 VAL B C 1
ATOM 5935 O O . VAL B 1 346 ? 16.75 5.137 2.1 1 98.56 346 VAL B O 1
ATOM 5938 N N . GLY B 1 347 ? 16.453 6.363 3.988 1 98.44 347 GLY B N 1
ATOM 5939 C CA . GLY B 1 347 ? 17.891 6.449 4.215 1 98.44 347 GLY B CA 1
ATOM 5940 C C . GLY B 1 347 ? 18.531 5.098 4.449 1 98.44 347 GLY B C 1
ATOM 5941 O O . GLY B 1 347 ? 19.594 4.805 3.893 1 98.44 347 GLY B O 1
ATOM 5942 N N . GLY B 1 348 ? 17.922 4.297 5.293 1 97.81 348 GLY B N 1
ATOM 5943 C CA . GLY B 1 348 ? 18.422 2.951 5.52 1 97.81 348 GLY B CA 1
ATOM 5944 C C . GLY B 1 348 ? 18.422 2.096 4.266 1 97.81 348 GLY B C 1
ATOM 5945 O O . GLY B 1 348 ? 19.359 1.353 4.012 1 97.81 348 GLY B O 1
ATOM 5946 N N . SER B 1 349 ? 17.391 2.188 3.498 1 98.44 349 SER B N 1
ATOM 5947 C CA . SER B 1 349 ? 17.266 1.446 2.246 1 98.44 349 SER B CA 1
ATOM 5948 C C . SER B 1 349 ? 18.344 1.866 1.254 1 98.44 349 SER B C 1
ATOM 5950 O O . SER B 1 349 ? 18.953 1.021 0.588 1 98.44 349 SER B O 1
ATOM 5952 N N . ALA B 1 350 ? 18.516 3.176 1.131 1 98.75 350 ALA B N 1
ATOM 5953 C CA . ALA B 1 350 ? 19.516 3.693 0.202 1 98.75 350 ALA B CA 1
ATOM 5954 C C . ALA B 1 350 ? 20.906 3.205 0.572 1 98.75 350 ALA B C 1
ATOM 5956 O O . ALA B 1 350 ? 21.688 2.787 -0.298 1 98.75 350 ALA B O 1
ATOM 5957 N N . HIS B 1 351 ? 21.188 3.242 1.827 1 98.31 351 HIS B N 1
ATOM 5958 C CA . HIS B 1 351 ? 22.484 2.766 2.301 1 98.31 351 HIS B CA 1
ATOM 5959 C C . HIS B 1 351 ? 22.672 1.279 2.008 1 98.31 351 HIS B C 1
ATOM 5961 O O . HIS B 1 351 ? 23.719 0.861 1.522 1 98.31 351 HIS B O 1
ATOM 5967 N N . THR B 1 352 ? 21.688 0.528 2.273 1 97.81 352 THR B N 1
ATOM 5968 C CA . THR B 1 352 ? 21.703 -0.91 2.027 1 97.81 352 THR B CA 1
ATOM 5969 C C . THR B 1 352 ? 21.812 -1.202 0.533 1 97.81 352 THR B C 1
ATOM 5971 O O . THR B 1 352 ? 22.516 -2.127 0.124 1 97.81 352 THR B O 1
ATOM 5974 N N . ALA B 1 353 ? 21.125 -0.4 -0.268 1 98.56 353 ALA B N 1
ATOM 5975 C CA . ALA B 1 353 ? 21.156 -0.57 -1.719 1 98.56 353 ALA B CA 1
ATOM 5976 C C . ALA B 1 353 ? 22.562 -0.342 -2.271 1 98.56 353 ALA B C 1
ATOM 5978 O O . ALA B 1 353 ? 22.984 -1.013 -3.219 1 98.56 353 ALA B O 1
ATOM 5979 N N . ALA B 1 354 ? 23.266 0.622 -1.736 1 98.44 354 ALA B N 1
ATOM 5980 C CA . ALA B 1 354 ? 24.641 0.867 -2.168 1 98.44 354 ALA B CA 1
ATOM 5981 C C . ALA B 1 354 ? 25.516 -0.359 -1.932 1 98.44 354 ALA B C 1
ATOM 5983 O O . ALA B 1 354 ? 26.297 -0.75 -2.803 1 98.44 354 ALA B O 1
ATOM 5984 N N . GLU B 1 355 ? 25.359 -0.967 -0.794 1 97.19 355 GLU B N 1
ATOM 5985 C CA . GLU B 1 355 ? 26.094 -2.193 -0.493 1 97.19 355 GLU B CA 1
ATOM 5986 C C . GLU B 1 355 ? 25.688 -3.324 -1.434 1 97.19 355 GLU B C 1
ATOM 5988 O O . GLU B 1 355 ? 26.547 -4.027 -1.972 1 97.19 355 GLU B O 1
ATOM 5993 N N . LEU B 1 356 ? 24.422 -3.498 -1.637 1 97.88 356 LEU B N 1
ATOM 5994 C CA . LEU B 1 356 ? 23.891 -4.539 -2.512 1 97.88 356 LEU B CA 1
ATOM 5995 C C . LEU B 1 356 ? 24.406 -4.363 -3.936 1 97.88 356 LEU B C 1
ATOM 5997 O O . LEU B 1 356 ? 24.891 -5.32 -4.547 1 97.88 356 LEU B O 1
ATOM 6001 N N . ALA B 1 357 ? 24.328 -3.141 -4.43 1 98.56 357 ALA B N 1
ATOM 6002 C CA . ALA B 1 357 ? 24.734 -2.836 -5.797 1 98.56 357 ALA B CA 1
ATOM 6003 C C . ALA B 1 357 ? 26.234 -3.104 -5.992 1 98.56 357 ALA B C 1
ATOM 6005 O O . ALA B 1 357 ? 26.641 -3.652 -7.02 1 98.56 357 ALA B O 1
ATOM 6006 N N . ASP B 1 358 ? 27.016 -2.736 -5.051 1 97.69 358 ASP B N 1
ATOM 6007 C CA . ASP B 1 358 ? 28.469 -2.859 -5.145 1 97.69 358 ASP B CA 1
ATOM 6008 C C . ASP B 1 358 ? 28.891 -4.324 -5.129 1 97.69 358 ASP B C 1
ATOM 6010 O O . ASP B 1 358 ? 29.906 -4.691 -5.742 1 97.69 358 ASP B O 1
ATOM 6014 N N . GLY B 1 359 ? 28.141 -5.133 -4.508 1 97.06 359 GLY B N 1
ATOM 6015 C CA . GLY B 1 359 ? 28.562 -6.508 -4.312 1 97.06 359 GLY B CA 1
ATOM 6016 C C . GLY B 1 359 ? 27.75 -7.512 -5.102 1 97.06 359 GLY B C 1
ATOM 6017 O O . GLY B 1 359 ? 28.047 -8.711 -5.086 1 97.06 359 GLY B O 1
ATOM 6018 N N . LEU B 1 360 ? 26.781 -7.094 -5.816 1 97.44 360 LEU B N 1
ATOM 6019 C CA . LEU B 1 360 ? 25.891 -7.996 -6.543 1 97.44 360 LEU B CA 1
ATOM 6020 C C . LEU B 1 360 ? 26.656 -8.758 -7.617 1 97.44 360 LEU B C 1
ATOM 6022 O O . LEU B 1 360 ? 27.422 -8.164 -8.383 1 97.44 360 LEU B O 1
ATOM 6026 N N . ARG B 1 361 ? 26.469 -10.07 -7.633 1 95.75 361 ARG B N 1
ATOM 6027 C CA . ARG B 1 361 ? 27.156 -10.922 -8.602 1 95.75 361 ARG B CA 1
ATOM 6028 C C . ARG B 1 361 ? 26.172 -11.594 -9.539 1 95.75 361 ARG B C 1
ATOM 6030 O O . ARG B 1 361 ? 25.109 -12.055 -9.109 1 95.75 361 ARG B O 1
ATOM 6037 N N . ALA B 1 362 ? 26.562 -11.633 -10.742 1 97.31 362 ALA B N 1
ATOM 6038 C CA . ALA B 1 362 ? 25.766 -12.312 -11.766 1 97.31 362 ALA B CA 1
ATOM 6039 C C . ALA B 1 362 ? 26.344 -13.688 -12.086 1 97.31 362 ALA B C 1
ATOM 6041 O O . ALA B 1 362 ? 27.562 -13.859 -12.117 1 97.31 362 ALA B O 1
ATOM 6042 N N . ASP B 1 363 ? 25.5 -14.664 -12.297 1 96.56 363 ASP B N 1
ATOM 6043 C CA . ASP B 1 363 ? 25.891 -16 -12.719 1 96.56 363 ASP B CA 1
ATOM 6044 C C . ASP B 1 363 ? 25.547 -16.25 -14.18 1 96.56 363 ASP B C 1
ATOM 6046 O O . ASP B 1 363 ? 24.469 -16.766 -14.492 1 96.56 363 ASP B O 1
ATOM 6050 N N . GLU B 1 364 ? 26.484 -16.016 -15.055 1 97 364 GLU B N 1
ATOM 6051 C CA . GLU B 1 364 ? 26.25 -16.094 -16.5 1 97 364 GLU B CA 1
ATOM 6052 C C . GLU B 1 364 ? 25.922 -17.516 -16.922 1 97 364 GLU B C 1
ATOM 6054 O O . GLU B 1 364 ? 25.109 -17.734 -17.828 1 97 364 GLU B O 1
ATOM 6059 N N . ALA B 1 365 ? 26.578 -18.438 -16.312 1 95.81 365 ALA B N 1
ATOM 6060 C CA . ALA B 1 365 ? 26.328 -19.828 -16.641 1 95.81 365 ALA B CA 1
ATOM 6061 C C . ALA B 1 365 ? 24.875 -20.203 -16.312 1 95.81 365 ALA B C 1
ATOM 6063 O O . ALA B 1 365 ? 24.203 -20.844 -17.125 1 95.81 365 ALA B O 1
ATOM 6064 N N . ARG B 1 366 ? 24.5 -19.75 -15.172 1 95.19 366 ARG B N 1
ATOM 6065 C CA . ARG B 1 366 ? 23.125 -20.031 -14.766 1 95.19 366 ARG B CA 1
ATOM 6066 C C . ARG B 1 366 ? 22.141 -19.328 -15.695 1 95.19 366 ARG B C 1
ATOM 6068 O O . ARG B 1 366 ? 21.109 -19.891 -16.062 1 95.19 366 ARG B O 1
ATOM 6075 N N . MET B 1 367 ? 22.453 -18.125 -16.047 1 96.88 367 MET B N 1
ATOM 6076 C CA . MET B 1 367 ? 21.609 -17.375 -16.969 1 96.88 367 MET B CA 1
ATOM 6077 C C . MET B 1 367 ? 21.453 -18.109 -18.297 1 96.88 367 MET B C 1
ATOM 6079 O O . MET B 1 367 ? 20.359 -18.188 -18.844 1 96.88 367 MET B O 1
ATOM 6083 N N . SER B 1 368 ? 22.484 -18.688 -18.703 1 95.12 368 SER B N 1
ATOM 6084 C CA . SER B 1 368 ? 22.469 -19.469 -19.953 1 95.12 368 SER B CA 1
ATOM 6085 C C . SER B 1 368 ? 21.625 -20.719 -19.812 1 95.12 368 SER B C 1
ATOM 6087 O O . SER B 1 368 ? 20.875 -21.078 -20.719 1 95.12 368 SER B O 1
ATOM 6089 N N . GLU B 1 369 ? 21.75 -21.328 -18.703 1 94.12 369 GLU B N 1
ATOM 6090 C CA . GLU B 1 369 ? 20.953 -22.531 -18.438 1 94.12 369 GLU B CA 1
ATOM 6091 C C . GLU B 1 369 ? 19.469 -22.219 -18.453 1 94.12 369 GLU B C 1
ATOM 6093 O O . GLU B 1 369 ? 18.672 -22.969 -19.047 1 94.12 369 GLU B O 1
ATOM 6098 N N . ILE B 1 370 ? 19.125 -21.141 -17.812 1 94.31 370 ILE B N 1
ATOM 6099 C CA . ILE B 1 370 ? 17.719 -20.75 -17.75 1 94.31 370 ILE B CA 1
ATOM 6100 C C . ILE B 1 370 ? 17.219 -20.406 -19.156 1 94.31 370 ILE B C 1
ATOM 6102 O O . ILE B 1 370 ? 16.109 -20.781 -19.531 1 94.31 370 ILE B O 1
ATOM 6106 N N . LEU B 1 371 ? 18 -19.734 -19.875 1 91.88 371 LEU B N 1
ATOM 6107 C CA . LEU B 1 371 ? 17.656 -19.359 -21.234 1 91.88 371 LEU B CA 1
ATOM 6108 C C . LEU B 1 371 ? 17.375 -20.594 -22.094 1 91.88 371 LEU B C 1
ATOM 6110 O O . LEU B 1 371 ? 16.469 -20.578 -22.922 1 91.88 371 LEU B O 1
ATOM 6114 N N . ALA B 1 372 ? 18.031 -21.578 -21.859 1 88.31 372 ALA B N 1
ATOM 6115 C CA . ALA B 1 372 ? 17.953 -22.797 -22.656 1 88.31 372 ALA B CA 1
ATOM 6116 C C . ALA B 1 372 ? 16.672 -23.578 -22.344 1 88.31 372 ALA B C 1
ATOM 6118 O O . ALA B 1 372 ? 16.25 -24.422 -23.125 1 88.31 372 ALA B O 1
ATOM 6119 N N . MET B 1 373 ? 16.062 -23.234 -21.219 1 85.31 373 MET B N 1
ATOM 6120 C CA . MET B 1 373 ? 14.836 -23.906 -20.828 1 85.31 373 MET B CA 1
ATOM 6121 C C . MET B 1 373 ? 13.742 -23.734 -21.875 1 85.31 373 MET B C 1
ATOM 6123 O O . MET B 1 373 ? 12.828 -24.547 -21.969 1 85.31 373 MET B O 1
ATOM 6127 N N . SER B 1 374 ? 13.82 -22.781 -22.641 1 79.31 374 SER B N 1
ATOM 6128 C CA . SER B 1 374 ? 12.758 -22.453 -23.594 1 79.31 374 SER B CA 1
ATOM 6129 C C . SER B 1 374 ? 12.898 -23.266 -24.875 1 79.31 374 SER B C 1
ATOM 6131 O O . SER B 1 374 ? 11.961 -23.344 -25.672 1 79.31 374 SER B O 1
ATOM 6133 N N . HIS B 1 375 ? 13.945 -23.844 -25.094 1 77.5 375 HIS B N 1
ATOM 6134 C CA . HIS B 1 375 ? 14.234 -24.609 -26.297 1 77.5 375 HIS B CA 1
ATOM 6135 C C . HIS B 1 375 ? 13.938 -23.812 -27.547 1 77.5 375 HIS B C 1
ATOM 6137 O O . HIS B 1 375 ? 13.312 -24.312 -28.484 1 77.5 375 HIS B O 1
ATOM 6143 N N . GLY B 1 376 ? 14.281 -22.562 -27.484 1 76.88 376 GLY B N 1
ATOM 6144 C CA . GLY B 1 376 ? 14.18 -21.703 -28.641 1 76.88 376 GLY B CA 1
ATOM 6145 C C . GLY B 1 376 ? 12.82 -21.031 -28.766 1 76.88 376 GLY B C 1
ATOM 6146 O O . GLY B 1 376 ? 12.633 -20.156 -29.625 1 76.88 376 GLY B O 1
ATOM 6147 N N . GLN B 1 377 ? 11.953 -21.266 -27.875 1 78.31 377 GLN B N 1
ATOM 6148 C CA . GLN B 1 377 ? 10.594 -20.75 -27.984 1 78.31 377 GLN B CA 1
ATOM 6149 C C . GLN B 1 377 ? 10.555 -19.25 -27.688 1 78.31 377 GLN B C 1
ATOM 6151 O O . GLN B 1 377 ? 9.633 -18.562 -28.109 1 78.31 377 GLN B O 1
ATOM 6156 N N . LEU B 1 378 ? 11.586 -18.75 -27.109 1 85.88 378 LEU B N 1
ATOM 6157 C CA . LEU B 1 378 ? 11.641 -17.359 -26.703 1 85.88 378 LEU B CA 1
ATOM 6158 C C . LEU B 1 378 ? 11.68 -16.438 -27.922 1 85.88 378 LEU B C 1
ATOM 6160 O O . LEU B 1 378 ? 11.344 -15.258 -27.812 1 85.88 378 LEU B O 1
ATOM 6164 N N . VAL B 1 379 ? 12.094 -16.953 -29.078 1 86.38 379 VAL B N 1
ATOM 6165 C CA . VAL B 1 379 ? 12.289 -16.078 -30.234 1 86.38 379 VAL B CA 1
ATOM 6166 C C . VAL B 1 379 ? 11.273 -16.438 -31.312 1 86.38 379 VAL B C 1
ATOM 6168 O O . VAL B 1 379 ? 11.477 -16.125 -32.5 1 86.38 379 VAL B O 1
ATOM 6171 N N . SER B 1 380 ? 10.234 -17.047 -30.906 1 80.94 380 SER B N 1
ATOM 6172 C CA . SER B 1 380 ? 9.203 -17.438 -31.859 1 80.94 380 SER B CA 1
ATOM 6173 C C . SER B 1 380 ? 8.617 -16.219 -32.562 1 80.94 380 SER B C 1
ATOM 6175 O O . SER B 1 380 ? 8.211 -16.312 -33.719 1 80.94 380 SER B O 1
ATOM 6177 N N . GLU B 1 381 ? 8.609 -15.117 -31.812 1 85.31 381 GLU B N 1
ATOM 6178 C CA . GLU B 1 381 ? 8.133 -13.867 -32.406 1 85.31 381 GLU B CA 1
ATOM 6179 C C . GLU B 1 381 ? 8.945 -13.5 -33.656 1 85.31 381 GLU B C 1
ATOM 6181 O O . GLU B 1 381 ? 8.391 -13.07 -34.656 1 85.31 381 GLU B O 1
ATOM 6186 N N . ARG B 1 382 ? 10.227 -13.648 -33.594 1 89.06 382 ARG B N 1
ATOM 6187 C CA . ARG B 1 382 ? 11.109 -13.352 -34.719 1 89.06 382 ARG B CA 1
ATOM 6188 C C . ARG B 1 382 ? 10.789 -14.25 -35.906 1 89.06 382 ARG B C 1
ATOM 6190 O O . ARG B 1 382 ? 10.719 -13.781 -37.031 1 89.06 382 ARG B O 1
ATOM 6197 N N . LEU B 1 383 ? 10.633 -15.469 -35.625 1 86.5 383 LEU B N 1
ATOM 6198 C CA . LEU B 1 383 ? 10.32 -16.438 -36.688 1 86.5 383 LEU B CA 1
ATOM 6199 C C . LEU B 1 383 ? 8.977 -16.109 -37.312 1 86.5 383 LEU B C 1
ATOM 6201 O O . LEU B 1 383 ? 8.82 -16.234 -38.531 1 86.5 383 LEU B O 1
ATOM 6205 N N . SER B 1 384 ? 8.039 -15.734 -36.531 1 86.62 384 SER B N 1
ATOM 6206 C CA . SER B 1 384 ? 6.73 -15.352 -37.031 1 86.62 384 SER B CA 1
ATOM 6207 C C . SER B 1 384 ? 6.84 -14.172 -38 1 86.62 384 SER B C 1
ATOM 6209 O O . SER B 1 384 ? 6.199 -14.164 -39.062 1 86.62 384 SER B O 1
ATOM 6211 N N . ILE B 1 385 ? 7.602 -13.219 -37.656 1 90.44 385 ILE B N 1
ATOM 6212 C CA . ILE B 1 385 ? 7.797 -12.039 -38.469 1 90.44 385 ILE B CA 1
ATOM 6213 C C . ILE B 1 385 ? 8.453 -12.43 -39.812 1 90.44 385 ILE B C 1
ATOM 6215 O O . ILE B 1 385 ? 8.078 -11.93 -40.875 1 90.44 385 ILE B O 1
ATOM 6219 N N . ARG B 1 386 ? 9.375 -13.391 -39.75 1 91.56 386 ARG B N 1
ATOM 6220 C CA . ARG B 1 386 ? 10.102 -13.828 -40.938 1 91.56 386 ARG B CA 1
ATOM 6221 C C . ARG B 1 386 ? 9.227 -14.703 -41.812 1 91.56 386 ARG B C 1
ATOM 6223 O O . ARG B 1 386 ? 9.359 -14.68 -43.031 1 91.56 386 ARG B O 1
ATOM 6230 N N . LEU B 1 387 ? 8.344 -15.453 -41.25 1 91.25 387 LEU B N 1
ATOM 6231 C CA . LEU B 1 387 ? 7.551 -16.438 -41.969 1 91.25 387 LEU B CA 1
ATOM 6232 C C . LEU B 1 387 ? 6.297 -15.797 -42.562 1 91.25 387 LEU B C 1
ATOM 6234 O O . LEU B 1 387 ? 5.734 -16.297 -43.531 1 91.25 387 LEU B O 1
ATOM 6238 N N . THR B 1 388 ? 5.898 -14.727 -42 1 92.06 388 THR B N 1
ATOM 6239 C CA . THR B 1 388 ? 4.629 -14.117 -42.375 1 92.06 388 THR B CA 1
ATOM 6240 C C . THR B 1 388 ? 4.629 -13.75 -43.844 1 92.06 388 THR B C 1
ATOM 6242 O O . THR B 1 388 ? 3.691 -14.078 -44.594 1 92.06 388 THR B O 1
ATOM 6245 N N . PRO B 1 389 ? 5.695 -13.117 -44.344 1 93.19 389 PRO B N 1
ATOM 6246 C CA . PRO B 1 389 ? 5.699 -12.789 -45.75 1 93.19 389 PRO B CA 1
ATOM 6247 C C . PRO B 1 389 ? 5.812 -14.023 -46.656 1 93.19 389 PRO B C 1
ATOM 6249 O O . PRO B 1 389 ? 5.449 -13.977 -47.844 1 93.19 389 PRO B O 1
ATOM 6252 N N . LEU B 1 390 ? 6.219 -15.156 -46.094 1 92.62 390 LEU B N 1
ATOM 6253 C CA . LEU B 1 390 ? 6.453 -16.359 -46.875 1 92.62 390 LEU B CA 1
ATOM 6254 C C . LEU B 1 390 ? 5.215 -17.25 -46.906 1 92.62 390 LEU B C 1
ATOM 6256 O O . LEU B 1 390 ? 4.918 -17.891 -47.906 1 92.62 390 LEU B O 1
ATOM 6260 N N . LEU B 1 391 ? 4.508 -17.266 -45.844 1 92.75 391 LEU B N 1
ATOM 6261 C CA . LEU B 1 391 ? 3.428 -18.234 -45.688 1 92.75 391 LEU B CA 1
ATOM 6262 C C . LEU B 1 391 ? 2.086 -17.531 -45.531 1 92.75 391 LEU B C 1
ATOM 6264 O O . LEU B 1 391 ? 1.03 -18.141 -45.688 1 92.75 391 LEU B O 1
ATOM 6268 N N . GLY B 1 392 ? 2.139 -16.219 -45.281 1 92 392 GLY B N 1
ATOM 6269 C CA . GLY B 1 392 ? 0.958 -15.539 -44.781 1 92 392 GLY B CA 1
ATOM 6270 C C . GLY B 1 392 ? 0.812 -15.617 -43.281 1 92 392 GLY B C 1
ATOM 6271 O O . GLY B 1 392 ? 1.237 -16.594 -42.656 1 92 392 GLY B O 1
ATOM 6272 N N . ARG B 1 393 ? 0.244 -14.57 -42.625 1 87.75 393 ARG B N 1
ATOM 6273 C CA . ARG B 1 393 ? 0.155 -14.398 -41.188 1 87.75 393 ARG B CA 1
ATOM 6274 C C . ARG B 1 393 ? -0.561 -15.57 -40.531 1 87.75 393 ARG B C 1
ATOM 6276 O O . ARG B 1 393 ? -0.068 -16.141 -39.531 1 87.75 393 ARG B O 1
ATOM 6283 N N . VAL B 1 394 ? -1.719 -15.953 -41.062 1 86.94 394 VAL B N 1
ATOM 6284 C CA . VAL B 1 394 ? -2.562 -16.984 -40.469 1 86.94 394 VAL B CA 1
ATOM 6285 C C . VAL B 1 394 ? -1.853 -18.328 -40.531 1 86.94 394 VAL B C 1
ATOM 6287 O O . VAL B 1 394 ? -1.789 -19.047 -39.531 1 86.94 394 VAL B O 1
ATOM 6290 N N . ARG B 1 395 ? -1.321 -18.641 -41.688 1 87.94 395 ARG B N 1
ATOM 6291 C CA . ARG B 1 395 ? -0.626 -19.906 -41.875 1 87.94 395 ARG B CA 1
ATOM 6292 C C . ARG B 1 395 ? 0.653 -19.969 -41.062 1 87.94 395 ARG B C 1
ATOM 6294 O O . ARG B 1 395 ? 0.987 -21 -40.5 1 87.94 395 ARG B O 1
ATOM 6301 N N . ALA B 1 396 ? 1.385 -18.922 -41 1 89.44 396 ALA B N 1
ATOM 6302 C CA . ALA B 1 396 ? 2.596 -18.844 -40.188 1 89.44 396 ALA B CA 1
ATOM 6303 C C . ALA B 1 396 ? 2.291 -19.094 -38.719 1 89.44 396 ALA B C 1
ATOM 6305 O O . ALA B 1 396 ? 2.982 -19.875 -38.062 1 89.44 396 ALA B O 1
ATOM 6306 N N . LYS B 1 397 ? 1.271 -18.438 -38.219 1 86 397 LYS B N 1
ATOM 6307 C CA . LYS B 1 397 ? 0.863 -18.609 -36.812 1 86 397 LYS B CA 1
ATOM 6308 C C . LYS B 1 397 ? 0.514 -20.078 -36.531 1 86 397 LYS B C 1
ATOM 6310 O O . LYS B 1 397 ? 0.927 -20.625 -35.531 1 86 397 LYS B O 1
ATOM 6315 N N . LYS B 1 398 ? -0.198 -20.656 -37.406 1 85.81 398 LYS B N 1
ATOM 6316 C CA . LYS B 1 398 ? -0.615 -22.047 -37.25 1 85.81 398 LYS B CA 1
ATOM 6317 C C . LYS B 1 398 ? 0.588 -22.984 -37.25 1 85.81 398 LYS B C 1
ATOM 6319 O O . LYS B 1 398 ? 0.668 -23.906 -36.406 1 85.81 398 LYS B O 1
ATOM 6324 N N . VAL B 1 399 ? 1.431 -22.781 -38.219 1 88.62 399 VAL B N 1
ATOM 6325 C CA . VAL B 1 399 ? 2.615 -23.625 -38.344 1 88.62 399 VAL B CA 1
ATOM 6326 C C . VAL B 1 399 ? 3.465 -23.516 -37.062 1 88.62 399 VAL B C 1
ATOM 6328 O O . VAL B 1 399 ? 3.961 -24.516 -36.562 1 88.62 399 VAL B O 1
ATOM 6331 N N . LEU B 1 400 ? 3.641 -22.297 -36.594 1 86.94 400 LEU B N 1
ATOM 6332 C CA . LEU B 1 400 ? 4.461 -22.062 -35.406 1 86.94 400 LEU B CA 1
ATOM 6333 C C . LEU B 1 400 ? 3.807 -22.656 -34.188 1 86.94 400 LEU B C 1
ATOM 6335 O O . LEU B 1 400 ? 4.488 -23.219 -33.312 1 86.94 400 LEU B O 1
ATOM 6339 N N . GLN B 1 401 ? 2.566 -22.531 -34.031 1 82 401 GLN B N 1
ATOM 6340 C CA . GLN B 1 401 ? 1.84 -23.109 -32.906 1 82 401 GLN B CA 1
ATOM 6341 C C . GLN B 1 401 ? 1.981 -24.625 -32.875 1 82 401 GLN B C 1
ATOM 6343 O O . GLN B 1 401 ? 2.258 -25.219 -31.844 1 82 401 GLN B O 1
ATOM 6348 N N . THR B 1 402 ? 1.769 -25.172 -34.062 1 85.12 402 THR B N 1
ATOM 6349 C CA . THR B 1 402 ? 1.895 -26.625 -34.188 1 85.12 402 THR B CA 1
ATOM 6350 C C . THR B 1 402 ? 3.314 -27.078 -33.844 1 85.12 402 THR B C 1
ATOM 6352 O O . THR B 1 402 ? 3.506 -28.047 -33.125 1 85.12 402 THR B O 1
ATOM 6355 N N . ALA B 1 403 ? 4.223 -26.359 -34.406 1 87.19 403 ALA B N 1
ATOM 6356 C CA . ALA B 1 403 ? 5.621 -26.688 -34.156 1 87.19 403 ALA B CA 1
ATOM 6357 C C . ALA B 1 403 ? 5.969 -26.578 -32.688 1 87.19 403 ALA B C 1
ATOM 6359 O O . ALA B 1 403 ? 6.727 -27.391 -32.156 1 87.19 403 ALA B O 1
ATOM 6360 N N . ALA B 1 404 ? 5.496 -25.5 -32 1 80.25 404 ALA B N 1
ATOM 6361 C CA . ALA B 1 404 ? 5.742 -25.312 -30.578 1 80.25 404 ALA B CA 1
ATOM 6362 C C . ALA B 1 404 ? 5.184 -26.484 -29.766 1 80.25 404 ALA B C 1
ATOM 6364 O O . ALA B 1 404 ? 5.84 -26.984 -28.844 1 80.25 404 ALA B O 1
ATOM 6365 N N . PHE B 1 405 ? 4.023 -26.875 -30.094 1 76.81 405 PHE B N 1
ATOM 6366 C CA . PHE B 1 405 ? 3.395 -28.016 -29.422 1 76.81 405 PHE B CA 1
ATOM 6367 C C . PHE B 1 405 ? 4.195 -29.281 -29.656 1 76.81 405 PHE B C 1
ATOM 6369 O O . PHE B 1 405 ? 4.426 -30.062 -28.719 1 76.81 405 PHE B O 1
ATOM 6376 N N . ASP B 1 406 ? 4.578 -29.484 -30.906 1 83.38 406 ASP B N 1
ATOM 6377 C CA . ASP B 1 406 ? 5.352 -30.656 -31.266 1 83.38 406 ASP B CA 1
ATOM 6378 C C . ASP B 1 406 ? 6.691 -30.688 -30.531 1 83.38 406 ASP B C 1
ATOM 6380 O O . ASP B 1 406 ? 7.137 -31.734 -30.078 1 83.38 406 ASP B O 1
ATOM 6384 N N . ALA B 1 407 ? 7.273 -29.578 -30.516 1 83.19 407 ALA B N 1
ATOM 6385 C CA . ALA B 1 407 ? 8.547 -29.469 -29.797 1 83.19 407 ALA B CA 1
ATOM 6386 C C . ALA B 1 407 ? 8.375 -29.812 -28.312 1 83.19 407 ALA B C 1
ATOM 6388 O O . ALA B 1 407 ? 9.18 -30.547 -27.75 1 83.19 407 ALA B O 1
ATOM 6389 N N . ALA B 1 408 ? 7.383 -29.297 -27.688 1 73.75 408 ALA B N 1
ATOM 6390 C CA . ALA B 1 408 ? 7.102 -29.562 -26.281 1 73.75 408 ALA B CA 1
ATOM 6391 C C . ALA B 1 408 ? 6.812 -31.047 -26.047 1 73.75 408 ALA B C 1
ATOM 6393 O O . ALA B 1 408 ? 7.273 -31.609 -25.047 1 73.75 408 ALA B O 1
ATOM 6394 N N . ALA B 1 409 ? 6.117 -31.609 -26.891 1 77.12 409 ALA B N 1
ATOM 6395 C CA . ALA B 1 409 ? 5.703 -33 -26.75 1 77.12 409 ALA B CA 1
ATOM 6396 C C . ALA B 1 409 ? 6.875 -33.938 -26.984 1 77.12 409 ALA B C 1
ATOM 6398 O O . ALA B 1 409 ? 6.996 -34.969 -26.328 1 77.12 409 ALA B O 1
ATOM 6399 N N . SER B 1 410 ? 7.73 -33.594 -27.906 1 81.44 410 SER B N 1
ATOM 6400 C CA . SER B 1 410 ? 8.805 -34.5 -28.328 1 81.44 410 SER B CA 1
ATOM 6401 C C . SER B 1 410 ? 10.086 -34.219 -27.547 1 81.44 410 SER B C 1
ATOM 6403 O O . SER B 1 410 ? 10.992 -35.031 -27.516 1 81.44 410 SER B O 1
ATOM 6405 N N . GLY B 1 411 ? 10.172 -32.969 -27.062 1 77.94 411 GLY B N 1
ATOM 6406 C CA . GLY B 1 411 ? 11.406 -32.562 -26.406 1 77.94 411 GLY B CA 1
ATOM 6407 C C . GLY B 1 411 ? 12.461 -32.062 -27.375 1 77.94 411 GLY B C 1
ATOM 6408 O O . GLY B 1 411 ? 13.539 -31.625 -26.969 1 77.94 411 GLY B O 1
ATOM 6409 N N . ALA B 1 412 ? 12.133 -32.156 -28.688 1 84.56 412 ALA B N 1
ATOM 6410 C CA . ALA B 1 412 ? 13.039 -31.625 -29.703 1 84.56 412 ALA B CA 1
ATOM 6411 C C . ALA B 1 412 ? 13.031 -30.094 -29.688 1 84.56 412 ALA B C 1
ATOM 6413 O O . ALA B 1 412 ? 12.117 -29.469 -29.141 1 84.56 412 ALA B O 1
ATOM 6414 N N . SER B 1 413 ? 14.133 -29.578 -30.172 1 86.62 413 SER B N 1
ATOM 6415 C CA . SER B 1 413 ? 14.164 -28.125 -30.266 1 86.62 413 SER B CA 1
ATOM 6416 C C . SER B 1 413 ? 13.188 -27.609 -31.312 1 86.62 413 SER B C 1
ATOM 6418 O O . SER B 1 413 ? 12.898 -28.312 -32.281 1 86.62 413 SER B O 1
ATOM 6420 N N . LEU B 1 414 ? 12.68 -26.422 -31.141 1 88.31 414 LEU B N 1
ATOM 6421 C CA . LEU B 1 414 ? 11.789 -25.797 -32.094 1 88.31 414 LEU B CA 1
ATOM 6422 C C . LEU B 1 414 ? 12.453 -25.703 -33.469 1 88.31 414 LEU B C 1
ATOM 6424 O O . LEU B 1 414 ? 11.805 -25.906 -34.5 1 88.31 414 LEU B O 1
ATOM 6428 N N . ALA B 1 415 ? 13.703 -25.453 -33.5 1 89.62 415 ALA B N 1
ATOM 6429 C CA . ALA B 1 415 ? 14.461 -25.344 -34.75 1 89.62 415 ALA B CA 1
ATOM 6430 C C . ALA B 1 415 ? 14.445 -26.656 -35.531 1 89.62 415 ALA B C 1
ATOM 6432 O O . ALA B 1 415 ? 14.227 -26.672 -36.75 1 89.62 415 ALA B O 1
ATOM 6433 N N . ASP B 1 416 ? 14.57 -27.719 -34.844 1 91.44 416 ASP B N 1
ATOM 6434 C CA . ASP B 1 416 ? 14.602 -29.031 -35.469 1 91.44 416 ASP B CA 1
ATOM 6435 C C . ASP B 1 416 ? 13.227 -29.406 -36.031 1 91.44 416 ASP B C 1
ATOM 6437 O O . ASP B 1 416 ? 13.117 -29.953 -37.125 1 91.44 416 ASP B O 1
ATOM 6441 N N . VAL B 1 417 ? 12.281 -29.078 -35.219 1 92.31 417 VAL B N 1
ATOM 6442 C CA . VAL B 1 417 ? 10.922 -29.391 -35.625 1 92.31 417 VAL B CA 1
ATOM 6443 C C . VAL B 1 417 ? 10.57 -28.594 -36.906 1 92.31 417 VAL B C 1
ATOM 6445 O O . VAL B 1 417 ? 9.992 -29.141 -37.844 1 92.31 417 VAL B O 1
ATOM 6448 N N . LEU B 1 418 ? 10.945 -27.375 -36.938 1 92.38 418 LEU B N 1
ATOM 6449 C CA . LEU B 1 418 ? 10.625 -26.5 -38.062 1 92.38 418 LEU B CA 1
ATOM 6450 C C . LEU B 1 418 ? 11.445 -26.875 -39.281 1 92.38 418 LEU B C 1
ATOM 6452 O O . LEU B 1 418 ? 10.945 -26.797 -40.406 1 92.38 418 LEU B O 1
ATOM 6456 N N . ALA B 1 419 ? 12.617 -27.312 -39.062 1 92.75 419 ALA B N 1
ATOM 6457 C CA . ALA B 1 419 ? 13.477 -27.719 -40.156 1 92.75 419 ALA B CA 1
ATOM 6458 C C . ALA B 1 419 ? 12.953 -28.984 -40.844 1 92.75 419 ALA B C 1
ATOM 6460 O O . ALA B 1 419 ? 13.211 -29.234 -42 1 92.75 419 ALA B O 1
ATOM 6461 N N . ALA B 1 420 ? 12.18 -29.734 -40.094 1 93.19 420 ALA B N 1
ATOM 6462 C CA . ALA B 1 420 ? 11.625 -30.984 -40.594 1 93.19 420 ALA B CA 1
ATOM 6463 C C . ALA B 1 420 ? 10.266 -30.75 -41.25 1 93.19 420 ALA B C 1
ATOM 6465 O O . ALA B 1 420 ? 9.734 -31.641 -41.938 1 93.19 420 ALA B O 1
ATOM 6466 N N . ASP B 1 421 ? 9.734 -29.688 -41 1 92.94 421 ASP B N 1
ATOM 6467 C CA . ASP B 1 421 ? 8.422 -29.359 -41.562 1 92.94 421 ASP B CA 1
ATOM 6468 C C . ASP B 1 421 ? 8.555 -28.844 -43 1 92.94 421 ASP B C 1
ATOM 6470 O O . ASP B 1 421 ? 9.086 -27.75 -43.219 1 92.94 421 ASP B O 1
ATOM 6474 N N . PRO B 1 422 ? 8.008 -29.484 -43.906 1 91.94 422 PRO B N 1
ATOM 6475 C CA . PRO B 1 422 ? 8.164 -29.078 -45.312 1 91.94 422 PRO B CA 1
ATOM 6476 C C . PRO B 1 422 ? 7.598 -27.688 -45.594 1 91.94 422 PRO B C 1
ATOM 6478 O O . PRO B 1 422 ? 8.094 -27 -46.5 1 91.94 422 PRO B O 1
ATOM 6481 N N . THR B 1 423 ? 6.594 -27.359 -44.906 1 92.19 423 THR B N 1
ATOM 6482 C CA . THR B 1 423 ? 5.996 -26.047 -45.094 1 92.19 423 THR B CA 1
ATOM 6483 C C . THR B 1 423 ? 7.02 -24.953 -44.812 1 92.19 423 THR B C 1
ATOM 6485 O O . THR B 1 423 ? 6.973 -23.891 -45.469 1 92.19 423 THR B O 1
ATOM 6488 N N . VAL B 1 424 ? 7.934 -25.172 -43.938 1 94 424 VAL B N 1
ATOM 6489 C CA . VAL B 1 424 ? 8.93 -24.172 -43.562 1 94 424 VAL B CA 1
ATOM 6490 C C . VAL B 1 424 ? 10.25 -24.453 -44.25 1 94 424 VAL B C 1
ATOM 6492 O O . VAL B 1 424 ? 10.875 -23.547 -44.812 1 94 424 VAL B O 1
ATOM 6495 N N . SER B 1 425 ? 10.586 -25.703 -44.406 1 91.25 425 SER B N 1
ATOM 6496 C CA . SER B 1 425 ? 11.906 -26.078 -44.906 1 91.25 425 SER B CA 1
ATOM 6497 C C . SER B 1 425 ? 12.039 -25.797 -46.406 1 91.25 425 SER B C 1
ATOM 6499 O O . SER B 1 425 ? 13.156 -25.688 -46.906 1 91.25 425 SER B O 1
ATOM 6501 N N . GLU B 1 426 ? 10.953 -25.719 -47 1 92 426 GLU B N 1
ATOM 6502 C CA . GLU B 1 426 ? 10.984 -25.375 -48.406 1 92 426 GLU B CA 1
ATOM 6503 C C . GLU B 1 426 ? 11.305 -23.891 -48.625 1 92 426 GLU B C 1
ATOM 6505 O O . GLU B 1 426 ? 11.711 -23.484 -49.719 1 92 426 GLU B O 1
ATOM 6510 N N . ARG B 1 427 ? 11.148 -23.188 -47.656 1 92.31 427 ARG B N 1
ATOM 6511 C CA . ARG B 1 427 ? 11.273 -21.734 -47.75 1 92.31 427 ARG B CA 1
ATOM 6512 C C . ARG B 1 427 ? 12.492 -21.234 -47 1 92.31 427 ARG B C 1
ATOM 6514 O O . ARG B 1 427 ? 13.086 -20.219 -47.375 1 92.31 427 ARG B O 1
ATOM 6521 N N . LEU B 1 428 ? 12.781 -21.875 -45.938 1 93 428 LEU B N 1
ATOM 6522 C CA . LEU B 1 428 ? 13.922 -21.5 -45.094 1 93 428 LEU B CA 1
ATOM 6523 C C . LEU B 1 428 ? 14.828 -22.703 -44.875 1 93 428 LEU B C 1
ATOM 6525 O O . LEU B 1 428 ? 14.359 -23.781 -44.5 1 93 428 LEU B O 1
ATOM 6529 N N . GLY B 1 429 ? 16.094 -22.516 -45.062 1 92.44 429 GLY B N 1
ATOM 6530 C CA . GLY B 1 429 ? 17.047 -23.578 -44.781 1 92.44 429 GLY B CA 1
ATOM 6531 C C . GLY B 1 429 ? 17.219 -23.859 -43.312 1 92.44 429 GLY B C 1
ATOM 6532 O O . GLY B 1 429 ? 16.891 -23 -42.469 1 92.44 429 GLY B O 1
ATOM 6533 N N . ALA B 1 430 ? 17.734 -25.062 -43 1 92.75 430 ALA B N 1
ATOM 6534 C CA . ALA B 1 430 ? 17.906 -25.484 -41.594 1 92.75 430 ALA B CA 1
ATOM 6535 C C . ALA B 1 430 ? 18.812 -24.531 -40.844 1 92.75 430 ALA B C 1
ATOM 6537 O O . ALA B 1 430 ? 18.547 -24.188 -39.688 1 92.75 430 ALA B O 1
ATOM 6538 N N . GLU B 1 431 ? 19.812 -24.156 -41.5 1 93.31 431 GLU B N 1
ATOM 6539 C CA . GLU B 1 431 ? 20.766 -23.25 -40.875 1 93.31 431 GLU B CA 1
ATOM 6540 C C . GLU B 1 431 ? 20.141 -21.891 -40.594 1 93.31 431 GLU B C 1
ATOM 6542 O O . GLU B 1 431 ? 20.375 -21.297 -39.531 1 93.31 431 GLU B O 1
ATOM 6547 N N . GLU B 1 432 ? 19.406 -21.422 -41.5 1 93 432 GLU B N 1
ATOM 6548 C CA . GLU B 1 432 ? 18.734 -20.141 -41.344 1 93 432 GLU B CA 1
ATOM 6549 C C . GLU B 1 432 ? 17.719 -20.219 -40.188 1 93 432 GLU B C 1
ATOM 6551 O O . GLU B 1 432 ? 17.625 -19.281 -39.375 1 93 432 GLU B O 1
ATOM 6556 N N . ILE B 1 433 ? 17.031 -21.281 -40.062 1 92.19 433 ILE B N 1
ATOM 6557 C CA . ILE B 1 433 ? 16.047 -21.469 -39 1 92.19 433 ILE B CA 1
ATOM 6558 C C . ILE B 1 433 ? 16.75 -21.453 -37.656 1 92.19 433 ILE B C 1
ATOM 6560 O O . ILE B 1 433 ? 16.297 -20.781 -36.719 1 92.19 433 ILE B O 1
ATOM 6564 N N . HIS B 1 434 ? 17.875 -22.125 -37.562 1 90.94 434 HIS B N 1
ATOM 6565 C CA . HIS B 1 434 ? 18.641 -22.156 -36.312 1 90.94 434 HIS B CA 1
ATOM 6566 C C . HIS B 1 434 ? 19.141 -20.781 -35.938 1 90.94 434 HIS B C 1
ATOM 6568 O O . HIS B 1 434 ? 19.094 -20.406 -34.75 1 90.94 434 HIS B O 1
ATOM 6574 N N . GLU B 1 435 ? 19.609 -20.094 -36.906 1 91.44 435 GLU B N 1
ATOM 6575 C CA . GLU B 1 435 ? 20.094 -18.734 -36.656 1 91.44 435 GLU B CA 1
ATOM 6576 C C . GLU B 1 435 ? 18.969 -17.828 -36.188 1 91.44 435 GLU B C 1
ATOM 6578 O O . GLU B 1 435 ? 19.172 -16.969 -35.312 1 91.44 435 GLU B O 1
ATOM 6583 N N . LEU B 1 436 ? 17.828 -17.953 -36.75 1 91.38 436 LEU B N 1
ATOM 6584 C CA . LEU B 1 436 ? 16.672 -17.141 -36.406 1 91.38 436 LEU B CA 1
ATOM 6585 C C . LEU B 1 436 ? 16.203 -17.438 -34.969 1 91.38 436 LEU B C 1
ATOM 6587 O O . LEU B 1 436 ? 15.664 -16.578 -34.281 1 91.38 436 LEU B O 1
ATOM 6591 N N . LEU B 1 437 ? 16.484 -18.594 -34.5 1 90.94 437 LEU B N 1
ATOM 6592 C CA . LEU B 1 437 ? 15.969 -19.016 -33.188 1 90.94 437 LEU B CA 1
ATOM 6593 C C . LEU B 1 437 ? 17.016 -18.859 -32.094 1 90.94 437 LEU B C 1
ATOM 6595 O O . LEU B 1 437 ? 16.766 -19.203 -30.953 1 90.94 437 LEU B O 1
ATOM 6599 N N . ARG B 1 438 ? 18.172 -18.328 -32.5 1 91.62 438 ARG B N 1
ATOM 6600 C CA . ARG B 1 438 ? 19.172 -18.016 -31.5 1 91.62 438 ARG B CA 1
ATOM 6601 C C . ARG B 1 438 ? 18.797 -16.766 -30.719 1 91.62 438 ARG B C 1
ATOM 6603 O O . ARG B 1 438 ? 18.688 -15.672 -31.281 1 91.62 438 ARG B O 1
ATOM 6610 N N . PRO B 1 439 ? 18.703 -16.875 -29.375 1 93.06 439 PRO B N 1
ATOM 6611 C CA . PRO B 1 439 ? 18.266 -15.734 -28.578 1 93.06 439 PRO B CA 1
ATOM 6612 C C . PRO B 1 439 ? 19.203 -14.531 -28.703 1 93.06 439 PRO B C 1
ATOM 6614 O O . PRO B 1 439 ? 18.75 -13.383 -28.656 1 93.06 439 PRO B O 1
ATOM 6617 N N . GLN B 1 440 ? 20.469 -14.766 -28.953 1 93.44 440 GLN B N 1
ATOM 6618 C CA . GLN B 1 440 ? 21.484 -13.719 -29.062 1 93.44 440 GLN B CA 1
ATOM 6619 C C . GLN B 1 440 ? 21.219 -12.805 -30.25 1 93.44 440 GLN B C 1
ATOM 6621 O O . GLN B 1 440 ? 21.672 -11.656 -30.281 1 93.44 440 GLN B O 1
ATOM 6626 N N . ASN B 1 441 ? 20.469 -13.289 -31.188 1 93.69 441 ASN B N 1
ATOM 6627 C CA . ASN B 1 441 ? 20.234 -12.547 -32.438 1 93.69 441 ASN B CA 1
ATOM 6628 C C . ASN B 1 441 ? 18.953 -11.734 -32.344 1 93.69 441 ASN B C 1
ATOM 6630 O O . ASN B 1 441 ? 18.547 -11.094 -33.344 1 93.69 441 ASN B O 1
ATOM 6634 N N . TYR B 1 442 ? 18.297 -11.648 -31.281 1 94.94 442 TYR B N 1
ATOM 6635 C CA . TYR B 1 442 ? 17.016 -10.953 -31.156 1 94.94 442 TYR B CA 1
ATOM 6636 C C . TYR B 1 442 ? 16.984 -10.109 -29.891 1 94.94 442 TYR B C 1
ATOM 6638 O O . TYR B 1 442 ? 16.031 -10.219 -29.094 1 94.94 442 TYR B O 1
ATOM 6646 N N . LEU B 1 443 ? 17.938 -9.273 -29.719 1 96.62 443 LEU B N 1
ATOM 6647 C CA . LEU B 1 443 ? 18.094 -8.508 -28.484 1 96.62 443 LEU B CA 1
ATOM 6648 C C . LEU B 1 443 ? 17.625 -7.074 -28.672 1 96.62 443 LEU B C 1
ATOM 6650 O O . LEU B 1 443 ? 17.531 -6.316 -27.703 1 96.62 443 LEU B O 1
ATOM 6654 N N . GLY B 1 444 ? 17.219 -6.668 -29.922 1 95.81 444 GLY B N 1
ATOM 6655 C CA . GLY B 1 444 ? 16.828 -5.285 -30.156 1 95.81 444 GLY B CA 1
ATOM 6656 C C . GLY B 1 444 ? 17.859 -4.285 -29.672 1 95.81 444 GLY B C 1
ATOM 6657 O O . GLY B 1 444 ? 19.047 -4.391 -30 1 95.81 444 GLY B O 1
ATOM 6658 N N . ILE B 1 445 ? 17.484 -3.324 -28.875 1 96.56 445 ILE B N 1
ATOM 6659 C CA . ILE B 1 445 ? 18.391 -2.266 -28.453 1 96.56 445 ILE B CA 1
ATOM 6660 C C . ILE B 1 445 ? 18.906 -2.566 -27.047 1 96.56 445 ILE B C 1
ATOM 6662 O O . ILE B 1 445 ? 19.516 -1.708 -26.406 1 96.56 445 ILE B O 1
ATOM 6666 N N . ALA B 1 446 ? 18.672 -3.752 -26.484 1 97.19 446 ALA B N 1
ATOM 6667 C CA . ALA B 1 446 ? 19.016 -4.109 -25.125 1 97.19 446 ALA B CA 1
ATOM 6668 C C . ALA B 1 446 ? 20.484 -3.818 -24.828 1 97.19 446 ALA B C 1
ATOM 6670 O O . ALA B 1 446 ? 20.812 -3.174 -23.828 1 97.19 446 ALA B O 1
ATOM 6671 N N . PRO B 1 447 ? 21.406 -4.164 -25.766 1 96.81 447 PRO B N 1
ATOM 6672 C CA . PRO B 1 447 ? 22.812 -3.941 -25.453 1 96.81 447 PRO B CA 1
ATOM 6673 C C . PRO B 1 447 ? 23.188 -2.459 -25.422 1 96.81 447 PRO B C 1
ATOM 6675 O O . PRO B 1 447 ? 24.234 -2.092 -24.891 1 96.81 447 PRO B O 1
ATOM 6678 N N . THR B 1 448 ? 22.281 -1.558 -25.969 1 96.25 448 THR B N 1
ATOM 6679 C CA . THR B 1 448 ? 22.641 -0.148 -26.078 1 96.25 448 THR B CA 1
ATOM 6680 C C . THR B 1 448 ? 21.906 0.688 -25.047 1 96.25 448 THR B C 1
ATOM 6682 O O . THR B 1 448 ? 22.078 1.905 -24.969 1 96.25 448 THR B O 1
ATOM 6685 N N . LEU B 1 449 ? 21.078 0.078 -24.266 1 95.62 449 LEU B N 1
ATOM 6686 C CA . LEU B 1 449 ? 20.172 0.804 -23.391 1 95.62 449 LEU B CA 1
ATOM 6687 C C . LEU B 1 449 ? 20.953 1.601 -22.344 1 95.62 449 LEU B C 1
ATOM 6689 O O . LEU B 1 449 ? 20.578 2.727 -22.016 1 95.62 449 LEU B O 1
ATOM 6693 N N . LEU B 1 450 ? 22.031 1.012 -21.844 1 95.69 450 LEU B N 1
ATOM 6694 C CA . LEU B 1 450 ? 22.812 1.706 -20.828 1 95.69 450 LEU B CA 1
ATOM 6695 C C . LEU B 1 450 ? 23.312 3.049 -21.344 1 95.69 450 LEU B C 1
ATOM 6697 O O . LEU B 1 450 ? 23.203 4.066 -20.656 1 95.69 450 LEU B O 1
ATOM 6701 N N . ASP B 1 451 ? 23.812 3.059 -22.547 1 96.38 451 ASP B N 1
ATOM 6702 C CA . ASP B 1 451 ? 24.328 4.281 -23.156 1 96.38 451 ASP B CA 1
ATOM 6703 C C . ASP B 1 451 ? 23.234 5.34 -23.281 1 96.38 451 ASP B C 1
ATOM 6705 O O . ASP B 1 451 ? 23.469 6.52 -23.016 1 96.38 451 ASP B O 1
ATOM 6709 N N . GLN B 1 452 ? 22.094 4.922 -23.641 1 93.69 452 GLN B N 1
ATOM 6710 C CA . GLN B 1 452 ? 20.969 5.84 -23.812 1 93.69 452 GLN B CA 1
ATOM 6711 C C . GLN B 1 452 ? 20.594 6.484 -22.484 1 93.69 452 GLN B C 1
ATOM 6713 O O . GLN B 1 452 ? 20.219 7.66 -22.438 1 93.69 452 GLN B O 1
ATOM 6718 N N . VAL B 1 453 ? 20.734 5.715 -21.391 1 93.38 453 VAL B N 1
ATOM 6719 C CA . VAL B 1 453 ? 20.281 6.172 -20.078 1 93.38 453 VAL B CA 1
ATOM 6720 C C . VAL B 1 453 ? 21.344 7.062 -19.453 1 93.38 453 VAL B C 1
ATOM 6722 O O . VAL B 1 453 ? 21.031 8.078 -18.828 1 93.38 453 VAL B O 1
ATOM 6725 N N . ILE B 1 454 ? 22.656 6.723 -19.625 1 90.5 454 ILE B N 1
ATOM 6726 C CA . ILE B 1 454 ? 23.734 7.453 -18.938 1 90.5 454 ILE B CA 1
ATOM 6727 C C . ILE B 1 454 ? 24.078 8.711 -19.734 1 90.5 454 ILE B C 1
ATOM 6729 O O . ILE B 1 454 ? 24.5 9.719 -19.156 1 90.5 454 ILE B O 1
ATOM 6733 N N . GLU B 1 455 ? 23.969 8.672 -21.031 1 84.19 455 GLU B N 1
ATOM 6734 C CA . GLU B 1 455 ? 24.25 9.859 -21.844 1 84.19 455 GLU B CA 1
ATOM 6735 C C . GLU B 1 455 ? 23.281 10.992 -21.516 1 84.19 455 GLU B C 1
ATOM 6737 O O . GLU B 1 455 ? 23.609 12.164 -21.703 1 84.19 455 GLU B O 1
ATOM 6742 N N . HIS B 1 456 ? 22.203 10.773 -21.047 1 65.25 456 HIS B N 1
ATOM 6743 C CA . HIS B 1 456 ? 21.219 11.797 -20.688 1 65.25 456 HIS B CA 1
ATOM 6744 C C . HIS B 1 456 ? 21.312 12.164 -19.219 1 65.25 456 HIS B C 1
ATOM 6746 O O . HIS B 1 456 ? 20.453 12.875 -18.688 1 65.25 456 HIS B O 1
ATOM 6752 N N . ARG B 1 457 ? 22.359 11.664 -18.703 1 66 457 ARG B N 1
ATOM 6753 C CA . ARG B 1 457 ? 22.562 12.031 -17.312 1 66 457 ARG B CA 1
ATOM 6754 C C . ARG B 1 457 ? 23.062 13.469 -17.188 1 66 457 ARG B C 1
ATOM 6756 O O . ARG B 1 457 ? 23.797 13.953 -18.062 1 66 457 ARG B O 1
#

InterPro domains:
  IPR000362 Fumarate lyase family [PR00149] (96-114)
  IPR000362 Fumarate lyase family [PR00149] (141-159)
  IPR000362 Fumarate lyase family [PR00149] (242-269)
  IPR000362 Fumarate lyase family [PR00149] (287-303)
  IPR008948 L-Aspartase-like [SSF48557] (12-455)
  IPR019468 Adenylosuccinate lyase C-terminal [PF10397] (376-453)
  IPR019468 Adenylosuccinate lyase C-terminal [SM00998] (375-454)
  IPR022761 Fumarate lyase, N-terminal [PF00206] (20-310)
  IPR024083 Fumarase/histidase, N-terminal [G3DSA:1.10.275.10] (3-100)

Foldseek 3Di:
DVQPLQPPFPLNVLLDLQNLLVLLLLLQLLLLCLCCVQLLDPPVLSVLLVVLVVVDDDDSVVLVVVCVVVVASQVVSLVVSLVSSCVVPNVSSCCGCQLFDRCLRNLLSLLLSLLVLLVLLLVLLVLLLVLLLVVLLVWLQQKFFDDDPNDGAAIAIPSLVSLVLNLLSVVLSVLSVCCSQALRARAGQGPQQPSVRQLVSLLVSPGPCVPPDPQVSLVSSQVSSCVSSVHHRDNGGCQLQLVSLLSLLVSLLSLLVSLLVVLVVCQVCCDPVRNQKAFADDVPAQADPVDRVGRHPVLSVSSNVLNVVSNVLSVLSVVLSPAPHSHRPPSVSSSSPSSSSSSSSSSSSSNSSSNRSNRMDGDSVSSVVNRCVQLLVNLLVQVLVVCCVVQNNVRSVVLQVVLSVVCVVVVHRSLVSQCPDCSRVVPDPSVRSVVSSDSSNPHPCSSVSSVVSVVVD/DVQPLQPPFPLVVLLDLQNLLVLLLLLQLLLLCLCCVQLLDPPVLSVLLVVLVVVDDDDSVVLVVVCVVVVASQVVSLVVSLVSSCVVPNVSSCCGCQLFDRCLRNLLSLLLSLLVLLVLLLVLLVLLLVLLLVVLLVWLQQKFFDDDPRDGAAIAIPSLVSLLLNLLSVVLSVLSVCCSQALRARAGQGPQQPSVRQLVSLLVSPGPCNPPDSQVSLVSSQVSSCVSSVHHRDNGGCQLQLVSLLSLLVSLLSLLVSLLVVLVVQQVCCDPVRNQKAFADDVPAQADPVDRVGRHPVLSVSSNVLNVVSNVLSVLSVVLSPAPHSHRPPSVSSSSVSSSSSSSSSSSSSNSSSNRSNRMDGDSVSSVVNVCVQLLVNLLVQVLVVCCVVQNNVRSVVLQVVLSVVCVVVVHRSLVSQCPDCSRVVPDPSVRSVVSSDSSNPHPCSSVSSVVSVVVD

Sequence (914 aa):
MLAPVRAGVPVESVVSDDAWLEAMLEVELALARAQARLGLIPVDAVGQITAAVGTHRFDARAIATAARGAANPVVSFVQQLQRVVAETDSAAADHVHWGSTSQDIFDTASMLVAARALTAIIADVEASVDSLARLADQHRDTVIAARTLGMHAVPTTFGARVTTWIQGLLAAADRLRRVREHGLPVQLGGAAGTFASYVECARRSGGALADASPAQIYTRLTEEFAAELSLAPSAAPWHSVRTPIADLGAVLATASGALGKFAVDVLSQARTEVMEVYEPAAVGRGESSAMPQKRNPVLATMIRSASLQVPALASTLFTAMLAEDERSPGAWHAEWQPLRECLLLVGGSAHTAAELADGLRADEARMSEILAMSHGQLVSERLSIRLTPLLGRVRAKKVLQTAAFDAAASGASLADVLAADPTVSERLGAEEIHELLRPQNYLGIAPTLLDQVIEHRMLAPVRAGVPVESVVSDDAWLEAMLEVELALARAQARLGLIPVDAVGQITAAVGTHRFDARAIATAARGAANPVVSFVQQLQRVVAETDSAAADHVHWGSTSQDIFDTASMLVAARALTAIIADVEASVDSLARLADQHRDTVIAARTLGMHAVPTTFGARVTTWIQGLLAAADRLRRVREHGLPVQLGGAAGTFASYVECARRSGGALADASPAQIYTRLTEEFAAELSLAPSAAPWHSVRTPIADLGAVLATASGALGKFAVDVLSQARTEVMEVYEPAAVGRGESSAMPQKRNPVLATMIRSASLQVPALASTLFTAMLAEDERSPGAWHAEWQPLRECLLLVGGSAHTAAELADGLRADEARMSEILAMSHGQLVSERLSIRLTPLLGRVRAKKVLQTAAFDAAASGASLADVLAADPTVSERLGAEEIHELLRPQNYLGIAPTLLDQVIEHR

Radius of gyration: 34.6 Å; Cα contacts (8 Å, |Δi|>4): 1475; chains: 2; bounding box: 87×99×83 Å

Secondary structure (DSSP, 8-state):
---TTTTTSHHHHHTSHHHHHHHHHHHHHHHHHHHHHTTSS-HHHHHHHHHHHHT----HHHHHHHHHHHTSHHHHHHHHHHHHHHHH-HHHHTTTTTT--HHHHHHHHHHHHHHHHHHHHHHHHHHHHHHHHHHHHHTTT-EEEEEETTEEEEEEEHHHHHHHHHHHHHHHHHHHHHHHHHS-B----TTSSS-HHHHHHHHHHTSTTTTS-HHHHHHHHHHHHHHHHT-B--SS--SS--HHHHHHHHHHHHHHHHHHHHHHHHHHHTSTTT--EEPPP-TTSSB-SS-TT-B--HHHHHHHHHHHHHHHHHHHHHHTT---SSS-TTHHHHTHHHHHHHHHHHHHHHHHHHHHHHH-EE-HHHHHHHHHTTTTGGGHHHHHHHHHHHH-HHHHHHHHHHHHHHHHHH---HHHHHHH-HHHHTTS-HHHHHHHT-GGG--TTGGGHHHHHHTT-/---TTTTTSHHHHHSSHHHHHHHHHHHHHHHHHHHHHTTSS-HHHHHHHHHHHHT----HHHHHHHTTTTTSHHHHHHHHHHHHHHHH-HHHHTTTTTT--HHHHHHHHHHHHHHHHHHHHHHHHHHHHHHHHHHHHHTTT-EEEEEETTEEEEEEEHHHHHHHHHHHHHHHHHHHHHHHHHS-B----TTSSS-HHHHHHHHHHTSTTTTS-HHHHHHHHHHHHHHHHT-B--SS--SS--HHHHHHHHHHHHHHHHHHHHHHHHHHHTSTTT--EEPPP-TTSSB-SS-TT-B--HHHHHHHHHHHHHHHHHHHHHHTT---SSS-TTHHHHTHHHHHHHHHHHHHHHHHHHHHHHH-EE-HHHHHHHHHTTTTGGGHHHHHHHHHHHH-HHHHHHHHHHHHHHHHHH---HHHHHHH-HHHHTTS-HHHHHHHT-GGG--TTGGGHHHHHHTT-

Nearest PDB structures (foldseek):
  5xnz-assembly1_A  TM=9.742E-01  e=7.303E-37  Streptomyces cremeus
  1re5-assembly1_C  TM=9.491E-01  e=1.323E-28  Pseudomonas putida KT2440
  1re5-assembly1_D  TM=9.398E-01  e=1.868E-28  Pseudomonas putida KT2440
  1q5n-assembly1_A  TM=9.508E-01  e=3.567E-28  Acinetobacter calcoaceticus
  1re5-assembly1_B  TM=9.448E-01  e=2.754E-28  Pseudomonas putida KT2440

=== Feature glossary ===
The features interleaved in this record are:

— What the protein is —

Sequence gives the chain of amino acids in standard one-letter code (A=alanine, C=cysteine, …, Y=tyrosine), read N→C. It is the only feature that is directly encoded by the gene; all structural features are derived from the folded form of this sequence.

Database cross-references. InterPro integrates a dozen domain/family signature databases into unified entries with residue-range hits. GO terms attach function/process/location labels with evidence codes. CATH codes position the fold in a four-level structural taxonomy. Organism is the NCBI-taxonomy species name.

— Where its atoms are —

Atomic coordinates in PDBx/mmCIF format — the same representation the Protein Data Bank distributes. Each line of the _atom_site loop places one backbone atom in Cartesian space (units: ångströms, origin: arbitrary).

The six renders are orthographic views along the three Cartesian axes in both directions. Representation (cartoon, sticks, or surface) and color scheme (sequence-rainbow or by-chain) vary across proteins so the training set covers all the common visualization conventions.

— Local backbone conformation —

Eight-state secondary structure (DSSP): H is the canonical α-helix, G the tighter 3₁₀-helix, I the wider π-helix; E/B are β-structure, T and S are turns and bends, and '-' is everything else. DSSP derives these from the pattern of main-chain N–H···O=C hydrogen bonds, not from the sequence.

P-SEA three-state annotation labels each residue as helix, strand, or coil based purely on the geometry of the Cα trace. It serves as a fallback when the full backbone (and thus DSSP) is unavailable.

The φ/ψ torsion pair specifies the backbone conformation at each residue. φ rotates about the N–Cα bond, ψ about the Cα–C bond. Steric clashes forbid most of the (φ, ψ) plane — the allowed regions (α-helix basin, β-sheet basin, left-handed helix) are the Ramachandran-allowed regions.

— Global shape and packing —

The geometric summary reports three shape descriptors. Rg (radius of gyration) measures how spread out the Cα atoms are about their centre of mass; compact globular proteins have small Rg, elongated or unfolded ones large. Cα contacts (<8 Å, |i−j|>4) count long-range residue pairs in spatial proximity — high for tightly packed folds, near zero for rods or random coil. The bounding-box extents give the protein's footprint along x, y, z in Å.

Solvent-accessible surface area (SASA) is the area in Å² traced out by the centre of a 1.4 Å probe sphere (a water molecule) rolled over the protein's van der Waals surface (Shrake–Rupley / Lee–Richards construction). Buried residues have near-zero SASA; fully exposed residues can exceed 200 Å². The total SASA scales roughly with the number of surface residues.

The contact map is a binary N×N matrix image: pixel (i, j) is dark where Cα_i and Cα_j are within 8 Å and |i−j|>4. Because the |i−j|>4 filter removes local helical contacts, off-diagonal stripes parallel to the main diagonal indicate parallel β-sheets; stripes perpendicular to it indicate antiparallel β-sheets. The Ramachandran plot scatters every residue's (φ, ψ) pair against the sterically allowed regions. The PAE heatmap renders the predicted-aligned-error matrix.

— Structural neighborhood —

3Di is Foldseek's structural alphabet. Each residue is assigned one of twenty discrete states based on how its Cα sits relative to its spatial (not sequential) neighbors. Aligning 3Di strings finds structural homologs roughly as well as full 3D superposition, but orders of magnitude faster.

Nearest PDB neighbors are the top structural matches found by Foldseek when searching this structure against the entire Protein Data Bank. Each hit reports a TM-score (0 to 1; >0.5 almost always implies the same fold) and an E-value. These are *structural* homologs — they may share no detectable sequence similarity.

— Confidence and disorder —

For AlphaFold models, the B-factor field carries pLDDT — the model's own estimate of local accuracy on a 0–100 scale. Regions with pLDDT<50 should be treated as essentially unmodeled; they often correspond to intrinsically disordered segments.

Crystallographic B-factors measure how much each atom's electron density is smeared out, in Å². They rise in mobile loops and surface residues and fall in the buried interior. In AlphaFold models this column is repurposed to hold pLDDT instead.

Predicted aligned error is AlphaFold's pairwise confidence. Unlike pLDDT (per-residue), PAE is per-residue-pair and captures whether two parts of the structure are correctly placed relative to each other. Units are ångströms of expected positional error.